Protein AF-0000000070963949 (afdb_homodimer)

Solvent-accessible surface area (backbone atoms only — not comparable to full-atom values): 52549 Å² total; per-residue (Å²): 131,70,43,39,34,38,32,39,38,77,60,90,44,68,69,52,48,47,58,51,49,39,51,42,51,55,40,39,76,70,54,28,45,39,35,38,38,32,49,61,68,77,72,76,70,85,61,63,84,75,52,55,78,94,63,46,74,44,72,44,52,38,65,47,25,28,53,49,51,58,60,67,60,68,55,54,38,53,47,27,25,45,71,68,41,75,51,71,48,72,69,56,53,44,46,49,60,33,49,49,38,46,30,39,71,69,24,67,57,48,51,53,58,69,68,38,83,73,77,46,50,31,35,39,30,26,34,74,66,37,63,60,59,47,48,54,46,64,74,50,55,88,34,37,40,28,29,43,20,71,46,63,52,65,51,64,58,48,38,46,38,37,28,70,73,52,47,46,47,45,37,38,33,65,33,67,46,56,53,80,52,56,70,68,49,29,39,51,35,36,49,53,47,52,51,52,51,51,51,49,50,47,35,40,66,74,46,29,47,57,53,44,28,73,70,76,31,82,80,59,72,58,62,66,65,57,49,28,62,54,36,32,34,38,35,38,26,38,44,77,80,60,59,48,53,39,38,34,68,36,49,45,65,26,45,55,41,63,60,70,80,53,54,87,67,59,68,71,57,42,52,56,47,63,64,34,93,68,14,21,34,40,35,41,47,63,82,80,48,45,48,56,55,45,43,66,69,54,52,51,36,49,46,53,14,55,48,69,43,86,32,30,33,44,34,48,41,36,41,96,48,76,69,72,91,78,63,38,91,47,49,43,74,36,65,71,72,66,58,56,31,50,49,49,36,90,47,51,41,34,36,37,28,26,24,47,66,69,59,49,39,46,29,29,69,42,32,37,10,30,38,21,41,40,54,58,59,52,10,32,20,41,28,35,47,38,31,72,61,40,20,30,46,69,44,60,50,49,83,59,45,32,65,58,53,35,50,50,52,49,43,35,51,67,40,59,62,16,38,52,29,10,40,54,47,18,52,58,67,66,66,53,98,61,54,32,46,58,52,52,48,52,52,54,50,45,30,49,77,50,73,26,36,67,71,37,59,44,66,54,33,76,47,49,71,49,52,53,69,37,49,61,41,51,50,50,54,51,52,51,50,51,50,51,52,53,51,48,52,50,49,48,64,63,47,46,59,57,56,55,54,55,57,55,60,75,72,109,131,70,43,40,34,40,32,41,38,77,60,89,44,68,68,53,50,48,57,52,49,39,51,42,52,55,39,40,75,70,55,26,47,36,33,38,38,34,50,61,66,78,71,76,72,84,62,63,83,75,52,54,75,94,64,46,73,45,75,45,52,37,64,47,25,28,54,48,52,56,59,68,61,69,54,54,38,57,47,28,24,45,71,67,40,75,51,69,46,70,70,56,54,44,46,48,58,32,51,50,38,46,28,38,71,68,25,68,57,48,51,53,59,69,70,40,85,71,77,45,50,32,35,39,31,25,34,72,65,35,61,60,59,47,49,54,44,62,73,50,55,88,34,36,40,30,29,43,21,71,45,63,53,64,50,63,57,47,38,47,38,38,28,70,70,52,48,47,48,45,38,39,32,65,33,65,47,56,54,81,52,56,70,68,49,30,39,53,35,36,49,53,46,52,51,51,50,51,52,48,50,48,34,40,66,74,47,29,46,56,51,44,28,72,71,76,32,80,82,60,72,58,59,67,65,57,50,29,64,53,37,34,35,40,34,38,27,39,44,78,80,60,58,46,53,39,38,34,68,34,49,45,65,27,45,56,41,64,60,69,82,53,55,87,67,59,66,71,58,43,52,56,46,63,66,34,94,67,14,21,34,42,34,40,47,62,81,79,49,44,48,57,55,46,42,66,69,55,52,51,34,49,46,53,14,54,48,68,43,86,32,31,32,44,34,49,41,37,40,96,48,76,68,72,88,77,64,39,92,46,51,44,74,35,65,70,72,67,59,58,32,50,49,48,35,91,46,51,40,36,35,36,28,26,23,48,67,69,60,50,39,46,28,29,67,44,32,38,8,29,39,22,40,39,54,56,59,52,10,33,21,43,27,34,47,39,31,73,61,40,20,30,47,70,46,59,52,47,84,59,45,34,64,58,53,33,49,49,51,50,45,36,51,68,40,59,63,16,38,52,29,9,39,53,45,18,52,57,65,66,66,52,99,62,52,32,46,57,51,51,49,51,52,54,50,46,31,49,77,51,74,26,35,66,70,39,60,42,67,54,33,76,48,50,70,49,53,55,69,36,48,60,42,51,50,51,53,51,52,51,49,50,49,51,50,52,50,48,52,51,48,47,63,64,49,48,58,58,55,56,53,54,56,55,58,74,72,106

Structure (mmCIF, N/CA/C/O backbone):
data_AF-0000000070963949-model_v1
#
loop_
_entity.id
_entity.type
_entity.pdbx_description
1 polymer UDP-glucuronosyltransferase
#
loop_
_atom_site.group_PDB
_atom_site.id
_atom_site.type_symbol
_atom_site.label_atom_id
_atom_site.label_alt_id
_atom_site.label_comp_id
_atom_site.label_asym_id
_atom_site.label_entity_id
_atom_site.label_seq_id
_atom_site.pdbx_PDB_ins_code
_atom_site.Cartn_x
_atom_site.Cartn_y
_atom_site.Cartn_z
_atom_site.occupancy
_atom_site.B_iso_or_equiv
_atom_site.auth_seq_id
_atom_site.auth_comp_id
_atom_site.auth_asym_id
_atom_site.auth_atom_id
_atom_site.pdbx_PDB_model_num
ATOM 1 N N . MET A 1 1 ? 17.266 7.098 -21.016 1 70.5 1 MET A N 1
ATOM 2 C CA . MET A 1 1 ? 18.578 6.465 -21.062 1 70.5 1 MET A CA 1
ATOM 3 C C . MET A 1 1 ? 18.453 4.953 -21.219 1 70.5 1 MET A C 1
ATOM 5 O O . MET A 1 1 ? 17.578 4.336 -20.609 1 70.5 1 MET A O 1
ATOM 9 N N . ALA A 1 2 ? 19.125 4.41 -22.016 1 90.88 2 ALA A N 1
ATOM 10 C CA . ALA A 1 2 ? 19.172 2.979 -22.297 1 90.88 2 ALA A CA 1
ATOM 11 C C . ALA A 1 2 ? 19.938 2.232 -21.219 1 90.88 2 ALA A C 1
ATOM 13 O O . ALA A 1 2 ? 21.031 2.643 -20.828 1 90.88 2 ALA A O 1
ATOM 14 N N . ALA A 1 3 ? 19.281 1.317 -20.531 1 96.25 3 ALA A N 1
ATOM 15 C CA . ALA A 1 3 ? 19.875 0.54 -19.453 1 96.25 3 ALA A CA 1
ATOM 16 C C . ALA A 1 3 ? 20.031 -0.925 -19.844 1 96.25 3 ALA A C 1
ATOM 18 O O . ALA A 1 3 ? 19.344 -1.407 -20.75 1 96.25 3 ALA A O 1
ATOM 19 N N . ASN A 1 4 ? 21.062 -1.545 -19.281 1 96.69 4 ASN A N 1
ATOM 20 C CA . ASN A 1 4 ? 21.234 -2.988 -19.391 1 96.69 4 ASN A CA 1
ATOM 21 C C . ASN A 1 4 ? 20.562 -3.727 -18.234 1 96.69 4 ASN A C 1
ATOM 23 O O . ASN A 1 4 ? 20.922 -3.547 -17.078 1 96.69 4 ASN A O 1
ATOM 27 N N . ILE A 1 5 ? 19.609 -4.578 -18.578 1 97.88 5 ILE A N 1
ATOM 28 C CA . ILE A 1 5 ? 18.797 -5.238 -17.562 1 97.88 5 ILE A CA 1
ATOM 29 C C . ILE A 1 5 ? 18.984 -6.75 -17.641 1 97.88 5 ILE A C 1
ATOM 31 O O . ILE A 1 5 ? 18.891 -7.336 -18.719 1 97.88 5 ILE A O 1
ATOM 35 N N . LEU A 1 6 ? 19.328 -7.359 -16.516 1 97.81 6 LEU A N 1
ATOM 36 C CA . LEU A 1 6 ? 19.453 -8.805 -16.406 1 97.81 6 LEU A CA 1
ATOM 37 C C . LEU A 1 6 ? 18.328 -9.391 -15.562 1 97.81 6 LEU A C 1
ATOM 39 O O . LEU A 1 6 ? 18.172 -9.031 -14.391 1 97.81 6 LEU A O 1
ATOM 43 N N . MET A 1 7 ? 17.562 -10.219 -16.172 1 98.12 7 MET A N 1
ATOM 44 C CA . MET A 1 7 ? 16.469 -10.906 -15.5 1 98.12 7 MET A CA 1
ATOM 45 C C . MET A 1 7 ? 16.828 -12.367 -15.219 1 98.12 7 MET A C 1
ATOM 47 O O . MET A 1 7 ? 17.5 -13.008 -16.031 1 98.12 7 MET A O 1
ATOM 51 N N . ILE A 1 8 ? 16.422 -12.828 -13.977 1 97.62 8 ILE A N 1
ATOM 52 C CA . ILE A 1 8 ? 16.781 -14.188 -13.586 1 97.62 8 ILE A CA 1
ATOM 53 C C . ILE A 1 8 ? 15.555 -14.891 -12.992 1 97.62 8 ILE A C 1
ATOM 55 O O . ILE A 1 8 ? 14.961 -14.398 -12.031 1 97.62 8 ILE A O 1
ATOM 59 N N . THR A 1 9 ? 15.133 -15.961 -13.562 1 95.38 9 THR A N 1
ATOM 60 C CA . THR A 1 9 ? 14.117 -16.797 -12.938 1 95.38 9 THR A CA 1
ATOM 61 C C . THR A 1 9 ? 14.523 -18.266 -12.992 1 95.38 9 THR A C 1
ATOM 63 O O . THR A 1 9 ? 14.906 -18.781 -14.047 1 95.38 9 THR A O 1
ATOM 66 N N . MET A 1 10 ? 14.555 -18.906 -11.828 1 85.25 10 MET A N 1
ATOM 67 C CA . MET A 1 10 ? 14.82 -20.344 -11.719 1 85.25 10 MET A CA 1
ATOM 68 C C . MET A 1 10 ? 13.531 -21.109 -11.43 1 85.25 10 MET A C 1
ATOM 70 O O . MET A 1 10 ? 13.578 -22.281 -11.039 1 85.25 10 MET A O 1
ATOM 74 N N . GLY A 1 11 ? 12.523 -20.328 -11.578 1 73.69 11 GLY A N 1
ATOM 75 C CA . GLY A 1 11 ? 11.242 -20.891 -11.18 1 73.69 11 GLY A CA 1
ATOM 76 C C . GLY A 1 11 ? 11.016 -22.297 -11.68 1 73.69 11 GLY A C 1
ATOM 77 O O . GLY A 1 11 ? 11.805 -22.797 -12.484 1 73.69 11 GLY A O 1
ATOM 78 N N . GLY A 1 12 ? 9.945 -23.094 -11.094 1 70.06 12 GLY A N 1
ATOM 79 C CA . GLY A 1 12 ? 9.672 -24.516 -11.242 1 70.06 12 GLY A CA 1
ATOM 80 C C . GLY A 1 12 ? 8.945 -24.844 -12.531 1 70.06 12 GLY A C 1
ATOM 81 O O . GLY A 1 12 ? 9.031 -25.969 -13.023 1 70.06 12 GLY A O 1
ATOM 82 N N . THR A 1 13 ? 8.289 -23.797 -13.062 1 81.25 13 THR A N 1
ATOM 83 C CA . THR A 1 13 ? 7.539 -24.062 -14.281 1 81.25 13 THR A CA 1
ATOM 84 C C . THR A 1 13 ? 7.773 -22.969 -15.32 1 81.25 13 THR A C 1
ATOM 86 O O . THR A 1 13 ? 8.203 -21.875 -14.977 1 81.25 13 THR A O 1
ATOM 89 N N . ARG A 1 14 ? 7.527 -23.328 -16.531 1 85.19 14 ARG A N 1
ATOM 90 C CA . ARG A 1 14 ? 7.723 -22.422 -17.656 1 85.19 14 ARG A CA 1
ATOM 91 C C . ARG A 1 14 ? 6.855 -21.172 -17.516 1 85.19 14 ARG A C 1
ATOM 93 O O . ARG A 1 14 ? 7.215 -20.094 -17.984 1 85.19 14 ARG A O 1
ATOM 100 N N . SER A 1 15 ? 5.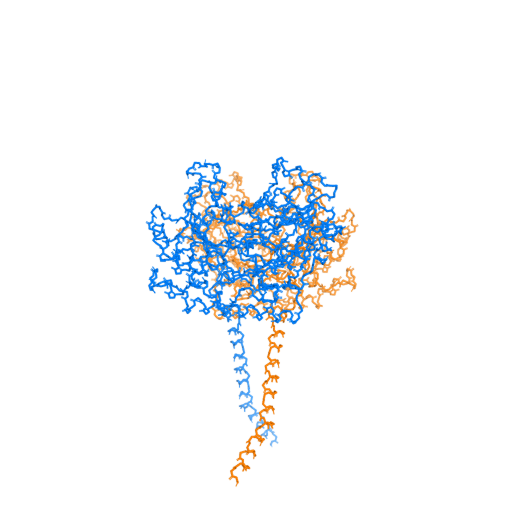773 -21.328 -16.828 1 88.75 15 SER A N 1
ATOM 101 C CA . SER A 1 15 ? 4.84 -20.219 -16.672 1 88.75 15 SER A CA 1
ATOM 102 C C . SER A 1 15 ? 5.496 -19.031 -15.953 1 88.75 15 SER A C 1
ATOM 104 O O . SER A 1 15 ? 5.074 -17.891 -16.109 1 88.75 15 SER A O 1
ATOM 106 N N . HIS A 1 16 ? 6.555 -19.266 -15.203 1 92.19 16 HIS A N 1
ATOM 107 C CA . HIS A 1 16 ? 7.238 -18.203 -14.477 1 92.19 16 HIS A CA 1
ATOM 108 C C . HIS A 1 16 ? 7.977 -17.266 -15.438 1 92.19 16 HIS A C 1
ATOM 110 O O . HIS A 1 16 ? 8.289 -16.125 -15.078 1 92.19 16 HIS A O 1
ATOM 116 N N . LYS A 1 17 ? 8.234 -17.75 -16.594 1 93.19 17 LYS A N 1
ATOM 117 C CA . LYS A 1 17 ? 8.945 -16.953 -17.578 1 93.19 17 LYS A CA 1
ATOM 118 C C . LYS A 1 17 ? 8.031 -15.891 -18.188 1 93.19 17 LYS A C 1
ATOM 120 O O . LYS A 1 17 ? 8.5 -14.844 -18.641 1 93.19 17 LYS A O 1
ATOM 125 N N . ILE A 1 18 ? 6.785 -16.125 -18.172 1 94.5 18 ILE A N 1
ATOM 126 C CA . ILE A 1 18 ? 5.828 -15.336 -18.938 1 94.5 18 ILE A CA 1
ATOM 127 C C . ILE A 1 18 ? 5.812 -13.898 -18.422 1 94.5 18 ILE A C 1
ATOM 129 O O . ILE A 1 18 ? 5.953 -12.953 -19.203 1 94.5 18 ILE A O 1
ATOM 133 N N . PRO A 1 19 ? 5.695 -13.648 -17.109 1 96.75 19 PRO A N 1
ATOM 134 C CA . PRO A 1 19 ? 5.742 -12.266 -16.641 1 96.75 19 PRO A CA 1
ATOM 135 C C . PRO A 1 19 ? 7.082 -11.594 -16.922 1 96.75 19 PRO A C 1
ATOM 137 O O . PRO A 1 19 ? 7.129 -10.383 -17.188 1 96.75 19 PRO A O 1
ATOM 140 N N . PHE A 1 20 ? 8.148 -12.352 -16.891 1 97.5 20 PHE A N 1
ATOM 141 C CA . PHE A 1 20 ? 9.461 -11.805 -17.203 1 97.5 20 PHE A CA 1
ATOM 142 C C . PHE A 1 20 ? 9.539 -11.367 -18.656 1 97.5 20 PHE A C 1
ATOM 144 O O . PHE A 1 20 ? 10.062 -10.297 -18.969 1 97.5 20 PHE A O 1
ATOM 151 N N . LEU A 1 21 ? 8.977 -12.195 -19.516 1 96.31 21 LEU A N 1
ATOM 152 C CA . LEU A 1 21 ? 8.977 -11.852 -20.922 1 96.31 21 LEU A CA 1
ATOM 153 C C . LEU A 1 21 ? 8.109 -10.625 -21.188 1 96.31 21 LEU A C 1
ATOM 155 O O . LEU A 1 21 ? 8.484 -9.75 -21.969 1 96.31 21 LEU A O 1
ATOM 159 N N . ALA A 1 22 ? 6.969 -10.57 -20.531 1 97.5 22 ALA A N 1
ATOM 160 C CA . ALA A 1 22 ? 6.102 -9.406 -20.688 1 97.5 22 ALA A CA 1
ATOM 161 C C . ALA A 1 22 ? 6.832 -8.117 -20.297 1 97.5 22 ALA A C 1
ATOM 163 O O . ALA A 1 22 ? 6.867 -7.16 -21.078 1 97.5 22 ALA A O 1
ATOM 164 N N . LEU A 1 23 ? 7.422 -8.102 -19.125 1 98.56 23 LEU A N 1
ATOM 165 C CA . LEU A 1 23 ? 8.172 -6.938 -18.672 1 98.56 23 LEU A CA 1
ATOM 166 C C . LEU A 1 23 ? 9.359 -6.668 -19.594 1 98.56 23 LEU A C 1
ATOM 168 O O . LEU A 1 23 ? 9.609 -5.52 -19.969 1 98.56 23 LEU A O 1
ATOM 172 N N . GLY A 1 24 ? 10.102 -7.758 -19.953 1 98 24 GLY A N 1
ATOM 173 C CA . GLY A 1 24 ? 11.266 -7.621 -20.812 1 98 24 GLY A CA 1
ATOM 174 C C . GLY A 1 24 ? 10.953 -6.961 -22.141 1 98 24 GLY A C 1
ATOM 175 O O . GLY A 1 24 ? 11.672 -6.055 -22.578 1 98 24 GLY A O 1
ATOM 176 N N . HIS A 1 25 ? 9.93 -7.41 -22.797 1 96.81 25 HIS A N 1
ATOM 177 C CA . HIS A 1 25 ? 9.531 -6.824 -24.062 1 96.81 25 HIS A CA 1
ATOM 178 C C . HIS A 1 25 ? 9.133 -5.359 -23.906 1 96.81 25 HIS A C 1
ATOM 180 O O . HIS A 1 25 ? 9.453 -4.527 -24.75 1 96.81 25 HIS A O 1
ATOM 186 N N . GLY A 1 26 ? 8.391 -5.07 -22.781 1 97.44 26 GLY A N 1
ATOM 187 C CA . GLY A 1 26 ? 8.07 -3.682 -22.516 1 97.44 26 GLY A CA 1
ATOM 188 C C . GLY A 1 26 ? 9.297 -2.803 -22.359 1 97.44 26 GLY A C 1
ATOM 189 O O . GLY A 1 26 ? 9.328 -1.682 -22.875 1 97.44 26 GLY A O 1
ATOM 190 N N . LEU A 1 27 ? 10.258 -3.289 -21.656 1 98.06 27 LEU A N 1
ATOM 191 C CA . LEU A 1 27 ? 11.492 -2.537 -21.438 1 98.06 27 LEU A CA 1
ATOM 192 C C . LEU A 1 27 ? 12.289 -2.404 -22.719 1 98.06 27 LEU A C 1
ATOM 194 O O . LEU A 1 27 ? 12.93 -1.374 -22.953 1 98.06 27 LEU A O 1
ATOM 198 N N . LEU A 1 28 ? 12.289 -3.447 -23.562 1 96.5 28 LEU A N 1
ATOM 199 C CA . LEU A 1 28 ? 12.922 -3.383 -24.875 1 96.5 28 LEU A CA 1
ATOM 200 C C . LEU A 1 28 ? 12.312 -2.268 -25.719 1 96.5 28 LEU A C 1
ATOM 202 O O . LEU A 1 28 ? 13.031 -1.521 -26.391 1 96.5 28 LEU A O 1
ATOM 206 N N . ASP A 1 29 ? 11.023 -2.176 -25.688 1 95.69 29 ASP A N 1
ATOM 207 C CA . ASP A 1 29 ? 10.305 -1.159 -26.453 1 95.69 29 ASP A CA 1
ATOM 208 C C . ASP A 1 29 ? 10.68 0.245 -25.984 1 95.69 29 ASP A C 1
ATOM 210 O O . ASP A 1 29 ? 10.539 1.214 -26.734 1 95.69 29 ASP A O 1
ATOM 214 N N . ARG A 1 30 ? 11.117 0.351 -24.766 1 96.19 30 ARG A N 1
ATOM 215 C CA . ARG A 1 30 ? 11.523 1.634 -24.203 1 96.19 30 ARG A CA 1
ATOM 216 C C . ARG A 1 30 ? 12.992 1.919 -24.5 1 96.19 30 ARG A C 1
ATOM 218 O O . ARG A 1 30 ? 13.547 2.916 -24.016 1 96.19 30 ARG A O 1
ATOM 225 N N . GLY A 1 31 ? 13.703 1.003 -25.156 1 95.75 31 GLY A N 1
ATOM 226 C CA . GLY A 1 31 ? 15.062 1.246 -25.594 1 95.75 31 GLY A CA 1
ATOM 227 C C . GLY A 1 31 ? 16.109 0.572 -24.719 1 95.75 31 GLY A C 1
ATOM 228 O O . GLY A 1 31 ? 17.312 0.761 -24.922 1 95.75 31 GLY A O 1
ATOM 229 N N . HIS A 1 32 ? 15.695 -0.255 -23.781 1 97.06 32 HIS A N 1
ATOM 230 C CA . HIS A 1 32 ? 16.625 -0.952 -22.906 1 97.06 32 HIS A CA 1
ATOM 231 C C . HIS A 1 32 ? 17.125 -2.242 -23.547 1 97.06 32 HIS A C 1
ATOM 233 O O . HIS A 1 32 ? 16.531 -2.723 -24.516 1 97.06 32 HIS A O 1
ATOM 239 N N . GLN A 1 33 ? 18.281 -2.721 -23.109 1 95.69 33 GLN A N 1
ATOM 240 C CA . GLN A 1 33 ? 18.75 -4.059 -23.438 1 95.69 33 GLN A CA 1
ATOM 241 C C . GLN A 1 33 ? 18.375 -5.059 -22.344 1 95.69 33 GLN A C 1
ATOM 243 O O . GLN A 1 33 ? 18.578 -4.789 -21.156 1 95.69 33 GLN A O 1
ATOM 248 N N . VAL A 1 34 ? 17.844 -6.18 -22.766 1 96.75 34 VAL A N 1
ATOM 249 C CA . VAL A 1 34 ? 17.312 -7.117 -21.781 1 96.75 34 VAL A CA 1
ATOM 250 C C . VAL A 1 34 ? 17.891 -8.508 -22.016 1 96.75 34 VAL A C 1
ATOM 252 O O . VAL A 1 34 ? 17.875 -9.008 -23.156 1 96.75 34 VAL A O 1
ATOM 255 N N . THR A 1 35 ? 18.453 -9.078 -21.016 1 96.38 35 THR A N 1
ATOM 256 C CA . THR A 1 35 ? 18.875 -10.469 -20.984 1 96.38 35 THR A CA 1
ATOM 257 C C . THR A 1 35 ? 18.078 -11.266 -19.953 1 96.38 35 THR A C 1
ATOM 259 O O . THR A 1 35 ? 17.828 -10.781 -18.844 1 96.38 35 THR A O 1
ATOM 262 N N . LEU A 1 36 ? 17.625 -12.445 -20.328 1 96.69 36 LEU A N 1
ATOM 263 C CA . LEU A 1 36 ? 16.859 -13.305 -19.422 1 96.69 36 LEU A CA 1
ATOM 264 C C . LEU A 1 36 ? 17.594 -14.633 -19.203 1 96.69 36 LEU A C 1
ATOM 266 O O . LEU A 1 36 ? 17.812 -15.383 -20.156 1 96.69 36 LEU A O 1
ATOM 270 N N . LEU A 1 37 ? 18 -14.844 -17.984 1 96.56 37 LEU A N 1
ATOM 271 C CA . LEU A 1 37 ? 18.562 -16.109 -17.547 1 96.56 37 LEU A CA 1
ATOM 272 C C . LEU A 1 37 ? 17.484 -17 -16.938 1 96.56 37 LEU A C 1
ATOM 274 O O . LEU A 1 37 ? 16.844 -16.625 -15.953 1 96.56 37 LEU A O 1
ATOM 278 N N . SER A 1 38 ? 17.203 -18.172 -17.562 1 95.56 38 SER A N 1
ATOM 279 C CA . SER A 1 38 ? 16.141 -19.031 -17.047 1 95.56 38 SER A CA 1
ATOM 280 C C . SER A 1 38 ? 16.438 -20.5 -17.344 1 95.56 38 SER A C 1
ATOM 282 O O . SER A 1 38 ? 17.453 -20.828 -18 1 95.56 38 SER A O 1
ATOM 284 N N . ALA A 1 39 ? 15.609 -21.375 -16.812 1 92.31 39 ALA A N 1
ATOM 285 C CA . ALA A 1 39 ? 15.742 -22.812 -17.031 1 92.31 39 ALA A CA 1
ATOM 286 C C . ALA A 1 39 ? 14.93 -23.281 -18.234 1 92.31 39 ALA A C 1
ATOM 288 O O . ALA A 1 39 ? 14.82 -24.484 -18.484 1 92.31 39 ALA A O 1
ATOM 289 N N . PHE A 1 40 ? 14.352 -22.391 -19 1 90.5 40 PHE A N 1
ATOM 290 C CA . PHE A 1 40 ? 13.367 -22.75 -20.016 1 90.5 40 PHE A CA 1
ATOM 291 C C . PHE A 1 40 ? 13.75 -22.172 -21.375 1 90.5 40 PHE A C 1
ATOM 293 O O . PHE A 1 40 ? 13.445 -21.016 -21.672 1 90.5 40 PHE A O 1
ATOM 300 N N . PRO A 1 41 ? 14.344 -22.984 -22.172 1 88.31 41 PRO A N 1
ATOM 301 C CA . PRO A 1 41 ? 14.719 -22.5 -23.516 1 88.31 41 PRO A CA 1
ATOM 302 C C . PRO A 1 41 ? 13.508 -22.047 -24.328 1 88.31 41 PRO A C 1
ATOM 304 O O . PRO A 1 41 ? 12.383 -22.484 -24.078 1 88.31 41 PRO A O 1
ATOM 307 N N . PRO A 1 42 ? 13.797 -21.031 -25.156 1 82.56 42 PRO A N 1
ATOM 308 C CA . PRO A 1 42 ? 12.688 -20.578 -26 1 82.56 42 PRO A CA 1
ATOM 309 C C . PRO A 1 42 ? 12.055 -21.719 -26.797 1 82.56 42 PRO A C 1
ATOM 311 O O . PRO A 1 42 ? 12.742 -22.688 -27.141 1 82.56 42 PRO A O 1
ATOM 314 N N . ALA A 1 43 ? 10.672 -21.844 -26.75 1 62.91 43 ALA A N 1
ATOM 315 C CA . ALA A 1 43 ? 9.992 -22.875 -27.516 1 62.91 43 ALA A CA 1
ATOM 316 C C . ALA A 1 43 ? 10.406 -22.828 -28.984 1 62.91 43 ALA A C 1
ATOM 318 O O . ALA A 1 43 ? 10.711 -21.75 -29.516 1 62.91 43 ALA A O 1
ATOM 319 N N . GLY A 1 44 ? 11.234 -23.703 -29.438 1 48.34 44 GLY A N 1
ATOM 320 C CA . GLY A 1 44 ? 11.617 -23.766 -30.844 1 48.34 44 GLY A CA 1
ATOM 321 C C . GLY A 1 44 ? 10.633 -23.094 -31.766 1 48.34 44 GLY A C 1
ATOM 322 O O . GLY A 1 44 ? 10.953 -22.797 -32.938 1 48.34 44 GLY A O 1
ATOM 323 N N . GLU A 1 45 ? 9.367 -23.391 -31.594 1 40.16 45 GLU A N 1
ATOM 324 C CA . GLU A 1 45 ? 8.422 -23.141 -32.688 1 40.16 45 GLU A CA 1
ATOM 325 C C . GLU A 1 45 ? 8.328 -21.656 -33 1 40.16 45 GLU A C 1
ATOM 327 O O . GLU A 1 45 ? 8.039 -21.266 -34.125 1 40.16 45 GLU A O 1
ATOM 332 N N . ALA A 1 46 ? 7.797 -20.766 -32.125 1 38.56 46 ALA A N 1
ATOM 333 C CA . ALA A 1 46 ? 7.371 -19.531 -32.781 1 38.56 46 ALA A CA 1
ATOM 334 C C . ALA A 1 46 ? 8.578 -18.703 -33.219 1 38.56 46 ALA A C 1
ATOM 336 O O . ALA A 1 46 ? 9.117 -17.906 -32.469 1 38.56 46 ALA A O 1
ATOM 337 N N . ALA A 1 47 ? 9.508 -19.266 -33.781 1 35.19 47 ALA A N 1
ATOM 338 C CA . ALA A 1 47 ? 10.641 -18.75 -34.531 1 35.19 47 ALA A CA 1
ATOM 339 C C . ALA A 1 47 ? 10.242 -17.516 -35.344 1 35.19 47 ALA A C 1
ATOM 341 O O . ALA A 1 47 ? 10.977 -17.078 -36.219 1 35.19 47 ALA A O 1
ATOM 342 N N . GLY A 1 48 ? 8.984 -17.406 -35.5 1 33.91 48 GLY A N 1
ATOM 343 C CA . GLY A 1 48 ? 8.773 -16.5 -36.625 1 33.91 48 GLY A CA 1
ATOM 344 C C . GLY A 1 48 ? 9.609 -15.234 -36.5 1 33.91 48 GLY A C 1
ATOM 345 O O . GLY A 1 48 ? 10.484 -14.992 -37.344 1 33.91 48 GLY A O 1
ATOM 346 N N . ALA A 1 49 ? 9.031 -14.062 -35.969 1 36 49 ALA A N 1
ATOM 347 C CA . ALA A 1 49 ? 9.461 -12.758 -36.469 1 36 49 ALA A CA 1
ATOM 348 C C . ALA A 1 49 ? 10.852 -12.398 -35.938 1 36 49 ALA A C 1
ATOM 350 O O . ALA A 1 49 ? 11.047 -12.312 -34.719 1 36 49 ALA A O 1
ATOM 351 N N . ALA A 1 50 ? 11.898 -12.836 -36.562 1 36.62 50 ALA A N 1
ATOM 352 C CA . ALA A 1 50 ? 13.273 -12.359 -36.438 1 36.62 50 ALA A CA 1
ATOM 353 C C . ALA A 1 50 ? 13.32 -10.914 -35.938 1 36.62 50 ALA A C 1
ATOM 355 O O . ALA A 1 50 ? 13.039 -9.984 -36.719 1 36.62 50 ALA A O 1
ATOM 356 N N . ARG A 1 51 ? 12.773 -10.625 -34.812 1 42.84 51 ARG A N 1
ATOM 357 C CA . ARG A 1 51 ? 13.062 -9.242 -34.438 1 42.84 51 ARG A CA 1
ATOM 358 C C . ARG A 1 51 ? 14.562 -8.969 -34.438 1 42.84 51 ARG A C 1
ATOM 360 O O . ARG A 1 51 ? 15.367 -9.891 -34.281 1 42.84 51 ARG A O 1
ATOM 367 N N . ASN A 1 52 ? 15.055 -8.031 -35.094 1 43.44 52 ASN A N 1
ATOM 368 C CA . ASN A 1 52 ? 16.438 -7.562 -35.094 1 43.44 52 ASN A CA 1
ATOM 369 C C . ASN A 1 52 ? 17.062 -7.652 -33.719 1 43.44 52 ASN A C 1
ATOM 371 O O . ASN A 1 52 ? 16.375 -7.484 -32.719 1 43.44 52 ASN A O 1
ATOM 375 N N . ALA A 1 53 ? 18.234 -8.461 -33.688 1 45.66 53 ALA A N 1
ATOM 376 C CA . ALA A 1 53 ? 19.031 -8.727 -32.5 1 45.66 53 ALA A CA 1
ATOM 377 C C . ALA A 1 53 ? 18.906 -7.586 -31.5 1 45.66 53 ALA A C 1
ATOM 379 O O . ALA A 1 53 ? 18.797 -7.824 -30.297 1 45.66 53 ALA A O 1
ATOM 380 N N . SER A 1 54 ? 19.109 -6.363 -32 1 47.69 54 SER A N 1
ATOM 381 C CA . SER A 1 54 ? 19.031 -5.199 -31.141 1 47.69 54 SER A CA 1
ATOM 382 C C . SER A 1 54 ? 17.641 -5.023 -30.562 1 47.69 54 SER A C 1
ATOM 384 O O . SER A 1 54 ? 17.438 -4.266 -29.609 1 47.69 54 SER A O 1
ATOM 386 N N . GLN A 1 55 ? 16.688 -5.969 -31.016 1 64.56 55 GLN A N 1
ATOM 387 C CA . GLN A 1 55 ? 15.281 -5.723 -30.703 1 64.56 55 GLN A CA 1
ATOM 388 C C . GLN A 1 55 ? 14.633 -6.949 -30.062 1 64.56 55 GLN A C 1
ATOM 390 O O . GLN A 1 55 ? 13.422 -7.156 -30.188 1 64.56 55 GLN A O 1
ATOM 395 N N . SER A 1 56 ? 15.609 -7.914 -29.484 1 85.5 56 SER A N 1
ATOM 396 C CA . SER A 1 56 ? 15.016 -9.078 -28.844 1 85.5 56 SER A CA 1
ATOM 397 C C . SER A 1 56 ? 15.617 -9.312 -27.453 1 85.5 56 SER A C 1
ATOM 399 O O . SER A 1 56 ? 16.703 -8.82 -27.156 1 85.5 56 SER A O 1
ATOM 401 N N . ILE A 1 57 ? 14.891 -10 -26.641 1 93.69 57 ILE A N 1
ATOM 402 C CA . ILE A 1 57 ? 15.398 -10.438 -25.344 1 93.69 57 ILE A CA 1
ATOM 403 C C . ILE A 1 57 ? 16.469 -11.516 -25.547 1 93.69 57 ILE A C 1
ATOM 405 O O . ILE A 1 57 ? 16.219 -12.508 -26.25 1 93.69 57 ILE A O 1
ATOM 409 N N . ARG A 1 58 ? 17.719 -11.219 -25.125 1 93.31 58 ARG A N 1
ATOM 410 C CA . ARG A 1 58 ? 18.734 -12.258 -25.125 1 93.31 58 ARG A CA 1
ATOM 411 C C . ARG A 1 58 ? 18.453 -13.312 -24.062 1 93.31 58 ARG A C 1
ATOM 413 O O . ARG A 1 58 ? 18.469 -13 -22.859 1 93.31 58 ARG A O 1
ATOM 420 N N . GLU A 1 59 ? 18.219 -14.547 -24.453 1 94.56 59 GLU A N 1
ATOM 421 C CA . GLU A 1 59 ? 17.922 -15.609 -23.5 1 94.56 59 GLU A CA 1
ATOM 422 C C . GLU A 1 59 ? 19.125 -16.5 -23.281 1 94.56 59 GLU A C 1
ATOM 424 O O . GLU A 1 59 ? 19.781 -16.938 -24.234 1 94.56 59 GLU A O 1
ATOM 429 N N . VAL A 1 60 ? 19.484 -16.656 -22.078 1 94.94 60 VAL A N 1
ATOM 430 C CA . VAL A 1 60 ? 20.547 -17.562 -21.656 1 94.94 60 VAL A CA 1
ATOM 431 C C . VAL A 1 60 ? 19.969 -18.688 -20.812 1 94.94 60 VAL A C 1
ATOM 433 O O . VAL A 1 60 ? 19.391 -18.453 -19.75 1 94.94 60 VAL A O 1
ATOM 436 N N . THR A 1 61 ? 20.078 -19.906 -21.297 1 95.69 61 THR A N 1
ATOM 437 C CA . THR A 1 61 ? 19.531 -21.078 -20.609 1 95.69 61 THR A CA 1
ATOM 438 C C . THR A 1 61 ? 20.641 -22.109 -20.344 1 95.69 61 THR A C 1
ATOM 440 O O . THR A 1 61 ? 20.781 -23.078 -21.094 1 95.69 61 THR A O 1
ATOM 443 N N . PRO A 1 62 ? 21.328 -21.969 -19.234 1 96.06 62 PRO A N 1
ATOM 444 C CA . PRO A 1 62 ? 22.406 -22.891 -18.922 1 96.06 62 PRO A CA 1
ATOM 445 C C . PRO A 1 62 ? 21.969 -24.359 -18.969 1 96.06 62 PRO A C 1
ATOM 447 O O . PRO A 1 62 ? 20.984 -24.734 -18.328 1 96.06 62 PRO A O 1
ATOM 450 N N . ALA A 1 63 ? 22.75 -25.188 -19.594 1 94.62 63 ALA A N 1
ATOM 451 C CA . ALA A 1 63 ? 22.359 -26.562 -19.891 1 94.62 63 ALA A CA 1
ATOM 452 C C . ALA A 1 63 ? 22.141 -27.359 -18.609 1 94.62 63 ALA A C 1
ATOM 454 O O . ALA A 1 63 ? 21.203 -28.156 -18.516 1 94.62 63 ALA A O 1
ATOM 455 N N . ALA A 1 64 ? 23.016 -27.172 -17.688 1 94.44 64 ALA A N 1
ATOM 456 C CA . ALA A 1 64 ? 22.922 -27.922 -16.438 1 94.44 64 ALA A CA 1
ATOM 457 C C . ALA A 1 64 ? 21.625 -27.594 -15.703 1 94.44 64 ALA A C 1
ATOM 459 O O . ALA A 1 64 ? 20.984 -28.484 -15.133 1 94.44 64 ALA A O 1
ATOM 460 N N . LEU A 1 65 ? 21.25 -26.359 -15.711 1 94.38 65 LEU A N 1
ATOM 461 C CA . LEU A 1 65 ? 20 -25.938 -15.07 1 94.38 65 LEU A CA 1
ATOM 462 C C . LEU A 1 65 ? 18.797 -26.484 -15.797 1 94.38 65 LEU A C 1
ATOM 464 O O . LEU A 1 65 ? 17.859 -27 -15.172 1 94.38 65 LEU A O 1
ATOM 468 N N . VAL A 1 66 ? 18.797 -26.375 -17.109 1 93.06 66 VAL A N 1
ATOM 469 C CA . VAL A 1 66 ? 17.703 -26.875 -17.938 1 93.06 66 VAL A CA 1
ATOM 470 C C . VAL A 1 66 ? 17.5 -28.359 -17.672 1 93.06 66 VAL A C 1
ATOM 472 O O . VAL A 1 66 ? 16.359 -28.812 -17.453 1 93.06 66 VAL A O 1
ATOM 475 N N . PHE A 1 67 ? 18.578 -29.078 -17.641 1 91.5 67 PHE A N 1
ATOM 476 C CA . PHE A 1 67 ? 18.516 -30.531 -17.438 1 91.5 67 PHE A CA 1
ATOM 477 C C . PHE A 1 67 ? 17.984 -30.859 -16.047 1 91.5 67 PHE A C 1
ATOM 479 O O . PHE A 1 67 ? 17.125 -31.75 -15.914 1 91.5 67 PHE A O 1
ATOM 486 N N . TYR A 1 68 ? 18.453 -30.219 -15.102 1 92.31 68 TYR A N 1
ATOM 487 C CA . TYR A 1 68 ? 18 -30.484 -13.742 1 92.31 68 TYR A CA 1
ATOM 488 C C . TYR A 1 68 ? 16.516 -30.219 -13.594 1 92.31 68 TYR A C 1
ATOM 490 O O . TYR A 1 68 ? 15.773 -31.062 -13.078 1 92.31 68 TYR A O 1
ATOM 498 N N . VAL A 1 69 ? 16.078 -29.031 -14.039 1 89.38 69 VAL A N 1
ATOM 499 C CA . VAL A 1 69 ? 14.688 -28.625 -13.852 1 89.38 69 VAL A CA 1
ATOM 500 C C . VAL A 1 69 ? 13.766 -29.562 -14.625 1 89.38 69 VAL A C 1
ATOM 502 O O . VAL A 1 69 ? 12.719 -29.969 -14.117 1 89.38 69 VAL A O 1
ATOM 505 N N . ARG A 1 70 ? 14.133 -29.891 -15.797 1 84.12 70 ARG A N 1
ATOM 506 C CA . ARG A 1 70 ? 13.344 -30.812 -16.609 1 84.12 70 ARG A CA 1
ATOM 507 C C . ARG A 1 70 ? 13.172 -32.156 -15.891 1 84.12 70 ARG A C 1
ATOM 509 O O . ARG A 1 70 ? 12.062 -32.719 -15.844 1 84.12 70 ARG A O 1
ATOM 516 N N . ASN A 1 71 ? 14.203 -32.625 -15.273 1 79.25 71 ASN A N 1
ATOM 517 C CA . ASN A 1 71 ? 14.172 -33.906 -14.594 1 79.25 71 ASN A CA 1
ATOM 518 C C . ASN A 1 71 ? 13.422 -33.812 -13.266 1 79.25 71 ASN A C 1
ATOM 520 O O . ASN A 1 71 ? 12.734 -34.781 -12.883 1 79.25 71 ASN A O 1
ATOM 524 N N . TYR A 1 72 ? 13.617 -32.812 -12.68 1 77.19 72 TYR A N 1
ATOM 525 C CA . TYR A 1 72 ? 13.008 -32.656 -11.359 1 77.19 72 TYR A CA 1
ATOM 526 C C . TYR A 1 72 ? 11.5 -32.5 -11.477 1 77.19 72 TYR A C 1
ATOM 528 O O . TYR A 1 72 ? 10.75 -32.906 -10.594 1 77.19 72 TYR A O 1
ATOM 536 N N . THR A 1 73 ? 11.016 -31.922 -12.523 1 68.56 73 THR A N 1
ATOM 537 C CA . THR A 1 73 ? 9.602 -31.594 -12.641 1 68.56 73 THR A CA 1
ATOM 538 C C . THR A 1 73 ? 8.852 -32.688 -13.375 1 68.56 73 THR A C 1
ATOM 540 O O . THR A 1 73 ? 7.645 -32.562 -13.625 1 68.56 73 THR A O 1
ATOM 543 N N . ASP A 1 74 ? 9.562 -33.656 -13.672 1 66.38 74 ASP A N 1
ATOM 544 C CA . ASP A 1 74 ? 8.922 -34.812 -14.32 1 66.38 74 ASP A CA 1
ATOM 545 C C . ASP A 1 74 ? 8.227 -35.688 -13.289 1 66.38 74 ASP A C 1
ATOM 547 O O . ASP A 1 74 ? 8.57 -36.875 -13.141 1 66.38 74 ASP A O 1
ATOM 551 N N . TRP A 1 75 ? 7.293 -35.031 -12.594 1 70.19 75 TRP A N 1
ATOM 552 C CA . TRP A 1 75 ? 6.582 -35.719 -11.516 1 70.19 75 TRP A CA 1
ATOM 553 C C . TRP A 1 75 ? 5.172 -36.094 -11.953 1 70.19 75 TRP A C 1
ATOM 555 O O . TRP A 1 75 ? 4.633 -35.531 -12.906 1 70.19 75 TRP A O 1
ATOM 565 N N . ASP A 1 76 ? 4.789 -37.188 -11.32 1 72.62 76 ASP A N 1
ATOM 566 C CA . ASP A 1 76 ? 3.389 -37.562 -11.484 1 72.62 76 ASP A CA 1
ATOM 567 C C . ASP A 1 76 ? 2.473 -36.688 -10.641 1 72.62 76 ASP A C 1
ATOM 569 O O . ASP A 1 76 ? 1.851 -37.156 -9.688 1 72.62 76 ASP A O 1
ATOM 573 N N . LEU A 1 77 ? 2.336 -35.469 -11.078 1 78.19 77 LEU A N 1
ATOM 574 C CA . LEU A 1 77 ? 1.571 -34.5 -10.297 1 78.19 77 LEU A CA 1
ATOM 575 C C . LEU A 1 77 ? 0.097 -34.875 -10.242 1 78.19 77 LEU A C 1
ATOM 577 O O . LEU A 1 77 ? -0.5 -34.906 -9.164 1 78.19 77 LEU A O 1
ATOM 581 N N . LEU A 1 78 ? -0.419 -35.281 -11.328 1 79.19 78 LEU A N 1
ATOM 582 C CA . LEU A 1 78 ? -1.841 -35.594 -11.438 1 79.19 78 LEU A CA 1
ATOM 583 C C . LEU A 1 78 ? -2.172 -36.906 -10.742 1 79.19 78 LEU A C 1
ATOM 585 O O . LEU A 1 78 ? -3.172 -37 -10.023 1 79.19 78 LEU A O 1
ATOM 589 N N . GLY A 1 79 ? -1.293 -37.844 -10.953 1 78.31 79 GLY A N 1
ATOM 590 C CA . GLY A 1 79 ? -1.522 -39.125 -10.312 1 78.31 79 GLY A CA 1
ATOM 591 C C . GLY A 1 79 ? -1.51 -39.031 -8.797 1 78.31 79 GLY A C 1
ATOM 592 O O . GLY A 1 79 ? -2.354 -39.625 -8.125 1 78.31 79 GLY A O 1
ATOM 593 N N . ALA A 1 80 ? -0.581 -38.312 -8.352 1 82.19 80 ALA A N 1
ATOM 594 C CA . ALA A 1 80 ? -0.493 -38.125 -6.902 1 82.19 80 ALA A CA 1
ATOM 595 C C . ALA A 1 80 ? -1.763 -37.5 -6.355 1 82.19 80 ALA A C 1
ATOM 597 O O . ALA A 1 80 ? -2.324 -37.969 -5.363 1 82.19 80 ALA 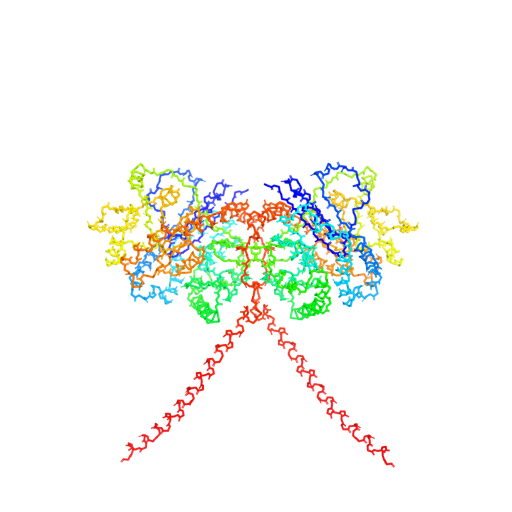A O 1
ATOM 598 N N . ARG A 1 81 ? -2.252 -36.531 -7.035 1 85.38 81 ARG A N 1
ATOM 599 C CA . ARG A 1 81 ? -3.449 -35.812 -6.59 1 85.38 81 ARG A CA 1
ATOM 600 C C . ARG A 1 81 ? -4.676 -36.719 -6.668 1 85.38 81 ARG A C 1
ATOM 602 O O . ARG A 1 81 ? -5.551 -36.688 -5.801 1 85.38 81 ARG A O 1
ATOM 609 N N . MET A 1 82 ? -4.754 -37.5 -7.676 1 85.62 82 MET A N 1
ATOM 610 C CA . MET A 1 82 ? -5.875 -38.406 -7.84 1 85.62 82 MET A CA 1
ATOM 611 C C . MET A 1 82 ? -5.926 -39.406 -6.688 1 85.62 82 MET A C 1
ATOM 613 O O . MET A 1 82 ? -7.004 -39.875 -6.297 1 85.62 82 MET A O 1
ATOM 617 N N . ARG A 1 83 ? -4.73 -39.719 -6.16 1 85 83 ARG A N 1
ATOM 618 C CA . ARG A 1 83 ? -4.641 -40.656 -5.051 1 85 83 ARG A CA 1
ATOM 619 C C . ARG A 1 83 ? -4.816 -39.938 -3.711 1 85 83 ARG A C 1
ATOM 621 O O . ARG A 1 83 ? -4.723 -40.594 -2.654 1 85 83 ARG A O 1
ATOM 628 N N . GLY A 1 84 ? -4.898 -38.625 -3.771 1 82.69 84 GLY A N 1
ATOM 629 C CA . GLY A 1 84 ? -5.074 -37.875 -2.553 1 82.69 84 GLY A CA 1
ATOM 630 C C . GLY A 1 84 ? -3.768 -37.531 -1.861 1 82.69 84 GLY A C 1
ATOM 631 O O . GLY A 1 84 ? -3.746 -37.25 -0.658 1 82.69 84 GLY A O 1
ATOM 632 N N . GLU A 1 85 ? -2.725 -37.594 -2.582 1 83.19 85 GLU A N 1
ATOM 633 C CA . GLU A 1 85 ? -1.396 -37.312 -2.045 1 83.19 85 GLU A CA 1
ATOM 634 C C . GLU A 1 85 ? -0.917 -35.938 -2.459 1 83.19 85 GLU A C 1
ATOM 636 O O . GLU A 1 85 ? -1.394 -35.375 -3.451 1 83.19 85 GLU A O 1
ATOM 641 N N . ASP A 1 86 ? -0.012 -35.438 -1.611 1 81.94 86 ASP A N 1
ATOM 642 C CA . ASP A 1 86 ? 0.662 -34.219 -2.037 1 81.94 86 ASP A CA 1
ATOM 643 C C . ASP A 1 86 ? 1.698 -34.5 -3.119 1 81.94 86 ASP A C 1
ATOM 645 O O . ASP A 1 86 ? 2.605 -35.312 -2.916 1 81.94 86 ASP A O 1
ATOM 649 N N . PRO A 1 87 ? 1.514 -33.844 -4.219 1 82 87 PRO A N 1
ATOM 650 C CA . PRO A 1 87 ? 2.391 -34.156 -5.344 1 82 87 PRO A CA 1
ATOM 651 C C . PRO A 1 87 ? 3.854 -33.812 -5.074 1 82 87 PRO A C 1
ATOM 653 O O . PRO A 1 87 ? 4.754 -34.438 -5.645 1 82 87 PRO A O 1
ATOM 656 N N . VAL A 1 88 ? 4.078 -32.844 -4.316 1 81.94 88 VAL A N 1
ATOM 657 C CA . VAL A 1 88 ? 5.445 -32.438 -4.008 1 81.94 88 VAL A CA 1
ATOM 658 C C . VAL A 1 88 ? 5.68 -32.531 -2.5 1 81.94 88 VAL A C 1
ATOM 660 O O . VAL A 1 88 ? 5.074 -31.781 -1.729 1 81.94 88 VAL A O 1
ATOM 663 N N . SER A 1 89 ? 6.578 -33.406 -2.139 1 83.75 89 SER A N 1
ATOM 664 C CA . SER A 1 89 ? 6.887 -33.562 -0.721 1 83.75 89 SER A CA 1
ATOM 665 C C . SER A 1 89 ? 7.797 -32.438 -0.227 1 83.75 89 SER A C 1
ATOM 667 O O . SER A 1 89 ? 8.508 -31.828 -1.019 1 83.75 89 SER A O 1
ATOM 669 N N . PRO A 1 90 ? 7.797 -32.188 1.073 1 86.88 90 PRO A N 1
ATOM 670 C CA . PRO A 1 90 ? 8.695 -31.188 1.632 1 86.88 90 PRO A CA 1
ATOM 671 C C . PRO A 1 90 ? 10.164 -31.469 1.315 1 86.88 90 PRO A C 1
ATOM 673 O O . PRO A 1 90 ? 10.938 -30.547 1.061 1 86.88 90 PRO A O 1
ATOM 676 N N . ALA A 1 91 ? 10.516 -32.75 1.36 1 88.31 91 ALA A N 1
ATOM 677 C CA . ALA A 1 91 ? 11.898 -33.125 1.056 1 88.31 91 ALA A CA 1
ATOM 678 C C . ALA A 1 91 ? 12.266 -32.75 -0.372 1 88.31 91 ALA A C 1
ATOM 680 O O . ALA A 1 91 ? 13.383 -32.281 -0.627 1 88.31 91 ALA A O 1
ATOM 681 N N . MET A 1 92 ? 11.344 -32.938 -1.256 1 85.94 92 MET A N 1
ATOM 682 C CA . MET A 1 92 ? 11.562 -32.594 -2.652 1 85.94 92 MET A CA 1
ATOM 683 C C . MET A 1 92 ? 11.656 -31.062 -2.814 1 85.94 92 MET A C 1
ATOM 685 O O . MET A 1 92 ? 12.445 -30.578 -3.621 1 85.94 92 MET A O 1
ATOM 689 N N . MET A 1 93 ? 10.859 -30.391 -2.1 1 86.5 93 MET A N 1
ATOM 690 C CA . MET A 1 93 ? 10.898 -28.938 -2.15 1 86.5 93 MET A CA 1
ATOM 691 C C . MET A 1 93 ? 12.25 -28.406 -1.674 1 86.5 93 MET A C 1
ATOM 693 O O . MET A 1 93 ? 12.812 -27.5 -2.277 1 86.5 93 MET A O 1
ATOM 697 N N . VAL A 1 94 ? 12.695 -28.953 -0.627 1 90.75 94 VAL A N 1
ATOM 698 C CA . VAL A 1 94 ? 13.992 -28.578 -0.078 1 90.75 94 VAL A CA 1
ATOM 699 C C . VAL A 1 94 ? 15.094 -28.875 -1.093 1 90.75 94 VAL A C 1
ATOM 701 O O . VAL A 1 94 ? 15.961 -28.031 -1.345 1 90.75 94 VAL A O 1
ATOM 704 N N . ARG A 1 95 ? 15.031 -30.047 -1.648 1 91.94 95 ARG A N 1
ATOM 705 C CA . ARG A 1 95 ? 16.047 -30.469 -2.609 1 91.94 95 ARG A CA 1
ATOM 706 C C . ARG A 1 95 ? 16.078 -29.531 -3.818 1 91.94 95 ARG A C 1
ATOM 708 O O . ARG A 1 95 ? 17.141 -29.172 -4.305 1 91.94 95 ARG A O 1
ATOM 715 N N . TYR A 1 96 ? 14.984 -29.203 -4.301 1 89.69 96 TYR A N 1
ATOM 716 C CA . TYR A 1 96 ? 14.93 -28.312 -5.445 1 89.69 96 TYR A CA 1
ATOM 717 C C . TYR A 1 96 ? 15.625 -26.984 -5.141 1 89.69 96 TYR A C 1
ATOM 719 O O . TYR A 1 96 ? 16.312 -26.422 -5.996 1 89.69 96 TYR A O 1
ATOM 727 N N . GLY A 1 97 ? 15.406 -26.5 -3.965 1 91.06 97 GLY A N 1
ATOM 728 C CA . GLY A 1 97 ? 15.93 -25.203 -3.582 1 91.06 97 GLY A CA 1
ATOM 729 C C . GLY A 1 97 ? 17.438 -25.109 -3.707 1 91.06 97 GLY A C 1
ATOM 730 O O . GLY A 1 97 ? 17.953 -24.125 -4.238 1 91.06 97 GLY A O 1
ATOM 731 N N . TYR A 1 98 ? 18.141 -26.109 -3.258 1 95.38 98 TYR A N 1
ATOM 732 C CA . TYR A 1 98 ? 19.594 -25.969 -3.244 1 95.38 98 TYR A CA 1
ATOM 733 C C . TYR A 1 98 ? 20.219 -26.688 -4.438 1 95.38 98 TYR A C 1
ATOM 735 O O . TYR A 1 98 ? 21.25 -26.25 -4.953 1 95.38 98 TYR A O 1
ATOM 743 N N . GLU A 1 99 ? 19.547 -27.766 -4.977 1 96.06 99 GLU A N 1
ATOM 744 C CA . GLU A 1 99 ? 20.125 -28.484 -6.105 1 96.06 99 GLU A CA 1
ATOM 745 C C . GLU A 1 99 ? 19.984 -27.688 -7.398 1 96.06 99 GLU A C 1
ATOM 747 O O . GLU A 1 99 ? 20.859 -27.734 -8.266 1 96.06 99 GLU A O 1
ATOM 752 N N . ALA A 1 100 ? 18.859 -27.047 -7.578 1 95.31 100 ALA A N 1
ATOM 753 C CA . ALA A 1 100 ? 18.719 -26.172 -8.742 1 95.31 100 ALA A CA 1
ATOM 754 C C . ALA A 1 100 ? 19.781 -25.062 -8.734 1 95.31 100 ALA A C 1
ATOM 756 O O . ALA A 1 100 ? 20.297 -24.688 -9.789 1 95.31 100 ALA A O 1
ATOM 757 N N . CYS A 1 101 ? 20.047 -24.547 -7.566 1 97.06 101 CYS A N 1
ATOM 758 C CA . CYS A 1 101 ? 21.062 -23.516 -7.422 1 97.06 101 CYS A CA 1
ATOM 759 C C . CYS A 1 101 ? 22.438 -24.062 -7.75 1 97.06 101 CYS A C 1
ATOM 761 O O . CYS A 1 101 ? 23.234 -23.406 -8.422 1 97.06 101 CYS A O 1
ATOM 763 N N . GLU A 1 102 ? 22.719 -25.281 -7.254 1 97.62 102 GLU A N 1
ATOM 764 C CA . GLU A 1 102 ? 23.969 -25.953 -7.594 1 97.62 102 GLU A CA 1
ATOM 765 C C . GLU A 1 102 ? 24.125 -26.109 -9.102 1 97.62 102 GLU A C 1
ATOM 767 O O . GLU A 1 102 ? 25.188 -25.844 -9.664 1 97.62 102 GLU A O 1
ATOM 772 N N . ALA A 1 103 ? 23.047 -26.531 -9.734 1 96.81 103 ALA A N 1
ATOM 773 C CA . ALA A 1 103 ? 23.047 -26.734 -11.18 1 96.81 103 ALA A CA 1
ATOM 774 C C . ALA A 1 103 ? 23.312 -25.422 -11.914 1 96.81 103 ALA A C 1
ATOM 776 O O . ALA A 1 103 ? 24.062 -25.375 -12.883 1 96.81 103 ALA A O 1
ATOM 777 N N . LEU A 1 104 ? 22.703 -24.359 -11.484 1 97.25 104 LEU A N 1
ATOM 778 C CA . LEU A 1 104 ? 22.859 -23.047 -12.102 1 97.25 104 LEU A CA 1
ATOM 779 C C . LEU A 1 104 ? 24.281 -22.547 -11.969 1 97.25 104 LEU A C 1
ATOM 781 O O . LEU A 1 104 ? 24.906 -22.141 -12.953 1 97.25 104 LEU A O 1
ATOM 785 N N . LEU A 1 105 ? 24.875 -22.578 -10.75 1 97.5 105 LEU A N 1
ATOM 786 C CA . LEU A 1 105 ? 26.141 -21.938 -10.445 1 97.5 105 LEU A CA 1
ATOM 787 C C . LEU A 1 105 ? 27.312 -22.797 -10.883 1 97.5 105 LEU A C 1
ATOM 789 O O . LEU A 1 105 ? 28.438 -22.328 -10.969 1 97.5 105 LEU A O 1
ATOM 793 N N . SER A 1 106 ? 27.062 -24.062 -11.156 1 97.25 106 SER A N 1
ATOM 794 C CA . SER A 1 106 ? 28.125 -24.938 -11.641 1 97.25 106 SER A CA 1
ATOM 795 C C . SER A 1 106 ? 28.281 -24.828 -13.156 1 97.25 106 SER A C 1
ATOM 797 O O . SER A 1 106 ? 29.266 -25.312 -13.719 1 97.25 106 SER A O 1
ATOM 799 N N . ASP A 1 107 ? 27.297 -24.234 -13.828 1 97.19 107 ASP A N 1
ATOM 800 C CA . ASP A 1 107 ? 27.297 -24.17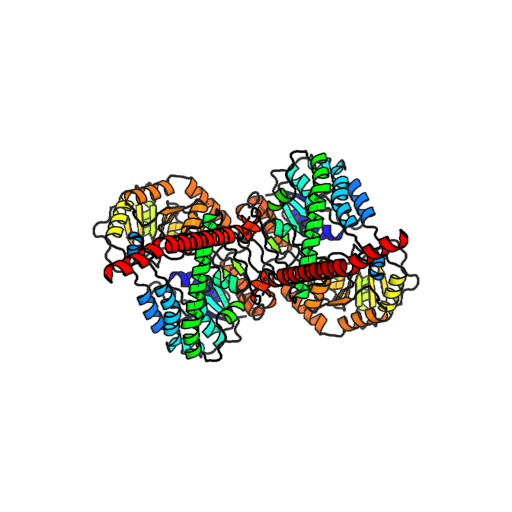2 -15.281 1 97.19 107 ASP A CA 1
ATOM 801 C C . ASP A 1 107 ? 28.172 -23.047 -15.789 1 97.19 107 ASP A C 1
ATOM 803 O O . ASP A 1 107 ? 27.984 -21.891 -15.414 1 97.19 107 ASP A O 1
ATOM 807 N N . PRO A 1 108 ? 29.125 -23.312 -16.766 1 96.31 108 PRO A N 1
ATOM 808 C CA . PRO A 1 108 ? 30.031 -22.281 -17.281 1 96.31 108 PRO A CA 1
ATOM 809 C C . PRO A 1 108 ? 29.281 -21.156 -18 1 96.31 108 PRO A C 1
ATOM 811 O O . PRO A 1 108 ? 29.75 -20.016 -18.016 1 96.31 108 PRO A O 1
ATOM 814 N N . GLU A 1 109 ? 28.125 -21.406 -18.531 1 95.56 109 GLU A N 1
ATOM 815 C CA . GLU A 1 109 ? 27.375 -20.375 -19.234 1 95.56 109 GLU A CA 1
ATOM 816 C C . GLU A 1 109 ? 26.906 -19.281 -18.281 1 95.56 109 GLU A C 1
ATOM 818 O O . GLU A 1 109 ? 26.828 -18.109 -18.672 1 95.56 109 GLU A O 1
ATOM 823 N N . THR A 1 110 ? 26.562 -19.703 -17.094 1 96.62 110 THR A N 1
ATOM 824 C CA . THR A 1 110 ? 26.172 -18.734 -16.094 1 96.62 110 THR A CA 1
ATOM 825 C C . THR A 1 110 ? 27.312 -17.75 -15.82 1 96.62 110 THR A C 1
ATOM 827 O O . THR A 1 110 ? 27.094 -16.531 -15.82 1 96.62 110 THR A O 1
ATOM 830 N N . TRP A 1 111 ? 28.469 -18.25 -15.711 1 96.19 111 TRP A N 1
ATOM 831 C CA . TRP A 1 111 ? 29.594 -17.406 -15.352 1 96.19 111 TRP A CA 1
ATOM 832 C C . TRP A 1 111 ? 30.094 -16.609 -16.547 1 96.19 111 TRP A C 1
ATOM 834 O O . TRP A 1 111 ? 30.578 -15.484 -16.406 1 96.19 111 TRP A O 1
ATOM 844 N N . ALA A 1 112 ? 29.969 -17.188 -17.734 1 95.62 112 ALA A N 1
ATOM 845 C CA . ALA A 1 112 ? 30.266 -16.406 -18.938 1 95.62 112 ALA A CA 1
ATOM 846 C C . ALA A 1 112 ? 29.375 -15.164 -19.016 1 95.62 112 ALA A C 1
ATOM 848 O O . ALA A 1 112 ? 29.844 -14.078 -19.391 1 95.62 112 ALA A O 1
ATOM 849 N N . LEU A 1 113 ? 28.094 -15.352 -18.672 1 94.69 113 LEU A N 1
ATOM 850 C CA . LEU A 1 113 ? 27.156 -14.234 -18.656 1 94.69 113 LEU A CA 1
ATOM 851 C C . LEU A 1 113 ? 27.547 -13.219 -17.578 1 94.69 113 LEU A C 1
ATOM 853 O O . LEU A 1 113 ? 27.562 -12.008 -17.844 1 94.69 113 LEU A O 1
ATOM 857 N N . VAL A 1 114 ? 27.875 -13.664 -16.406 1 94.44 114 VAL A N 1
ATOM 858 C CA . VAL A 1 114 ? 28.188 -12.82 -15.258 1 94.44 114 VAL A CA 1
ATOM 859 C C . VAL A 1 114 ? 29.469 -12.039 -15.523 1 94.44 114 VAL A C 1
ATOM 861 O O . VAL A 1 114 ? 29.594 -10.883 -15.109 1 94.44 114 VAL A O 1
ATOM 864 N N . ARG A 1 115 ? 30.391 -12.609 -16.234 1 91.75 115 ARG A N 1
ATOM 865 C CA . ARG A 1 115 ? 31.703 -12 -16.469 1 91.75 115 ARG A CA 1
ATOM 866 C C . ARG A 1 115 ? 31.672 -11.102 -17.703 1 91.75 115 ARG A C 1
ATOM 868 O O . ARG A 1 115 ? 32.562 -10.289 -17.906 1 91.75 115 ARG A O 1
ATOM 875 N N . SER A 1 116 ? 30.609 -11.297 -18.391 1 84.56 116 SER A N 1
ATOM 876 C CA . SER A 1 116 ? 30.531 -10.539 -19.625 1 84.56 116 SER A CA 1
ATOM 877 C C . SER A 1 116 ? 30.219 -9.07 -19.359 1 84.56 116 SER A C 1
ATOM 879 O O . SER A 1 116 ? 29.531 -8.742 -18.391 1 84.56 116 SER A O 1
ATOM 881 N N . ARG A 1 117 ? 30.906 -8.148 -20.078 1 70.25 117 ARG A N 1
ATOM 882 C CA . ARG A 1 117 ? 30.531 -6.738 -20.109 1 70.25 117 ARG A CA 1
ATOM 883 C C . ARG A 1 117 ? 29.406 -6.496 -21.109 1 70.25 117 ARG A C 1
ATOM 885 O O . ARG A 1 117 ? 29.328 -7.176 -22.125 1 70.25 117 ARG A O 1
ATOM 892 N N . PRO A 1 118 ? 28.484 -5.633 -20.641 1 81.25 118 PRO A N 1
ATOM 893 C CA . PRO A 1 118 ? 28.531 -4.613 -19.594 1 81.25 118 PRO A CA 1
ATOM 894 C C . PRO A 1 118 ? 27.812 -5.055 -18.312 1 81.25 118 PRO A C 1
ATOM 896 O O . PRO A 1 118 ? 26.875 -5.863 -18.375 1 81.25 118 PRO A O 1
ATOM 899 N N . ARG A 1 119 ? 28.156 -4.363 -17.234 1 87.81 119 ARG A N 1
ATOM 900 C CA . ARG A 1 119 ? 27.5 -4.59 -15.945 1 87.81 119 ARG A CA 1
ATOM 901 C C . ARG A 1 119 ? 26.031 -4.168 -16 1 87.81 119 ARG A C 1
ATOM 903 O O . ARG A 1 119 ? 25.688 -3.154 -16.609 1 87.81 119 ARG A O 1
ATOM 910 N N . PRO A 1 120 ? 25.156 -5.047 -15.461 1 96 120 PRO A N 1
ATOM 911 C CA . PRO A 1 120 ? 23.734 -4.664 -15.477 1 96 120 PRO A CA 1
ATOM 912 C C . PRO A 1 120 ? 23.453 -3.414 -14.641 1 96 120 PRO A C 1
ATOM 914 O O . PRO A 1 120 ? 24.109 -3.193 -13.617 1 96 120 PRO A O 1
ATOM 917 N N . ASP A 1 121 ? 22.516 -2.633 -15.164 1 97.5 121 ASP A N 1
ATOM 918 C CA . ASP A 1 121 ? 22.047 -1.458 -14.438 1 97.5 121 ASP A CA 1
ATOM 919 C C . ASP A 1 121 ? 20.922 -1.826 -13.477 1 97.5 121 ASP A C 1
ATOM 921 O O . ASP A 1 121 ? 20.609 -1.066 -12.555 1 97.5 121 ASP A O 1
ATOM 925 N N . LEU A 1 122 ? 20.312 -2.963 -13.703 1 98.44 122 LEU A N 1
ATOM 926 C CA . LEU A 1 122 ? 19.203 -3.465 -12.906 1 98.44 122 LEU A CA 1
ATOM 927 C C . LEU A 1 122 ? 19.094 -4.984 -13 1 98.44 122 LEU A C 1
ATOM 929 O O . LEU A 1 122 ? 19.25 -5.551 -14.086 1 98.44 122 LEU A O 1
ATOM 933 N N . LEU A 1 123 ? 18.906 -5.602 -11.883 1 98.5 123 LEU A N 1
ATOM 934 C CA . LEU A 1 123 ? 18.578 -7.023 -11.828 1 98.5 123 LEU A CA 1
ATOM 935 C C . LEU A 1 123 ? 17.109 -7.234 -11.492 1 98.5 123 LEU A C 1
ATOM 937 O O . LEU A 1 123 ? 16.578 -6.598 -10.578 1 98.5 123 LEU A O 1
ATOM 941 N N . VAL A 1 124 ? 16.438 -8.078 -12.258 1 98.75 124 VAL A N 1
ATOM 942 C CA . VAL A 1 124 ? 15.07 -8.5 -11.961 1 98.75 124 VAL A CA 1
ATOM 943 C C . VAL A 1 124 ? 15.062 -9.977 -11.586 1 98.75 124 VAL A C 1
ATOM 945 O O . VAL A 1 124 ? 15.297 -10.844 -12.438 1 98.75 124 VAL A O 1
ATOM 948 N N . LEU A 1 125 ? 14.75 -10.234 -10.32 1 98.44 125 LEU A N 1
ATOM 949 C CA . LEU A 1 125 ? 14.805 -11.594 -9.805 1 98.44 125 LEU A CA 1
ATOM 950 C C . LEU A 1 125 ? 13.398 -12.141 -9.562 1 98.44 125 LEU A C 1
ATOM 952 O O . LEU A 1 125 ? 12.477 -11.375 -9.258 1 98.44 125 LEU A O 1
ATOM 956 N N . ASP A 1 126 ? 13.25 -13.43 -9.734 1 97.5 126 ASP A N 1
ATOM 957 C CA . ASP A 1 126 ? 11.984 -14.062 -9.375 1 97.5 126 ASP A CA 1
ATOM 958 C C . ASP A 1 126 ? 11.781 -14.055 -7.863 1 97.5 126 ASP A C 1
ATOM 960 O O . ASP A 1 126 ? 12.469 -14.766 -7.133 1 97.5 126 ASP A O 1
ATOM 964 N N . GLY A 1 127 ? 10.789 -13.352 -7.43 1 96.06 127 GLY A N 1
ATOM 965 C CA . GLY A 1 127 ? 10.555 -13.164 -6.008 1 96.06 127 GLY A CA 1
ATOM 966 C C . GLY A 1 127 ? 9.961 -14.391 -5.336 1 96.06 127 GLY A C 1
ATOM 967 O O . GLY A 1 127 ? 9.938 -14.477 -4.105 1 96.06 127 GLY A O 1
ATOM 968 N N . ALA A 1 128 ? 9.523 -15.383 -6.113 1 92.56 128 ALA A N 1
ATOM 969 C CA . ALA A 1 128 ? 8.969 -16.609 -5.559 1 92.56 128 ALA A CA 1
ATOM 970 C C . ALA A 1 128 ? 10.078 -17.5 -4.996 1 92.56 128 ALA A C 1
ATOM 972 O O . ALA A 1 128 ? 9.852 -18.266 -4.047 1 92.56 128 ALA A O 1
ATOM 973 N N . TYR A 1 129 ? 11.227 -17.469 -5.531 1 90.44 129 TYR A N 1
ATOM 974 C CA . TYR A 1 129 ? 12.438 -18.141 -5.078 1 90.44 129 TYR A CA 1
ATOM 975 C C . TYR A 1 129 ? 13.68 -17.328 -5.441 1 90.44 129 TYR A C 1
ATOM 977 O O . TYR A 1 129 ? 14.422 -17.688 -6.359 1 90.44 129 TYR A O 1
ATOM 985 N N . PRO A 1 130 ? 13.883 -16.297 -4.699 1 95.69 130 PRO A N 1
ATOM 986 C CA . PRO A 1 130 ? 14.961 -15.383 -5.094 1 95.69 130 PRO A CA 1
ATOM 987 C C . PRO A 1 130 ? 16.312 -15.789 -4.52 1 95.69 130 PRO A C 1
ATOM 989 O O . PRO A 1 130 ? 17.344 -15.211 -4.887 1 95.69 130 PRO A O 1
ATOM 992 N N . GLU A 1 131 ? 16.406 -16.781 -3.666 1 95.94 131 GLU A N 1
ATOM 993 C CA . GLU A 1 131 ? 17.547 -17.016 -2.799 1 95.94 131 GLU A CA 1
ATOM 994 C C . GLU A 1 131 ? 18.812 -17.312 -3.613 1 95.94 131 GLU A C 1
ATOM 996 O O . GLU A 1 131 ? 19.875 -16.75 -3.35 1 95.94 131 GLU A O 1
ATOM 1001 N N . CYS A 1 132 ? 18.641 -18.172 -4.582 1 96.44 132 CYS A N 1
ATOM 1002 C CA . CYS A 1 132 ? 19.812 -18.5 -5.395 1 96.44 132 CYS A CA 1
ATOM 1003 C C . CYS A 1 132 ? 20.281 -17.281 -6.184 1 96.44 132 CYS A C 1
ATOM 1005 O O . CYS A 1 132 ? 21.469 -16.953 -6.188 1 96.44 132 CYS A O 1
ATOM 1007 N N . ALA A 1 133 ? 19.359 -16.594 -6.844 1 97.25 133 ALA A N 1
ATOM 1008 C CA . ALA A 1 133 ? 19.672 -15.438 -7.68 1 97.25 133 ALA A CA 1
ATOM 1009 C C . ALA A 1 133 ? 20.266 -14.305 -6.852 1 97.25 133 ALA A C 1
ATOM 1011 O O . ALA A 1 133 ? 21 -13.469 -7.375 1 97.25 133 ALA A O 1
ATOM 1012 N N . LEU A 1 134 ? 19.984 -14.242 -5.559 1 97.81 134 LEU A N 1
ATOM 1013 C CA . LEU A 1 134 ? 20.531 -13.219 -4.68 1 97.81 134 LEU A CA 1
ATOM 1014 C C . LEU A 1 134 ? 22.047 -13.359 -4.578 1 97.81 134 LEU A C 1
ATOM 1016 O O . LEU A 1 134 ? 22.766 -12.367 -4.395 1 97.81 134 LEU A O 1
ATOM 1020 N N . GLY A 1 135 ? 22.562 -14.609 -4.688 1 97.19 135 GLY A N 1
ATOM 1021 C CA . GLY A 1 135 ? 24 -14.781 -4.777 1 97.19 135 GLY A CA 1
ATOM 1022 C C . GLY A 1 135 ? 24.625 -14.055 -5.957 1 97.19 135 GLY A C 1
ATOM 1023 O O . GLY A 1 135 ? 25.641 -13.375 -5.812 1 97.19 135 GLY A O 1
ATOM 1024 N N . LEU A 1 136 ? 23.969 -14.195 -7.074 1 96.56 136 LEU A N 1
ATOM 1025 C CA . LEU A 1 136 ? 24.438 -13.5 -8.273 1 96.56 136 LEU A CA 1
ATOM 1026 C C . LEU A 1 136 ? 24.297 -11.992 -8.117 1 96.56 136 LEU A C 1
ATOM 1028 O O . LEU A 1 136 ? 25.141 -11.227 -8.594 1 96.56 136 LEU A O 1
ATOM 1032 N N . ALA A 1 137 ? 23.203 -11.594 -7.488 1 96.75 137 ALA A N 1
ATOM 1033 C CA . ALA A 1 137 ? 23.016 -10.172 -7.238 1 96.75 137 ALA A CA 1
ATOM 1034 C C . ALA A 1 137 ? 24.172 -9.609 -6.418 1 96.75 137 ALA A C 1
ATOM 1036 O O . ALA A 1 137 ? 24.641 -8.492 -6.668 1 96.75 137 ALA A O 1
ATOM 1037 N N . HIS A 1 138 ? 24.578 -10.336 -5.418 1 96.69 138 HIS A N 1
ATOM 1038 C CA . HIS A 1 138 ? 25.719 -9.914 -4.609 1 96.69 138 HIS A CA 1
ATOM 1039 C C . HIS A 1 138 ? 26.984 -9.797 -5.453 1 96.69 138 HIS A C 1
ATOM 1041 O O . HIS A 1 138 ? 27.75 -8.844 -5.293 1 96.69 138 HIS A O 1
ATOM 1047 N N . ARG A 1 139 ? 27.219 -10.727 -6.34 1 95 139 ARG A N 1
ATOM 1048 C CA . ARG A 1 139 ? 28.391 -10.734 -7.215 1 95 139 ARG A CA 1
ATOM 1049 C C . ARG A 1 139 ? 28.359 -9.555 -8.18 1 95 139 ARG A C 1
ATOM 1051 O O . ARG A 1 139 ? 29.406 -9.031 -8.555 1 95 139 ARG A O 1
ATOM 1058 N N . LEU A 1 140 ? 27.219 -9.086 -8.547 1 95.44 140 LEU A N 1
ATOM 1059 C CA . LEU A 1 140 ? 27.062 -8.094 -9.609 1 95.44 140 LEU A CA 1
ATOM 1060 C C . LEU A 1 140 ? 26.812 -6.707 -9.023 1 95.44 140 LEU A C 1
ATOM 1062 O O . LEU A 1 140 ? 26.375 -5.797 -9.734 1 95.44 140 LEU A O 1
ATOM 1066 N N . ARG A 1 141 ? 27.062 -6.535 -7.793 1 91.06 141 ARG A N 1
ATOM 1067 C CA . ARG A 1 141 ? 26.984 -5.207 -7.199 1 91.06 141 ARG A CA 1
ATOM 1068 C C . ARG A 1 141 ? 27.828 -4.207 -7.984 1 91.06 141 ARG A C 1
ATOM 1070 O O . ARG A 1 141 ? 28.844 -4.574 -8.57 1 91.06 141 ARG A O 1
ATOM 1077 N N . PRO A 1 142 ? 27.391 -2.924 -8.031 1 93.44 142 PRO A N 1
ATOM 1078 C CA . PRO A 1 142 ? 26.375 -2.305 -7.188 1 93.44 142 PRO A CA 1
ATOM 1079 C C . PRO A 1 142 ? 25 -2.246 -7.859 1 93.44 142 PRO A C 1
ATOM 1081 O O . PRO A 1 142 ? 24.172 -1.42 -7.488 1 93.44 142 PRO A O 1
ATOM 1084 N N . ALA A 1 143 ? 24.734 -3.08 -8.867 1 95.62 143 ALA A N 1
ATOM 1085 C CA . ALA A 1 143 ? 23.438 -3.045 -9.539 1 95.62 143 ALA A CA 1
ATOM 1086 C C . ALA A 1 143 ? 22.312 -3.312 -8.555 1 95.62 143 ALA A C 1
ATOM 1088 O O . ALA A 1 143 ? 22.344 -4.293 -7.812 1 95.62 143 ALA A O 1
ATOM 1089 N N . PRO A 1 144 ? 21.312 -2.389 -8.5 1 98.19 144 PRO A N 1
ATOM 1090 C CA . PRO A 1 144 ? 20.141 -2.695 -7.664 1 98.19 144 PRO A CA 1
ATOM 1091 C C . PRO A 1 144 ? 19.312 -3.855 -8.211 1 98.19 144 PRO A C 1
ATOM 1093 O O . PRO A 1 144 ? 19.406 -4.168 -9.406 1 98.19 144 PRO A O 1
ATOM 1096 N N . PHE A 1 145 ? 18.641 -4.52 -7.32 1 98.5 145 PHE A N 1
ATOM 1097 C CA . PHE A 1 145 ? 17.781 -5.602 -7.785 1 98.5 145 PHE A CA 1
ATOM 1098 C C . PHE A 1 145 ? 16.344 -5.395 -7.305 1 98.5 145 PHE A C 1
ATOM 1100 O O . PHE A 1 145 ? 16.125 -4.789 -6.254 1 98.5 145 PHE A O 1
ATOM 1107 N N . ILE A 1 146 ? 15.422 -5.879 -8.125 1 98.88 146 ILE A N 1
ATOM 1108 C CA . ILE A 1 146 ? 14 -5.898 -7.785 1 98.88 146 ILE A CA 1
ATOM 1109 C C . ILE A 1 146 ? 13.461 -7.32 -7.906 1 98.88 146 ILE A C 1
ATOM 1111 O O . ILE A 1 146 ? 14.117 -8.195 -8.477 1 98.88 146 ILE A O 1
ATOM 1115 N N . TYR A 1 147 ? 12.352 -7.543 -7.262 1 98.69 147 TYR A N 1
ATOM 1116 C CA . TYR A 1 147 ? 11.648 -8.812 -7.426 1 98.69 147 TYR A CA 1
ATOM 1117 C C . TYR A 1 147 ? 10.484 -8.664 -8.406 1 98.69 147 TYR A C 1
ATOM 1119 O O . TYR A 1 147 ? 9.773 -7.66 -8.391 1 98.69 147 TYR A O 1
ATOM 1127 N N . LEU A 1 148 ? 10.328 -9.578 -9.273 1 98.38 148 LEU A N 1
ATOM 1128 C CA . LEU A 1 148 ? 9.062 -9.914 -9.922 1 98.38 148 LEU A CA 1
ATOM 1129 C C . LEU A 1 148 ? 8.492 -11.211 -9.367 1 98.38 148 LEU A C 1
ATOM 1131 O O . LEU A 1 148 ? 8.961 -12.297 -9.711 1 98.38 148 LEU A O 1
ATOM 1135 N N . ASN A 1 149 ? 7.551 -11.062 -8.445 1 97.12 149 ASN A N 1
ATOM 1136 C CA . ASN A 1 149 ? 6.934 -12.234 -7.844 1 97.12 149 ASN A CA 1
ATOM 1137 C C . ASN A 1 149 ? 6.004 -12.945 -8.82 1 97.12 149 ASN A C 1
ATOM 1139 O O . ASN A 1 149 ? 5.023 -12.359 -9.289 1 97.12 149 ASN A O 1
ATOM 1143 N N . THR A 1 150 ? 6.258 -14.164 -9.07 1 95.44 150 THR A N 1
ATOM 1144 C CA . THR A 1 150 ? 5.5 -14.883 -10.094 1 95.44 150 THR A CA 1
ATOM 1145 C C . THR A 1 150 ? 4.359 -15.672 -9.461 1 95.44 150 THR A C 1
ATOM 1147 O O . THR A 1 150 ? 3.533 -16.25 -10.164 1 95.44 150 THR A O 1
ATOM 1150 N N . VAL A 1 151 ? 4.312 -15.742 -8.117 1 93.88 151 VAL A N 1
ATOM 1151 C CA . VAL A 1 151 ? 3.244 -16.406 -7.375 1 93.88 151 VAL A CA 1
ATOM 1152 C C . VAL A 1 151 ? 2.408 -15.359 -6.633 1 93.88 151 VAL A C 1
ATOM 1154 O O . VAL A 1 151 ? 2.955 -14.477 -5.973 1 93.88 151 VAL A O 1
ATOM 1157 N N . GLY A 1 152 ? 1.188 -15.438 -6.676 1 91.81 152 GLY A N 1
ATOM 1158 C CA . GLY A 1 152 ? 0.289 -14.398 -6.188 1 91.81 152 GLY A CA 1
ATOM 1159 C C . GLY A 1 152 ? 0.157 -14.391 -4.68 1 91.81 152 GLY A C 1
ATOM 1160 O O . GLY A 1 152 ? -0 -13.328 -4.07 1 91.81 152 GLY A O 1
ATOM 1161 N N . PHE A 1 153 ? 0.239 -15.547 -4.043 1 92.81 153 PHE A N 1
ATOM 1162 C CA . PHE A 1 153 ? -0.086 -15.648 -2.623 1 92.81 153 PHE A CA 1
ATOM 1163 C C . PHE A 1 153 ? 1.174 -15.852 -1.791 1 92.81 153 PHE A C 1
ATOM 1165 O O . PHE A 1 153 ? 1.104 -15.961 -0.565 1 92.81 153 PHE A O 1
ATOM 1172 N N . TYR A 1 154 ? 2.279 -15.906 -2.439 1 91.25 154 TYR A N 1
ATOM 1173 C CA . TYR A 1 154 ? 3.527 -16.016 -1.691 1 91.25 154 TYR A CA 1
ATOM 1174 C C . TYR A 1 154 ? 3.926 -14.672 -1.102 1 91.25 154 TYR A C 1
ATOM 1176 O O . TYR A 1 154 ? 4.094 -13.688 -1.833 1 91.25 154 TYR A O 1
ATOM 1184 N N . THR A 1 155 ? 4.129 -14.664 0.237 1 92.88 155 THR A N 1
ATOM 1185 C CA . THR A 1 155 ? 4.402 -13.383 0.879 1 92.88 155 THR A CA 1
ATOM 1186 C C . THR A 1 155 ? 5.777 -13.391 1.543 1 92.88 155 THR A C 1
ATOM 1188 O O . THR A 1 155 ? 6.148 -12.438 2.227 1 92.88 155 THR A O 1
ATOM 1191 N N . GLY A 1 156 ? 6.523 -14.453 1.35 1 94.5 156 GLY A N 1
ATOM 1192 C CA . GLY A 1 156 ? 7.797 -14.586 2.041 1 94.5 156 GLY A CA 1
ATOM 1193 C C . GLY A 1 156 ? 8.758 -13.453 1.743 1 94.5 156 GLY A C 1
ATOM 1194 O O . GLY A 1 156 ? 9.242 -12.781 2.66 1 94.5 156 GLY A O 1
ATOM 1195 N N . SER A 1 157 ? 9.039 -13.219 0.474 1 94.81 157 SER A N 1
ATOM 1196 C CA . SER A 1 157 ? 9.984 -12.188 0.08 1 94.81 157 SER A CA 1
ATOM 1197 C C . SER A 1 157 ? 9.469 -10.797 0.452 1 94.81 157 SER A C 1
ATOM 1199 O O . SER A 1 157 ? 10.258 -9.914 0.792 1 94.81 157 SER A O 1
ATOM 1201 N N . LEU A 1 158 ? 8.156 -10.609 0.448 1 96.44 158 LEU A N 1
ATOM 1202 C CA . LEU A 1 158 ? 7.547 -9.344 0.856 1 96.44 158 LEU A CA 1
ATOM 1203 C C . LEU A 1 158 ? 7.75 -9.102 2.348 1 96.44 158 LEU A C 1
ATOM 1205 O O . LEU A 1 158 ? 8.133 -8.008 2.756 1 96.44 158 LEU A O 1
ATOM 1209 N N . SER A 1 159 ? 7.465 -10.141 3.088 1 95.75 159 SER A N 1
ATOM 1210 C CA . SER A 1 159 ? 7.582 -10.023 4.539 1 95.75 159 SER A CA 1
ATOM 1211 C C . SER A 1 159 ? 9.016 -9.734 4.957 1 95.75 159 SER A C 1
ATOM 1213 O O . SER A 1 159 ? 9.258 -8.938 5.863 1 95.75 159 SER A O 1
ATOM 1215 N N . LEU A 1 160 ? 9.945 -10.406 4.32 1 96.19 160 LEU A N 1
ATOM 1216 C CA . LEU A 1 160 ? 11.359 -10.188 4.617 1 96.19 160 LEU A CA 1
ATOM 1217 C C . LEU A 1 160 ? 11.75 -8.742 4.336 1 96.19 160 LEU A C 1
ATOM 1219 O O . LEU A 1 160 ? 12.617 -8.188 5.016 1 96.19 160 LEU A O 1
ATOM 1223 N N . ALA A 1 161 ? 11.109 -8.172 3.367 1 96.62 161 ALA A N 1
ATOM 1224 C CA . ALA A 1 161 ? 11.398 -6.793 2.988 1 96.62 161 ALA A CA 1
ATOM 1225 C C . ALA A 1 161 ? 10.633 -5.809 3.865 1 96.62 161 ALA A C 1
ATOM 1227 O O . ALA A 1 161 ? 10.664 -4.598 3.627 1 96.62 161 ALA A O 1
ATOM 1228 N N . GLY A 1 162 ? 9.93 -6.262 4.809 1 96.44 162 GLY A N 1
ATOM 1229 C CA . GLY A 1 162 ? 9.328 -5.383 5.801 1 96.44 162 GLY A CA 1
ATOM 1230 C C . GLY A 1 162 ? 7.828 -5.238 5.637 1 96.44 162 GLY A C 1
ATOM 1231 O O . GLY A 1 162 ? 7.172 -4.59 6.453 1 96.44 162 GLY A O 1
ATOM 1232 N N . ASN A 1 163 ? 7.223 -5.82 4.625 1 97.06 163 ASN A N 1
ATOM 1233 C CA . ASN A 1 163 ? 5.785 -5.723 4.414 1 97.06 163 ASN A CA 1
ATOM 1234 C C . ASN A 1 163 ? 5.012 -6.59 5.406 1 97.06 163 ASN A C 1
ATOM 1236 O O . ASN A 1 163 ? 5.43 -7.707 5.715 1 97.06 163 ASN A O 1
ATOM 1240 N N . PRO A 1 164 ? 3.854 -6.074 5.863 1 95.12 164 PRO A N 1
ATOM 1241 C CA . PRO A 1 164 ? 3.035 -6.898 6.754 1 95.12 164 PRO A CA 1
ATOM 1242 C C . PRO A 1 164 ? 2.34 -8.047 6.027 1 95.12 164 PRO A C 1
ATOM 1244 O O . PRO A 1 164 ? 1.841 -7.859 4.914 1 95.12 164 PRO A O 1
ATOM 1247 N N . ALA A 1 165 ? 2.367 -9.188 6.637 1 94.75 165 ALA A N 1
ATOM 1248 C CA . ALA A 1 165 ? 1.644 -10.359 6.148 1 94.75 165 ALA A CA 1
ATOM 1249 C C . ALA A 1 165 ? 0.971 -11.109 7.297 1 94.75 165 ALA A C 1
ATOM 1251 O O . ALA A 1 165 ? 1.327 -12.25 7.598 1 94.75 165 ALA A O 1
ATOM 1252 N N . PRO A 1 166 ? -0.043 -10.508 7.867 1 95.56 166 PRO A N 1
ATOM 1253 C CA . PRO A 1 166 ? -0.696 -11.18 8.992 1 95.56 166 PRO A CA 1
ATOM 1254 C C . PRO A 1 166 ? -1.308 -12.523 8.609 1 95.56 166 PRO A C 1
ATOM 1256 O O . PRO A 1 166 ? -2.1 -12.594 7.66 1 95.56 166 PRO A O 1
ATOM 1259 N N . PHE A 1 167 ? -1.006 -13.5 9.406 1 96.81 167 PHE A N 1
ATOM 1260 C CA . PHE A 1 167 ? -1.488 -14.852 9.125 1 96.81 167 PHE A CA 1
ATOM 1261 C C . PHE A 1 167 ? -2.996 -14.938 9.32 1 96.81 167 PHE A C 1
ATOM 1263 O O . PHE A 1 167 ? -3.648 -15.836 8.781 1 96.81 167 PHE A O 1
ATOM 1270 N N . ALA A 1 168 ? -3.523 -13.953 10.023 1 96.88 168 ALA A N 1
ATOM 1271 C CA . ALA A 1 168 ? -4.949 -13.969 10.336 1 96.88 168 ALA A CA 1
ATOM 1272 C C . ALA A 1 168 ? -5.785 -13.805 9.07 1 96.88 168 ALA A C 1
ATOM 1274 O O . ALA A 1 168 ? -6.922 -14.273 9 1 96.88 168 ALA A O 1
ATOM 1275 N N . LEU A 1 169 ? -5.188 -13.156 8.117 1 95.38 169 LEU A N 1
ATOM 1276 C CA . LEU A 1 169 ? -6.023 -12.836 6.965 1 95.38 169 LEU A CA 1
ATOM 1277 C C . LEU A 1 169 ? -5.289 -13.125 5.664 1 95.38 169 LEU A C 1
ATOM 1279 O O . LEU A 1 169 ? -5.797 -12.836 4.578 1 95.38 169 LEU A O 1
ATOM 1283 N N . THR A 1 170 ? -4.074 -13.617 5.75 1 96.62 170 THR A N 1
ATOM 1284 C CA . THR A 1 170 ? -3.295 -13.977 4.566 1 96.62 170 THR A CA 1
ATOM 1285 C C . THR A 1 170 ? -3.338 -15.477 4.324 1 96.62 170 THR A C 1
ATOM 1287 O O . THR A 1 170 ? -2.658 -16.25 5.012 1 96.62 170 THR A O 1
ATOM 1290 N N . PRO A 1 171 ? -4.023 -15.891 3.328 1 97 171 PRO A N 1
ATOM 1291 C CA . PRO A 1 171 ? -4.082 -17.328 3.076 1 97 171 PRO A CA 1
ATOM 1292 C C . PRO A 1 171 ? -2.729 -17.922 2.689 1 97 171 PRO A C 1
ATOM 1294 O O . PRO A 1 171 ? -1.965 -17.281 1.954 1 97 171 PRO A O 1
ATOM 1297 N N . PHE A 1 172 ? -2.518 -19.109 3.27 1 96.56 172 PHE A N 1
ATOM 1298 C CA . PHE A 1 172 ? -1.325 -19.844 2.859 1 96.56 172 PHE A CA 1
ATOM 1299 C C . PHE A 1 172 ? -1.389 -20.203 1.379 1 96.56 172 PHE A C 1
ATOM 1301 O O . PHE A 1 172 ? -2.441 -20.594 0.873 1 96.56 172 PHE A O 1
ATOM 1308 N N . LEU A 1 173 ? -0.325 -20.094 0.615 1 95.25 173 LEU A N 1
ATOM 1309 C CA . LEU A 1 173 ? -0.289 -20.188 -0.84 1 95.25 173 LEU A CA 1
ATOM 1310 C C . LEU A 1 173 ? -0.627 -21.609 -1.302 1 95.25 173 LEU A C 1
ATOM 1312 O O . LEU A 1 173 ? -1.086 -21.797 -2.43 1 95.25 173 LEU A O 1
ATOM 1316 N N . GLY A 1 174 ? -0.391 -22.641 -0.508 1 93.62 174 GLY A N 1
ATOM 1317 C CA . GLY A 1 174 ? -0.555 -24.031 -0.923 1 93.62 174 GLY A CA 1
ATOM 1318 C C . GLY A 1 174 ? -1.854 -24.641 -0.441 1 93.62 174 GLY A C 1
ATOM 1319 O O . GLY A 1 174 ? -2.037 -25.859 -0.523 1 93.62 174 GLY A O 1
ATOM 1320 N N . ALA A 1 175 ? -2.736 -23.781 0.101 1 94.31 175 ALA A N 1
ATOM 1321 C CA . ALA A 1 175 ? -3.994 -24.312 0.634 1 94.31 175 ALA A CA 1
ATOM 1322 C C . ALA A 1 175 ? -5.168 -23.422 0.218 1 94.31 175 ALA A C 1
ATOM 1324 O O . ALA A 1 175 ? -4.98 -22.266 -0.181 1 94.31 175 ALA A O 1
ATOM 1325 N N . ALA A 1 176 ? -6.324 -24.016 0.321 1 95.94 176 ALA A N 1
ATOM 1326 C CA . ALA A 1 176 ? -7.527 -23.344 -0.163 1 95.94 176 ALA A CA 1
ATOM 1327 C C . ALA A 1 176 ? -8.148 -22.469 0.93 1 95.94 176 ALA A C 1
ATOM 1329 O O . ALA A 1 176 ? -9.359 -22.547 1.17 1 95.94 176 ALA A O 1
ATOM 1330 N N . PHE A 1 177 ? -7.391 -21.688 1.631 1 96.44 177 PHE A N 1
ATOM 1331 C CA . PHE A 1 177 ? -7.887 -20.719 2.605 1 96.44 177 PHE A CA 1
ATOM 1332 C C . PHE A 1 177 ? -8.305 -19.422 1.919 1 96.44 177 PHE A C 1
ATOM 1334 O O . PHE A 1 177 ? -7.977 -19.203 0.754 1 96.44 177 PHE A O 1
ATOM 1341 N N . THR A 1 178 ? -9.102 -18.672 2.598 1 96.06 178 THR A N 1
ATOM 1342 C CA . THR A 1 178 ? -9.469 -17.312 2.178 1 96.06 178 THR A CA 1
ATOM 1343 C C . THR A 1 178 ? -9.148 -16.312 3.275 1 96.06 178 THR A C 1
ATOM 1345 O O . THR A 1 178 ? -8.539 -16.656 4.289 1 96.06 178 THR A O 1
ATOM 1348 N N . ASP A 1 179 ? -9.461 -15.039 3.055 1 95.94 179 ASP A N 1
ATOM 1349 C CA . ASP A 1 179 ? -9.117 -14.023 4.047 1 95.94 179 ASP A CA 1
ATOM 1350 C C . ASP A 1 179 ? -10.211 -13.906 5.105 1 95.94 179 ASP A C 1
ATOM 1352 O O . ASP A 1 179 ? -10.148 -13.031 5.977 1 95.94 179 ASP A O 1
ATOM 1356 N N . ARG A 1 180 ? -11.242 -14.672 4.984 1 95.88 180 ARG A N 1
ATOM 1357 C CA . ARG A 1 180 ? -12.281 -14.781 6 1 95.88 180 ARG A CA 1
ATOM 1358 C C . ARG A 1 180 ? -12.273 -16.156 6.66 1 95.88 180 ARG A C 1
ATOM 1360 O O . ARG A 1 180 ? -12.93 -17.078 6.184 1 95.88 180 ARG A O 1
ATOM 1367 N N . MET A 1 181 ? -11.555 -16.25 7.707 1 97.06 181 MET A N 1
ATOM 1368 C CA . MET A 1 181 ? -11.375 -17.516 8.398 1 97.06 181 MET A CA 1
ATOM 1369 C C . MET A 1 181 ? -11.93 -17.453 9.812 1 97.06 181 MET A C 1
ATOM 1371 O O . MET A 1 181 ? -11.844 -16.422 10.477 1 97.06 181 MET A O 1
ATOM 1375 N N . GLY A 1 182 ? -12.547 -18.562 10.234 1 97.06 182 GLY A N 1
ATOM 1376 C CA . GLY A 1 182 ? -12.859 -18.688 11.648 1 97.06 182 GLY A CA 1
ATOM 1377 C C . GLY A 1 182 ? -11.656 -19.047 12.5 1 97.06 182 GLY A C 1
ATOM 1378 O O . GLY A 1 182 ? -10.523 -19.031 12.016 1 97.06 182 GLY A O 1
ATOM 1379 N N . LEU A 1 183 ? -11.859 -19.328 13.75 1 97.81 183 LEU A N 1
ATOM 1380 C CA . LEU A 1 183 ? -10.781 -19.609 14.688 1 97.81 183 LEU A CA 1
ATOM 1381 C C . LEU A 1 183 ? -9.945 -20.797 14.219 1 97.81 183 LEU A C 1
ATOM 1383 O O . LEU A 1 183 ? -8.719 -20.719 14.156 1 97.81 183 LEU A O 1
ATOM 1387 N N . LEU A 1 184 ? -10.586 -21.859 13.875 1 98.12 184 LEU A N 1
ATOM 1388 C CA . LEU A 1 184 ? -9.875 -23.078 13.461 1 98.12 184 LEU A CA 1
ATOM 1389 C C . LEU A 1 184 ? -9.18 -22.859 12.125 1 98.12 184 LEU A C 1
ATOM 1391 O O . LEU A 1 184 ? -8.102 -23.406 11.891 1 98.12 184 LEU A O 1
ATOM 1395 N N . GLY A 1 185 ? -9.82 -22.094 11.219 1 98.06 185 GLY A N 1
ATOM 1396 C CA . GLY A 1 185 ? -9.188 -21.75 9.961 1 98.06 185 GLY A CA 1
ATOM 1397 C C . GLY A 1 185 ? -7.914 -20.953 10.133 1 98.06 185 GLY A C 1
ATOM 1398 O O . GLY A 1 185 ? -6.891 -21.25 9.516 1 98.06 185 GLY A O 1
ATOM 1399 N N . ARG A 1 186 ? -7.992 -19.969 11.016 1 98.44 186 ARG A N 1
ATOM 1400 C CA . ARG A 1 186 ? -6.82 -19.141 11.297 1 98.44 186 ARG A CA 1
ATOM 1401 C C . ARG A 1 186 ? -5.711 -19.984 11.93 1 98.44 186 ARG A C 1
ATOM 1403 O O . ARG A 1 186 ? -4.531 -19.781 11.648 1 98.44 186 ARG A O 1
ATOM 1410 N N . ALA A 1 187 ? -6.121 -20.875 12.805 1 98.62 187 ALA A N 1
ATOM 1411 C CA . ALA A 1 187 ? -5.145 -21.734 13.453 1 98.62 187 ALA A CA 1
ATOM 1412 C C . ALA A 1 187 ? -4.426 -22.609 12.438 1 98.62 187 ALA A C 1
ATOM 1414 O O . ALA A 1 187 ? -3.195 -22.703 12.445 1 98.62 187 ALA A O 1
ATOM 1415 N N . ALA A 1 188 ? -5.172 -23.266 11.562 1 98.5 188 ALA A N 1
ATOM 1416 C CA . ALA A 1 188 ? -4.59 -24.125 10.531 1 98.5 188 ALA A CA 1
ATOM 1417 C C . ALA A 1 188 ? -3.713 -23.312 9.578 1 98.5 188 ALA A C 1
ATOM 1419 O O . ALA A 1 188 ? -2.605 -23.734 9.234 1 98.5 188 ALA A O 1
ATOM 1420 N N . ASN A 1 189 ? -4.227 -22.188 9.172 1 98.31 189 ASN A N 1
ATOM 1421 C CA . ASN A 1 189 ? -3.484 -21.297 8.281 1 98.31 189 ASN A CA 1
ATOM 1422 C C . ASN A 1 189 ? -2.15 -20.875 8.891 1 98.31 189 ASN A C 1
ATOM 1424 O O . ASN A 1 189 ? -1.116 -20.922 8.219 1 98.31 189 ASN A O 1
ATOM 1428 N N . ALA A 1 190 ? -2.195 -20.484 10.125 1 98.31 190 ALA A N 1
ATOM 1429 C CA . ALA A 1 190 ? -0.982 -20.062 10.82 1 98.31 190 ALA A CA 1
ATOM 1430 C C . ALA A 1 190 ? 0.015 -21.219 10.922 1 98.31 190 ALA A C 1
ATOM 1432 O O . ALA A 1 190 ? 1.223 -21.016 10.773 1 98.31 190 ALA A O 1
ATOM 1433 N N . ALA A 1 191 ? -0.492 -22.375 11.195 1 98.06 191 ALA A N 1
ATOM 1434 C CA . ALA A 1 191 ? 0.372 -23.547 11.289 1 98.06 191 ALA A CA 1
ATOM 1435 C C . ALA A 1 191 ? 1.09 -23.797 9.961 1 98.06 191 ALA A C 1
ATOM 1437 O O . ALA A 1 191 ? 2.281 -24.109 9.953 1 98.06 191 ALA A O 1
ATOM 1438 N N . TRP A 1 192 ? 0.316 -23.719 8.891 1 96.75 192 TRP A N 1
ATOM 1439 C CA . TRP A 1 192 ? 0.906 -23.906 7.574 1 96.75 192 TRP A CA 1
ATOM 1440 C C . TRP A 1 192 ? 2.006 -22.891 7.312 1 96.75 192 TRP A C 1
ATOM 1442 O O . TRP A 1 192 ? 3.09 -23.234 6.84 1 96.75 192 TRP A O 1
ATOM 1452 N N . HIS A 1 193 ? 1.727 -21.625 7.621 1 97.12 193 HIS A N 1
ATOM 1453 C CA . HIS A 1 193 ? 2.715 -20.578 7.422 1 97.12 193 HIS A CA 1
ATOM 1454 C C . HIS A 1 193 ? 3.973 -20.828 8.242 1 97.12 193 HIS A C 1
ATOM 1456 O O . HIS A 1 193 ? 5.09 -20.734 7.73 1 97.12 193 HIS A O 1
ATOM 1462 N N . CYS A 1 194 ? 3.775 -21.156 9.492 1 96.75 194 CYS A N 1
ATOM 1463 C CA . CYS A 1 194 ? 4.902 -21.391 10.383 1 96.75 194 CYS A CA 1
ATOM 1464 C C . CYS A 1 194 ? 5.742 -22.562 9.914 1 96.75 194 CYS A C 1
ATOM 1466 O O . CYS A 1 194 ? 6.973 -22.484 9.891 1 96.75 194 CYS A O 1
ATOM 1468 N N . ALA A 1 195 ? 5.094 -23.641 9.531 1 96 195 ALA A N 1
ATOM 1469 C CA . ALA A 1 195 ? 5.801 -24.828 9.047 1 96 195 ALA A CA 1
ATOM 1470 C C . ALA A 1 195 ? 6.605 -24.5 7.789 1 96 195 ALA A C 1
ATOM 1472 O O . ALA A 1 195 ? 7.766 -24.922 7.668 1 96 195 ALA A O 1
ATOM 1473 N N . ALA A 1 196 ? 6 -23.844 6.871 1 94.88 196 ALA A N 1
ATOM 1474 C CA . ALA A 1 196 ? 6.672 -23.484 5.625 1 94.88 196 ALA A CA 1
ATOM 1475 C C . ALA A 1 196 ? 7.875 -22.578 5.895 1 94.88 196 ALA A C 1
ATOM 1477 O O . ALA A 1 196 ? 8.93 -22.734 5.266 1 94.88 196 ALA A O 1
ATOM 1478 N N . GLN A 1 197 ? 7.723 -21.609 6.777 1 95.06 197 GLN A N 1
ATOM 1479 C CA . GLN A 1 197 ? 8.805 -20.703 7.102 1 95.06 197 GLN A CA 1
ATOM 1480 C C . GLN A 1 197 ? 9.977 -21.438 7.75 1 95.06 197 GLN A C 1
ATOM 1482 O O . GLN A 1 197 ? 11.141 -21.156 7.457 1 95.06 197 GLN A O 1
ATOM 1487 N N . LEU A 1 198 ? 9.664 -22.359 8.617 1 95.94 198 LEU A N 1
ATOM 1488 C CA . LEU A 1 198 ? 10.703 -23.141 9.273 1 95.94 198 LEU A CA 1
ATOM 1489 C C . LEU A 1 198 ? 11.445 -24.016 8.266 1 95.94 198 LEU A C 1
ATOM 1491 O O . LEU A 1 198 ? 12.672 -24.109 8.312 1 95.94 198 LEU A O 1
ATOM 1495 N N . LEU A 1 199 ? 10.688 -24.641 7.43 1 95.81 199 LEU A N 1
ATOM 1496 C CA . LEU A 1 199 ? 11.289 -25.469 6.391 1 95.81 199 LEU A CA 1
ATOM 1497 C C . LEU A 1 199 ? 12.172 -24.625 5.473 1 95.81 199 LEU A C 1
ATOM 1499 O O . LEU A 1 199 ? 13.273 -25.047 5.105 1 95.81 199 LEU A O 1
ATOM 1503 N N . HIS A 1 200 ? 11.664 -23.5 5.086 1 96.12 200 HIS A N 1
ATOM 1504 C CA . HIS A 1 200 ? 12.422 -22.594 4.223 1 96.12 200 HIS A CA 1
ATOM 1505 C C . HIS A 1 200 ? 13.711 -22.141 4.898 1 96.12 200 HIS A C 1
ATOM 1507 O O . HIS A 1 200 ? 14.773 -22.125 4.273 1 96.12 200 HIS A O 1
ATOM 1513 N N . ALA A 1 201 ? 13.648 -21.75 6.141 1 96.19 201 ALA A N 1
ATOM 1514 C CA . ALA A 1 201 ? 14.828 -21.328 6.895 1 96.19 201 ALA A CA 1
ATOM 1515 C C . ALA A 1 201 ? 15.867 -22.438 6.973 1 96.19 201 ALA A C 1
ATOM 1517 O O . ALA A 1 201 ? 17.062 -22.172 6.82 1 96.19 201 ALA A O 1
ATOM 1518 N N . ALA A 1 202 ? 15.398 -23.625 7.207 1 96.5 202 ALA A N 1
ATOM 1519 C CA . ALA A 1 202 ? 16.312 -24.766 7.27 1 96.5 202 ALA A CA 1
ATOM 1520 C C . ALA A 1 202 ? 16.984 -25 5.926 1 96.5 202 ALA A C 1
ATOM 1522 O O . ALA A 1 202 ? 18.203 -25.203 5.863 1 96.5 202 ALA A O 1
ATOM 1523 N N . MET A 1 203 ? 16.172 -25 4.922 1 96.94 203 MET A N 1
ATOM 1524 C CA . MET A 1 203 ? 16.703 -25.188 3.574 1 96.94 203 MET A CA 1
ATOM 1525 C C . MET A 1 203 ? 17.766 -24.141 3.246 1 96.94 203 MET A C 1
ATOM 1527 O O . MET A 1 203 ? 18.828 -24.469 2.727 1 96.94 203 MET A O 1
ATOM 1531 N N . VAL A 1 204 ? 17.516 -22.875 3.551 1 97.19 204 VAL A N 1
ATOM 1532 C CA . VAL A 1 204 ? 18.422 -21.781 3.223 1 97.19 204 VAL A CA 1
ATOM 1533 C C . VAL A 1 204 ? 19.688 -21.875 4.055 1 97.19 204 VAL A C 1
ATOM 1535 O O . VAL A 1 204 ? 20.797 -21.828 3.518 1 97.19 204 VAL A O 1
ATOM 1538 N N . HIS A 1 205 ? 19.578 -22.094 5.328 1 96.75 205 HIS A N 1
ATOM 1539 C CA . HIS A 1 205 ? 20.719 -22.031 6.238 1 96.75 205 HIS A CA 1
ATOM 1540 C C . HIS A 1 205 ? 21.609 -23.266 6.109 1 96.75 205 HIS A C 1
ATOM 1542 O O . HIS A 1 205 ? 22.828 -23.156 6.105 1 96.75 205 HIS A O 1
ATOM 1548 N N . PHE A 1 206 ? 20.984 -24.406 5.949 1 96.88 206 PHE A N 1
ATOM 1549 C CA . PHE A 1 206 ? 21.766 -25.625 6.062 1 96.88 206 PHE A CA 1
ATOM 1550 C C . PHE A 1 206 ? 22.188 -26.141 4.684 1 96.88 206 PHE A C 1
ATOM 1552 O O . PHE A 1 206 ? 23.156 -26.891 4.559 1 96.88 206 PHE A O 1
ATOM 1559 N N . PHE A 1 207 ? 21.453 -25.75 3.648 1 97.62 207 PHE A N 1
ATOM 1560 C CA . PHE A 1 207 ? 21.734 -26.375 2.359 1 97.62 207 PHE A CA 1
ATOM 1561 C C . PHE A 1 207 ? 22.094 -25.312 1.314 1 97.62 207 PHE A C 1
ATOM 1563 O O . PHE A 1 207 ? 23.141 -25.391 0.682 1 97.62 207 PHE A O 1
ATOM 1570 N N . LEU A 1 208 ? 21.344 -24.281 1.158 1 97.81 208 LEU A N 1
ATOM 1571 C CA . LEU A 1 208 ? 21.5 -23.328 0.071 1 97.81 208 LEU A CA 1
ATOM 1572 C C . LEU A 1 208 ? 22.688 -22.406 0.334 1 97.81 208 LEU A C 1
ATOM 1574 O O . LEU A 1 208 ? 23.484 -22.125 -0.574 1 97.81 208 LEU A O 1
ATOM 1578 N N . GLN A 1 209 ? 22.797 -21.859 1.562 1 97.94 209 GLN A N 1
ATOM 1579 C CA . GLN A 1 209 ? 23.859 -20.922 1.905 1 97.94 209 GLN A CA 1
ATOM 1580 C C . GLN A 1 209 ? 25.234 -21.516 1.626 1 97.94 209 GLN A C 1
ATOM 1582 O O . GLN A 1 209 ? 26.109 -20.844 1.083 1 97.94 209 GLN A O 1
ATOM 1587 N N . PRO A 1 210 ? 25.531 -22.797 1.969 1 97.62 210 PRO A N 1
ATOM 1588 C CA . PRO A 1 210 ? 26.812 -23.406 1.642 1 97.62 210 PRO A CA 1
ATOM 1589 C C . PRO A 1 210 ? 27.062 -23.484 0.137 1 97.62 210 PRO A C 1
ATOM 1591 O O . PRO A 1 210 ? 28.203 -23.266 -0.312 1 97.62 210 PRO A O 1
ATOM 1594 N N . VAL A 1 211 ? 26.016 -23.781 -0.632 1 98.12 211 VAL A N 1
ATOM 1595 C CA . VAL A 1 211 ? 26.141 -23.812 -2.084 1 98.12 211 VAL A CA 1
ATOM 1596 C C . VAL A 1 211 ? 26.562 -22.438 -2.592 1 98.12 211 VAL A C 1
ATOM 1598 O O . VAL A 1 211 ? 27.5 -22.312 -3.395 1 98.12 211 VAL A O 1
ATOM 1601 N N . LEU A 1 212 ? 25.938 -21.391 -2.117 1 98.06 212 LEU A N 1
ATOM 1602 C CA . LEU A 1 212 ? 26.234 -20.016 -2.529 1 98.06 212 LEU A CA 1
ATOM 1603 C C . LEU A 1 212 ? 27.656 -19.625 -2.137 1 98.06 212 LEU A C 1
ATOM 1605 O O . LEU A 1 212 ? 28.375 -19.031 -2.938 1 98.06 212 LEU A O 1
ATOM 1609 N N . ARG A 1 213 ? 28.047 -19.969 -0.952 1 97.75 213 ARG A N 1
ATOM 1610 C CA . ARG A 1 213 ? 29.375 -19.594 -0.478 1 97.75 213 ARG A CA 1
ATOM 1611 C C . ARG A 1 213 ? 30.469 -20.344 -1.24 1 97.75 213 ARG A C 1
ATOM 1613 O O . ARG A 1 213 ? 31.562 -19.812 -1.466 1 97.75 213 ARG A O 1
ATOM 1620 N N . ARG A 1 214 ? 30.234 -21.531 -1.681 1 97.44 214 ARG A N 1
ATOM 1621 C CA . ARG A 1 214 ? 31.188 -22.312 -2.473 1 97.44 214 ARG A CA 1
ATOM 1622 C C . ARG A 1 214 ? 31.406 -21.672 -3.842 1 97.44 214 ARG A C 1
ATOM 1624 O O . ARG A 1 214 ? 32.531 -21.625 -4.336 1 97.44 214 ARG A O 1
ATOM 1631 N N . HIS A 1 215 ? 30.375 -21.141 -4.43 1 97.25 215 HIS A N 1
ATOM 1632 C CA . HIS A 1 215 ? 30.469 -20.672 -5.812 1 97.25 215 HIS A CA 1
ATOM 1633 C C . HIS A 1 215 ? 30.734 -19.172 -5.883 1 97.25 215 HIS A C 1
ATOM 1635 O O . HIS A 1 215 ? 31.391 -18.703 -6.805 1 97.25 215 HIS A O 1
ATOM 1641 N N . ILE A 1 216 ? 30.156 -18.359 -4.977 1 96.38 216 ILE A N 1
ATOM 1642 C CA . ILE A 1 216 ? 30.25 -16.891 -5.004 1 96.38 216 ILE A CA 1
ATOM 1643 C C . ILE A 1 216 ? 31.438 -16.453 -4.152 1 96.38 216 ILE A C 1
ATOM 1645 O O . ILE A 1 216 ? 32.188 -15.531 -4.535 1 96.38 216 ILE A O 1
ATOM 1649 N N . GLY A 1 217 ? 31.609 -17.031 -2.994 1 95.5 217 GLY A N 1
ATOM 1650 C CA . GLY A 1 217 ? 32.688 -16.703 -2.082 1 95.5 217 GLY A CA 1
ATOM 1651 C C . GLY A 1 217 ? 32.281 -16.797 -0.622 1 95.5 217 GLY A C 1
ATOM 1652 O O . GLY A 1 217 ? 31.109 -16.625 -0.286 1 95.5 217 GLY A O 1
ATOM 1653 N N . PRO A 1 218 ? 33.188 -17.094 0.234 1 93.25 218 PRO A N 1
ATOM 1654 C CA . PRO A 1 218 ? 32.906 -17.266 1.659 1 93.25 218 PRO A CA 1
ATOM 1655 C C . PRO A 1 218 ? 32.406 -15.992 2.332 1 93.25 218 PRO A C 1
ATOM 1657 O O . PRO A 1 218 ? 31.781 -16.047 3.387 1 93.25 218 PRO A O 1
ATOM 1660 N N . SER A 1 219 ? 32.656 -14.906 1.767 1 93.12 219 SER A N 1
ATOM 1661 C CA . SER A 1 219 ? 32.312 -13.625 2.369 1 93.12 219 SER A CA 1
ATOM 1662 C C . SER A 1 219 ? 30.875 -13.227 1.999 1 93.12 219 SER A C 1
ATOM 1664 O O . SER A 1 219 ? 30.375 -12.188 2.439 1 93.12 219 SER A O 1
ATOM 1666 N N . MET A 1 220 ? 30.219 -14.047 1.226 1 94.5 220 MET A N 1
ATOM 1667 C CA . MET A 1 220 ? 28.844 -13.727 0.851 1 94.5 220 MET A CA 1
ATOM 1668 C C . MET A 1 220 ? 27.953 -13.625 2.084 1 94.5 220 MET A C 1
ATOM 1670 O O . MET A 1 220 ? 27.938 -14.531 2.924 1 94.5 220 MET A O 1
ATOM 1674 N N . PRO A 1 221 ? 27.219 -12.516 2.242 1 96.25 221 PRO A N 1
ATOM 1675 C CA . PRO A 1 221 ? 26.312 -12.383 3.383 1 96.25 221 PRO A CA 1
ATOM 1676 C C . PRO A 1 221 ? 25.172 -13.398 3.352 1 96.25 221 PRO A C 1
ATOM 1678 O O . PRO A 1 221 ? 25.016 -14.125 2.369 1 96.25 221 PRO A O 1
ATOM 1681 N N . GLY A 1 222 ? 24.453 -13.445 4.516 1 96.69 222 GLY A N 1
ATOM 1682 C CA . GLY A 1 222 ? 23.266 -14.289 4.543 1 96.69 222 GLY A CA 1
ATOM 1683 C C . GLY A 1 222 ? 22.219 -13.883 3.512 1 96.69 222 GLY A C 1
ATOM 1684 O O . GLY A 1 222 ? 22.031 -12.695 3.244 1 96.69 222 GLY A O 1
ATOM 1685 N N . VAL A 1 223 ? 21.609 -14.938 2.994 1 96.44 223 VAL A N 1
ATOM 1686 C CA . VAL A 1 223 ? 20.625 -14.734 1.923 1 96.44 223 VAL A CA 1
ATOM 1687 C C . VAL A 1 223 ? 19.5 -13.836 2.414 1 96.44 223 VAL A C 1
ATOM 1689 O O . VAL A 1 223 ? 19.016 -12.984 1.672 1 96.44 223 VAL A O 1
ATOM 1692 N N . TYR A 1 224 ? 19.047 -13.984 3.625 1 96.69 224 TYR A N 1
ATOM 1693 C CA . TYR A 1 224 ? 17.953 -13.188 4.164 1 96.69 224 TYR A CA 1
ATOM 1694 C C . TYR A 1 224 ? 18.359 -11.727 4.305 1 96.69 224 TYR A C 1
ATOM 1696 O O . TYR A 1 224 ? 17.531 -10.82 4.109 1 96.69 224 TYR A O 1
ATOM 1704 N N . GLU A 1 225 ? 19.594 -11.484 4.656 1 96.12 225 GLU A N 1
ATOM 1705 C CA . GLU A 1 225 ? 20.109 -10.125 4.738 1 96.12 225 GLU A CA 1
ATOM 1706 C C . GLU A 1 225 ? 20.062 -9.43 3.381 1 96.12 225 GLU A C 1
ATOM 1708 O O . GLU A 1 225 ? 19.656 -8.266 3.287 1 96.12 225 GLU A O 1
ATOM 1713 N N . LEU A 1 226 ? 20.438 -10.188 2.389 1 96.94 226 LEU A N 1
ATOM 1714 C CA . LEU A 1 226 ? 20.375 -9.641 1.038 1 96.94 226 LEU A CA 1
ATOM 1715 C C . LEU A 1 226 ? 18.938 -9.375 0.619 1 96.94 226 LEU A C 1
ATOM 1717 O O . LEU A 1 226 ? 18.625 -8.32 0.054 1 96.94 226 LEU A O 1
ATOM 1721 N N . SER A 1 227 ? 18.094 -10.344 0.901 1 97.38 227 SER A N 1
ATOM 1722 C CA . SER A 1 227 ? 16.688 -10.266 0.49 1 97.38 227 SER A CA 1
ATOM 1723 C C . SER A 1 227 ? 16 -9.055 1.108 1 97.38 227 SER A C 1
ATOM 1725 O O . SER A 1 227 ? 15.141 -8.43 0.48 1 97.38 227 SER A O 1
ATOM 1727 N N . ARG A 1 228 ? 16.359 -8.617 2.293 1 96.88 228 ARG A N 1
ATOM 1728 C CA . ARG A 1 228 ? 15.758 -7.504 3.02 1 96.88 228 ARG A CA 1
ATOM 1729 C C . ARG A 1 228 ? 16.016 -6.184 2.297 1 96.88 228 ARG A C 1
ATOM 1731 O O . ARG A 1 228 ? 15.305 -5.199 2.529 1 96.88 228 ARG A O 1
ATOM 1738 N N . ASN A 1 229 ? 16.953 -6.184 1.444 1 95.81 229 ASN A N 1
ATOM 1739 C CA . ASN A 1 229 ? 17.391 -4.93 0.837 1 95.81 229 ASN A CA 1
ATOM 1740 C C . ASN A 1 229 ? 16.891 -4.801 -0.599 1 95.81 229 ASN A C 1
ATOM 1742 O O . ASN A 1 229 ? 17.406 -3.998 -1.374 1 95.81 229 ASN A O 1
ATOM 1746 N N . VAL A 1 230 ? 15.875 -5.633 -0.948 1 98.56 230 VAL A N 1
ATOM 1747 C CA . VAL A 1 230 ? 15.289 -5.516 -2.281 1 98.56 230 VAL A CA 1
ATOM 1748 C C . VAL A 1 230 ? 14.781 -4.094 -2.498 1 98.56 230 VAL A C 1
ATOM 1750 O O . VAL A 1 230 ? 14.164 -3.506 -1.604 1 98.56 230 VAL A O 1
ATOM 1753 N N . SER A 1 231 ? 15.047 -3.533 -3.67 1 98.62 231 SER A N 1
ATOM 1754 C CA . SER A 1 231 ? 14.711 -2.146 -3.971 1 98.62 231 SER A CA 1
ATOM 1755 C C . SER A 1 231 ? 13.219 -1.979 -4.215 1 98.62 231 SER A C 1
ATOM 1757 O O . SER A 1 231 ? 12.641 -0.948 -3.871 1 98.62 231 SER A O 1
ATOM 1759 N N . PHE A 1 232 ? 12.633 -2.879 -4.875 1 98.81 232 PHE A N 1
ATOM 1760 C CA . PHE A 1 232 ? 11.242 -2.805 -5.285 1 98.81 232 PHE A CA 1
ATOM 1761 C C . PHE A 1 232 ? 10.688 -4.191 -5.582 1 98.81 232 PHE A C 1
ATOM 1763 O O . PHE A 1 232 ? 11.43 -5.094 -5.973 1 98.81 232 PHE A O 1
ATOM 1770 N N . VAL A 1 233 ? 9.453 -4.402 -5.332 1 98.75 233 VAL A N 1
ATOM 1771 C CA . VAL A 1 233 ? 8.805 -5.68 -5.617 1 98.75 233 VAL A CA 1
ATOM 1772 C C . VAL A 1 233 ? 7.617 -5.461 -6.551 1 98.75 233 VAL A C 1
ATOM 1774 O O . VAL A 1 233 ? 6.699 -4.707 -6.23 1 98.75 233 VAL A O 1
ATOM 1777 N N . LEU A 1 234 ? 7.684 -6.047 -7.707 1 98.75 234 LEU A N 1
ATOM 1778 C CA . LEU A 1 234 ? 6.512 -6.188 -8.57 1 98.75 234 LEU A CA 1
ATOM 1779 C C . LEU A 1 234 ? 5.734 -7.453 -8.227 1 98.75 234 LEU A C 1
ATOM 1781 O O . LEU A 1 234 ? 6.203 -8.562 -8.492 1 98.75 234 LEU A O 1
ATOM 1785 N N . GLN A 1 235 ? 4.582 -7.246 -7.59 1 98.12 235 GLN A N 1
ATOM 1786 C CA . GLN A 1 235 ? 3.779 -8.367 -7.105 1 98.12 235 GLN A CA 1
ATOM 1787 C C . GLN A 1 235 ? 2.76 -8.805 -8.148 1 98.12 235 GLN A C 1
ATOM 1789 O O . GLN A 1 235 ? 1.881 -8.031 -8.531 1 98.12 235 GLN A O 1
ATOM 1794 N N . ASN A 1 236 ? 2.918 -10.039 -8.656 1 97.19 236 ASN A N 1
ATOM 1795 C CA . ASN A 1 236 ? 1.969 -10.578 -9.625 1 97.19 236 ASN A CA 1
ATOM 1796 C C . ASN A 1 236 ? 0.622 -10.883 -8.977 1 97.19 236 ASN A C 1
ATOM 1798 O O . ASN A 1 236 ? 0.196 -12.039 -8.945 1 97.19 236 ASN A O 1
ATOM 1802 N N . GLY A 1 237 ? -0.058 -9.961 -8.594 1 96.75 237 GLY A N 1
ATOM 1803 C CA . GLY A 1 237 ? -1.354 -9.938 -7.93 1 96.75 237 GLY A CA 1
ATOM 1804 C C . GLY A 1 237 ? -2.018 -8.578 -7.977 1 96.75 237 GLY A C 1
ATOM 1805 O O . GLY A 1 237 ? -1.456 -7.621 -8.516 1 96.75 237 GLY A O 1
ATOM 1806 N N . HIS A 1 238 ? -3.197 -8.523 -7.59 1 97.75 238 HIS A N 1
ATOM 1807 C CA . HIS A 1 238 ? -4.004 -7.312 -7.434 1 97.75 238 HIS A CA 1
ATOM 1808 C C . HIS A 1 238 ? -5.141 -7.535 -6.441 1 97.75 238 HIS A C 1
ATOM 1810 O O . HIS A 1 238 ? -5.684 -8.641 -6.352 1 97.75 238 HIS A O 1
ATOM 1816 N N . ALA A 1 239 ? -5.492 -6.535 -5.785 1 96.88 239 ALA A N 1
ATOM 1817 C CA . ALA A 1 239 ? -6.508 -6.641 -4.742 1 96.88 239 ALA A CA 1
ATOM 1818 C C . ALA A 1 239 ? -7.785 -7.277 -5.285 1 96.88 239 ALA A C 1
ATOM 1820 O O . ALA A 1 239 ? -8.508 -7.961 -4.559 1 96.88 239 ALA A O 1
ATOM 1821 N N . VAL A 1 240 ? -8.078 -7.105 -6.562 1 97.12 240 VAL A N 1
ATOM 1822 C CA . VAL A 1 240 ? -9.367 -7.52 -7.117 1 97.12 240 VAL A CA 1
ATOM 1823 C C . VAL A 1 240 ? -9.305 -8.992 -7.52 1 97.12 240 VAL A C 1
ATOM 1825 O O . VAL A 1 240 ? -10.336 -9.641 -7.68 1 97.12 240 VAL A O 1
ATOM 1828 N N . VAL A 1 241 ? -8.109 -9.578 -7.707 1 97.56 241 VAL A N 1
ATOM 1829 C CA . VAL A 1 241 ? -8.008 -10.977 -8.125 1 97.56 241 VAL A CA 1
ATOM 1830 C C . VAL A 1 241 ? -7.203 -11.766 -7.09 1 97.56 241 VAL A C 1
ATOM 1832 O O . VAL A 1 241 ? -6.938 -12.953 -7.281 1 97.56 241 VAL A O 1
ATOM 1835 N N . SER A 1 242 ? -6.828 -11.164 -6.102 1 96.25 242 SER A N 1
ATOM 1836 C CA . SER A 1 242 ? -6.289 -11.773 -4.887 1 96.25 242 SER A CA 1
ATOM 1837 C C . SER A 1 242 ? -7.027 -11.273 -3.648 1 96.25 242 SER A C 1
ATOM 1839 O O . SER A 1 242 ? -8.242 -11.438 -3.535 1 96.25 242 SER A O 1
ATOM 1841 N N . TYR A 1 243 ? -6.367 -10.672 -2.693 1 96.62 243 TYR A N 1
ATOM 1842 C CA . TYR A 1 243 ? -6.977 -10.062 -1.52 1 96.62 243 TYR A CA 1
ATOM 1843 C C . TYR A 1 243 ? -6.328 -8.719 -1.202 1 96.62 243 TYR A C 1
ATOM 1845 O O . TYR A 1 243 ? -5.172 -8.477 -1.564 1 96.62 243 TYR A O 1
ATOM 1853 N N . PRO A 1 244 ? -7.145 -7.828 -0.569 1 96.88 244 PRO A N 1
ATOM 1854 C CA . PRO A 1 244 ? -6.52 -6.586 -0.115 1 96.88 244 PRO A CA 1
ATOM 1855 C C . PRO A 1 244 ? -5.391 -6.824 0.882 1 96.88 244 PRO A C 1
ATOM 1857 O O . PRO A 1 244 ? -5.586 -7.492 1.898 1 96.88 244 PRO A O 1
ATOM 1860 N N . ARG A 1 245 ? -4.25 -6.328 0.504 1 96.81 245 ARG A N 1
ATOM 1861 C CA . ARG A 1 245 ? -3.07 -6.418 1.359 1 96.81 245 ARG A CA 1
ATOM 1862 C C . ARG A 1 245 ? -2.422 -5.047 1.543 1 96.81 245 ARG A C 1
ATOM 1864 O O . ARG A 1 245 ? -2.492 -4.199 0.654 1 96.81 245 ARG A O 1
ATOM 1871 N N . ALA A 1 246 ? -1.848 -4.879 2.707 1 97.62 246 ALA A N 1
ATOM 1872 C CA . ALA A 1 246 ? -1.128 -3.633 2.951 1 97.62 246 ALA A CA 1
ATOM 1873 C C . ALA A 1 246 ? 0.312 -3.725 2.455 1 97.62 246 ALA A C 1
ATOM 1875 O O . ALA A 1 246 ? 1.068 -4.602 2.883 1 97.62 246 ALA A O 1
ATOM 1876 N N . TYR A 1 247 ? 0.698 -2.842 1.575 1 98.06 247 TYR A N 1
ATOM 1877 C CA . TYR A 1 247 ? 2.047 -2.857 1.021 1 98.06 247 TYR A CA 1
ATOM 1878 C C . TYR A 1 247 ? 2.787 -1.564 1.351 1 98.06 247 TYR A C 1
ATOM 1880 O O . TYR A 1 247 ? 2.178 -0.495 1.425 1 98.06 247 TYR A O 1
ATOM 1888 N N . LEU A 1 248 ? 4.062 -1.72 1.574 1 98.19 248 LEU A N 1
ATOM 1889 C CA . LEU A 1 248 ? 4.969 -0.576 1.612 1 98.19 248 LEU A CA 1
ATOM 1890 C C . LEU A 1 248 ? 5.078 0.076 0.238 1 98.19 248 LEU A C 1
ATOM 1892 O O . LEU A 1 248 ? 4.629 -0.491 -0.761 1 98.19 248 LEU A O 1
ATOM 1896 N N . PRO A 1 249 ? 5.633 1.281 0.181 1 97.75 249 PRO A N 1
ATOM 1897 C CA . PRO A 1 249 ? 5.629 2.02 -1.085 1 97.75 249 PRO A CA 1
ATOM 1898 C C . PRO A 1 249 ? 6.52 1.373 -2.146 1 97.75 249 PRO A C 1
ATOM 1900 O O . PRO A 1 249 ? 6.426 1.719 -3.326 1 97.75 249 PRO A O 1
ATOM 1903 N N . ASN A 1 250 ? 7.379 0.477 -1.798 1 98.25 250 ASN A N 1
ATOM 1904 C CA . ASN A 1 250 ? 8.25 -0.166 -2.773 1 98.25 250 ASN A CA 1
ATOM 1905 C C . ASN A 1 250 ? 7.637 -1.454 -3.314 1 98.25 250 ASN A C 1
ATOM 1907 O O . ASN A 1 250 ? 8.359 -2.379 -3.695 1 98.25 250 ASN A O 1
ATOM 1911 N N . VAL A 1 251 ? 6.352 -1.592 -3.299 1 98.56 251 VAL A N 1
ATOM 1912 C CA . VAL A 1 251 ? 5.629 -2.715 -3.887 1 98.56 251 VAL A CA 1
ATOM 1913 C C . VAL A 1 251 ? 4.566 -2.195 -4.855 1 98.56 251 VAL A C 1
ATOM 1915 O O . VAL A 1 251 ? 3.857 -1.234 -4.551 1 98.56 251 VAL A O 1
ATOM 1918 N N . ALA A 1 252 ? 4.469 -2.736 -6.02 1 98.31 252 ALA A N 1
ATOM 1919 C CA . ALA A 1 252 ? 3.391 -2.465 -6.965 1 98.31 252 ALA A CA 1
ATOM 1920 C C . ALA A 1 252 ? 2.752 -3.762 -7.457 1 98.31 252 ALA A C 1
ATOM 1922 O O . ALA A 1 252 ? 3.451 -4.742 -7.723 1 98.31 252 ALA A O 1
ATOM 1923 N N . GLU A 1 253 ? 1.459 -3.75 -7.527 1 98.19 253 GLU A N 1
ATOM 1924 C CA . GLU A 1 253 ? 0.722 -4.906 -8.031 1 98.19 253 GLU A CA 1
ATOM 1925 C C . GLU A 1 253 ? 0.637 -4.883 -9.555 1 98.19 253 GLU A C 1
ATOM 1927 O O . GLU A 1 253 ? 0.309 -3.854 -10.148 1 98.19 253 GLU A O 1
ATOM 1932 N N . VAL A 1 254 ? 0.923 -6.059 -10.195 1 98.56 254 VAL A N 1
ATOM 1933 C CA . VAL A 1 254 ? 0.995 -6.051 -11.648 1 98.56 254 VAL A CA 1
ATOM 1934 C C . VAL A 1 254 ? 0.272 -7.273 -12.211 1 98.56 254 VAL A C 1
ATOM 1936 O O . VAL A 1 254 ? 0.694 -7.844 -13.219 1 98.56 254 VAL A O 1
ATOM 1939 N N . ALA A 1 255 ? -0.81 -7.719 -11.547 1 98.31 255 ALA A N 1
ATOM 1940 C CA . ALA A 1 255 ? -1.609 -8.828 -12.07 1 98.31 255 ALA A CA 1
ATOM 1941 C C . ALA A 1 255 ? -1.953 -8.602 -13.539 1 98.31 255 ALA A C 1
ATOM 1943 O O . ALA A 1 255 ? -2.271 -7.484 -13.953 1 98.31 255 ALA A O 1
ATOM 1944 N N . CYS A 1 256 ? -1.862 -9.695 -14.336 1 98.06 256 CYS A N 1
ATOM 1945 C CA . CYS A 1 256 ? -2.271 -9.695 -15.734 1 98.06 256 CYS A CA 1
ATOM 1946 C C . CYS A 1 256 ? -1.335 -8.836 -16.578 1 98.06 256 CYS A C 1
ATOM 1948 O O . CYS A 1 256 ? -1.747 -8.273 -17.594 1 98.06 256 CYS A O 1
ATOM 1950 N N . ILE A 1 257 ? -0.078 -8.75 -16.156 1 98.44 257 ILE A N 1
ATOM 1951 C CA . ILE A 1 257 ? 0.926 -7.977 -16.875 1 98.44 257 ILE A CA 1
ATOM 1952 C C . ILE A 1 257 ? 1.089 -8.539 -18.297 1 98.44 257 ILE A C 1
ATOM 1954 O O . ILE A 1 257 ? 1.428 -7.809 -19.219 1 98.44 257 ILE A O 1
ATOM 1958 N N . HIS A 1 258 ? 0.727 -9.812 -18.516 1 97.44 258 HIS A N 1
ATOM 1959 C CA . HIS A 1 258 ? 0.914 -10.5 -19.797 1 97.44 258 HIS A CA 1
ATOM 1960 C C . HIS A 1 258 ? -0.364 -10.477 -20.625 1 97.44 258 HIS A C 1
ATOM 1962 O O . HIS A 1 258 ? -0.368 -10.914 -21.781 1 97.44 258 HIS A O 1
ATOM 1968 N N . CYS A 1 259 ? -1.455 -10.031 -20.047 1 98.12 259 CYS A N 1
ATOM 1969 C CA . CYS A 1 259 ? -2.754 -10.102 -20.719 1 98.12 259 CYS A CA 1
ATOM 1970 C C . CYS A 1 259 ? -2.822 -9.141 -21.891 1 98.12 259 CYS A C 1
ATOM 1972 O O . CYS A 1 259 ? -2.172 -8.094 -21.891 1 98.12 259 CYS A O 1
ATOM 1974 N N . ARG A 1 260 ? -3.553 -9.469 -22.859 1 97 260 ARG A N 1
ATOM 1975 C CA . ARG A 1 260 ? -3.727 -8.688 -24.078 1 97 260 ARG A CA 1
ATOM 1976 C C . ARG A 1 260 ? -5.105 -8.914 -24.688 1 97 260 ARG A C 1
ATOM 1978 O O . ARG A 1 260 ? -5.801 -9.867 -24.312 1 97 260 ARG A O 1
ATOM 1985 N N . ALA A 1 261 ? -5.477 -8.055 -25.578 1 97.06 261 ALA A N 1
ATOM 1986 C CA . ALA A 1 261 ? -6.711 -8.234 -26.328 1 97.06 261 ALA A CA 1
ATOM 1987 C C . ALA A 1 261 ? -6.625 -9.445 -27.25 1 97.06 261 ALA A C 1
ATOM 1989 O O . ALA A 1 261 ? -5.535 -9.82 -27.703 1 97.06 261 ALA A O 1
ATOM 1990 N N . PRO A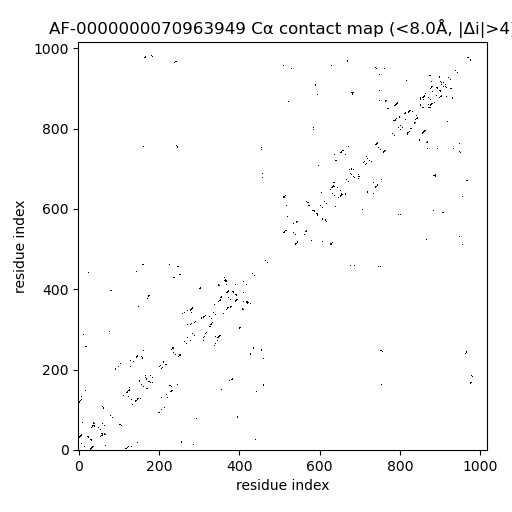 1 262 ? -7.758 -10.094 -27.469 1 97.81 262 PRO A N 1
ATOM 1991 C CA . PRO A 1 262 ? -7.746 -11.266 -28.344 1 97.81 262 PRO A CA 1
ATOM 1992 C C . PRO A 1 262 ? -7.465 -10.898 -29.797 1 97.81 262 PRO A C 1
ATOM 1994 O O . PRO A 1 262 ? -7.922 -9.859 -30.281 1 97.81 262 PRO A O 1
ATOM 1997 N N . ARG A 1 263 ? -6.793 -11.766 -30.469 1 97.38 263 ARG A N 1
ATOM 1998 C CA . ARG A 1 263 ? -6.578 -11.703 -31.922 1 97.38 263 ARG A CA 1
ATOM 1999 C C . ARG A 1 263 ? -7.484 -12.68 -32.656 1 97.38 263 ARG A C 1
ATOM 2001 O O . ARG A 1 263 ? -8.016 -13.617 -32.062 1 97.38 263 ARG A O 1
ATOM 2008 N N . PRO A 1 264 ? -7.645 -12.414 -33.938 1 96.94 264 PRO A N 1
ATOM 2009 C CA . PRO A 1 264 ? -8.445 -13.375 -34.719 1 96.94 264 PRO A CA 1
ATOM 2010 C C . PRO A 1 264 ? -7.844 -14.773 -34.719 1 96.94 264 PRO A C 1
ATOM 2012 O O . PRO A 1 264 ? -6.621 -14.922 -34.812 1 96.94 264 PRO A O 1
ATOM 2015 N N . LEU A 1 265 ? -8.758 -15.781 -34.688 1 97.25 265 LEU A N 1
ATOM 2016 C CA . LEU A 1 265 ? -8.305 -17.172 -34.719 1 97.25 265 LEU A CA 1
ATOM 2017 C C . LEU A 1 265 ? -7.934 -17.609 -36.125 1 97.25 265 LEU A C 1
ATOM 2019 O O . LEU A 1 265 ? -8.5 -17.109 -37.094 1 97.25 265 LEU A O 1
ATOM 2023 N N . PRO A 1 266 ? -6.969 -18.578 -36.188 1 95.56 266 PRO A N 1
ATOM 2024 C CA . PRO A 1 266 ? -6.809 -19.234 -37.469 1 95.56 266 PRO A CA 1
ATOM 2025 C C . PRO A 1 266 ? -8.117 -19.828 -38 1 95.56 266 PRO A C 1
ATOM 2027 O O . PRO A 1 266 ? -8.953 -20.281 -37.219 1 95.56 266 PRO A O 1
ATOM 2030 N N . GLN A 1 267 ? -8.25 -19.891 -39.312 1 95.44 267 GLN A N 1
ATOM 2031 C CA . GLN A 1 267 ? -9.5 -20.234 -39.969 1 95.44 267 GLN A CA 1
ATOM 2032 C C . GLN A 1 267 ? -10.016 -21.594 -39.469 1 95.44 267 GLN A C 1
ATOM 2034 O O . GLN A 1 267 ? -11.203 -21.734 -39.188 1 95.44 267 GLN A O 1
ATOM 2039 N N . GLU A 1 268 ? -9.195 -22.531 -39.344 1 94.81 268 GLU A N 1
ATOM 2040 C CA . GLU A 1 268 ? -9.594 -23.875 -38.938 1 94.81 268 GLU A CA 1
ATOM 2041 C C . GLU A 1 268 ? -10.18 -23.875 -37.531 1 94.81 268 GLU A C 1
ATOM 2043 O O . GLU A 1 268 ? -11.18 -24.562 -37.281 1 94.81 268 GLU A O 1
ATOM 2048 N N . LEU A 1 269 ? -9.555 -23.188 -36.625 1 95.94 269 LEU A N 1
ATOM 2049 C CA . LEU A 1 269 ? -10.031 -23.094 -35.25 1 95.94 269 LEU A CA 1
ATOM 2050 C C . LEU A 1 269 ? -11.352 -22.328 -35.188 1 95.94 269 LEU A C 1
ATOM 2052 O O . LEU A 1 269 ? -12.242 -22.672 -34.438 1 95.94 269 LEU A O 1
ATOM 2056 N N . GLU A 1 270 ? -11.438 -21.281 -36 1 96.38 270 GLU A N 1
ATOM 2057 C CA . GLU A 1 270 ? -12.656 -20.484 -36.062 1 96.38 270 GLU A CA 1
ATOM 2058 C C . GLU A 1 270 ? -13.852 -21.328 -36.5 1 96.38 270 GLU A C 1
ATOM 2060 O O . GLU A 1 270 ? -14.938 -21.203 -35.938 1 96.38 270 GLU A O 1
ATOM 2065 N N . GLU A 1 271 ? -13.57 -22.141 -37.469 1 95.75 271 GLU A N 1
ATOM 2066 C CA . GLU A 1 271 ? -14.633 -23.016 -37.969 1 95.75 271 GLU A CA 1
ATOM 2067 C C . GLU A 1 271 ? -15.102 -24 -36.906 1 95.75 271 GLU A C 1
ATOM 2069 O O . GLU A 1 271 ? -16.297 -24.266 -36.781 1 95.75 271 GLU A O 1
ATOM 2074 N N . TRP A 1 272 ? -14.188 -24.453 -36.188 1 96.06 272 TRP A N 1
ATOM 2075 C CA . TRP A 1 272 ? -14.531 -25.406 -35.156 1 96.06 272 TRP A CA 1
ATOM 2076 C C . TRP A 1 272 ? -15.359 -24.734 -34.062 1 96.06 272 TRP A C 1
ATOM 2078 O O . TRP A 1 272 ? -16.422 -25.234 -33.656 1 96.06 272 TRP A O 1
ATOM 2088 N N . VAL A 1 273 ? -14.938 -23.609 -33.562 1 95.75 273 VAL A N 1
ATOM 2089 C CA . VAL A 1 273 ? -15.555 -23 -32.375 1 95.75 273 VAL A CA 1
ATOM 2090 C C . VAL A 1 273 ? -16.891 -22.359 -32.781 1 95.75 273 VAL A C 1
ATOM 2092 O O . VAL A 1 273 ? -17.766 -22.188 -31.938 1 95.75 273 VAL A O 1
ATOM 2095 N N . SER A 1 274 ? -17.078 -22 -34.062 1 91.88 274 SER A N 1
ATOM 2096 C CA . SER A 1 274 ? -18.312 -21.375 -34.531 1 91.88 274 SER A CA 1
ATOM 2097 C C . SER A 1 274 ? -19.344 -22.422 -34.938 1 91.88 274 SER A C 1
ATOM 2099 O O . SER A 1 274 ? -20.516 -22.109 -35.125 1 91.88 274 SER A O 1
ATOM 2101 N N . GLY A 1 275 ? -18.953 -23.562 -35.219 1 85.5 275 GLY A N 1
ATOM 2102 C CA . GLY A 1 275 ? -19.828 -24.609 -35.75 1 85.5 275 GLY A CA 1
ATOM 2103 C C . GLY A 1 275 ? -20.797 -25.141 -34.719 1 85.5 275 GLY A C 1
ATOM 2104 O O . GLY A 1 275 ? -21.875 -25.656 -35.062 1 85.5 275 GLY A O 1
ATOM 2105 N N . GLY A 1 276 ? -20.469 -25.078 -33.531 1 77.12 276 GLY A N 1
ATOM 2106 C CA . GLY A 1 276 ? -21.375 -25.625 -32.531 1 77.12 276 GLY A CA 1
ATOM 2107 C C . GLY A 1 276 ? -22.453 -24.641 -32.094 1 77.12 276 GLY A C 1
ATOM 2108 O O . GLY A 1 276 ? -22.188 -23.438 -31.969 1 77.12 276 GLY A O 1
ATOM 2109 N N . ALA A 1 277 ? -23.766 -25.078 -32.031 1 78.69 277 ALA A N 1
ATOM 2110 C CA . ALA A 1 277 ? -24.891 -24.219 -31.672 1 78.69 277 ALA A CA 1
ATOM 2111 C C . ALA A 1 277 ? -24.703 -23.625 -30.266 1 78.69 277 ALA A C 1
ATOM 2113 O O . ALA A 1 277 ? -25.125 -22.484 -30.016 1 78.69 277 ALA A O 1
ATOM 2114 N N . GLY A 1 278 ? -24.094 -24.25 -29.406 1 90.31 278 GLY A N 1
ATOM 2115 C CA . GLY A 1 278 ? -24.094 -23.828 -28.016 1 90.31 278 GLY A CA 1
ATOM 2116 C C . GLY A 1 278 ? -22.797 -23.188 -27.594 1 90.31 278 GLY A C 1
ATOM 2117 O O . GLY A 1 278 ? -22.578 -22.938 -26.406 1 90.31 278 GLY A O 1
ATOM 2118 N N . GLY A 1 279 ? -21.891 -22.922 -28.547 1 95.5 279 GLY A N 1
ATOM 2119 C CA . GLY A 1 279 ? -20.594 -22.375 -28.172 1 95.5 279 GLY A CA 1
ATOM 2120 C C . GLY A 1 279 ? -19.578 -23.453 -27.859 1 95.5 279 GLY A C 1
ATOM 2121 O O . GLY A 1 279 ? -19.734 -24.609 -28.266 1 95.5 279 GLY A O 1
ATOM 2122 N N . PHE A 1 280 ? -18.469 -23.016 -27.219 1 97.94 280 PHE A N 1
ATOM 2123 C CA . PHE A 1 280 ? -17.438 -24 -27 1 97.94 280 PHE A CA 1
ATOM 2124 C C . PHE A 1 280 ? -16.812 -23.828 -25.609 1 97.94 280 PHE A C 1
ATOM 2126 O O . PHE A 1 280 ? -16.969 -22.781 -24.984 1 97.94 280 PHE A O 1
ATOM 2133 N N . VAL A 1 281 ? -16.234 -24.938 -25.141 1 98.12 281 VAL A N 1
ATOM 2134 C CA . VAL A 1 281 ? -15.469 -25 -23.891 1 98.12 281 VAL A CA 1
ATOM 2135 C C . VAL A 1 281 ? -13.984 -25.203 -24.203 1 98.12 281 VAL A C 1
ATOM 2137 O O . VAL A 1 281 ? -13.641 -25.984 -25.094 1 98.12 281 VAL A O 1
ATOM 2140 N N . TYR A 1 282 ? -13.164 -24.453 -23.547 1 98.31 282 TYR A N 1
ATOM 2141 C CA . TYR A 1 282 ? -11.727 -24.609 -23.688 1 98.31 282 TYR A CA 1
ATOM 2142 C C . TYR A 1 282 ? -11.125 -25.312 -22.484 1 98.31 282 TYR A C 1
ATOM 2144 O O . TYR A 1 282 ? -11.422 -24.953 -21.328 1 98.31 282 TYR A O 1
ATOM 2152 N N . VAL A 1 283 ? -10.312 -26.328 -22.734 1 96.38 283 VAL A N 1
ATOM 2153 C CA . VAL A 1 283 ? -9.695 -27.125 -21.672 1 96.38 283 VAL A CA 1
ATOM 2154 C C . VAL A 1 283 ? -8.172 -27.062 -21.812 1 96.38 283 VAL A C 1
ATOM 2156 O O . VAL A 1 283 ? -7.613 -27.469 -22.828 1 96.38 283 VAL A O 1
ATOM 2159 N N . SER A 1 284 ? -7.551 -26.516 -20.781 1 94 284 SER A N 1
ATOM 2160 C CA . SER A 1 284 ? -6.094 -26.453 -20.734 1 94 284 SER A CA 1
ATOM 2161 C C . SER A 1 284 ? -5.59 -26.609 -19.297 1 94 284 SER A C 1
ATOM 2163 O O . SER A 1 284 ? -6.031 -25.891 -18.406 1 94 284 SER A O 1
ATOM 2165 N N . MET A 1 285 ? -4.711 -27.484 -19.078 1 87.19 285 MET A N 1
ATOM 2166 C CA . MET A 1 285 ? -4.156 -27.703 -17.75 1 87.19 285 MET A CA 1
ATOM 2167 C C . MET A 1 285 ? -2.811 -27 -17.594 1 87.19 285 MET A C 1
ATOM 2169 O O . MET A 1 285 ? -1.966 -27.438 -16.812 1 87.19 285 MET A O 1
ATOM 2173 N N . GLY A 1 286 ? -2.572 -26.031 -18.406 1 79.06 286 GLY A N 1
ATOM 2174 C CA . GLY A 1 286 ? -1.394 -25.188 -18.281 1 79.06 286 GLY A CA 1
ATOM 2175 C C . GLY A 1 286 ? -0.12 -25.875 -18.75 1 79.06 286 GLY A C 1
ATOM 2176 O O . GLY A 1 286 ? -0.17 -26.922 -19.391 1 79.06 286 GLY A O 1
ATOM 2177 N N . SER A 1 287 ? 1.033 -25.25 -18.438 1 70.38 287 SER A N 1
ATOM 2178 C CA . SER A 1 287 ? 2.338 -25.734 -18.875 1 70.38 287 SER A CA 1
ATOM 2179 C C . SER A 1 287 ? 2.916 -26.719 -17.875 1 70.38 287 SER A C 1
ATOM 2181 O O . SER A 1 287 ? 3.799 -27.516 -18.203 1 70.38 287 SER A O 1
ATOM 2183 N N . SER A 1 288 ? 2.354 -26.688 -16.703 1 66.12 288 SER A N 1
ATOM 2184 C CA . SER A 1 288 ? 2.93 -27.484 -15.633 1 66.12 288 SER A CA 1
ATOM 2185 C C . SER A 1 288 ? 2.406 -28.922 -15.672 1 66.12 288 SER A C 1
ATOM 2187 O O . SER A 1 288 ? 3.031 -29.828 -15.125 1 66.12 288 SER A O 1
ATOM 2189 N N . VAL A 1 289 ? 1.251 -29.047 -16.297 1 67.25 289 VAL A N 1
ATOM 2190 C CA . VAL A 1 289 ? 0.615 -30.359 -16.359 1 67.25 289 VAL A CA 1
ATOM 2191 C C . VAL A 1 289 ? 0.694 -30.906 -17.797 1 67.25 289 VAL A C 1
ATOM 2193 O O . VAL A 1 289 ? -0.041 -30.453 -18.672 1 67.25 289 VAL A O 1
ATOM 2196 N N . ARG A 1 290 ? 1.638 -31.766 -17.953 1 70.44 290 ARG A N 1
ATOM 2197 C CA . ARG A 1 290 ? 1.814 -32.344 -19.266 1 70.44 290 ARG A CA 1
ATOM 2198 C C . ARG A 1 290 ? 0.87 -33.531 -19.484 1 70.44 290 ARG A C 1
ATOM 2200 O O . ARG A 1 290 ? 0.713 -34.375 -18.594 1 70.44 290 ARG A O 1
ATOM 2207 N N . ALA A 1 291 ? 0.247 -33.5 -20.562 1 65.25 291 ALA A N 1
ATOM 2208 C CA . ALA A 1 291 ? -0.697 -34.562 -20.906 1 65.25 291 ALA A CA 1
ATOM 2209 C C . ALA A 1 291 ? -0.001 -35.906 -20.953 1 65.25 291 ALA A C 1
ATOM 2211 O O . ALA A 1 291 ? -0.608 -36.938 -20.625 1 65.25 291 ALA A O 1
ATOM 2212 N N . ALA A 1 292 ? 1.249 -35.812 -21.281 1 65.75 292 ALA A N 1
ATOM 2213 C CA . ALA A 1 292 ? 2.012 -37.031 -21.391 1 65.75 292 ALA A CA 1
ATOM 2214 C C . ALA A 1 292 ? 2.102 -37.75 -20.031 1 65.75 292 ALA A C 1
ATOM 2216 O O . ALA A 1 292 ? 2.211 -38.969 -19.984 1 65.75 292 ALA A O 1
ATOM 2217 N N . ASN A 1 293 ? 2.008 -36.969 -19 1 74.44 293 ASN A N 1
ATOM 2218 C CA . ASN A 1 293 ? 2.146 -37.531 -17.656 1 74.44 293 ASN A CA 1
ATOM 2219 C C . ASN A 1 293 ? 0.786 -37.75 -17 1 74.44 293 ASN A C 1
ATOM 2221 O O . ASN A 1 293 ? 0.712 -38.156 -15.836 1 74.44 293 ASN A O 1
ATOM 2225 N N . MET A 1 294 ? -0.159 -37.594 -17.781 1 81.12 294 MET A N 1
ATOM 2226 C CA . MET A 1 294 ? -1.503 -37.812 -17.25 1 81.12 294 MET A CA 1
ATOM 2227 C C . MET A 1 294 ? -1.843 -39.281 -17.188 1 81.12 294 MET A C 1
ATOM 2229 O O . MET A 1 294 ? -1.708 -40 -18.172 1 81.12 294 MET A O 1
ATOM 2233 N N . PRO A 1 295 ? -2.27 -39.656 -16.031 1 82.88 295 PRO A N 1
ATOM 2234 C CA . PRO A 1 295 ? -2.693 -41.062 -15.938 1 82.88 295 PRO A CA 1
ATOM 2235 C C . PRO A 1 295 ? -3.805 -41.406 -16.922 1 82.88 295 PRO A C 1
ATOM 2237 O O . PRO A 1 295 ? -4.695 -40.594 -17.172 1 82.88 295 PRO A O 1
ATOM 2240 N N . ALA A 1 296 ? -3.764 -42.625 -17.375 1 83.44 296 ALA A N 1
ATOM 2241 C CA . ALA A 1 296 ? -4.738 -43.062 -18.359 1 83.44 296 ALA A CA 1
ATOM 2242 C C . ALA A 1 296 ? -6.16 -42.938 -17.828 1 83.44 296 ALA A C 1
ATOM 2244 O O . ALA A 1 296 ? -7.082 -42.594 -18.578 1 83.44 296 ALA A O 1
ATOM 2245 N N . GLU A 1 297 ? -6.234 -43.25 -16.578 1 85.56 297 GLU A N 1
ATOM 2246 C CA . GLU A 1 297 ? -7.555 -43.188 -15.961 1 85.56 297 GLU A CA 1
ATOM 2247 C C . GLU A 1 297 ? -8.125 -41.75 -16.031 1 85.56 297 GLU A C 1
ATOM 2249 O O . GLU A 1 297 ? -9.32 -41.562 -16.281 1 85.56 297 GLU A O 1
ATOM 2254 N N . LEU A 1 298 ? -7.301 -40.844 -15.828 1 88.25 298 LEU A N 1
ATOM 2255 C CA . LEU A 1 298 ? -7.75 -39.438 -15.875 1 88.25 298 LEU A CA 1
ATOM 2256 C C . LEU A 1 298 ? -8.07 -39.031 -17.297 1 88.25 298 LEU A C 1
ATOM 2258 O O . LEU A 1 298 ? -9.023 -38.281 -17.531 1 88.25 298 LEU A O 1
ATOM 2262 N N . ARG A 1 299 ? -7.27 -39.438 -18.203 1 86.56 299 ARG A N 1
ATOM 2263 C CA . ARG A 1 299 ? -7.508 -39.156 -19.609 1 86.56 299 ARG A CA 1
ATOM 2264 C C . ARG A 1 299 ? -8.891 -39.625 -20.047 1 86.56 299 ARG A C 1
ATOM 2266 O O . ARG A 1 299 ? -9.617 -38.906 -20.719 1 86.56 299 ARG A O 1
ATOM 2273 N N . VAL A 1 300 ? -9.148 -40.844 -19.672 1 89.5 300 VAL A N 1
ATOM 2274 C CA . VAL A 1 300 ? -10.43 -41.438 -20.016 1 89.5 300 VAL A CA 1
ATOM 2275 C C . VAL A 1 300 ? -11.562 -40.656 -19.344 1 89.5 300 VAL A C 1
ATOM 2277 O O . VAL A 1 300 ? -12.594 -40.375 -19.953 1 89.5 300 VAL A O 1
ATOM 2280 N N . LEU A 1 301 ? -11.32 -40.406 -18.109 1 91.56 301 LEU A N 1
ATOM 2281 C CA . LEU A 1 301 ? -12.312 -39.656 -17.344 1 91.56 301 LEU A CA 1
ATOM 2282 C C . LEU A 1 301 ? -12.609 -38.312 -17.984 1 91.56 301 LEU A C 1
ATOM 2284 O O . LEU A 1 301 ? -13.766 -37.906 -18.141 1 91.56 301 LEU A O 1
ATOM 2288 N N . LEU A 1 302 ? -11.594 -37.625 -18.391 1 92.38 302 LEU A N 1
ATOM 2289 C CA . LEU A 1 302 ? -11.758 -36.312 -19.016 1 92.38 302 LEU A CA 1
ATOM 2290 C C . LEU A 1 302 ? -12.469 -36.438 -20.359 1 92.38 302 LEU A C 1
ATOM 2292 O O . LEU A 1 302 ? -13.391 -35.656 -20.641 1 92.38 302 LEU A O 1
ATOM 2296 N N . ALA A 1 303 ? -12.055 -37.406 -21.109 1 92.62 303 ALA A N 1
ATOM 2297 C CA . ALA A 1 303 ? -12.695 -37.625 -22.406 1 92.62 303 ALA A CA 1
ATOM 2298 C C . ALA A 1 303 ? -14.18 -37.906 -22.25 1 92.62 303 ALA A C 1
ATOM 2300 O O . ALA A 1 303 ? -15.008 -37.375 -23 1 92.62 303 ALA A O 1
ATOM 2301 N N . ASP A 1 304 ? -14.422 -38.75 -21.312 1 95.06 304 ASP A N 1
ATOM 2302 C CA . ASP A 1 304 ? -15.812 -39.094 -21.031 1 95.06 304 ASP A CA 1
ATOM 2303 C C . ASP A 1 304 ? -16.625 -37.875 -20.594 1 95.06 304 ASP A C 1
ATOM 2305 O O . ASP A 1 304 ? -17.734 -37.656 -21.078 1 95.06 304 ASP A O 1
ATOM 2309 N N . ALA A 1 305 ? -16.109 -37.125 -19.672 1 96.69 305 ALA A N 1
ATOM 2310 C CA . ALA A 1 305 ? -16.766 -35.938 -19.156 1 96.69 305 ALA A CA 1
ATOM 2311 C C . ALA A 1 305 ? -17.016 -34.906 -20.266 1 96.69 305 ALA A C 1
ATOM 2313 O O . ALA A 1 305 ? -18.125 -34.375 -20.391 1 96.69 305 ALA A O 1
ATOM 2314 N N . LEU A 1 306 ? -16.047 -34.656 -21.078 1 96.38 306 LEU A N 1
ATOM 2315 C CA . LEU A 1 306 ? -16.109 -33.656 -22.141 1 96.38 306 LEU A CA 1
ATOM 2316 C C . LEU A 1 306 ? -17.062 -34.094 -23.25 1 96.38 306 LEU A C 1
ATOM 2318 O O . LEU A 1 306 ? -17.719 -33.281 -23.875 1 96.38 306 LEU A O 1
ATOM 2322 N N . GLY A 1 307 ? -17.078 -35.344 -23.438 1 96.12 307 GLY A N 1
ATOM 2323 C CA . GLY A 1 307 ? -17.969 -35.906 -24.438 1 96.12 307 GLY A CA 1
ATOM 2324 C C . GLY A 1 307 ? -19.438 -35.719 -24.094 1 96.12 307 GLY A C 1
ATOM 2325 O O . GLY A 1 307 ? -20.297 -35.688 -24.969 1 96.12 307 GLY A O 1
ATOM 2326 N N . ARG A 1 308 ? -19.688 -35.594 -22.875 1 95.81 308 ARG A N 1
ATOM 2327 C CA . ARG A 1 308 ? -21.062 -35.5 -22.391 1 95.81 308 ARG A CA 1
ATOM 2328 C C . ARG A 1 308 ? -21.594 -34.094 -22.562 1 95.81 308 ARG A C 1
ATOM 2330 O O . ARG A 1 308 ? -22.797 -33.844 -22.453 1 95.81 308 ARG A O 1
ATOM 2337 N N . LEU A 1 309 ? -20.766 -33.188 -22.891 1 96.56 309 LEU A N 1
ATOM 2338 C CA . LEU A 1 309 ? -21.141 -31.766 -22.953 1 96.56 309 LEU A CA 1
ATOM 2339 C C . LEU A 1 309 ? -21.875 -31.469 -24.266 1 96.56 309 LEU A C 1
ATOM 2341 O O . LEU A 1 309 ? -21.516 -31.984 -25.312 1 96.56 309 LEU A O 1
ATOM 2345 N N . PRO A 1 310 ? -22.922 -30.688 -24.188 1 95.12 310 PRO A N 1
ATOM 2346 C CA . PRO A 1 310 ? -23.594 -30.266 -25.422 1 95.12 310 PRO A CA 1
ATOM 2347 C C . PRO A 1 310 ? -22.859 -29.141 -26.141 1 95.12 310 PRO A C 1
ATOM 2349 O O . PRO A 1 310 ? -23.484 -28.297 -26.781 1 95.12 310 PRO A O 1
ATOM 2352 N N . PHE A 1 311 ? -21.578 -29.016 -25.906 1 96.06 311 PHE A N 1
ATOM 2353 C CA . PHE A 1 311 ? -20.703 -27.984 -26.484 1 96.06 311 PHE A CA 1
ATOM 2354 C C . PHE A 1 311 ? -19.547 -28.609 -27.25 1 96.06 311 PHE A C 1
ATOM 2356 O O . PHE A 1 311 ? -19.172 -29.75 -26.969 1 96.06 311 PHE A O 1
ATOM 2363 N N . ARG A 1 312 ? -19.031 -27.875 -28.172 1 96.81 312 ARG A N 1
ATOM 2364 C CA . ARG A 1 312 ? -17.734 -28.266 -28.719 1 96.81 312 ARG A CA 1
ATOM 2365 C C . ARG A 1 312 ? -16.625 -28 -27.719 1 96.81 312 ARG A C 1
ATOM 2367 O O . ARG A 1 312 ? -16.719 -27.062 -26.906 1 96.81 312 ARG A O 1
ATOM 2374 N N . VAL A 1 313 ? -15.633 -28.844 -27.781 1 97.19 313 VAL A N 1
ATOM 2375 C CA . VAL A 1 313 ? -14.555 -28.734 -26.797 1 97.19 313 VAL A CA 1
ATOM 2376 C C . VAL A 1 313 ? -13.211 -28.656 -27.516 1 97.19 313 VAL A C 1
ATOM 2378 O O . VAL A 1 313 ? -12.953 -29.438 -28.438 1 97.19 313 VAL A O 1
ATOM 2381 N N . LEU A 1 314 ? -12.445 -27.641 -27.203 1 96.25 314 LEU A N 1
ATOM 2382 C CA . LEU A 1 314 ? -11.016 -27.625 -27.531 1 96.25 314 LEU A CA 1
ATOM 2383 C C . LEU A 1 314 ? -10.188 -28.031 -26.312 1 96.25 314 LEU A C 1
ATOM 2385 O O . LEU A 1 314 ? -10.25 -27.359 -25.266 1 96.25 314 LEU A O 1
ATOM 2389 N N . TRP A 1 315 ? -9.461 -29.109 -26.438 1 94.81 315 TRP A N 1
ATOM 2390 C CA . TRP A 1 315 ? -8.68 -29.656 -25.344 1 94.81 315 TRP A CA 1
ATOM 2391 C C . TRP A 1 315 ? -7.191 -29.656 -25.672 1 94.81 315 TRP A C 1
ATOM 2393 O O . TRP A 1 315 ? -6.73 -30.422 -26.516 1 94.81 315 TRP A O 1
ATOM 2403 N N . LYS A 1 316 ? -6.449 -28.719 -24.984 1 91.75 316 LYS A N 1
ATOM 2404 C CA . LYS A 1 316 ? -5 -28.688 -25.172 1 91.75 316 LYS A CA 1
ATOM 2405 C C . LYS A 1 316 ? -4.344 -29.953 -24.625 1 91.75 316 LYS A C 1
ATOM 2407 O O . LYS A 1 316 ? -4.457 -30.25 -23.438 1 91.75 316 LYS A O 1
ATOM 2412 N N . TRP A 1 317 ? -3.787 -30.625 -25.453 1 82.81 317 TRP A N 1
ATOM 2413 C CA . TRP A 1 317 ? -3.135 -31.891 -25.141 1 82.81 317 TRP A CA 1
ATOM 2414 C C . TRP A 1 317 ? -1.651 -31.844 -25.484 1 82.81 317 TRP A C 1
ATOM 2416 O O . TRP A 1 317 ? -1.257 -32.188 -26.609 1 82.81 317 TRP A O 1
ATOM 2426 N N . ASP A 1 318 ? -1.038 -31.219 -24.406 1 68.12 318 ASP A N 1
ATOM 2427 C CA . ASP A 1 318 ? 0.382 -30.969 -24.625 1 68.12 318 ASP A CA 1
ATOM 2428 C C . ASP A 1 318 ? 1.219 -32.188 -24.281 1 68.12 318 ASP A C 1
ATOM 2430 O O . ASP A 1 318 ? 1.041 -32.781 -23.219 1 68.12 318 ASP A O 1
ATOM 2434 N N . GLY A 1 319 ? 1.682 -32.906 -25.234 1 61.41 319 GLY A N 1
ATOM 2435 C CA . GLY A 1 319 ? 2.656 -33.938 -24.953 1 61.41 319 GLY A CA 1
ATOM 2436 C C . GLY A 1 319 ? 2.617 -35.062 -25.969 1 61.41 319 GLY A C 1
ATOM 2437 O O . GLY A 1 319 ? 1.645 -35.219 -26.719 1 61.41 319 GLY A O 1
ATOM 2438 N N . GLY A 1 320 ? 3.752 -35.312 -26.469 1 59.22 320 GLY A N 1
ATOM 2439 C CA . GLY A 1 320 ? 4.16 -36.312 -27.422 1 59.22 320 GLY A CA 1
ATOM 2440 C C . GLY A 1 320 ? 3.285 -37.562 -27.375 1 59.22 320 GLY A C 1
ATOM 2441 O O . GLY A 1 320 ? 3.451 -38.469 -28.188 1 59.22 320 GLY A O 1
ATOM 2442 N N . ALA A 1 321 ? 2.408 -37.531 -26.328 1 59.78 321 ALA A N 1
ATOM 2443 C CA . ALA A 1 321 ? 1.605 -38.75 -26.266 1 59.78 321 ALA A CA 1
ATOM 2444 C C . ALA A 1 321 ? 0.41 -38.656 -27.219 1 59.78 321 ALA A C 1
ATOM 2446 O O . ALA A 1 321 ? -0.13 -37.562 -27.438 1 59.78 321 ALA A O 1
ATOM 2447 N N . PRO A 1 322 ? 0.259 -39.719 -27.781 1 65 322 PRO A N 1
ATOM 2448 C CA . PRO A 1 322 ? -0.902 -39.719 -28.672 1 65 322 PRO A CA 1
ATOM 2449 C C . PRO A 1 322 ? -2.211 -39.438 -27.953 1 65 322 PRO A C 1
ATOM 2451 O O . PRO A 1 322 ? -2.373 -39.812 -26.781 1 65 322 PRO A O 1
ATOM 2454 N N . ALA A 1 323 ? -2.928 -38.562 -28.562 1 66.62 323 ALA A N 1
ATOM 2455 C CA . ALA A 1 323 ? -4.277 -38.344 -28.062 1 66.62 323 ALA A CA 1
ATOM 2456 C C . ALA A 1 323 ? -5.031 -39.656 -27.875 1 66.62 323 ALA A C 1
ATOM 2458 O O . ALA A 1 323 ? -4.688 -40.656 -28.5 1 66.62 323 ALA A O 1
ATOM 2459 N N . PRO A 1 324 ? -5.949 -39.594 -26.875 1 68.5 324 PRO A N 1
ATOM 2460 C CA . PRO A 1 324 ? -6.738 -40.812 -26.734 1 68.5 324 PRO A CA 1
ATOM 2461 C C . PRO A 1 324 ? -7.309 -41.312 -28.078 1 68.5 324 PRO A C 1
ATOM 2463 O O . PRO A 1 324 ? -7.672 -40.5 -28.922 1 68.5 324 PRO A O 1
ATOM 2466 N N . ALA A 1 325 ? -7.152 -42.5 -28.312 1 65.25 325 ALA A N 1
ATOM 2467 C CA . ALA A 1 325 ? -7.547 -43.156 -29.562 1 65.25 325 ALA A CA 1
ATOM 2468 C C . ALA A 1 325 ? -9.008 -42.875 -29.891 1 65.25 325 ALA A C 1
ATOM 2470 O O . ALA A 1 325 ? -9.375 -42.75 -31.062 1 65.25 325 ALA A O 1
ATOM 2471 N N . HIS A 1 326 ? -9.805 -42.75 -28.891 1 80.88 326 HIS A N 1
ATOM 2472 C CA . HIS A 1 326 ? -11.219 -42.531 -29.156 1 80.88 326 HIS A CA 1
ATOM 2473 C C . HIS A 1 326 ? -11.711 -41.25 -28.484 1 80.88 326 HIS A C 1
ATOM 2475 O O . HIS A 1 326 ? -12 -41.25 -27.281 1 80.88 326 HIS A O 1
ATOM 2481 N N . LEU A 1 327 ? -11.609 -40.188 -29.281 1 89.25 327 LEU A N 1
ATOM 2482 C CA . LEU A 1 327 ? -12.164 -38.938 -28.781 1 89.25 327 LEU A CA 1
ATOM 2483 C C . LEU A 1 327 ? -13.617 -38.781 -29.219 1 89.25 327 LEU A C 1
ATOM 2485 O O . LEU A 1 327 ? -13.977 -39.125 -30.344 1 89.25 327 LEU A O 1
ATOM 2489 N N . PRO A 1 328 ? -14.461 -38.344 -28.266 1 94 328 PRO A N 1
ATOM 2490 C CA . PRO A 1 328 ? -15.828 -38.031 -28.672 1 94 328 PRO A CA 1
ATOM 2491 C C . PRO A 1 328 ? -15.867 -37.031 -29.828 1 94 328 PRO A C 1
ATOM 2493 O O . PRO A 1 328 ? -14.961 -36.188 -29.969 1 94 328 PRO A O 1
ATOM 2496 N N . PRO A 1 329 ? -16.938 -37.031 -30.641 1 92.94 329 PRO A N 1
ATOM 2497 C CA . PRO A 1 329 ? -17 -36.188 -31.844 1 92.94 329 PRO A CA 1
ATOM 2498 C C . PRO A 1 329 ? -16.984 -34.688 -31.531 1 92.94 329 PRO A C 1
ATOM 2500 O O . PRO A 1 329 ? -16.609 -33.875 -32.375 1 92.94 329 PRO A O 1
ATOM 2503 N N . ASN A 1 330 ? -17.375 -34.375 -30.344 1 95.56 330 ASN A N 1
ATOM 2504 C CA . ASN A 1 330 ? -17.453 -32.938 -30.016 1 95.56 330 ASN A CA 1
ATOM 2505 C C . ASN A 1 330 ? -16.125 -32.469 -29.422 1 95.56 330 ASN A C 1
ATOM 2507 O O . ASN A 1 330 ? -16.016 -31.297 -29.031 1 95.56 330 ASN A O 1
ATOM 2511 N N . VAL A 1 331 ? -15.109 -33.281 -29.312 1 95.81 331 VAL A N 1
ATOM 2512 C CA . VAL A 1 331 ? -13.852 -32.906 -28.672 1 95.81 331 VAL A CA 1
ATOM 2513 C C . VAL A 1 331 ? -12.734 -32.875 -29.719 1 95.81 331 VAL A C 1
ATOM 2515 O O . VAL A 1 331 ? -12.539 -33.844 -30.453 1 95.81 331 VAL A O 1
ATOM 2518 N N . ARG A 1 332 ? -12.062 -31.828 -29.766 1 93.25 332 ARG A N 1
ATOM 2519 C CA . ARG A 1 332 ? -10.867 -31.672 -30.594 1 93.25 332 ARG A CA 1
ATOM 2520 C C . ARG A 1 332 ? -9.641 -31.375 -29.75 1 93.25 332 ARG A C 1
ATOM 2522 O O . ARG A 1 332 ? -9.688 -30.516 -28.859 1 93.25 332 ARG A O 1
ATOM 2529 N N . THR A 1 333 ? -8.539 -32.094 -29.984 1 92.06 333 THR A N 1
ATOM 2530 C CA . THR A 1 333 ? -7.305 -31.875 -29.234 1 92.06 333 THR A CA 1
ATOM 2531 C C . THR A 1 333 ? -6.262 -31.172 -30.094 1 92.06 333 THR A C 1
ATOM 2533 O O . THR A 1 333 ? -6.383 -31.141 -31.328 1 92.06 333 THR A O 1
ATOM 2536 N N . GLY A 1 334 ? -5.352 -30.531 -29.484 1 88.62 334 GLY A N 1
ATOM 2537 C CA . GLY A 1 334 ? -4.199 -29.891 -30.109 1 88.62 334 GLY A CA 1
ATOM 2538 C C . GLY A 1 334 ? -3.039 -29.688 -29.141 1 88.62 334 GLY A C 1
ATOM 2539 O O . GLY A 1 334 ? -3.238 -29.594 -27.938 1 88.62 334 GLY A O 1
ATOM 2540 N N . HIS A 1 335 ? -1.908 -29.641 -29.734 1 84.12 335 HIS A N 1
ATOM 2541 C CA . HIS A 1 335 ? -0.703 -29.469 -28.938 1 84.12 335 HIS A CA 1
ATOM 2542 C C . HIS A 1 335 ? -0.646 -28.078 -28.312 1 84.12 335 HIS A C 1
ATOM 2544 O O . HIS A 1 335 ? -0.079 -27.891 -27.234 1 84.12 335 HIS A O 1
ATOM 2550 N N . TRP A 1 336 ? -1.128 -27.203 -29.078 1 88.19 336 TRP A N 1
ATOM 2551 C CA . TRP A 1 336 ? -1.126 -25.812 -28.641 1 88.19 336 TRP A CA 1
ATOM 2552 C C . TRP A 1 336 ? -2.328 -25.062 -29.203 1 88.19 336 TRP A C 1
ATOM 2554 O O . TRP A 1 336 ? -2.74 -25.297 -30.344 1 88.19 336 TRP A O 1
ATOM 2564 N N . PHE A 1 337 ? -2.889 -24.203 -28.391 1 93.88 337 PHE A N 1
ATOM 2565 C CA . PHE A 1 337 ? -3.947 -23.297 -28.797 1 93.88 337 PHE A CA 1
ATOM 2566 C C . PHE A 1 337 ? -3.66 -21.875 -28.312 1 93.88 337 PHE A C 1
ATOM 2568 O O . PHE A 1 337 ? -3.025 -21.688 -27.281 1 93.88 337 PHE A O 1
ATOM 2575 N N . PRO A 1 338 ? -4.023 -20.844 -29.125 1 95.88 338 PRO A N 1
ATOM 2576 C CA . PRO A 1 338 ? -3.885 -19.469 -28.641 1 95.88 338 PRO A CA 1
ATOM 2577 C C . PRO A 1 338 ? -4.875 -19.125 -27.531 1 95.88 338 PRO A C 1
ATOM 2579 O O . PRO A 1 338 ? -5.926 -18.531 -27.797 1 95.88 338 PRO A O 1
ATOM 2582 N N . GLN A 1 339 ? -4.523 -19.359 -26.359 1 96.62 339 GLN A N 1
ATOM 2583 C CA . GLN A 1 339 ? -5.406 -19.391 -25.203 1 96.62 339 GLN A CA 1
ATOM 2584 C C . GLN A 1 339 ? -6.148 -18.062 -25.047 1 96.62 339 GLN A C 1
ATOM 2586 O O . GLN A 1 339 ? -7.375 -18.031 -24.938 1 96.62 339 GLN A O 1
ATOM 2591 N N . GLN A 1 340 ? -5.48 -16.891 -25.125 1 97.81 340 GLN A N 1
ATOM 2592 C CA . GLN A 1 340 ? -6.137 -15.617 -24.875 1 97.81 340 GLN A CA 1
ATOM 2593 C C . GLN A 1 340 ? -7.07 -15.25 -26.031 1 97.81 340 GLN A C 1
ATOM 2595 O O . GLN A 1 340 ? -8.055 -14.539 -25.828 1 97.81 340 GLN A O 1
ATOM 2600 N N . ASP A 1 341 ? -6.707 -15.719 -27.234 1 98.56 341 ASP A N 1
ATOM 2601 C CA . ASP A 1 341 ? -7.609 -15.5 -28.359 1 98.56 341 ASP A CA 1
ATOM 2602 C C . ASP A 1 341 ? -8.891 -16.328 -28.203 1 98.56 341 ASP A C 1
ATOM 2604 O O . ASP A 1 341 ? -9.977 -15.852 -28.547 1 98.56 341 ASP A O 1
ATOM 2608 N N . LEU A 1 342 ? -8.711 -17.516 -27.688 1 98.31 342 LEU A N 1
ATOM 2609 C CA . LEU A 1 342 ? -9.867 -18.359 -27.438 1 98.31 342 LEU A CA 1
ATOM 2610 C C . LEU A 1 342 ? -10.711 -17.812 -26.297 1 98.31 342 LEU A C 1
ATOM 2612 O O . LEU A 1 342 ? -11.938 -17.734 -26.391 1 98.31 342 LEU A O 1
ATOM 2616 N N . LEU A 1 343 ? -10.078 -17.406 -25.203 1 98.69 343 LEU A N 1
ATOM 2617 C CA . LEU A 1 343 ? -10.789 -16.891 -24.047 1 98.69 343 LEU A CA 1
ATOM 2618 C C . LEU A 1 343 ? -11.5 -15.586 -24.375 1 98.69 343 LEU A C 1
ATOM 2620 O O . LEU A 1 343 ? -12.523 -15.266 -23.766 1 98.69 343 LEU A O 1
ATOM 2624 N N . GLY A 1 344 ? -10.953 -14.867 -25.297 1 98.38 344 GLY A N 1
ATOM 2625 C CA . GLY A 1 344 ? -11.562 -13.609 -25.703 1 98.38 344 GLY A CA 1
ATOM 2626 C C . GLY A 1 344 ? -12.586 -13.758 -26.797 1 98.38 344 GLY A C 1
ATOM 2627 O O . GLY A 1 344 ? -13.156 -12.766 -27.266 1 98.38 344 GLY A O 1
ATOM 2628 N N . HIS A 1 345 ? -12.836 -14.977 -27.266 1 97.94 345 HIS A N 1
ATOM 2629 C CA . HIS A 1 345 ? -13.781 -15.227 -28.359 1 97.94 345 HIS A CA 1
ATOM 2630 C C . HIS A 1 345 ? -15.219 -15.094 -27.875 1 97.94 345 HIS A C 1
ATOM 2632 O O . HIS A 1 345 ? -15.555 -15.531 -26.766 1 97.94 345 HIS A O 1
ATOM 2638 N N . PRO A 1 346 ? -16.094 -14.562 -28.656 1 96.06 346 PRO A N 1
ATOM 2639 C CA . PRO A 1 346 ? -17.453 -14.297 -28.203 1 96.06 346 PRO A CA 1
ATOM 2640 C C . PRO A 1 346 ? -18.234 -15.57 -27.906 1 96.06 346 PRO A C 1
ATOM 2642 O O . PRO A 1 346 ? -19.219 -15.547 -27.156 1 96.06 346 PRO A O 1
ATOM 2645 N N . ARG A 1 347 ? -17.828 -16.719 -28.406 1 97.19 347 ARG A N 1
ATOM 2646 C CA . ARG A 1 347 ? -18.609 -17.953 -28.266 1 97.19 347 ARG A CA 1
ATOM 2647 C C . ARG A 1 347 ? -18.047 -18.828 -27.141 1 97.19 347 ARG A C 1
ATOM 2649 O O . ARG A 1 347 ? -18.547 -19.938 -26.906 1 97.19 347 ARG A O 1
ATOM 2656 N N . ILE A 1 348 ? -17.031 -18.391 -26.453 1 98.25 348 ILE A N 1
ATOM 2657 C CA . ILE A 1 348 ? -16.484 -19.156 -25.328 1 98.25 348 ILE A CA 1
ATOM 2658 C C . ILE A 1 348 ? -17.531 -19.266 -24.234 1 98.25 348 ILE A C 1
ATOM 2660 O O . ILE A 1 348 ? -18.203 -18.297 -23.906 1 98.25 348 ILE A O 1
ATOM 2664 N N . ARG A 1 349 ? -17.656 -20.438 -23.656 1 97.88 349 ARG A N 1
ATOM 2665 C CA . ARG A 1 349 ? -18.672 -20.641 -22.625 1 97.88 349 ARG A CA 1
ATOM 2666 C C . ARG A 1 349 ? -18.031 -20.859 -21.266 1 97.88 349 ARG A C 1
ATOM 2668 O O . ARG A 1 349 ? -18.562 -20.406 -20.234 1 97.88 349 ARG A O 1
ATOM 2675 N N . ALA A 1 350 ? -16.938 -21.547 -21.266 1 98.62 350 ALA A N 1
ATOM 2676 C CA . ALA A 1 350 ? -16.25 -21.844 -20.016 1 98.62 350 ALA A CA 1
ATOM 2677 C C . ALA A 1 350 ? -14.797 -22.25 -20.266 1 98.62 350 ALA A C 1
ATOM 2679 O O . ALA A 1 350 ? -14.445 -22.625 -21.391 1 98.62 350 ALA A O 1
ATOM 2680 N N . PHE A 1 351 ? -14.008 -22.141 -19.312 1 98.81 351 PHE A N 1
ATOM 2681 C CA . PHE A 1 351 ? -12.602 -22.531 -19.312 1 98.81 351 PHE A CA 1
ATOM 2682 C C . PHE A 1 351 ? -12.328 -23.562 -18.219 1 98.81 351 PHE A C 1
ATOM 2684 O O . PHE A 1 351 ? -12.594 -23.312 -17.047 1 98.81 351 PHE A O 1
ATOM 2691 N N . VAL A 1 352 ? -11.891 -24.719 -18.562 1 98.06 352 VAL A N 1
ATOM 2692 C CA . VAL A 1 352 ? -11.469 -25.75 -17.625 1 98.06 352 VAL A CA 1
ATOM 2693 C C . VAL A 1 352 ? -9.945 -25.75 -17.5 1 98.06 352 VAL A C 1
ATOM 2695 O O . VAL A 1 352 ? -9.242 -25.922 -18.484 1 98.06 352 VAL A O 1
ATOM 2698 N N . THR A 1 353 ? -9.43 -25.531 -16.297 1 96.5 353 THR A N 1
ATOM 2699 C CA . THR A 1 353 ? -7.988 -25.391 -16.125 1 96.5 353 THR A CA 1
ATOM 2700 C C . THR A 1 353 ? -7.562 -25.891 -14.734 1 96.5 353 THR A C 1
ATOM 2702 O O . THR A 1 353 ? -8.406 -26.203 -13.898 1 96.5 353 THR A O 1
ATOM 2705 N N . HIS A 1 354 ? -6.32 -26.062 -14.531 1 93.62 354 HIS A N 1
ATOM 2706 C CA . HIS A 1 354 ? -5.781 -26.5 -13.242 1 93.62 354 HIS A CA 1
ATOM 2707 C C . HIS A 1 354 ? -5.781 -25.359 -12.234 1 93.62 354 HIS A C 1
ATOM 2709 O O . HIS A 1 354 ? -5.512 -25.562 -11.055 1 93.62 354 HIS A O 1
ATOM 2715 N N . GLY A 1 355 ? -6.012 -24.125 -12.727 1 95.06 355 GLY A N 1
ATOM 2716 C CA . GLY A 1 355 ? -6.121 -23.016 -11.789 1 95.06 355 GLY A CA 1
ATOM 2717 C C . GLY A 1 355 ? -4.805 -22.297 -11.562 1 95.06 355 GLY A C 1
ATOM 2718 O O . GLY A 1 355 ? -4.57 -21.75 -10.484 1 95.06 355 GLY A O 1
ATOM 2719 N N . GLY A 1 356 ? -3.91 -22.344 -12.594 1 95.31 356 GLY A N 1
ATOM 2720 C CA . GLY A 1 356 ? -2.709 -21.531 -12.523 1 95.31 356 GLY A CA 1
ATOM 2721 C C . GLY A 1 356 ? -3.002 -20.047 -12.477 1 95.31 356 GLY A C 1
ATOM 2722 O O . GLY A 1 356 ? -4.008 -19.578 -13.023 1 95.31 356 GLY A O 1
ATOM 2723 N N . LEU A 1 357 ? -2.127 -19.328 -11.914 1 96.31 357 LEU A N 1
ATOM 2724 C CA . LEU A 1 357 ? -2.336 -17.906 -11.672 1 96.31 357 LEU A CA 1
ATOM 2725 C C . LEU A 1 357 ? -2.562 -17.156 -12.984 1 96.31 357 LEU A C 1
ATOM 2727 O O . LEU A 1 357 ? -3.539 -16.422 -13.117 1 96.31 357 LEU A O 1
ATOM 2731 N N . LEU A 1 358 ? -1.693 -17.359 -13.977 1 96.88 358 LEU A N 1
ATOM 2732 C CA . LEU A 1 358 ? -1.763 -16.625 -15.234 1 96.88 358 LEU A CA 1
ATOM 2733 C C . LEU A 1 358 ? -3.031 -16.984 -16 1 96.88 358 LEU A C 1
ATOM 2735 O O . LEU A 1 358 ? -3.658 -16.109 -16.609 1 96.88 358 LEU A O 1
ATOM 2739 N N . SER A 1 359 ? -3.391 -18.266 -15.945 1 96.94 359 SER A N 1
ATOM 2740 C CA . SER A 1 359 ? -4.621 -18.703 -16.609 1 96.94 359 SER A CA 1
ATOM 2741 C C . SER A 1 359 ? -5.844 -18.031 -15.984 1 96.94 359 SER A C 1
ATOM 2743 O O . SER A 1 359 ? -6.758 -17.625 -16.703 1 96.94 359 SER A O 1
ATOM 2745 N N . LEU A 1 360 ? -5.859 -17.984 -14.727 1 98.19 360 LEU A N 1
ATOM 2746 C CA . LEU A 1 360 ? -6.996 -17.375 -14.055 1 98.19 360 LEU A CA 1
ATOM 2747 C C . LEU A 1 360 ? -7.039 -15.875 -14.32 1 98.19 360 LEU A C 1
ATOM 2749 O O . LEU A 1 360 ? -8.117 -15.297 -14.469 1 98.19 360 LEU A O 1
ATOM 2753 N N . HIS A 1 361 ? -5.867 -15.195 -14.344 1 98.44 361 HIS A N 1
ATOM 2754 C CA . HIS A 1 361 ? -5.828 -13.797 -14.742 1 98.44 361 HIS A CA 1
ATOM 2755 C C . HIS A 1 361 ? -6.426 -13.594 -16.125 1 98.44 361 HIS A C 1
ATOM 2757 O O . HIS A 1 361 ? -7.219 -12.672 -16.344 1 98.44 361 HIS A O 1
ATOM 2763 N N . GLU A 1 362 ? -6.059 -14.453 -17.031 1 98.5 362 GLU A N 1
ATOM 2764 C CA . GLU A 1 362 ? -6.57 -14.367 -18.406 1 98.5 362 GLU A CA 1
ATOM 2765 C C . GLU A 1 362 ? -8.078 -14.602 -18.438 1 98.5 362 GLU A C 1
ATOM 2767 O O . GLU A 1 362 ? -8.797 -13.922 -19.172 1 98.5 362 GLU A O 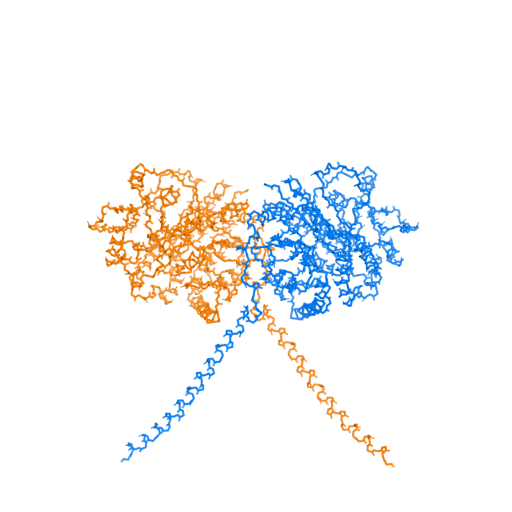1
ATOM 2772 N N . ALA A 1 363 ? -8.492 -15.578 -17.641 1 98.81 363 ALA A N 1
ATOM 2773 C CA . ALA A 1 363 ? -9.922 -15.852 -17.578 1 98.81 363 ALA A CA 1
ATOM 2774 C C . ALA A 1 363 ? -10.695 -14.625 -17.109 1 98.81 363 ALA A C 1
ATOM 2776 O O . ALA A 1 363 ? -11.727 -14.273 -17.688 1 98.81 363 ALA A O 1
ATOM 2777 N N . VAL A 1 364 ? -10.211 -13.953 -16.109 1 98.81 364 VAL A N 1
ATOM 2778 C CA . VAL A 1 364 ? -10.859 -12.758 -15.594 1 98.81 364 VAL A CA 1
ATOM 2779 C C . VAL A 1 364 ? -10.773 -11.633 -16.625 1 98.81 364 VAL A C 1
ATOM 2781 O O . VAL A 1 364 ? -11.766 -10.945 -16.891 1 98.81 364 VAL A O 1
ATOM 2784 N N . HIS A 1 365 ? -9.586 -11.461 -17.172 1 98.75 365 HIS A N 1
ATOM 2785 C CA . HIS A 1 365 ? -9.383 -10.406 -18.156 1 98.75 365 HIS A CA 1
ATOM 2786 C C . HIS A 1 365 ? -10.398 -10.508 -19.297 1 98.75 365 HIS A C 1
ATOM 2788 O O . HIS A 1 365 ? -10.914 -9.492 -19.75 1 98.75 365 HIS A O 1
ATOM 2794 N N . HIS A 1 366 ? -10.75 -11.711 -19.656 1 98.81 366 HIS A N 1
ATOM 2795 C CA . HIS A 1 366 ? -11.656 -11.938 -20.781 1 98.81 366 HIS A CA 1
ATOM 2796 C C . HIS A 1 366 ? -13.055 -12.297 -20.281 1 98.81 366 HIS A C 1
ATOM 2798 O O . HIS A 1 366 ? -13.922 -12.672 -21.078 1 98.81 366 HIS A O 1
ATOM 2804 N N . ALA A 1 367 ? -13.312 -12.32 -19 1 98.75 367 ALA A N 1
ATOM 2805 C CA . ALA A 1 367 ? -14.617 -12.5 -18.375 1 98.75 367 ALA A CA 1
ATOM 2806 C C . ALA A 1 367 ? -15.188 -13.883 -18.688 1 98.75 367 ALA A C 1
ATOM 2808 O O . ALA A 1 367 ? -16.344 -14.008 -19.109 1 98.75 367 ALA A O 1
ATOM 2809 N N . VAL A 1 368 ? -14.406 -14.898 -18.391 1 98.88 368 VAL A N 1
ATOM 2810 C CA . VAL A 1 368 ? -14.82 -16.25 -18.703 1 98.88 368 VAL A CA 1
ATOM 2811 C C . VAL A 1 368 ? -15.008 -17.062 -17.422 1 98.88 368 VAL A C 1
ATOM 2813 O O . VAL A 1 368 ? -14.125 -17.062 -16.562 1 98.88 368 VAL A O 1
ATOM 2816 N N . PRO A 1 369 ? -16.125 -17.766 -17.266 1 98.81 369 PRO A N 1
ATOM 2817 C CA . PRO A 1 369 ? -16.281 -18.672 -16.125 1 98.81 369 PRO A CA 1
ATOM 2818 C C . PRO A 1 369 ? -15.273 -19.828 -16.156 1 98.81 369 PRO A C 1
ATOM 2820 O O . PRO A 1 369 ? -14.859 -20.25 -17.234 1 98.81 369 PRO A O 1
ATOM 2823 N N . VAL A 1 370 ? -14.984 -20.359 -14.945 1 98.88 370 VAL A N 1
ATOM 2824 C CA . VAL A 1 370 ? -13.891 -21.328 -14.859 1 98.88 370 VAL A CA 1
ATOM 2825 C C . VAL A 1 370 ? -14.344 -22.531 -14.047 1 98.88 370 VAL A C 1
ATOM 2827 O O . VAL A 1 370 ? -15.125 -22.406 -13.102 1 98.88 370 VAL A O 1
ATOM 2830 N N . VAL A 1 371 ? -13.984 -23.672 -14.484 1 98.75 371 VAL A N 1
ATOM 2831 C CA . VAL A 1 371 ? -13.914 -24.859 -13.641 1 98.75 371 VAL A CA 1
ATOM 2832 C C . VAL A 1 371 ? -12.453 -25.203 -13.359 1 98.75 371 VAL A C 1
ATOM 2834 O O . VAL A 1 371 ? -11.703 -25.547 -14.281 1 98.75 371 VAL A O 1
ATOM 2837 N N . ALA A 1 372 ? -12.086 -25.094 -12.133 1 97.75 372 ALA A N 1
ATOM 2838 C CA . ALA A 1 372 ? -10.688 -25.281 -11.766 1 97.75 372 ALA A CA 1
ATOM 2839 C C . ALA A 1 372 ? -10.461 -26.641 -11.133 1 97.75 372 ALA A C 1
ATOM 2841 O O . ALA A 1 372 ? -11.211 -27.062 -10.258 1 97.75 372 ALA A O 1
ATOM 2842 N N . LEU A 1 373 ? -9.445 -27.312 -11.602 1 95.44 373 LEU A N 1
ATOM 2843 C CA . LEU A 1 373 ? -8.977 -28.594 -11.078 1 95.44 373 LEU A CA 1
ATOM 2844 C C . LEU A 1 373 ? -7.551 -28.469 -10.547 1 95.44 373 LEU A C 1
ATOM 2846 O O . LEU A 1 373 ? -6.598 -28.906 -11.195 1 95.44 373 LEU A O 1
ATOM 2850 N N . PRO A 1 374 ? -7.414 -27.938 -9.289 1 94.31 374 PRO A N 1
ATOM 2851 C CA . PRO A 1 374 ? -6.066 -27.672 -8.773 1 94.31 374 PRO A CA 1
ATOM 2852 C C . PRO A 1 374 ? -5.223 -28.938 -8.664 1 94.31 374 PRO A C 1
ATOM 2854 O O . PRO A 1 374 ? -5.746 -30 -8.32 1 94.31 374 PRO A O 1
ATOM 2857 N N . VAL A 1 375 ? -3.934 -28.781 -8.922 1 90 375 VAL A N 1
ATOM 2858 C CA . VAL A 1 375 ? -3.053 -29.938 -8.977 1 90 375 VAL A CA 1
ATOM 2859 C C . VAL A 1 375 ? -1.97 -29.812 -7.906 1 90 375 VAL A C 1
ATOM 2861 O O . VAL A 1 375 ? -1.727 -30.766 -7.148 1 90 375 VAL A O 1
ATOM 2864 N N . PHE A 1 376 ? -1.267 -28.688 -7.895 1 85.06 376 PHE A N 1
ATOM 2865 C CA . PHE A 1 376 ? -0.188 -28.609 -6.918 1 85.06 376 PHE A CA 1
ATOM 2866 C C . PHE A 1 376 ? 0.116 -27.156 -6.559 1 85.06 376 PHE A C 1
ATOM 2868 O O . PHE A 1 376 ? -0.224 -26.234 -7.312 1 85.06 376 PHE A O 1
ATOM 2875 N N . CYS A 1 377 ? 0.754 -26.938 -5.391 1 87.75 377 CYS A N 1
ATOM 2876 C CA . CYS A 1 377 ? 1.318 -25.703 -4.871 1 87.75 377 CYS A CA 1
ATOM 2877 C C . CYS A 1 377 ? 0.252 -24.625 -4.766 1 87.75 377 CYS A C 1
ATOM 2879 O O . CYS A 1 377 ? -0.709 -24.766 -4.008 1 87.75 377 CYS A O 1
ATOM 2881 N N . ASP A 1 378 ? 0.352 -23.594 -5.711 1 91.94 378 ASP A N 1
ATOM 2882 C CA . ASP A 1 378 ? -0.485 -22.422 -5.492 1 91.94 378 ASP A CA 1
ATOM 2883 C C . ASP A 1 378 ? -1.835 -22.578 -6.188 1 91.94 378 ASP A C 1
ATOM 2885 O O . ASP A 1 378 ? -2.711 -21.719 -6.047 1 91.94 378 ASP A O 1
ATOM 2889 N N . HIS A 1 379 ? -2.105 -23.781 -6.82 1 94.75 379 HIS A N 1
ATOM 2890 C CA . HIS A 1 379 ? -3.359 -23.953 -7.539 1 94.75 379 HIS A CA 1
ATOM 2891 C C . HIS A 1 379 ? -4.551 -23.938 -6.586 1 94.75 379 HIS A C 1
ATOM 2893 O O . HIS A 1 379 ? -5.621 -23.438 -6.934 1 94.75 379 HIS A O 1
ATOM 2899 N N . ASP A 1 380 ? -4.324 -24.469 -5.422 1 94.62 380 ASP A N 1
ATOM 2900 C CA . ASP A 1 380 ? -5.422 -24.547 -4.461 1 94.62 380 ASP A CA 1
ATOM 2901 C C . ASP A 1 380 ? -5.836 -23.141 -3.996 1 94.62 380 ASP A C 1
ATOM 2903 O O . ASP A 1 380 ? -7.027 -22.828 -3.947 1 94.62 380 ASP A O 1
ATOM 2907 N N . ALA A 1 381 ? -4.867 -22.359 -3.648 1 96.75 381 ALA A N 1
ATOM 2908 C CA . ALA A 1 381 ? -5.164 -21 -3.207 1 96.75 381 ALA A CA 1
ATOM 2909 C C . ALA A 1 381 ? -5.77 -20.172 -4.336 1 96.75 381 ALA A C 1
ATOM 2911 O O . ALA A 1 381 ? -6.727 -19.422 -4.125 1 96.75 381 ALA A O 1
ATOM 2912 N N . ASN A 1 382 ? -5.254 -20.312 -5.512 1 97.44 382 ASN A N 1
ATOM 2913 C CA . ASN A 1 382 ? -5.785 -19.609 -6.672 1 97.44 382 ASN A CA 1
ATOM 2914 C C . ASN A 1 382 ? -7.242 -19.969 -6.934 1 97.44 382 ASN A C 1
ATOM 2916 O O . ASN A 1 382 ? -8.086 -19.094 -7.129 1 97.44 382 ASN A O 1
ATOM 2920 N N . ALA A 1 383 ? -7.449 -21.25 -6.922 1 97.62 383 ALA A N 1
ATOM 2921 C CA . ALA A 1 383 ? -8.797 -21.75 -7.215 1 97.62 383 ALA A CA 1
ATOM 2922 C C . ALA A 1 383 ? -9.781 -21.344 -6.125 1 97.62 383 ALA A C 1
ATOM 2924 O O . ALA A 1 383 ? -10.938 -21.031 -6.41 1 97.62 383 ALA A O 1
ATOM 2925 N N . ALA A 1 384 ? -9.312 -21.359 -4.918 1 97.75 384 ALA A N 1
ATOM 2926 C CA . ALA A 1 384 ? -10.164 -20.938 -3.811 1 97.75 384 ALA A CA 1
ATOM 2927 C C . ALA A 1 384 ? -10.57 -19.469 -3.959 1 97.75 384 ALA A C 1
ATOM 2929 O O . ALA A 1 384 ? -11.727 -19.109 -3.73 1 97.75 384 ALA A O 1
ATOM 2930 N N . LYS A 1 385 ? -9.672 -18.656 -4.289 1 98.19 385 LYS A N 1
ATOM 2931 C CA . LYS A 1 385 ? -9.945 -17.234 -4.484 1 98.19 385 LYS A CA 1
ATOM 2932 C C . LYS A 1 385 ? -10.898 -17.031 -5.656 1 98.19 385 LYS A C 1
ATOM 2934 O O . LYS A 1 385 ? -11.812 -16.203 -5.574 1 98.19 385 LYS A O 1
ATOM 2939 N N . ALA A 1 386 ? -10.688 -17.75 -6.734 1 98.56 386 ALA A N 1
ATOM 2940 C CA . ALA A 1 386 ? -11.562 -17.656 -7.898 1 98.56 386 ALA A CA 1
ATOM 2941 C C . ALA A 1 386 ? -12.992 -18.031 -7.539 1 98.56 386 ALA A C 1
ATOM 2943 O O . ALA A 1 386 ? -13.945 -17.391 -7.977 1 98.56 386 ALA A O 1
ATOM 2944 N N . ALA A 1 387 ? -13.086 -19.078 -6.793 1 98.44 387 ALA A N 1
ATOM 2945 C CA . ALA A 1 387 ? -14.398 -19.516 -6.332 1 98.44 387 ALA A CA 1
ATOM 2946 C C . ALA A 1 387 ? -15.039 -18.469 -5.422 1 98.44 387 ALA A C 1
ATOM 2948 O O . ALA A 1 387 ? -16.234 -18.172 -5.547 1 98.44 387 ALA A O 1
ATOM 2949 N N . ALA A 1 388 ? -14.25 -17.922 -4.543 1 97.62 388 ALA A N 1
ATOM 2950 C CA . ALA A 1 388 ? -14.734 -16.875 -3.631 1 97.62 388 ALA A CA 1
ATOM 2951 C C . ALA A 1 388 ? -15.203 -15.648 -4.398 1 97.62 388 ALA A C 1
ATOM 2953 O O . ALA A 1 388 ? -16.156 -14.984 -3.988 1 97.62 388 ALA A O 1
ATOM 2954 N N . ASP A 1 389 ? -14.57 -15.383 -5.504 1 97.94 389 ASP A N 1
ATOM 2955 C CA . ASP A 1 389 ? -14.938 -14.234 -6.332 1 97.94 389 ASP A CA 1
ATOM 2956 C C . ASP A 1 389 ? -16.188 -14.531 -7.148 1 97.94 389 ASP A C 1
ATOM 2958 O O . ASP A 1 389 ? -16.797 -13.625 -7.73 1 97.94 389 ASP A O 1
ATOM 2962 N N . GLY A 1 390 ? -16.531 -15.758 -7.301 1 98.38 390 GLY A N 1
ATOM 2963 C CA . GLY A 1 390 ? -17.844 -16.125 -7.809 1 98.38 390 GLY A CA 1
ATOM 2964 C C . GLY A 1 390 ? -17.812 -16.609 -9.242 1 98.38 390 GLY A C 1
ATOM 2965 O O . GLY A 1 390 ? -18.828 -17.078 -9.766 1 98.38 390 GLY A O 1
ATOM 2966 N N . TYR A 1 391 ? -16.609 -16.578 -9.891 1 98.69 391 TYR A N 1
ATOM 2967 C CA . TYR A 1 391 ? -16.594 -16.875 -11.32 1 98.69 391 TYR A CA 1
ATOM 2968 C C . TYR A 1 391 ? -16.062 -18.281 -11.57 1 98.69 391 TYR A C 1
ATOM 2970 O O . TYR A 1 391 ? -15.93 -18.703 -12.727 1 98.69 391 TYR A O 1
ATOM 2978 N N . ALA A 1 392 ? -15.797 -19.109 -10.477 1 98.81 392 ALA A N 1
ATOM 2979 C CA . ALA A 1 392 ? -15.195 -20.422 -10.695 1 98.81 392 ALA A CA 1
ATOM 2980 C C . ALA A 1 392 ? -15.82 -21.469 -9.781 1 98.81 392 ALA A C 1
ATOM 2982 O O . ALA A 1 392 ? -16.266 -21.156 -8.68 1 98.81 392 ALA A O 1
ATOM 2983 N N . LEU A 1 393 ? -15.906 -22.656 -10.336 1 98.56 393 LEU A N 1
ATOM 2984 C CA . LEU A 1 393 ? -16.125 -23.859 -9.531 1 98.56 393 LEU A CA 1
ATOM 2985 C C . LEU A 1 393 ? -14.812 -24.594 -9.297 1 98.56 393 LEU A C 1
ATOM 2987 O O . LEU A 1 393 ? -14.016 -24.766 -10.227 1 98.56 393 LEU A O 1
ATOM 2991 N N . ARG A 1 394 ? -14.547 -24.906 -8.078 1 97.5 394 ARG A N 1
ATOM 2992 C CA . ARG A 1 394 ? -13.352 -25.672 -7.734 1 97.5 394 ARG A CA 1
ATOM 2993 C C . ARG A 1 394 ? -13.688 -27.141 -7.488 1 97.5 394 ARG A C 1
ATOM 2995 O O . ARG A 1 394 ? -14.562 -27.453 -6.676 1 97.5 394 ARG A O 1
ATOM 3002 N N . LEU A 1 395 ? -13.039 -28.031 -8.227 1 96.5 395 LEU A N 1
ATOM 3003 C CA . LEU A 1 395 ? -13.227 -29.469 -8.07 1 96.5 395 LEU A CA 1
ATOM 3004 C C . LEU A 1 395 ? -11.922 -30.141 -7.656 1 96.5 395 LEU A C 1
ATOM 3006 O O . LEU A 1 395 ? -10.844 -29.766 -8.133 1 96.5 395 LEU A O 1
ATOM 3010 N N . GLU A 1 396 ? -12.055 -31.125 -6.836 1 93.69 396 GLU A N 1
ATOM 3011 C CA . GLU A 1 396 ? -10.898 -31.906 -6.422 1 93.69 396 GLU A CA 1
ATOM 3012 C C . GLU A 1 396 ? -10.68 -33.094 -7.348 1 93.69 396 GLU A C 1
ATOM 3014 O O . GLU A 1 396 ? -11.641 -33.719 -7.797 1 93.69 396 GLU A O 1
ATOM 3019 N N . LEU A 1 397 ? -9.461 -33.312 -7.652 1 91.56 397 LEU A N 1
ATOM 3020 C CA . LEU A 1 397 ? -9.141 -34.469 -8.5 1 91.56 397 LEU A CA 1
ATOM 3021 C C . LEU A 1 397 ? -9.391 -35.781 -7.77 1 91.56 397 LEU A C 1
ATOM 3023 O O . LEU A 1 397 ? -9.727 -36.781 -8.398 1 91.56 397 LEU A O 1
ATOM 3027 N N . ARG A 1 398 ? -9.281 -35.531 -6.445 1 88.88 398 ARG A N 1
ATOM 3028 C CA . ARG A 1 398 ? -9.547 -36.75 -5.656 1 88.88 398 ARG A CA 1
ATOM 3029 C C . ARG A 1 398 ? -11.008 -37.156 -5.758 1 88.88 398 ARG A C 1
ATOM 3031 O O . ARG A 1 398 ? -11.906 -36.344 -5.492 1 88.88 398 ARG A O 1
ATOM 3038 N N . ALA A 1 399 ? -11.312 -38.312 -6.258 1 82.25 399 ALA A N 1
ATOM 3039 C CA . ALA A 1 399 ? -12.648 -38.875 -6.383 1 82.25 399 ALA A CA 1
ATOM 3040 C C . ALA A 1 399 ? -13.453 -38.188 -7.469 1 82.25 399 ALA A C 1
ATOM 3042 O O . ALA A 1 399 ? -14.68 -38.125 -7.406 1 82.25 399 ALA A O 1
ATOM 3043 N N . LEU A 1 400 ? -12.773 -37.531 -8.375 1 92.5 400 LEU A N 1
ATOM 3044 C CA . LEU A 1 400 ? -13.453 -36.906 -9.492 1 92.5 400 LEU A CA 1
ATOM 3045 C C . LEU A 1 400 ? -14.109 -37.938 -10.398 1 92.5 400 LEU A C 1
ATOM 3047 O O . LEU A 1 400 ? -13.531 -39 -10.664 1 92.5 400 LEU A O 1
ATOM 3051 N N . SER A 1 401 ? -15.328 -37.688 -10.805 1 95.69 401 SER A N 1
ATOM 3052 C CA . SER A 1 401 ? -15.992 -38.531 -11.805 1 95.69 401 SER A CA 1
ATOM 3053 C C . SER A 1 401 ? -16.312 -37.719 -13.062 1 95.69 401 SER A C 1
ATOM 3055 O O . SER A 1 401 ? -16.328 -36.5 -13.031 1 95.69 401 SER A O 1
ATOM 3057 N N . ALA A 1 402 ? -16.484 -38.469 -14.117 1 96.69 402 ALA A N 1
ATOM 3058 C CA . ALA A 1 402 ? -16.828 -37.812 -15.383 1 96.69 402 ALA A CA 1
ATOM 3059 C C . ALA A 1 402 ? -18.125 -37.031 -15.258 1 96.69 402 ALA A C 1
ATOM 3061 O O . ALA A 1 402 ? -18.25 -35.906 -15.773 1 96.69 402 ALA A O 1
ATOM 3062 N N . GLN A 1 403 ? -19.062 -37.562 -14.562 1 97.69 403 GLN A N 1
ATOM 3063 C CA . GLN A 1 403 ? -20.344 -36.906 -14.375 1 97.69 403 GLN A CA 1
ATOM 3064 C C . GLN A 1 403 ? -20.203 -35.625 -13.586 1 97.69 403 GLN A C 1
ATOM 3066 O O . GLN A 1 403 ? -20.797 -34.594 -13.938 1 97.69 403 GLN A O 1
ATOM 3071 N N . ARG A 1 404 ? -19.438 -35.688 -12.57 1 97.44 404 ARG A N 1
ATOM 3072 C CA . ARG A 1 404 ? -19.25 -34.5 -11.727 1 97.44 404 ARG A CA 1
ATOM 3073 C C . ARG A 1 404 ? -18.609 -33.375 -12.516 1 97.44 404 ARG A C 1
ATOM 3075 O O . ARG A 1 404 ? -19 -32.219 -12.383 1 97.44 404 ARG A O 1
ATOM 3082 N N . LEU A 1 405 ? -17.594 -33.688 -13.25 1 98 405 LEU A N 1
ATOM 3083 C CA . LEU A 1 405 ? -16.922 -32.656 -14.055 1 98 405 LEU A CA 1
ATOM 3084 C C . LEU A 1 405 ? -17.875 -32.094 -15.109 1 98 405 LEU A C 1
ATOM 3086 O O . LEU A 1 405 ? -17.938 -30.875 -15.297 1 98 405 LEU A O 1
ATOM 3090 N N . ALA A 1 406 ? -18.594 -32.969 -15.812 1 98.31 406 ALA A N 1
ATOM 3091 C CA . ALA A 1 406 ? -19.547 -32.531 -16.828 1 98.31 406 ALA A CA 1
ATOM 3092 C C . ALA A 1 406 ? -20.609 -31.625 -16.219 1 98.31 406 ALA A C 1
ATOM 3094 O O . ALA A 1 406 ? -20.953 -30.594 -16.797 1 98.31 406 ALA A O 1
ATOM 3095 N N . ASP A 1 407 ? -21.078 -32 -15.062 1 98.31 407 ASP A N 1
ATOM 3096 C CA . ASP A 1 407 ? -22.078 -31.203 -14.375 1 98.31 407 ASP A CA 1
ATOM 3097 C C . ASP A 1 407 ? -21.531 -29.828 -13.992 1 98.31 407 ASP A C 1
ATOM 3099 O O . ASP A 1 407 ? -22.25 -28.828 -14.102 1 98.31 407 ASP A O 1
ATOM 3103 N N . ALA A 1 408 ? -20.328 -29.828 -13.531 1 98.44 408 ALA A N 1
ATOM 3104 C CA . ALA A 1 408 ? -19.703 -28.562 -13.117 1 98.44 408 ALA A CA 1
ATOM 3105 C C . ALA A 1 408 ? -19.547 -27.625 -14.305 1 98.44 408 ALA A C 1
ATOM 3107 O O . ALA A 1 408 ? -19.797 -26.422 -14.195 1 98.44 408 ALA A O 1
ATOM 3108 N N . VAL A 1 409 ? -19.109 -28.172 -15.422 1 98.62 409 VAL A N 1
ATOM 3109 C CA . VAL A 1 409 ? -18.922 -27.344 -16.609 1 98.62 409 VAL A CA 1
ATOM 3110 C C . VAL A 1 409 ? -20.281 -26.797 -17.062 1 98.62 409 VAL A C 1
ATOM 3112 O O . VAL A 1 409 ? -20.391 -25.609 -17.375 1 98.62 409 VAL A O 1
ATOM 3115 N N . GLN A 1 410 ? -21.266 -27.641 -17.094 1 98.25 410 GLN A N 1
ATOM 3116 C CA . GLN A 1 410 ? -22.594 -27.203 -17.5 1 98.25 410 GLN A CA 1
ATOM 3117 C C . GLN A 1 410 ? -23.125 -26.141 -16.547 1 98.25 410 GLN A C 1
ATOM 3119 O O . GLN A 1 410 ? -23.766 -25.172 -16.984 1 98.25 410 GLN A O 1
ATOM 3124 N N . ARG A 1 411 ? -22.906 -26.344 -15.281 1 98.56 411 ARG A N 1
ATOM 3125 C CA . ARG A 1 411 ? -23.328 -25.344 -14.297 1 98.56 411 ARG A CA 1
ATOM 3126 C C . ARG A 1 411 ? -22.625 -24.016 -14.531 1 98.56 411 ARG A C 1
ATOM 3128 O O . ARG A 1 411 ? -23.266 -22.953 -14.492 1 98.56 411 ARG A O 1
ATOM 3135 N N . ALA A 1 412 ? -21.312 -24.031 -14.758 1 98.56 412 ALA A N 1
ATOM 3136 C CA . ALA A 1 412 ? -20.547 -22.812 -15.016 1 98.56 412 ALA A CA 1
ATOM 3137 C C . ALA A 1 412 ? -21.094 -22.062 -16.234 1 98.56 412 ALA A C 1
ATOM 3139 O O . ALA A 1 412 ? -21.078 -20.828 -16.266 1 98.56 412 ALA A O 1
ATOM 3140 N N . VAL A 1 413 ? -21.625 -22.828 -17.188 1 97.94 413 VAL A N 1
ATOM 3141 C CA . VAL A 1 413 ? -22.094 -22.25 -18.438 1 97.94 413 VAL A CA 1
ATOM 3142 C C . VAL A 1 413 ? -23.531 -21.75 -18.266 1 97.94 413 VAL A C 1
ATOM 3144 O O . VAL A 1 413 ? -23.875 -20.641 -18.719 1 97.94 413 VAL A O 1
ATOM 3147 N N . ARG A 1 414 ? -24.312 -22.469 -17.594 1 97.31 414 ARG A N 1
ATOM 3148 C CA . ARG A 1 414 ? -25.75 -22.219 -17.609 1 97.31 414 ARG A CA 1
ATOM 3149 C C . ARG A 1 414 ? -26.156 -21.281 -16.484 1 97.31 414 ARG A C 1
ATOM 3151 O O . ARG A 1 414 ? -27.141 -20.547 -16.609 1 97.31 414 ARG A O 1
ATOM 3158 N N . ASP A 1 415 ? -25.516 -21.375 -15.383 1 98.31 415 ASP A N 1
ATOM 3159 C CA . ASP A 1 415 ? -25.797 -20.469 -14.281 1 98.31 415 ASP A CA 1
ATOM 3160 C C . ASP A 1 415 ? -25.203 -19.078 -14.531 1 98.31 415 ASP A C 1
ATOM 3162 O O . ASP A 1 415 ? -23.984 -18.922 -14.508 1 98.31 415 ASP A O 1
ATOM 3166 N N . PRO A 1 416 ? -26.016 -18.109 -14.773 1 98.06 416 PRO A N 1
ATOM 3167 C CA . PRO A 1 416 ? -25.5 -16.797 -15.156 1 98.06 416 PRO A CA 1
ATOM 3168 C C . PRO A 1 416 ? -24.656 -16.141 -14.07 1 98.06 416 PRO A C 1
ATOM 3170 O O . PRO A 1 416 ? -23.906 -15.195 -14.344 1 98.06 416 PRO A O 1
ATOM 3173 N N . ARG A 1 417 ? -24.797 -16.625 -12.891 1 97.5 417 ARG A N 1
ATOM 3174 C CA . ARG A 1 417 ? -24.031 -16.047 -11.781 1 97.5 417 ARG A CA 1
ATOM 3175 C C . ARG A 1 417 ? -22.531 -16.094 -12.07 1 97.5 417 ARG A C 1
ATOM 3177 O O . ARG A 1 417 ? -21.797 -15.188 -11.688 1 97.5 417 ARG A O 1
ATOM 3184 N N . TYR A 1 418 ? -22.062 -17.109 -12.656 1 98.81 418 TYR A N 1
ATOM 3185 C CA . TYR A 1 418 ? -20.641 -17.266 -12.914 1 98.81 418 TYR A CA 1
ATOM 3186 C C . TYR A 1 418 ? -20.156 -16.281 -13.984 1 98.81 418 TYR A C 1
ATOM 3188 O O . TYR A 1 418 ? -19.141 -15.625 -13.82 1 98.81 418 TYR A O 1
ATOM 3196 N N . ARG A 1 419 ? -20.891 -16.203 -15.047 1 98.38 419 ARG A N 1
ATOM 3197 C CA . ARG A 1 419 ? -20.547 -15.25 -16.109 1 98.38 419 ARG A CA 1
ATOM 3198 C C . ARG A 1 419 ? -20.625 -13.812 -15.602 1 98.38 419 ARG A C 1
ATOM 3200 O O . ARG A 1 419 ? -19.781 -12.984 -15.93 1 98.38 419 ARG A O 1
ATOM 3207 N N . ASN A 1 420 ? -21.656 -13.5 -14.859 1 98.62 420 ASN A N 1
ATOM 3208 C CA . ASN A 1 420 ? -21.797 -12.172 -14.281 1 98.62 420 ASN A CA 1
ATOM 3209 C C . ASN A 1 420 ? -20.641 -11.82 -13.359 1 98.62 420 ASN A C 1
ATOM 3211 O O . ASN A 1 420 ? -20.125 -10.711 -13.398 1 98.62 420 ASN A O 1
ATOM 3215 N N . ALA A 1 421 ? -20.234 -12.766 -12.555 1 98.69 421 ALA A N 1
ATOM 3216 C CA . ALA A 1 421 ? -19.109 -12.555 -11.648 1 98.69 421 ALA A CA 1
ATOM 3217 C C . ALA A 1 421 ? -17.812 -12.336 -12.43 1 98.69 421 ALA A C 1
ATOM 3219 O O . ALA A 1 421 ? -17 -11.484 -12.07 1 98.69 421 ALA A O 1
ATOM 3220 N N . ALA A 1 422 ? -17.641 -13.117 -13.438 1 98.75 422 ALA A N 1
ATOM 3221 C CA . ALA A 1 422 ? -16.453 -12.961 -14.273 1 98.75 422 ALA A CA 1
ATOM 3222 C C . ALA A 1 422 ? -16.406 -11.578 -14.914 1 98.75 422 ALA A C 1
ATOM 3224 O O . ALA A 1 422 ? -15.359 -10.93 -14.938 1 98.75 422 ALA A O 1
ATOM 3225 N N . ARG A 1 423 ? -17.516 -11.148 -15.391 1 98.62 423 ARG A N 1
ATOM 3226 C CA . ARG A 1 423 ? -17.609 -9.828 -16.016 1 98.62 423 ARG A CA 1
ATOM 3227 C C . ARG A 1 423 ? -17.328 -8.727 -15 1 98.62 423 ARG A C 1
ATOM 3229 O O . ARG A 1 423 ? -16.594 -7.777 -15.305 1 98.62 423 ARG A O 1
ATOM 3236 N N . GLU A 1 424 ? -17.953 -8.883 -13.891 1 98.06 424 GLU A N 1
ATOM 3237 C CA . GLU A 1 424 ? -17.719 -7.895 -12.836 1 98.06 424 GLU A CA 1
ATOM 3238 C C . GLU A 1 424 ? -16.234 -7.824 -12.469 1 98.06 424 GLU A C 1
ATOM 3240 O O . GLU A 1 424 ? -15.68 -6.73 -12.336 1 98.06 424 GLU A O 1
ATOM 3245 N N . ARG A 1 425 ? -15.625 -8.961 -12.328 1 98.25 425 ARG A N 1
ATOM 3246 C CA . ARG A 1 425 ? -14.203 -9.008 -11.984 1 98.25 425 ARG A CA 1
ATOM 3247 C C . ARG A 1 425 ? -13.352 -8.438 -13.117 1 98.25 425 ARG A C 1
ATOM 3249 O O . ARG A 1 425 ? -12.328 -7.789 -12.867 1 98.25 425 ARG A O 1
ATOM 3256 N N . SER A 1 426 ? -13.734 -8.711 -14.281 1 98.69 426 SER A N 1
ATOM 3257 C CA . SER A 1 426 ? -13.031 -8.18 -15.445 1 98.69 426 SER A CA 1
ATOM 3258 C C . SER A 1 426 ? -13.047 -6.656 -15.461 1 98.69 426 SER A C 1
ATOM 3260 O O . SER A 1 426 ? -12.016 -6.023 -15.695 1 98.69 426 SER A O 1
ATOM 3262 N N . VAL A 1 427 ? -14.203 -6.086 -15.203 1 98.44 427 VAL A N 1
ATOM 3263 C CA . VAL A 1 427 ? -14.344 -4.637 -15.156 1 98.44 427 VAL A CA 1
ATOM 3264 C C . VAL A 1 427 ? -13.422 -4.062 -14.078 1 98.44 427 VAL A C 1
ATOM 3266 O O . VAL A 1 427 ? -12.711 -3.088 -14.32 1 98.44 427 VAL A O 1
ATOM 3269 N N . LEU A 1 428 ? -13.422 -4.66 -12.93 1 98.31 428 LEU A N 1
ATOM 3270 C CA . LEU A 1 428 ? -12.594 -4.191 -11.82 1 98.31 428 LEU A CA 1
ATOM 3271 C C . LEU A 1 428 ? -11.117 -4.316 -12.148 1 98.31 428 LEU A C 1
ATOM 3273 O O . LEU A 1 428 ? -10.336 -3.4 -11.883 1 98.31 428 LEU A O 1
ATOM 3277 N N . LEU A 1 429 ? -10.727 -5.461 -12.711 1 98.38 429 LEU A N 1
ATOM 3278 C CA . LEU A 1 429 ? -9.32 -5.699 -13.023 1 98.38 429 LEU A CA 1
ATOM 3279 C C . LEU A 1 429 ? -8.82 -4.711 -14.07 1 98.38 429 LEU A C 1
ATOM 3281 O O . LEU A 1 429 ? -7.668 -4.277 -14.023 1 98.38 429 LEU A O 1
ATOM 3285 N N . ARG A 1 430 ? -9.688 -4.332 -14.977 1 97.88 430 ARG A N 1
ATOM 3286 C CA . ARG A 1 430 ? -9.273 -3.5 -16.109 1 97.88 430 ARG A CA 1
ATOM 3287 C C . ARG A 1 430 ? -9.383 -2.018 -15.758 1 97.88 430 ARG A C 1
ATOM 3289 O O . ARG A 1 430 ? -8.812 -1.17 -16.438 1 97.88 430 ARG A O 1
ATOM 3296 N N . ASP A 1 431 ? -10.141 -1.698 -14.742 1 98 431 ASP A N 1
ATOM 3297 C CA . ASP A 1 431 ? -10.289 -0.302 -14.336 1 98 431 ASP A CA 1
ATOM 3298 C C . ASP A 1 431 ? -9.133 0.138 -13.438 1 98 431 ASP A C 1
ATOM 3300 O O . ASP A 1 431 ? -9.281 0.2 -12.219 1 98 431 ASP A O 1
ATOM 3304 N N . GLN A 1 432 ? -8.039 0.43 -14.023 1 97.06 432 GLN A N 1
ATOM 3305 C CA . GLN A 1 432 ? -6.832 0.943 -13.383 1 97.06 432 GLN A CA 1
ATOM 3306 C C . GLN A 1 432 ? -6.312 2.184 -14.102 1 97.06 432 GLN A C 1
ATOM 3308 O O . GLN A 1 432 ? -6.609 2.395 -15.281 1 97.06 432 GLN A O 1
ATOM 3313 N N . PRO A 1 433 ? -5.602 3.059 -13.375 1 95.38 433 PRO A N 1
ATOM 3314 C CA . PRO A 1 433 ? -5.137 4.297 -14.008 1 95.38 433 PRO A CA 1
ATOM 3315 C C . PRO A 1 433 ? -4.16 4.039 -15.156 1 95.38 433 PRO A C 1
ATOM 3317 O O . PRO A 1 433 ? -4.051 4.855 -16.078 1 95.38 433 PRO A O 1
ATOM 3320 N N . GLU A 1 434 ? -3.383 3.051 -15.094 1 97.19 434 GLU A N 1
ATOM 3321 C CA . GLU A 1 434 ? -2.455 2.572 -16.109 1 97.19 434 GLU A CA 1
ATOM 3322 C C . GLU A 1 434 ? -2.457 1.048 -16.188 1 97.19 434 GLU A C 1
ATOM 3324 O O . GLU A 1 434 ? -2.961 0.376 -15.289 1 97.19 434 GLU A O 1
ATOM 3329 N N . THR A 1 435 ? -1.927 0.487 -17.297 1 97.81 435 THR A N 1
ATOM 3330 C CA . THR A 1 435 ? -1.858 -0.966 -17.406 1 97.81 435 THR A CA 1
ATOM 3331 C C . THR A 1 435 ? -0.797 -1.53 -16.469 1 97.81 435 THR A C 1
ATOM 3333 O O . THR A 1 435 ? 0.148 -0.83 -16.094 1 97.81 435 THR A O 1
ATOM 3336 N N . PRO A 1 436 ? -0.983 -2.771 -16.109 1 98.44 436 PRO A N 1
ATOM 3337 C CA . PRO A 1 436 ? 0.034 -3.396 -15.266 1 98.44 436 PRO A CA 1
ATOM 3338 C C . PRO A 1 436 ? 1.433 -3.33 -15.867 1 98.44 436 PRO A C 1
ATOM 3340 O O . PRO A 1 436 ? 2.414 -3.123 -15.148 1 98.44 436 PRO A O 1
ATOM 3343 N N . LEU A 1 437 ? 1.568 -3.486 -17.156 1 98.62 437 LEU A N 1
ATOM 3344 C CA . LEU A 1 437 ? 2.867 -3.424 -17.812 1 98.62 437 LEU A CA 1
ATOM 3345 C C . LEU A 1 437 ? 3.465 -2.025 -17.703 1 98.62 437 LEU A C 1
ATOM 3347 O O . LEU A 1 437 ? 4.648 -1.872 -17.391 1 98.62 437 LEU A O 1
ATOM 3351 N N . GLN A 1 438 ? 2.674 -0.997 -17.969 1 98.44 438 GLN A N 1
ATOM 3352 C CA . GLN A 1 438 ? 3.139 0.38 -17.844 1 98.44 438 GLN A CA 1
ATOM 3353 C C . GLN A 1 438 ? 3.639 0.661 -16.422 1 98.44 438 GLN A C 1
ATOM 3355 O O . GLN A 1 438 ? 4.672 1.307 -16.25 1 98.44 438 GLN A O 1
ATOM 3360 N N . ARG A 1 439 ? 2.881 0.208 -15.477 1 98.56 439 ARG A N 1
ATOM 3361 C CA . ARG A 1 439 ? 3.25 0.365 -14.07 1 98.56 439 ARG A CA 1
ATOM 3362 C C . ARG A 1 439 ? 4.582 -0.313 -13.781 1 98.56 439 ARG A C 1
ATOM 3364 O O . ARG A 1 439 ? 5.445 0.265 -13.117 1 98.56 439 ARG A O 1
ATOM 3371 N N . ALA A 1 440 ? 4.715 -1.536 -14.242 1 98.88 440 ALA A N 1
ATOM 3372 C CA . ALA A 1 440 ? 5.945 -2.297 -14.031 1 98.88 440 ALA A CA 1
ATOM 3373 C C . ALA A 1 440 ? 7.145 -1.589 -14.656 1 98.88 440 ALA A C 1
ATOM 3375 O O . ALA A 1 440 ? 8.211 -1.514 -14.047 1 98.88 440 ALA A O 1
ATOM 3376 N N . ILE A 1 441 ? 6.992 -1.103 -15.844 1 98.62 441 ILE A N 1
ATOM 3377 C CA . ILE A 1 441 ? 8.055 -0.395 -16.547 1 98.62 441 ILE A CA 1
ATOM 3378 C C . ILE A 1 441 ? 8.438 0.863 -15.773 1 98.62 441 ILE A C 1
ATOM 3380 O O . ILE A 1 441 ? 9.625 1.127 -15.547 1 98.62 441 ILE A O 1
ATOM 3384 N N . TYR A 1 442 ? 7.469 1.641 -15.367 1 98.62 442 TYR A N 1
ATOM 3385 C CA . TYR A 1 442 ? 7.723 2.885 -14.656 1 98.62 442 TYR A CA 1
ATOM 3386 C C . TYR A 1 442 ? 8.586 2.641 -13.422 1 98.62 442 TYR A C 1
ATOM 3388 O O . TYR A 1 442 ? 9.586 3.334 -13.211 1 98.62 442 TYR A O 1
ATOM 3396 N N . TRP A 1 443 ? 8.242 1.698 -12.609 1 98.69 443 TRP A N 1
ATOM 3397 C CA . TRP A 1 443 ? 8.93 1.496 -11.336 1 98.69 443 TRP A CA 1
ATOM 3398 C C . TRP A 1 443 ? 10.297 0.858 -11.555 1 98.69 443 TRP A C 1
ATOM 3400 O O . TRP A 1 443 ? 11.242 1.127 -10.812 1 98.69 443 TRP A O 1
ATOM 3410 N N . SER A 1 444 ? 10.375 -0.038 -12.586 1 98.81 444 SER A N 1
ATOM 3411 C CA . SER A 1 444 ? 11.695 -0.534 -12.938 1 98.81 444 SER A CA 1
ATOM 3412 C C . SER A 1 444 ? 12.641 0.612 -13.297 1 98.81 444 SER A C 1
ATOM 3414 O O . SER A 1 444 ? 13.766 0.673 -12.805 1 98.81 444 SER A O 1
ATOM 3416 N N . GLU A 1 445 ? 12.211 1.502 -14.117 1 98.69 445 GLU A N 1
ATOM 3417 C CA . GLU A 1 445 ? 13 2.666 -14.508 1 98.69 445 GLU A CA 1
ATOM 3418 C C . GLU A 1 445 ? 13.25 3.588 -13.32 1 98.69 445 GLU A C 1
ATOM 3420 O O . GLU A 1 445 ? 14.305 4.223 -13.234 1 98.69 445 GLU A O 1
ATOM 3425 N N . TYR A 1 446 ? 12.258 3.699 -12.453 1 98.62 446 TYR A N 1
ATOM 3426 C CA . TYR A 1 446 ? 12.398 4.504 -11.25 1 98.62 446 TYR A CA 1
ATOM 3427 C C . TYR A 1 446 ? 13.578 4.035 -10.414 1 98.62 446 TYR A C 1
ATOM 3429 O O . TYR A 1 446 ? 14.375 4.848 -9.938 1 98.62 446 TYR A O 1
ATOM 3437 N N . VAL A 1 447 ? 13.68 2.723 -10.219 1 98.62 447 VAL A N 1
ATOM 3438 C CA . VAL A 1 447 ? 14.773 2.141 -9.445 1 98.62 447 VAL A CA 1
ATOM 3439 C C . VAL A 1 447 ? 16.109 2.434 -10.133 1 98.62 447 VAL A C 1
ATOM 3441 O O . VAL A 1 447 ? 17.109 2.717 -9.469 1 98.62 447 VAL A O 1
ATOM 3444 N N . ILE A 1 448 ? 16.109 2.367 -11.461 1 98.12 448 ILE A N 1
ATOM 3445 C CA . ILE A 1 448 ? 17.344 2.641 -12.219 1 98.12 448 ILE A CA 1
ATOM 3446 C C . ILE A 1 448 ? 17.75 4.098 -12.023 1 98.12 448 ILE A C 1
ATOM 3448 O O . ILE A 1 448 ? 18.875 4.387 -11.633 1 98.12 448 ILE A O 1
ATOM 3452 N N . ARG A 1 449 ? 16.844 5.008 -12.203 1 96.94 449 ARG A N 1
ATOM 3453 C CA . ARG A 1 449 ? 17.234 6.414 -12.242 1 96.94 449 ARG A CA 1
ATOM 3454 C C . ARG A 1 449 ? 17.469 6.961 -10.844 1 96.94 449 ARG A C 1
ATOM 3456 O O . ARG A 1 449 ? 18.156 7.965 -10.664 1 96.94 449 ARG A O 1
ATOM 3463 N N . HIS A 1 450 ? 16.891 6.332 -9.828 1 97.5 450 HIS A N 1
ATOM 3464 C CA . HIS A 1 450 ? 17.141 6.758 -8.461 1 97.5 450 HIS A CA 1
ATOM 3465 C C . HIS A 1 450 ? 18.094 5.809 -7.758 1 97.5 450 HIS A C 1
ATOM 3467 O O . HIS A 1 450 ? 18.141 5.75 -6.523 1 97.5 450 HIS A O 1
ATOM 3473 N N . ARG A 1 451 ? 18.828 5.004 -8.477 1 95.75 451 ARG A N 1
ATOM 3474 C CA . ARG A 1 451 ? 19.953 4.207 -8.016 1 95.75 451 ARG A CA 1
ATOM 3475 C C . ARG A 1 451 ? 19.562 3.318 -6.844 1 95.75 451 ARG A C 1
ATOM 3477 O O . ARG A 1 451 ? 20.219 3.342 -5.793 1 95.75 451 ARG A O 1
ATOM 3484 N N . GLY A 1 452 ? 18.469 2.639 -7.031 1 97.62 452 GLY A N 1
ATOM 3485 C CA . GLY A 1 452 ? 18.047 1.671 -6.031 1 97.62 452 GLY A CA 1
ATOM 3486 C C . GLY A 1 452 ? 16.844 2.125 -5.23 1 97.62 452 GLY A C 1
ATOM 3487 O O . GLY A 1 452 ? 16.219 1.328 -4.52 1 97.62 452 GLY A O 1
ATOM 3488 N N . ALA A 1 453 ? 16.547 3.496 -5.211 1 97.88 453 ALA A N 1
ATOM 3489 C CA . ALA A 1 453 ? 15.383 4.082 -4.566 1 97.88 453 ALA A CA 1
ATOM 3490 C C . ALA A 1 453 ? 15.328 3.715 -3.088 1 97.88 453 ALA A C 1
ATOM 3492 O O . ALA A 1 453 ? 14.297 3.25 -2.594 1 97.88 453 ALA A O 1
ATOM 3493 N N . GLU A 1 454 ? 16.375 3.912 -2.332 1 96.69 454 GLU A N 1
ATOM 3494 C CA . GLU A 1 454 ? 16.469 3.523 -0.93 1 96.69 454 GLU A CA 1
ATOM 3495 C C . GLU A 1 454 ? 15.453 4.266 -0.072 1 96.69 454 GLU A C 1
ATOM 3497 O O . GLU A 1 454 ? 15.055 3.777 0.985 1 96.69 454 GLU A O 1
ATOM 3502 N N . HIS A 1 455 ? 15.008 5.434 -0.549 1 96.44 455 HIS A N 1
ATOM 3503 C CA . HIS A 1 455 ? 14.07 6.273 0.195 1 96.44 455 HIS A CA 1
ATOM 3504 C C . HIS A 1 455 ? 12.703 5.605 0.309 1 96.44 455 HIS A C 1
ATOM 3506 O O . HIS A 1 455 ? 11.867 6.031 1.108 1 96.44 455 HIS A O 1
ATOM 3512 N N . LEU A 1 456 ? 12.461 4.539 -0.417 1 97.69 456 LEU A N 1
ATOM 3513 C CA . LEU A 1 456 ? 11.172 3.85 -0.365 1 97.69 456 LEU A CA 1
ATOM 3514 C C . LEU A 1 456 ? 11.203 2.725 0.663 1 97.69 456 LEU A C 1
ATOM 3516 O O . LEU A 1 456 ? 10.156 2.17 1.011 1 97.69 456 LEU A O 1
ATOM 3520 N N . LEU A 1 457 ? 12.344 2.367 1.172 1 97.44 457 LEU A N 1
ATOM 3521 C CA . LEU A 1 457 ? 12.484 1.227 2.072 1 97.44 457 LEU A CA 1
ATOM 3522 C C . LEU A 1 457 ? 12.125 1.616 3.502 1 97.44 457 LEU A C 1
ATOM 3524 O O . LEU A 1 457 ? 12.43 2.727 3.941 1 97.44 457 LEU A O 1
ATOM 3528 N N . SER A 1 458 ? 11.484 0.759 4.219 1 97 458 SER A N 1
ATOM 3529 C CA . SER A 1 458 ? 11.117 0.951 5.617 1 97 458 SER A CA 1
ATOM 3530 C C . SER A 1 458 ? 12.148 0.335 6.555 1 97 458 SER A C 1
ATOM 3532 O O . SER A 1 458 ? 12.703 -0.726 6.262 1 97 458 SER A O 1
ATOM 3534 N N . PRO A 1 459 ? 12.375 0.964 7.699 1 96.38 459 PRO A N 1
ATOM 3535 C CA . PRO A 1 459 ? 13.25 0.341 8.695 1 96.38 459 PRO A CA 1
ATOM 3536 C C . PRO A 1 459 ? 12.672 -0.958 9.25 1 96.38 459 PRO A C 1
ATOM 3538 O O . PRO A 1 459 ? 13.383 -1.717 9.922 1 96.38 459 PRO A O 1
ATOM 3541 N N . ALA A 1 460 ? 11.438 -1.207 8.945 1 96.75 460 ALA A N 1
ATOM 3542 C CA . ALA A 1 460 ? 10.82 -2.457 9.375 1 96.75 460 ALA A CA 1
ATOM 3543 C C . ALA A 1 460 ? 11.633 -3.662 8.906 1 96.75 460 ALA A C 1
ATOM 3545 O O . ALA A 1 460 ? 11.68 -4.688 9.586 1 96.75 460 ALA A O 1
ATOM 3546 N N . ARG A 1 461 ? 12.305 -3.549 7.797 1 96.69 461 ARG A N 1
ATOM 3547 C CA . ARG A 1 461 ? 13.047 -4.656 7.199 1 96.69 461 ARG A CA 1
ATOM 3548 C C . ARG A 1 461 ? 14.219 -5.066 8.078 1 96.69 461 ARG A C 1
ATOM 3550 O O . ARG A 1 461 ? 14.75 -6.172 7.938 1 96.69 461 ARG A O 1
ATOM 3557 N N . GLU A 1 462 ? 14.602 -4.156 9.008 1 95.56 462 GLU A N 1
ATOM 3558 C CA . GLU A 1 462 ? 15.758 -4.41 9.867 1 95.56 462 GLU A CA 1
ATOM 3559 C C . GLU A 1 462 ? 15.312 -4.828 11.266 1 95.56 462 GLU A C 1
ATOM 3561 O O . GLU A 1 462 ? 16.141 -5.176 12.109 1 95.56 462 GLU A O 1
ATOM 3566 N N . MET A 1 463 ? 14.07 -4.816 11.484 1 95.25 463 MET A N 1
ATOM 3567 C CA . MET A 1 463 ? 13.57 -5.055 12.828 1 95.25 463 MET A CA 1
ATOM 3568 C C . MET A 1 463 ? 13.297 -6.539 13.055 1 95.25 463 MET A C 1
ATOM 3570 O O . MET A 1 463 ? 12.844 -7.234 12.148 1 95.25 463 MET A O 1
ATOM 3574 N N . SER A 1 464 ? 13.57 -6.953 14.281 1 93.88 464 SER A N 1
ATOM 3575 C CA . SER A 1 464 ? 13.094 -8.266 14.703 1 93.88 464 SER A CA 1
ATOM 3576 C C . SER A 1 464 ? 11.602 -8.234 15.031 1 93.88 464 SER A C 1
ATOM 3578 O O . SER A 1 464 ? 11.016 -7.16 15.164 1 93.88 464 SER A O 1
ATOM 3580 N N . LEU A 1 465 ? 11.047 -9.406 15.141 1 91.62 465 LEU A N 1
ATOM 3581 C CA . LEU A 1 465 ? 9.641 -9.5 15.547 1 91.62 465 LEU A CA 1
ATOM 3582 C C . LEU A 1 465 ? 9.438 -8.898 16.938 1 91.62 465 LEU A C 1
ATOM 3584 O O . LEU A 1 465 ? 8.398 -8.305 17.203 1 91.62 465 LEU A O 1
ATOM 3588 N N . VAL A 1 466 ? 10.422 -9.023 17.781 1 95.75 466 VAL A N 1
ATOM 3589 C CA . VAL A 1 466 ? 10.367 -8.516 19.141 1 95.75 466 VAL A CA 1
ATOM 3590 C C . VAL A 1 466 ? 10.266 -6.992 19.125 1 95.75 466 VAL A C 1
ATOM 3592 O O . VAL A 1 466 ? 9.469 -6.41 19.859 1 95.75 466 VAL A O 1
ATOM 3595 N N . GLN A 1 467 ? 11.039 -6.402 18.25 1 96.75 467 GLN A N 1
ATOM 3596 C CA . GLN A 1 467 ? 11.039 -4.949 18.141 1 96.75 467 GLN A CA 1
ATOM 3597 C C . GLN A 1 467 ? 9.773 -4.453 17.438 1 96.75 467 GLN A C 1
ATOM 3599 O O . GLN A 1 467 ? 9.133 -3.504 17.891 1 96.75 467 GLN A O 1
ATOM 3604 N N . TYR A 1 468 ? 9.43 -5.145 16.375 1 95.38 468 TYR A N 1
ATOM 3605 C CA . TYR A 1 468 ? 8.305 -4.707 15.562 1 95.38 468 TYR A CA 1
ATOM 3606 C C . TYR A 1 468 ? 7 -4.742 16.359 1 95.38 468 TYR A C 1
ATOM 3608 O O . TYR A 1 468 ? 6.18 -3.832 16.25 1 95.38 468 TYR A O 1
ATOM 3616 N N . PHE A 1 469 ? 6.844 -5.758 17.188 1 94.12 469 PHE A N 1
ATOM 3617 C CA . PHE A 1 469 ? 5.602 -5.93 17.938 1 94.12 469 PHE A CA 1
ATOM 3618 C C . PHE A 1 469 ? 5.734 -5.355 19.344 1 94.12 469 PHE A C 1
ATOM 3620 O O . PHE A 1 469 ? 4.848 -5.543 20.188 1 94.12 469 PHE A O 1
ATOM 3627 N N . LEU A 1 470 ? 6.805 -4.688 19.656 1 97.56 470 LEU A N 1
ATOM 3628 C CA . LEU A 1 470 ? 7.039 -3.932 20.891 1 97.56 470 LEU A CA 1
ATOM 3629 C C . LEU A 1 470 ? 7.055 -4.855 22.094 1 97.56 470 LEU A C 1
ATOM 3631 O O . LEU A 1 470 ? 6.598 -4.473 23.188 1 97.56 470 LEU A O 1
ATOM 3635 N N . LEU A 1 471 ? 7.457 -6.074 21.859 1 96.94 471 LEU A N 1
ATOM 3636 C CA . LEU A 1 471 ? 7.543 -6.996 23 1 96.94 471 LEU A CA 1
ATOM 3637 C C . LEU A 1 471 ? 8.609 -6.539 23.984 1 96.94 471 LEU A C 1
ATOM 3639 O O . LEU A 1 471 ? 8.453 -6.723 25.188 1 96.94 471 LEU A O 1
ATOM 3643 N N . ASP A 1 472 ? 9.703 -6.016 23.469 1 97.88 472 ASP A N 1
ATOM 3644 C CA . ASP A 1 472 ? 10.742 -5.469 24.344 1 97.88 472 ASP A CA 1
ATOM 3645 C C . ASP A 1 472 ? 10.227 -4.266 25.125 1 97.88 472 ASP A C 1
ATOM 3647 O O . ASP A 1 472 ? 10.547 -4.102 26.297 1 97.88 472 ASP A O 1
ATOM 3651 N N . VAL A 1 473 ? 9.406 -3.43 24.516 1 98.44 473 VAL A N 1
ATOM 3652 C CA . VAL A 1 473 ? 8.812 -2.27 25.172 1 98.44 473 VAL A CA 1
ATOM 3653 C C . VAL A 1 473 ? 7.832 -2.729 26.25 1 98.44 473 VAL A C 1
ATOM 3655 O O . VAL A 1 473 ? 7.809 -2.172 27.344 1 98.44 473 VAL A O 1
ATOM 3658 N N . ILE A 1 474 ? 7.004 -3.705 25.969 1 97.75 474 ILE A N 1
ATOM 3659 C CA . ILE A 1 474 ? 6.07 -4.266 26.938 1 97.75 474 ILE A CA 1
ATOM 3660 C C . ILE A 1 474 ? 6.844 -4.805 28.141 1 97.75 474 ILE A C 1
ATOM 3662 O O . ILE A 1 474 ? 6.457 -4.578 29.297 1 97.75 474 ILE A O 1
ATOM 3666 N N . ALA A 1 475 ? 7.891 -5.531 27.875 1 98 475 ALA A N 1
ATOM 3667 C CA . ALA A 1 475 ? 8.734 -6.055 28.953 1 98 475 ALA A CA 1
ATOM 3668 C C . ALA A 1 475 ? 9.305 -4.926 29.812 1 98 475 ALA A C 1
ATOM 3670 O O . ALA A 1 475 ? 9.383 -5.047 31.031 1 98 475 ALA A O 1
ATOM 3671 N N . LEU A 1 476 ? 9.742 -3.918 29.109 1 98.06 476 LEU A N 1
ATOM 3672 C CA . LEU A 1 476 ? 10.273 -2.756 29.828 1 98.06 476 LEU A CA 1
ATOM 3673 C C . LEU A 1 476 ? 9.227 -2.172 30.766 1 98.06 476 LEU A C 1
ATOM 3675 O O . LEU A 1 476 ? 9.523 -1.883 31.922 1 98.06 476 LEU A O 1
ATOM 3679 N N . TYR A 1 477 ? 8.039 -1.958 30.328 1 97.81 477 TYR A N 1
ATOM 3680 C CA . TYR A 1 477 ? 6.969 -1.41 31.156 1 97.81 477 TYR A CA 1
ATOM 3681 C C . TYR A 1 477 ? 6.605 -2.365 32.281 1 97.81 477 TYR A C 1
ATOM 3683 O O . TYR A 1 477 ? 6.301 -1.934 33.406 1 97.81 477 TYR A O 1
ATOM 3691 N N . ALA A 1 478 ? 6.555 -3.658 32 1 97.69 478 ALA A N 1
ATOM 3692 C CA . ALA A 1 478 ? 6.277 -4.652 33.031 1 97.69 478 ALA A CA 1
ATOM 3693 C C . ALA A 1 478 ? 7.336 -4.609 34.156 1 97.69 478 ALA A C 1
ATOM 3695 O O . ALA A 1 478 ? 7.004 -4.652 35.344 1 97.69 478 ALA A O 1
ATOM 3696 N N . ALA A 1 479 ? 8.547 -4.59 33.75 1 97.75 479 ALA A N 1
ATOM 3697 C CA . ALA A 1 479 ? 9.641 -4.508 34.688 1 97.75 479 ALA A CA 1
ATOM 3698 C C . ALA A 1 479 ? 9.531 -3.248 35.562 1 97.75 479 ALA A C 1
ATOM 3700 O O . ALA A 1 479 ? 9.758 -3.289 36.781 1 97.75 479 ALA A O 1
ATOM 3701 N N . ALA A 1 480 ? 9.234 -2.148 34.938 1 97.56 480 ALA A N 1
ATOM 3702 C CA . ALA A 1 480 ? 9.07 -0.889 35.656 1 97.56 480 ALA A CA 1
ATOM 3703 C C . ALA A 1 480 ? 7.926 -0.982 36.656 1 97.56 480 ALA A C 1
ATOM 3705 O O . ALA A 1 480 ? 8.031 -0.469 37.781 1 97.56 480 ALA A O 1
ATOM 3706 N N . LEU A 1 481 ? 6.867 -1.611 36.281 1 97.25 481 LEU A N 1
ATOM 3707 C CA . LEU A 1 481 ? 5.719 -1.776 37.156 1 97.25 481 LEU A CA 1
ATOM 3708 C C . LEU A 1 481 ? 6.074 -2.648 38.344 1 97.25 481 LEU A C 1
ATOM 3710 O O . LEU A 1 481 ? 5.684 -2.346 39.469 1 97.25 481 LEU A O 1
ATOM 3714 N N . VAL A 1 482 ? 6.785 -3.689 38.094 1 97.06 482 VAL A N 1
ATOM 3715 C CA . VAL A 1 482 ? 7.207 -4.574 39.156 1 97.06 482 VAL A CA 1
ATOM 3716 C C . VAL A 1 482 ? 8.102 -3.811 40.125 1 97.06 482 VAL A C 1
ATOM 3718 O O . VAL A 1 482 ? 7.941 -3.922 41.344 1 97.06 482 VAL A O 1
ATOM 3721 N N . LEU A 1 483 ? 8.953 -3.094 39.625 1 97.12 483 LEU A N 1
ATOM 3722 C CA . LEU A 1 483 ? 9.859 -2.305 40.438 1 97.12 483 LEU A CA 1
ATOM 3723 C C . LEU A 1 483 ? 9.078 -1.296 41.281 1 97.12 483 LEU A C 1
ATOM 3725 O O . LEU A 1 483 ? 9.391 -1.082 42.469 1 97.12 483 LEU A O 1
ATOM 3729 N N . LEU A 1 484 ? 8.172 -0.674 40.688 1 96.69 484 LEU A N 1
ATOM 3730 C CA . LEU A 1 484 ? 7.34 0.295 41.406 1 96.69 484 LEU A CA 1
ATOM 3731 C C . LEU A 1 484 ? 6.57 -0.371 42.531 1 96.69 484 LEU A C 1
ATOM 3733 O O . LEU A 1 484 ? 6.488 0.176 43.625 1 96.69 484 LEU A O 1
ATOM 3737 N N . VAL A 1 485 ? 6.035 -1.523 42.281 1 96.5 485 VAL A N 1
ATOM 3738 C CA . VAL A 1 485 ? 5.258 -2.248 43.281 1 96.5 485 VAL A CA 1
ATOM 3739 C C . VAL A 1 485 ? 6.168 -2.699 44.406 1 96.5 485 VAL A C 1
ATOM 3741 O O . VAL A 1 485 ? 5.812 -2.564 45.594 1 96.5 485 VAL A O 1
ATOM 3744 N N . VAL A 1 486 ? 7.27 -3.193 44.062 1 96.19 486 VAL A N 1
ATOM 3745 C CA . VAL A 1 486 ? 8.219 -3.67 45.062 1 96.19 486 VAL A CA 1
ATOM 3746 C C . VAL A 1 486 ? 8.68 -2.504 45.938 1 96.19 486 VAL A C 1
ATOM 3748 O O . VAL A 1 486 ? 8.773 -2.633 47.156 1 96.19 486 VAL A O 1
ATOM 3751 N N . THR A 1 487 ? 8.992 -1.412 45.344 1 96 487 THR A N 1
ATOM 3752 C CA . THR A 1 487 ? 9.438 -0.232 46.094 1 96 487 THR A CA 1
ATOM 3753 C C . THR A 1 487 ? 8.328 0.298 47 1 96 487 THR A C 1
ATOM 3755 O O . THR A 1 487 ? 8.586 0.705 48.125 1 96 487 THR A O 1
ATOM 3758 N N . ALA A 1 488 ? 7.172 0.332 46.438 1 95.44 488 ALA A N 1
ATOM 3759 C CA . ALA A 1 488 ? 6.031 0.78 47.25 1 95.44 488 ALA A CA 1
ATOM 3760 C C . ALA A 1 488 ? 5.809 -0.132 48.438 1 95.44 488 ALA A C 1
ATOM 3762 O O . ALA A 1 488 ? 5.539 0.343 49.562 1 95.44 488 ALA A O 1
ATOM 3763 N N . LYS A 1 489 ? 5.863 -1.413 48.188 1 94.56 489 LYS A N 1
ATOM 3764 C CA . LYS A 1 489 ? 5.691 -2.377 49.281 1 94.56 489 LYS A CA 1
ATOM 3765 C C . LYS A 1 489 ? 6.773 -2.203 50.344 1 94.56 489 LYS A C 1
ATOM 3767 O O . LYS A 1 489 ? 6.488 -2.268 51.531 1 94.56 489 LYS A O 1
ATOM 3772 N N . ARG A 1 490 ? 7.871 -1.998 49.938 1 94.31 490 ARG A N 1
ATOM 3773 C CA . ARG A 1 490 ? 8.984 -1.791 50.875 1 94.31 490 ARG A CA 1
ATOM 3774 C C . ARG A 1 490 ? 8.82 -0.49 51.656 1 94.31 490 ARG A C 1
ATOM 3776 O O . ARG A 1 490 ? 9.133 -0.427 52.844 1 94.31 490 ARG A O 1
ATOM 3783 N N . ALA A 1 491 ? 8.398 0.496 50.938 1 94 491 ALA A N 1
ATOM 3784 C CA . ALA A 1 491 ? 8.164 1.785 51.594 1 94 491 ALA A CA 1
ATOM 3785 C C . ALA A 1 491 ? 7.07 1.681 52.656 1 94 491 ALA A C 1
ATOM 3787 O O . ALA A 1 491 ? 7.195 2.242 53.719 1 94 491 ALA A O 1
ATOM 3788 N N . VAL A 1 492 ? 6.062 0.97 52.312 1 91.88 492 VAL A N 1
ATOM 3789 C CA . VAL A 1 492 ? 4.957 0.775 53.25 1 91.88 492 VAL A CA 1
ATOM 3790 C C . VAL A 1 492 ? 5.434 -0.029 54.469 1 91.88 492 VAL A C 1
ATOM 3792 O O . VAL A 1 492 ? 5.07 0.273 55.594 1 91.88 492 VAL A O 1
ATOM 3795 N N . ARG A 1 493 ? 6.223 -0.973 54.219 1 91.31 493 ARG A N 1
ATOM 3796 C CA . ARG A 1 493 ? 6.738 -1.816 55.281 1 91.31 493 ARG A CA 1
ATOM 3797 C C . ARG A 1 493 ? 7.672 -1.03 56.219 1 91.31 493 ARG A C 1
ATOM 3799 O O . ARG A 1 493 ? 7.754 -1.307 57.406 1 91.31 493 ARG A O 1
ATOM 3806 N N . LEU A 1 494 ? 8.352 -0.112 55.688 1 90.44 494 LEU A N 1
ATOM 3807 C CA . LEU A 1 494 ? 9.289 0.694 56.438 1 90.44 494 LEU A CA 1
ATOM 3808 C C . LEU A 1 494 ? 8.562 1.789 57.219 1 90.44 494 LEU A C 1
ATOM 3810 O O . LEU A 1 494 ? 8.977 2.16 58.312 1 90.44 494 LEU A O 1
ATOM 3814 N N . LEU A 1 495 ? 7.535 2.24 56.656 1 86.56 495 LEU A N 1
ATOM 3815 C CA . LEU A 1 495 ? 6.859 3.387 57.25 1 86.56 495 LEU A CA 1
ATOM 3816 C C . LEU A 1 495 ? 5.754 2.932 58.188 1 86.56 495 LEU A C 1
ATOM 3818 O O . LEU A 1 495 ? 5.387 3.658 59.125 1 86.56 495 LEU A O 1
ATOM 3822 N N . LEU A 1 496 ? 5.188 1.76 58.062 1 78.94 496 LEU A N 1
ATOM 3823 C CA . LEU A 1 496 ? 4.078 1.26 58.844 1 78.94 496 LEU A CA 1
ATOM 3824 C C . LEU A 1 496 ? 4.484 1.122 60.312 1 78.94 496 LEU A C 1
ATOM 3826 O O . LEU A 1 496 ? 3.734 1.51 61.219 1 78.94 496 LEU A O 1
ATOM 3830 N N . PRO A 1 497 ? 5.602 0.534 60.594 1 76.5 497 PRO A N 1
ATOM 3831 C CA . PRO A 1 497 ? 5.883 0.464 62.031 1 76.5 497 PRO A CA 1
ATOM 3832 C C . PRO A 1 497 ? 6.008 1.842 62.688 1 76.5 497 PRO A C 1
ATOM 3834 O O . PRO A 1 497 ? 5.656 2.014 63.875 1 76.5 497 PRO A O 1
ATOM 3837 N N . SER A 1 498 ? 6.477 2.705 62.031 1 63.72 498 SER A N 1
ATOM 3838 C CA . SER A 1 498 ? 6.652 4.039 62.594 1 63.72 498 SER A CA 1
ATOM 3839 C C . SER A 1 498 ? 5.312 4.719 62.844 1 63.72 498 SER A C 1
ATOM 3841 O O . SER A 1 498 ? 5.172 5.504 63.781 1 63.72 498 SER A O 1
ATOM 3843 N N . PHE A 1 499 ? 4.379 4.336 62.125 1 65 499 PHE A N 1
ATOM 3844 C CA . PHE A 1 499 ? 3.059 4.934 62.281 1 65 499 PHE A CA 1
ATOM 3845 C C . PHE A 1 499 ? 2.305 4.254 63.438 1 65 499 PHE A C 1
ATOM 3847 O O . PHE A 1 499 ? 1.55 4.898 64.125 1 65 499 PHE A O 1
ATOM 3854 N N . VAL A 1 500 ? 2.537 3.004 63.719 1 67.38 500 VAL A N 1
ATOM 3855 C CA . VAL A 1 500 ? 1.896 2.285 64.812 1 67.38 500 VAL A CA 1
ATOM 3856 C C . VAL A 1 500 ? 2.541 2.682 66.125 1 67.38 500 VAL A C 1
ATOM 3858 O O . VAL A 1 500 ? 1.851 2.863 67.125 1 67.38 500 VAL A O 1
ATOM 3861 N N . THR A 1 501 ? 3.756 2.859 66.188 1 62.38 501 THR A N 1
ATOM 3862 C CA . THR A 1 501 ? 4.41 3.246 67.438 1 62.38 501 THR A CA 1
ATOM 3863 C C . THR A 1 501 ? 4.137 4.711 67.75 1 62.38 501 THR A C 1
ATOM 3865 O O . THR A 1 501 ? 4 5.082 68.938 1 62.38 501 THR A O 1
ATOM 3868 N N . ALA A 1 502 ? 4.039 5.441 66.875 1 59.69 502 ALA A N 1
ATOM 3869 C CA . ALA A 1 502 ? 3.764 6.852 67.125 1 59.69 502 ALA A CA 1
ATOM 3870 C C . ALA A 1 502 ? 2.342 7.047 67.625 1 59.69 502 ALA A C 1
ATOM 3872 O O . ALA A 1 502 ? 2.102 7.891 68.5 1 59.69 502 ALA A O 1
ATOM 3873 N N . LYS A 1 503 ? 1.433 6.285 67.375 1 62.09 503 LYS A N 1
ATOM 3874 C CA . LYS A 1 503 ? 0.081 6.324 67.938 1 62.09 503 LYS A CA 1
ATOM 3875 C C . LYS A 1 503 ? 0.05 5.777 69.375 1 62.09 503 LYS A C 1
ATOM 3877 O O . LYS A 1 503 ? -0.754 6.219 70.188 1 62.09 503 LYS A O 1
ATOM 3882 N N . LYS A 1 504 ? 0.945 4.914 69.562 1 60.94 504 LYS A N 1
ATOM 3883 C CA . LYS A 1 504 ? 0.965 4.375 70.938 1 60.94 504 LYS A CA 1
ATOM 3884 C C . LYS A 1 504 ? 1.583 5.371 71.938 1 60.94 504 LYS A C 1
ATOM 3886 O O . LYS A 1 504 ? 1.165 5.457 73.062 1 60.94 504 LYS A O 1
ATOM 3891 N N . LEU A 1 505 ? 2.32 6.164 71.75 1 53.03 505 LEU A N 1
ATOM 3892 C CA . LEU A 1 505 ? 2.959 7.137 72.625 1 53.03 505 LEU A CA 1
ATOM 3893 C C . LEU A 1 505 ? 2.049 8.336 72.875 1 53.03 505 LEU A C 1
ATOM 3895 O O . LEU A 1 505 ? 2.035 8.906 73.938 1 53.03 505 LEU A O 1
ATOM 3899 N N . LYS A 1 506 ? 1.308 8.766 72.062 1 62 506 LYS A N 1
ATOM 3900 C CA . LYS A 1 506 ? 0.392 9.875 72.312 1 62 506 LYS A CA 1
ATOM 3901 C C . LYS A 1 506 ? -0.777 9.445 73.188 1 62 506 LYS A C 1
ATOM 3903 O O . LYS A 1 506 ? -1.508 10.281 73.688 1 62 506 LYS A O 1
ATOM 3908 N N . ALA A 1 507 ? -1.062 8.203 73.188 1 65.88 507 ALA A N 1
ATOM 3909 C CA . ALA A 1 507 ? -2.139 7.707 74.062 1 65.88 507 ALA A CA 1
ATOM 3910 C C . ALA A 1 507 ? -1.652 7.504 75.5 1 65.88 507 ALA A C 1
ATOM 3912 O O . ALA A 1 507 ? -2.457 7.305 76.375 1 65.88 507 ALA A O 1
ATOM 3913 N N . GLN A 1 508 ? -0.472 7.656 75.812 1 49.97 508 GLN A N 1
ATOM 3914 C CA . GLN A 1 508 ? -0.044 7.691 77.25 1 49.97 508 GLN A CA 1
ATOM 3915 C C . GLN A 1 508 ? 0.007 9.125 77.75 1 49.97 508 GLN A C 1
ATOM 3917 O O . GLN A 1 508 ? -0.337 9.375 78.938 1 49.97 508 GLN A O 1
ATOM 3922 N N . MET B 1 1 ? -19.875 11.07 -16.203 1 69.69 1 MET B N 1
ATOM 3923 C CA . MET B 1 1 ? -21.141 11.414 -15.547 1 69.69 1 MET B CA 1
ATOM 3924 C C . MET B 1 1 ? -20.922 12.461 -14.461 1 69.69 1 MET B C 1
ATOM 3926 O O . MET B 1 1 ? -19.953 12.406 -13.719 1 69.69 1 MET B O 1
ATOM 3930 N N . ALA B 1 2 ? -21.656 13.383 -14.414 1 90.81 2 ALA B N 1
ATOM 3931 C CA . ALA B 1 2 ? -21.641 14.477 -13.453 1 90.81 2 ALA B CA 1
ATOM 3932 C C . ALA B 1 2 ? -22.219 14.039 -12.109 1 90.81 2 ALA B C 1
ATOM 3934 O O . ALA B 1 2 ? -23.281 13.414 -12.062 1 90.81 2 ALA B O 1
ATOM 3935 N N . ALA B 1 3 ? -21.406 14.102 -11.062 1 96.19 3 ALA B N 1
ATOM 3936 C CA . ALA B 1 3 ? -21.812 13.695 -9.727 1 96.19 3 ALA B CA 1
ATOM 3937 C C . ALA B 1 3 ? -21.938 14.906 -8.797 1 96.19 3 ALA B C 1
ATOM 3939 O O . ALA B 1 3 ? -21.328 15.953 -9.055 1 96.19 3 ALA B O 1
ATOM 3940 N N . ASN B 1 4 ? -22.844 14.773 -7.832 1 96.62 4 ASN B N 1
ATOM 3941 C CA . ASN B 1 4 ? -22.938 15.734 -6.738 1 96.62 4 ASN B CA 1
ATOM 3942 C C . ASN B 1 4 ? -22.078 15.328 -5.551 1 96.62 4 ASN B C 1
ATOM 3944 O O . ASN B 1 4 ? -22.297 14.281 -4.941 1 96.62 4 ASN B O 1
ATOM 3948 N N . ILE B 1 5 ? -21.109 16.188 -5.211 1 97.81 5 ILE B N 1
ATOM 3949 C CA . ILE B 1 5 ? -20.141 15.836 -4.18 1 97.81 5 ILE B CA 1
ATOM 3950 C C . ILE B 1 5 ? -20.25 16.828 -3.02 1 97.81 5 ILE B C 1
ATOM 3952 O O . ILE B 1 5 ? -20.25 18.047 -3.227 1 97.81 5 ILE B O 1
ATOM 3956 N N . LEU B 1 6 ? -20.422 16.297 -1.813 1 97.75 6 LEU B N 1
ATOM 3957 C CA . LEU B 1 6 ? -20.422 17.094 -0.599 1 97.75 6 LEU B CA 1
ATOM 3958 C C . LEU B 1 6 ? -19.172 16.859 0.228 1 97.75 6 LEU B C 1
ATOM 3960 O O . LEU B 1 6 ? -18.906 15.734 0.64 1 97.75 6 LEU B O 1
ATOM 3964 N N . MET B 1 7 ? -18.438 17.906 0.41 1 98.12 7 MET B N 1
ATOM 3965 C CA . MET B 1 7 ? -17.234 17.859 1.227 1 98.12 7 MET B CA 1
ATOM 3966 C C . MET B 1 7 ? -17.469 18.516 2.584 1 98.12 7 MET B C 1
ATOM 3968 O O . MET B 1 7 ? -18.188 19.516 2.682 1 98.12 7 MET B O 1
ATOM 3972 N N . ILE B 1 8 ? -16.875 17.859 3.646 1 97.62 8 ILE B N 1
ATOM 3973 C CA . ILE B 1 8 ? -17.094 18.375 4.996 1 97.62 8 ILE B CA 1
ATOM 3974 C C . ILE B 1 8 ? -15.766 18.422 5.75 1 97.62 8 ILE B C 1
ATOM 3976 O O . ILE B 1 8 ? -15.086 17.391 5.883 1 97.62 8 ILE B O 1
ATOM 3980 N N . THR B 1 9 ? -15.344 19.547 6.191 1 95.38 9 THR B N 1
ATOM 3981 C CA . THR B 1 9 ? -14.203 19.641 7.098 1 95.38 9 THR B CA 1
ATOM 3982 C C . THR B 1 9 ? -14.523 20.547 8.281 1 95.38 9 THR B C 1
ATOM 3984 O O . THR B 1 9 ? -15.023 21.656 8.094 1 95.38 9 THR B O 1
ATOM 3987 N N . MET B 1 10 ? -14.344 20.031 9.484 1 85.25 10 MET B N 1
ATOM 3988 C CA . MET B 1 10 ? -14.5 20.797 10.711 1 85.25 10 MET B CA 1
ATOM 3989 C C . MET B 1 10 ? -13.148 21.109 11.336 1 85.25 10 MET B C 1
ATOM 3991 O O . MET B 1 10 ? -13.07 21.484 12.508 1 85.25 10 MET B O 1
ATOM 3995 N N . GLY B 1 11 ? -12.203 20.844 10.508 1 73.56 11 GLY B N 1
ATOM 3996 C CA . GLY B 1 11 ? -10.852 20.953 11.031 1 73.56 11 GLY B CA 1
ATOM 3997 C C . GLY B 1 11 ? -10.609 22.234 11.812 1 73.56 11 GLY B C 1
ATOM 3998 O O . GLY B 1 11 ? -11.453 23.141 11.805 1 73.56 11 GLY B O 1
ATOM 3999 N N . GLY B 1 12 ? -9.453 22.312 12.648 1 70.44 12 GLY B N 1
ATOM 4000 C CA . GLY B 1 12 ? -9.125 23.344 13.625 1 70.44 12 GLY B CA 1
ATOM 4001 C C . GLY B 1 12 ? -8.555 24.594 13.016 1 70.44 12 GLY B C 1
ATOM 4002 O O . GLY B 1 12 ? -8.617 25.672 13.609 1 70.44 12 GLY B O 1
ATOM 4003 N N . THR B 1 13 ? -8.023 24.406 11.789 1 81.38 13 THR B N 1
ATOM 4004 C CA . THR B 1 13 ? -7.426 25.594 11.164 1 81.38 13 THR B CA 1
ATOM 4005 C C . THR B 1 13 ? -7.855 25.703 9.711 1 81.38 13 THR B C 1
ATOM 4007 O O . THR B 1 13 ? -8.312 24.734 9.109 1 81.38 13 THR B O 1
ATOM 4010 N N . ARG B 1 14 ? -7.738 26.891 9.211 1 85.19 14 ARG B N 1
ATOM 4011 C CA . ARG B 1 14 ? -8.125 27.203 7.844 1 85.19 14 ARG B CA 1
ATOM 4012 C C . ARG B 1 14 ? -7.328 26.375 6.844 1 85.19 14 ARG B C 1
ATOM 4014 O O . ARG B 1 14 ? -7.812 26.078 5.754 1 85.19 14 ARG B O 1
ATOM 4021 N N . SER B 1 15 ? -6.16 26 7.238 1 88.81 15 SER B N 1
ATOM 4022 C CA . SER B 1 15 ? -5.289 25.25 6.34 1 88.81 15 SER B CA 1
ATOM 4023 C C . SER B 1 15 ? -5.922 23.922 5.938 1 88.81 15 SER B C 1
ATOM 4025 O O . SER B 1 15 ? -5.594 23.359 4.891 1 88.81 15 SER B O 1
ATOM 4027 N N . HIS B 1 16 ? -6.859 23.406 6.691 1 92.19 16 HIS B N 1
ATOM 4028 C CA . HIS B 1 16 ? -7.516 22.141 6.383 1 92.19 16 HIS B CA 1
ATOM 4029 C C . HIS B 1 16 ? -8.422 22.281 5.16 1 92.19 16 HIS B C 1
ATOM 4031 O O . HIS B 1 16 ? -8.75 21.281 4.52 1 92.19 16 HIS B O 1
ATOM 4037 N N . LYS B 1 17 ? -8.797 23.469 4.883 1 93.19 17 LYS B N 1
ATOM 4038 C CA . LYS B 1 17 ? -9.68 23.703 3.742 1 93.19 17 LYS B CA 1
ATOM 4039 C C . LYS B 1 17 ? -8.914 23.594 2.424 1 93.19 17 LYS B C 1
ATOM 4041 O O . LYS B 1 17 ? -9.508 23.266 1.389 1 93.19 17 LYS B O 1
ATOM 4046 N N . ILE B 1 18 ? -7.66 23.797 2.459 1 94.5 18 ILE B N 1
ATOM 4047 C CA . ILE B 1 18 ? -6.855 23.969 1.253 1 94.5 18 ILE B CA 1
ATOM 4048 C C . ILE B 1 18 ? -6.863 22.672 0.438 1 94.5 18 ILE B C 1
ATOM 4050 O O . ILE B 1 18 ? -7.156 22.688 -0.76 1 94.5 18 ILE B O 1
ATOM 4054 N N . PRO B 1 19 ? -6.598 21.5 1.03 1 96.75 19 PRO B N 1
ATOM 4055 C CA . PRO B 1 19 ? -6.676 20.266 0.237 1 96.75 19 PRO B CA 1
ATOM 4056 C C . PRO B 1 19 ? -8.078 20 -0.296 1 96.75 19 PRO B C 1
ATOM 4058 O O . PRO B 1 19 ? -8.234 19.453 -1.394 1 96.75 19 PRO B O 1
ATOM 4061 N N . PHE B 1 20 ? -9.078 20.375 0.453 1 97.5 20 PHE B N 1
ATOM 4062 C CA . PHE B 1 20 ? -10.453 20.203 0.004 1 97.5 20 PHE B CA 1
ATOM 4063 C C . PHE B 1 20 ? -10.742 21.062 -1.213 1 97.5 20 PHE B C 1
ATOM 4065 O O . PHE B 1 20 ? -11.375 20.625 -2.172 1 97.5 20 PHE B O 1
ATOM 4072 N N . LEU B 1 21 ? -10.25 22.281 -1.155 1 96.31 21 LEU B N 1
ATOM 4073 C CA . LEU B 1 21 ? -10.445 23.172 -2.289 1 96.31 21 LEU B CA 1
ATOM 4074 C C . LEU B 1 21 ? -9.695 22.672 -3.518 1 96.31 21 LEU B C 1
ATOM 4076 O O . LEU B 1 21 ? -10.219 22.734 -4.633 1 96.31 21 LEU B O 1
ATOM 4080 N N . ALA B 1 22 ? -8.492 22.203 -3.314 1 97.56 22 ALA B N 1
ATOM 4081 C CA . ALA B 1 22 ? -7.723 21.656 -4.434 1 97.56 22 ALA B CA 1
ATOM 4082 C C . ALA B 1 22 ? -8.477 20.516 -5.109 1 97.56 22 ALA B C 1
ATOM 4084 O O . ALA B 1 22 ? -8.672 20.516 -6.324 1 97.56 22 ALA B O 1
ATOM 4085 N N . LEU B 1 23 ? -8.906 19.547 -4.332 1 98.56 23 LEU B N 1
ATOM 4086 C CA . LEU B 1 23 ? -9.664 18.422 -4.879 1 98.56 23 LEU B CA 1
ATOM 4087 C C . LEU B 1 23 ? -10.977 18.906 -5.496 1 98.56 23 LEU B C 1
ATOM 4089 O O . LEU B 1 23 ? -11.344 18.469 -6.59 1 98.56 23 LEU B O 1
ATOM 4093 N N . GLY B 1 24 ? -11.695 19.812 -4.766 1 98 24 GLY B N 1
ATOM 4094 C CA . GLY B 1 24 ? -12.969 20.328 -5.246 1 98 24 GLY B CA 1
ATOM 4095 C C . GLY B 1 24 ? -12.867 20.984 -6.609 1 98 24 GLY B C 1
ATOM 4096 O O . GLY B 1 24 ? -13.68 20.719 -7.492 1 98 24 GLY B O 1
ATOM 4097 N N . HIS B 1 25 ? -11.906 21.844 -6.781 1 96.81 25 HIS B N 1
ATOM 4098 C CA . HIS B 1 25 ? -11.711 22.5 -8.07 1 96.81 25 HIS B CA 1
ATOM 4099 C C . HIS B 1 25 ? -11.391 21.484 -9.164 1 96.81 25 HIS B C 1
ATOM 4101 O O . HIS B 1 25 ? -11.859 21.625 -10.297 1 96.81 25 HIS B O 1
ATOM 4107 N N . GLY B 1 26 ? -10.531 20.484 -8.805 1 97.44 26 GLY B N 1
ATOM 4108 C CA . GLY B 1 26 ? -10.258 19.422 -9.766 1 97.44 26 GLY B CA 1
ATOM 4109 C C . GLY B 1 26 ? -11.508 18.688 -10.219 1 97.44 26 GLY B C 1
ATOM 4110 O O . GLY B 1 26 ? -11.672 18.406 -11.398 1 97.44 26 GLY B O 1
ATOM 4111 N N . LEU B 1 27 ? -12.344 18.391 -9.289 1 98.06 27 LEU B N 1
ATOM 4112 C CA . LEU B 1 27 ? -13.578 17.672 -9.586 1 98.06 27 LEU B CA 1
ATOM 4113 C C . LEU B 1 27 ? -14.547 18.547 -10.367 1 98.06 27 LEU B C 1
ATOM 4115 O O . LEU B 1 27 ? -15.266 18.062 -11.242 1 98.06 27 LEU B O 1
ATOM 4119 N N . LEU B 1 28 ? -14.57 19.859 -10.062 1 96.44 28 LEU B N 1
ATOM 4120 C CA . LEU B 1 28 ? -15.367 20.812 -10.828 1 96.44 28 LEU B CA 1
ATOM 4121 C C . LEU B 1 28 ? -14.938 20.812 -12.289 1 96.44 28 LEU B C 1
ATOM 4123 O O . LEU B 1 28 ? -15.781 20.844 -13.188 1 96.44 28 LEU B O 1
ATOM 4127 N N . ASP B 1 29 ? -13.68 20.812 -12.516 1 95.69 29 ASP B N 1
ATOM 4128 C CA . ASP B 1 29 ? -13.125 20.828 -13.867 1 95.69 29 ASP B CA 1
ATOM 4129 C C . ASP B 1 29 ? -13.523 19.562 -14.633 1 95.69 29 ASP B C 1
ATOM 4131 O O . ASP B 1 29 ? -13.539 19.562 -15.867 1 95.69 29 ASP B O 1
ATOM 4135 N N . ARG B 1 30 ? -13.812 18.516 -13.914 1 96.25 30 ARG B N 1
ATOM 4136 C CA . ARG B 1 30 ? -14.227 17.266 -14.523 1 96.25 30 ARG B CA 1
ATOM 4137 C C . ARG B 1 30 ? -15.734 17.234 -14.742 1 96.25 30 ARG B C 1
ATOM 4139 O O . ARG B 1 30 ? -16.281 16.219 -15.172 1 96.25 30 ARG B O 1
ATOM 4146 N N . GLY B 1 31 ? -16.453 18.266 -14.336 1 95.69 31 GLY B N 1
ATOM 4147 C CA . GLY B 1 31 ? -17.875 18.375 -14.617 1 95.69 31 GLY B CA 1
ATOM 4148 C C . GLY B 1 31 ? -18.75 18.047 -13.43 1 95.69 31 GLY B C 1
ATOM 4149 O O . GLY B 1 31 ? -19.984 18.016 -13.539 1 95.69 31 GLY B O 1
ATOM 4150 N N . HIS B 1 32 ? -18.172 17.844 -12.258 1 97.06 32 HIS B N 1
ATOM 4151 C CA . HIS B 1 32 ? -18.953 17.531 -11.062 1 97.06 32 HIS B CA 1
ATOM 4152 C C . HIS B 1 32 ? -19.438 18.797 -10.375 1 97.06 32 HIS B C 1
ATOM 4154 O O . HIS B 1 32 ? -18.953 19.891 -10.664 1 97.06 32 HIS B O 1
ATOM 4160 N N . GLN B 1 33 ? -20.5 18.672 -9.578 1 95.56 33 GLN B N 1
ATOM 4161 C CA . GLN B 1 33 ? -20.922 19.734 -8.672 1 95.56 33 GLN B CA 1
ATOM 4162 C C . GLN B 1 33 ? -20.359 19.516 -7.27 1 95.56 33 GLN B C 1
ATOM 4164 O O . GLN B 1 33 ? -20.422 18.406 -6.734 1 95.56 33 GLN B O 1
ATOM 4169 N N . VAL B 1 34 ? -19.797 20.562 -6.719 1 96.69 34 VAL B N 1
ATOM 4170 C CA . VAL B 1 34 ? -19.094 20.406 -5.453 1 96.69 34 VAL B CA 1
ATOM 4171 C C . VAL B 1 34 ? -19.625 21.406 -4.434 1 96.69 34 VAL B C 1
ATOM 4173 O O . VAL B 1 34 ? -19.719 22.609 -4.727 1 96.69 34 VAL B O 1
ATOM 4176 N N . THR B 1 35 ? -20 20.938 -3.303 1 96.19 35 THR B N 1
ATOM 4177 C CA . THR B 1 35 ? -20.344 21.75 -2.137 1 96.19 35 THR B CA 1
ATOM 4178 C C . THR B 1 35 ? -19.375 21.469 -0.992 1 96.19 35 THR B C 1
ATOM 4180 O O . THR B 1 35 ? -19.016 20.328 -0.729 1 96.19 35 THR B O 1
ATOM 4183 N N . LEU B 1 36 ? -18.906 22.531 -0.351 1 96.56 36 LEU B N 1
ATOM 4184 C CA . LEU B 1 36 ? -17.984 22.406 0.773 1 96.56 36 LEU B CA 1
ATOM 4185 C C . LEU B 1 36 ? -18.578 23 2.039 1 96.56 36 LEU B C 1
ATOM 4187 O O . LEU B 1 36 ? -18.875 24.203 2.082 1 96.56 36 LEU B O 1
ATOM 4191 N N . LEU B 1 37 ? -18.812 22.156 3.002 1 96.5 37 LEU B N 1
ATOM 4192 C CA . LEU B 1 37 ? -19.234 22.562 4.34 1 96.5 37 LEU B CA 1
ATOM 4193 C C . LEU B 1 37 ? -18.031 22.703 5.262 1 96.5 37 LEU B C 1
ATOM 4195 O O . LEU B 1 37 ? -17.281 21.75 5.48 1 96.5 37 LEU B O 1
ATOM 4199 N N . SER B 1 38 ? -17.766 23.922 5.77 1 95.56 38 SER B N 1
ATOM 4200 C CA . SER B 1 38 ? -16.594 24.125 6.621 1 95.56 38 SER B CA 1
ATOM 4201 C C . SER B 1 38 ? -16.844 25.25 7.625 1 95.56 38 SER B C 1
ATOM 4203 O O . SER B 1 38 ? -17.891 25.891 7.609 1 95.56 38 SER B O 1
ATOM 4205 N N . ALA B 1 39 ? -15.883 25.438 8.523 1 92.31 39 ALA B N 1
ATOM 4206 C CA . ALA B 1 39 ? -15.953 26.484 9.547 1 92.31 39 ALA B CA 1
ATOM 4207 C C . ALA B 1 39 ? -15.273 27.766 9.07 1 92.31 39 ALA B C 1
ATOM 4209 O O . ALA B 1 39 ? -15.133 28.719 9.836 1 92.31 39 ALA B O 1
ATOM 4210 N N . PHE B 1 40 ? -14.852 27.844 7.816 1 90.5 40 PHE B N 1
ATOM 4211 C CA . PHE B 1 40 ? -13.984 28.922 7.355 1 90.5 40 PHE B CA 1
ATOM 4212 C C . PHE B 1 40 ? -14.578 29.609 6.129 1 90.5 40 PHE B C 1
ATOM 4214 O O . PHE B 1 40 ? -14.383 29.141 5 1 90.5 40 PHE B O 1
ATOM 4221 N N . PRO B 1 41 ? -15.211 30.703 6.352 1 88.31 41 PRO B N 1
ATOM 4222 C CA . PRO B 1 41 ? -15.781 31.422 5.207 1 88.31 41 PRO B CA 1
ATOM 4223 C C . PRO B 1 41 ? -14.727 31.859 4.195 1 88.31 41 PRO B C 1
ATOM 4225 O O . PRO B 1 41 ? -13.555 32 4.543 1 88.31 41 PRO B O 1
ATOM 4228 N N . PRO B 1 42 ? -15.172 31.859 2.928 1 82.5 42 PRO B N 1
ATOM 4229 C CA . PRO B 1 42 ? -14.203 32.312 1.924 1 82.5 42 PRO B CA 1
ATOM 4230 C C . PRO B 1 42 ? -13.617 33.688 2.25 1 82.5 42 PRO B C 1
ATOM 4232 O O . PRO B 1 42 ? -14.281 34.5 2.883 1 82.5 42 PRO B O 1
ATOM 4235 N N . ALA B 1 43 ? -12.25 33.812 2.215 1 62.84 43 ALA B N 1
ATOM 4236 C CA . ALA B 1 43 ? -11.609 35.094 2.461 1 62.84 43 ALA B CA 1
ATOM 4237 C C . ALA B 1 43 ? -12.219 36.188 1.584 1 62.84 43 ALA B C 1
ATOM 4239 O O . ALA B 1 43 ? -12.656 35.906 0.461 1 62.84 43 ALA B O 1
ATOM 4240 N N . GLY B 1 44 ? -13.031 37.031 2.088 1 48.41 44 GLY B N 1
ATOM 4241 C CA . GLY B 1 44 ? -13.586 38.156 1.349 1 48.41 44 GLY B CA 1
ATOM 4242 C C . GLY B 1 44 ? -12.789 38.531 0.109 1 48.41 44 GLY B C 1
ATOM 4243 O O . GLY B 1 44 ? -13.281 39.219 -0.772 1 48.41 44 GLY B O 1
ATOM 4244 N N . GLU B 1 45 ? -11.508 38.594 0.267 1 40.09 45 GLU B N 1
ATOM 4245 C CA . GLU B 1 45 ? -10.75 39.312 -0.752 1 40.09 45 GLU B CA 1
ATOM 4246 C C . GLU B 1 45 ? -10.883 38.625 -2.115 1 40.09 45 GLU B C 1
ATOM 4248 O O . GLU B 1 45 ? -10.852 39.312 -3.148 1 40.09 45 GLU B O 1
ATOM 4253 N N . ALA B 1 46 ? -10.438 37.375 -2.355 1 37.72 46 ALA B N 1
ATOM 4254 C CA . ALA B 1 46 ? -10.258 37.094 -3.779 1 37.72 46 ALA B CA 1
ATOM 4255 C C . ALA B 1 46 ? -11.602 36.875 -4.465 1 37.72 46 ALA B C 1
ATOM 4257 O O . ALA B 1 46 ? -12.078 35.75 -4.547 1 37.72 46 ALA B O 1
ATOM 4258 N N . ALA B 1 47 ? -12.523 37.531 -4.133 1 35.56 47 ALA B N 1
ATOM 4259 C CA . ALA B 1 4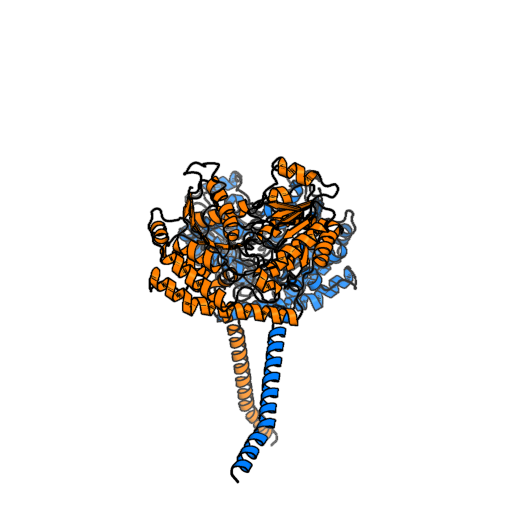7 ? -13.812 37.688 -4.789 1 35.56 47 ALA B CA 1
ATOM 4260 C C . ALA B 1 47 ? -13.656 37.781 -6.301 1 35.56 47 ALA B C 1
ATOM 4262 O O . ALA B 1 47 ? -14.594 38.156 -7.012 1 35.56 47 ALA B O 1
ATOM 4263 N N . GLY B 1 48 ? -12.469 38.062 -6.695 1 33.59 48 GLY B N 1
ATOM 4264 C CA . GLY B 1 48 ? -12.477 38.438 -8.102 1 33.59 48 GLY B CA 1
ATOM 4265 C C . GLY B 1 48 ? -13.281 37.5 -8.969 1 33.59 48 GLY B C 1
ATOM 4266 O O . GLY B 1 48 ? -14.18 37.906 -9.695 1 33.59 48 GLY B O 1
ATOM 4267 N N . ALA B 1 49 ? -12.609 36.406 -9.57 1 36.38 49 ALA B N 1
ATOM 4268 C CA . ALA B 1 49 ? -13.125 35.938 -10.859 1 36.38 49 ALA B CA 1
ATOM 4269 C C . ALA B 1 49 ? -14.445 35.188 -10.688 1 36.38 49 ALA B C 1
ATOM 4271 O O . ALA B 1 49 ? -14.5 34.156 -9.992 1 36.38 49 ALA B O 1
ATOM 4272 N N . ALA B 1 50 ? -15.531 35.875 -10.609 1 36.78 50 ALA B N 1
ATOM 4273 C CA . ALA B 1 50 ? -16.906 35.375 -10.773 1 36.78 50 ALA B CA 1
ATOM 4274 C C . ALA B 1 50 ? -16.938 34.094 -11.586 1 36.78 50 ALA B C 1
ATOM 4276 O O . ALA B 1 50 ? -16.812 34.125 -12.812 1 36.78 50 ALA B O 1
ATOM 4277 N N . ARG B 1 51 ? -16.25 33.062 -11.172 1 42.19 51 ARG B N 1
ATOM 4278 C CA . ARG B 1 51 ? -16.547 31.891 -12 1 42.19 51 ARG B CA 1
ATOM 4279 C C . ARG B 1 51 ? -18.031 31.609 -12.031 1 42.19 51 ARG B C 1
ATOM 4281 O O . ARG B 1 51 ? -18.766 31.953 -11.094 1 42.19 51 ARG B O 1
ATOM 4288 N N . ASN B 1 52 ? -18.672 31.5 -13.109 1 43.56 52 ASN B N 1
ATOM 4289 C CA . ASN B 1 52 ? -20.047 31.094 -13.32 1 43.56 52 ASN B CA 1
ATOM 4290 C C . ASN B 1 52 ? -20.469 30.016 -12.328 1 43.56 52 ASN B C 1
ATOM 4292 O O . ASN B 1 52 ? -19.656 29.172 -11.938 1 43.56 52 ASN B O 1
ATOM 4296 N N . ALA B 1 53 ? -21.594 30.406 -11.508 1 45.66 53 ALA B N 1
ATOM 4297 C CA . ALA B 1 53 ? -22.219 29.562 -10.484 1 45.66 53 ALA B CA 1
ATOM 4298 C C . ALA B 1 53 ? -22 28.078 -10.789 1 45.66 53 ALA B C 1
ATOM 4300 O O . ALA B 1 53 ? -21.719 27.297 -9.883 1 45.66 53 ALA B O 1
ATOM 4301 N N . SER B 1 54 ? -22.297 27.719 -12.039 1 47.94 54 SER B N 1
ATOM 4302 C CA . SER B 1 54 ? -22.156 26.312 -12.43 1 47.94 54 SER B CA 1
ATOM 4303 C C . SER B 1 54 ? -20.688 25.891 -12.398 1 47.94 54 SER B C 1
ATOM 4305 O O . SER B 1 54 ? -20.391 24.688 -12.414 1 47.94 54 SER B O 1
ATOM 4307 N N . GLN B 1 55 ? -19.781 26.922 -12.047 1 64.62 55 GLN B N 1
ATOM 4308 C CA . GLN B 1 55 ? -18.359 26.641 -12.234 1 64.62 55 GLN B CA 1
ATOM 4309 C C . GLN B 1 55 ? -17.562 26.953 -10.977 1 64.62 55 GLN B C 1
ATOM 4311 O O . GLN B 1 55 ? -16.375 27.266 -11.047 1 64.62 55 GLN B O 1
ATOM 4316 N N . SER B 1 56 ? -18.391 27.016 -9.734 1 85.5 56 SER B N 1
ATOM 4317 C CA . SER B 1 56 ? -17.641 27.266 -8.508 1 85.5 56 SER B CA 1
ATOM 4318 C C . SER B 1 56 ? -18.047 26.297 -7.402 1 85.5 56 SER B C 1
ATOM 4320 O O . SER B 1 56 ? -19.109 25.688 -7.469 1 85.5 56 SER B O 1
ATOM 4322 N N . ILE B 1 57 ? -17.172 26.141 -6.469 1 93.62 57 ILE B N 1
ATOM 4323 C CA . ILE B 1 57 ? -17.484 25.375 -5.27 1 93.62 57 ILE B CA 1
ATOM 4324 C C . ILE B 1 57 ? -18.484 26.125 -4.414 1 93.62 57 ILE B C 1
ATOM 4326 O O . ILE B 1 57 ? -18.281 27.297 -4.094 1 93.62 57 ILE B O 1
ATOM 4330 N N . ARG B 1 58 ? -19.703 25.516 -4.215 1 93.12 58 ARG B N 1
ATOM 4331 C CA . ARG B 1 58 ? -20.656 26.094 -3.271 1 93.12 58 ARG B CA 1
ATOM 4332 C C . ARG B 1 58 ? -20.172 25.922 -1.835 1 93.12 58 ARG B C 1
ATOM 4334 O O . ARG B 1 58 ? -20.047 24.797 -1.346 1 93.12 58 ARG B O 1
ATOM 4341 N N . GLU B 1 59 ? -19.875 27.016 -1.138 1 94.5 59 GLU B N 1
ATOM 4342 C CA . GLU B 1 59 ? -19.391 26.938 0.236 1 94.5 59 GLU B CA 1
ATOM 4343 C C . GLU B 1 59 ? -20.5 27.25 1.233 1 94.5 59 GLU B C 1
ATOM 4345 O O . GLU B 1 59 ? -21.234 28.234 1.072 1 94.5 59 GLU B O 1
ATOM 4350 N N . VAL B 1 60 ? -20.703 26.391 2.133 1 94.81 60 VAL B N 1
ATOM 4351 C CA . VAL B 1 60 ? -21.641 26.547 3.23 1 94.81 60 VAL B CA 1
ATOM 4352 C C . VAL B 1 60 ? -20.891 26.625 4.555 1 94.81 60 VAL B C 1
ATOM 4354 O O . VAL B 1 60 ? -20.203 25.672 4.941 1 94.81 60 VAL B O 1
ATOM 4357 N N . THR B 1 61 ? -21 27.75 5.234 1 95.62 61 THR B N 1
ATOM 4358 C CA . THR B 1 61 ? -20.297 27.969 6.492 1 95.62 61 THR B CA 1
ATOM 4359 C C . THR B 1 61 ? -21.281 28.328 7.605 1 95.62 61 THR B C 1
ATOM 4361 O O . THR B 1 61 ? -21.469 29.5 7.922 1 95.62 61 THR B O 1
ATOM 4364 N N . PRO B 1 62 ? -21.828 27.328 8.25 1 96 62 PRO B N 1
ATOM 4365 C CA . PRO B 1 62 ? -22.797 27.594 9.312 1 96 62 PRO B CA 1
ATOM 4366 C C . PRO B 1 62 ? -22.281 28.562 10.367 1 96 62 PRO B C 1
ATOM 4368 O O . PRO B 1 62 ? -21.203 28.344 10.93 1 96 62 PRO B O 1
ATOM 4371 N N . ALA B 1 63 ? -23.062 29.516 10.742 1 94.69 63 ALA B N 1
ATOM 4372 C CA . ALA B 1 63 ? -22.625 30.625 11.586 1 94.69 63 ALA B CA 1
ATOM 4373 C C . ALA B 1 63 ? -22.219 30.125 12.969 1 94.69 63 ALA B C 1
ATOM 4375 O O . ALA B 1 63 ? -21.219 30.594 13.531 1 94.69 63 ALA B O 1
ATOM 4376 N N . ALA B 1 64 ? -22.969 29.219 13.492 1 94.44 64 ALA B N 1
ATOM 4377 C CA . ALA B 1 64 ? -22.656 28.703 14.82 1 94.44 64 ALA B CA 1
ATOM 4378 C C . ALA B 1 64 ? -21.312 28.016 14.844 1 94.44 64 ALA B C 1
ATOM 4380 O O . ALA B 1 64 ? -20.547 28.141 15.805 1 94.44 64 ALA B O 1
ATOM 4381 N N . LEU B 1 65 ? -21.016 27.281 13.812 1 94.38 65 LEU B N 1
ATOM 4382 C CA . LEU B 1 65 ? -19.734 26.594 13.719 1 94.38 65 LEU B CA 1
ATOM 4383 C C . LEU B 1 65 ? -18.594 27.578 13.555 1 94.38 65 LEU B C 1
ATOM 4385 O O . LEU B 1 65 ? -17.562 27.453 14.219 1 94.38 65 LEU B O 1
ATOM 4389 N N . VAL B 1 66 ? -18.766 28.547 12.672 1 93.12 66 VAL B N 1
ATOM 4390 C CA . VAL B 1 66 ? -17.75 29.578 12.43 1 93.12 66 VAL B CA 1
ATOM 4391 C C . VAL B 1 66 ? -17.422 30.297 13.734 1 93.12 66 VAL B C 1
ATOM 4393 O O . VAL B 1 66 ? -16.25 30.469 14.07 1 93.12 66 VAL B O 1
ATOM 4396 N N . PHE B 1 67 ? -18.438 30.625 14.453 1 91.62 67 PHE B N 1
ATOM 4397 C CA . PHE B 1 67 ? -18.281 31.375 15.703 1 91.62 67 PHE B CA 1
ATOM 4398 C C . PHE B 1 67 ? -17.547 30.531 16.734 1 91.62 67 PHE B C 1
ATOM 4400 O O . PHE B 1 67 ? -16.625 31.016 17.406 1 91.62 67 PHE B O 1
ATOM 4407 N N . TYR B 1 68 ? -17.922 29.359 16.875 1 92.31 68 TYR B N 1
ATOM 4408 C CA . TYR B 1 68 ? -17.297 28.484 17.859 1 92.31 68 TYR B CA 1
ATOM 4409 C C . TYR B 1 68 ? -15.82 28.297 17.547 1 92.31 68 TYR B C 1
ATOM 4411 O O . TYR B 1 68 ? -14.969 28.453 18.422 1 92.31 68 TYR B O 1
ATOM 4419 N N . VAL B 1 69 ? -15.523 27.938 16.281 1 89.44 69 VAL B N 1
ATOM 4420 C CA . VAL B 1 69 ? -14.156 27.625 15.891 1 89.44 69 VAL B CA 1
ATOM 4421 C C . VAL B 1 69 ? -13.281 28.875 16.031 1 89.44 69 VAL B C 1
ATOM 4423 O O . VAL B 1 69 ? -12.148 28.797 16.531 1 89.44 69 VAL B O 1
ATOM 4426 N N . ARG B 1 70 ? -13.766 29.969 15.641 1 84.25 70 ARG B N 1
ATOM 4427 C CA . ARG B 1 70 ? -13.031 31.234 15.773 1 84.25 70 ARG B CA 1
ATOM 4428 C C . ARG B 1 70 ? -12.688 31.5 17.234 1 84.25 70 ARG B C 1
ATOM 4430 O O . ARG B 1 70 ? -11.555 31.875 17.547 1 84.25 70 ARG B O 1
ATOM 4437 N N . ASN B 1 71 ? -13.594 31.234 18.094 1 79.19 71 ASN B N 1
ATOM 4438 C CA . ASN B 1 71 ? -13.398 31.516 19.516 1 79.19 71 ASN B CA 1
ATOM 4439 C C . ASN B 1 71 ? -12.5 30.453 20.172 1 79.19 71 ASN B C 1
ATOM 4441 O O . ASN B 1 71 ? -11.711 30.781 21.062 1 79.19 71 ASN B O 1
ATOM 4445 N N . TYR B 1 72 ? -12.688 29.375 19.766 1 77.06 72 TYR B N 1
ATOM 4446 C CA . TYR B 1 72 ? -11.93 28.281 20.359 1 77.06 72 TYR B CA 1
ATOM 4447 C C . TYR B 1 72 ? -10.453 28.359 19.969 1 77.06 72 TYR B C 1
ATOM 4449 O O . TYR B 1 72 ? -9.578 27.953 20.734 1 77.06 72 TYR B O 1
ATOM 4457 N N . THR B 1 73 ? -10.148 28.859 18.828 1 68.88 73 THR B N 1
ATOM 4458 C CA . THR B 1 73 ? -8.781 28.844 18.312 1 68.88 73 THR B CA 1
ATOM 4459 C C . THR B 1 73 ? -8.055 30.141 18.641 1 68.88 73 THR B C 1
ATOM 4461 O O . THR B 1 73 ? -6.902 30.328 18.25 1 68.88 73 THR B O 1
ATOM 4464 N N . ASP B 1 74 ? -8.742 30.938 19.297 1 66.06 74 ASP B N 1
ATOM 4465 C CA . ASP B 1 74 ? -8.133 32.188 19.719 1 66.06 74 ASP B CA 1
ATOM 4466 C C . ASP B 1 74 ? -7.27 32 20.953 1 66.06 74 ASP B C 1
ATOM 4468 O O . ASP B 1 74 ? -7.535 32.594 22 1 66.06 74 ASP B O 1
ATOM 4472 N N . TRP B 1 75 ? -6.289 31.094 20.781 1 70.31 75 TRP B N 1
ATOM 4473 C CA . TRP B 1 75 ? -5.402 30.734 21.891 1 70.31 75 TRP B CA 1
ATOM 4474 C C . TRP B 1 75 ? -4.039 31.391 21.719 1 70.31 75 TRP B C 1
ATOM 4476 O O . TRP B 1 75 ? -3.666 31.797 20.625 1 70.31 75 TRP B O 1
ATOM 4486 N N . ASP B 1 76 ? -3.492 31.578 22.891 1 72.94 76 ASP B N 1
ATOM 4487 C CA . ASP B 1 76 ? -2.107 32.031 22.906 1 72.94 76 ASP B CA 1
ATOM 4488 C C . ASP B 1 76 ? -1.146 30.891 22.609 1 72.94 76 ASP B C 1
ATOM 4490 O O . ASP B 1 76 ? -0.359 30.484 23.469 1 72.94 76 ASP B O 1
ATOM 4494 N N . LEU B 1 77 ? -1.173 30.453 21.375 1 78.12 77 LEU B N 1
ATOM 4495 C CA . LEU B 1 77 ? -0.382 29.281 21 1 78.12 77 LEU B CA 1
ATOM 4496 C C . LEU B 1 77 ? 1.109 29.562 21.141 1 78.12 77 LEU B C 1
ATOM 4498 O O . LEU B 1 77 ? 1.843 28.781 21.734 1 78.12 77 LEU B O 1
ATOM 4502 N N . LEU B 1 78 ? 1.513 30.703 20.703 1 79.19 78 LEU B N 1
ATOM 4503 C CA . LEU B 1 78 ? 2.926 31.062 20.688 1 79.19 78 LEU B CA 1
ATOM 4504 C C . LEU B 1 78 ? 3.424 31.344 22.109 1 79.19 78 LEU B C 1
ATOM 4506 O O . LEU B 1 78 ? 4.508 30.906 22.484 1 79.19 78 LEU B O 1
ATOM 4510 N N . GLY B 1 79 ? 2.582 32.031 22.812 1 78.19 79 GLY B N 1
ATOM 4511 C CA . GLY B 1 79 ? 2.971 32.344 24.188 1 78.19 79 GLY B CA 1
ATOM 4512 C C . GLY B 1 79 ? 3.135 31.109 25.047 1 78.19 79 GLY B C 1
ATOM 4513 O O . GLY B 1 79 ? 4.09 31 25.812 1 78.19 79 GLY B O 1
ATOM 4514 N N . ALA B 1 80 ? 2.225 30.266 24.875 1 81.88 80 ALA B N 1
ATOM 4515 C CA . ALA B 1 80 ? 2.303 29.016 25.625 1 81.88 80 ALA B CA 1
ATOM 4516 C C . ALA B 1 80 ? 3.584 28.25 25.281 1 81.88 80 ALA B C 1
ATOM 4518 O O . ALA B 1 80 ? 4.293 27.797 26.188 1 81.88 80 ALA B O 1
ATOM 4519 N N . ARG B 1 81 ? 3.91 28.219 24.062 1 84.94 81 ARG B N 1
ATOM 4520 C CA . ARG B 1 81 ? 5.098 27.5 23.625 1 84.94 81 ARG B CA 1
ATOM 4521 C C . ARG B 1 81 ? 6.367 28.188 24.125 1 84.94 81 ARG B C 1
ATOM 4523 O O . ARG B 1 81 ? 7.336 27.516 24.5 1 84.94 81 ARG B O 1
ATOM 4530 N N . MET B 1 82 ? 6.391 29.453 24.109 1 85.31 82 MET B N 1
ATOM 4531 C CA . MET B 1 82 ? 7.539 30.219 24.578 1 85.31 82 MET B CA 1
ATOM 4532 C C . MET B 1 82 ? 7.801 29.938 26.062 1 85.31 82 MET B C 1
ATOM 4534 O O . MET B 1 82 ? 8.953 29.953 26.5 1 85.31 82 MET B O 1
ATOM 4538 N N . ARG B 1 83 ? 6.703 29.656 26.766 1 84.69 83 ARG B N 1
ATOM 4539 C CA . ARG B 1 83 ? 6.816 29.359 28.203 1 84.69 83 ARG B CA 1
ATOM 4540 C C . ARG B 1 83 ? 7.109 27.891 28.438 1 84.69 83 ARG B C 1
ATOM 4542 O O . ARG B 1 83 ? 7.207 27.453 29.578 1 84.69 83 ARG B O 1
ATOM 4549 N N . GLY B 1 84 ? 7.09 27.125 27.359 1 82.38 84 GLY B N 1
ATOM 4550 C CA . GLY B 1 84 ? 7.371 25.703 27.484 1 82.38 84 GLY B CA 1
ATOM 4551 C C . GLY B 1 84 ? 6.141 24.875 27.812 1 82.38 84 GLY B C 1
ATOM 4552 O O . GLY B 1 84 ? 6.254 23.766 28.344 1 82.38 84 GLY B O 1
ATOM 4553 N N . GLU B 1 85 ? 5.023 25.438 27.578 1 82.94 85 GLU B N 1
ATOM 4554 C CA . GLU B 1 85 ? 3.758 24.766 27.844 1 82.94 85 GLU B CA 1
ATOM 4555 C C . GLU B 1 85 ? 3.148 24.188 26.578 1 82.94 85 GLU B C 1
ATOM 4557 O O . GLU B 1 85 ? 3.453 24.656 25.469 1 82.94 85 GLU B O 1
ATOM 4562 N N . ASP B 1 86 ? 2.332 23.156 26.812 1 81.94 86 ASP B N 1
ATOM 4563 C CA . ASP B 1 86 ? 1.541 22.672 25.672 1 81.94 86 ASP B CA 1
ATOM 4564 C C . ASP B 1 86 ? 0.394 23.641 25.375 1 81.94 86 ASP B C 1
ATOM 4566 O O . ASP B 1 86 ? -0.439 23.922 26.234 1 81.94 86 ASP B O 1
ATOM 4570 N N . PRO B 1 87 ? 0.409 24.109 24.156 1 81.94 87 PRO B N 1
ATOM 4571 C CA . PRO B 1 87 ? -0.585 25.141 23.844 1 81.94 87 PRO B CA 1
ATOM 4572 C C . PRO B 1 87 ? -2.018 24.609 23.906 1 81.94 87 PRO B C 1
ATOM 4574 O O . PRO B 1 87 ? -2.951 25.391 24.141 1 81.94 87 PRO B O 1
ATOM 4577 N N . VAL B 1 88 ? -2.189 23.391 23.625 1 82.25 88 VAL B N 1
ATOM 4578 C CA . VAL B 1 88 ? -3.521 22.812 23.656 1 82.25 88 VAL B CA 1
ATOM 4579 C C . VAL B 1 88 ? -3.555 21.656 24.672 1 82.25 88 VAL B C 1
ATOM 4581 O O . VAL B 1 88 ? -2.908 20.625 24.453 1 82.25 88 VAL B O 1
ATOM 4584 N N . SER B 1 89 ? -4.352 21.875 25.703 1 83.69 89 SER B N 1
ATOM 4585 C CA . SER B 1 89 ? -4.457 20.828 26.719 1 83.69 89 SER B CA 1
ATOM 4586 C C . SER B 1 89 ? -5.363 19.688 26.25 1 83.69 89 SER B C 1
ATOM 4588 O O . SER B 1 89 ? -6.211 19.891 25.375 1 83.69 89 SER B O 1
ATOM 4590 N N . PRO B 1 90 ? -5.207 18.516 26.844 1 86.81 90 PRO B N 1
ATOM 4591 C CA . PRO B 1 90 ? -6.094 17.406 26.516 1 86.81 90 PRO B CA 1
ATOM 4592 C C . PRO B 1 90 ? -7.566 17.734 26.734 1 86.81 90 PRO B C 1
ATOM 4594 O O . PRO B 1 90 ? -8.422 17.312 25.953 1 86.81 90 PRO B O 1
ATOM 4597 N N . ALA B 1 91 ? -7.824 18.469 27.828 1 88.19 91 ALA B N 1
ATOM 4598 C CA . ALA B 1 91 ? -9.203 18.844 28.109 1 88.19 91 ALA B CA 1
ATOM 4599 C C . ALA B 1 91 ? -9.781 19.719 26.984 1 88.19 91 ALA B C 1
ATOM 4601 O O . ALA B 1 91 ? -10.945 19.562 26.609 1 88.19 91 ALA B O 1
ATOM 4602 N N . MET B 1 92 ? -8.961 20.594 26.484 1 85.94 92 MET B N 1
ATOM 4603 C CA . MET B 1 92 ? -9.391 21.453 25.391 1 85.94 92 MET B CA 1
ATOM 4604 C C . MET B 1 92 ? -9.602 20.641 24.109 1 85.94 92 MET B C 1
ATOM 4606 O O . MET B 1 92 ? -10.516 20.922 23.344 1 85.94 92 MET B O 1
ATOM 4610 N N . MET B 1 93 ? -8.758 19.703 23.906 1 86.56 93 MET B N 1
ATOM 4611 C CA . MET B 1 93 ? -8.898 18.844 22.734 1 86.56 93 MET B CA 1
ATOM 4612 C C . MET B 1 93 ? -10.211 18.062 22.797 1 86.56 93 MET B C 1
ATOM 4614 O O . MET B 1 93 ? -10.898 17.938 21.781 1 86.56 93 MET B O 1
ATOM 4618 N N . VAL B 1 94 ? -10.484 17.547 23.906 1 90.62 94 VAL B N 1
ATOM 4619 C CA . VAL B 1 94 ? -11.727 16.797 24.109 1 90.62 94 VAL B CA 1
ATOM 4620 C C . VAL B 1 94 ? -12.922 17.719 23.875 1 90.62 94 VAL B C 1
ATOM 4622 O O . VAL B 1 94 ? -13.867 17.359 23.172 1 90.62 94 VAL B O 1
ATOM 4625 N N . ARG B 1 95 ? -12.852 18.891 24.453 1 91.88 95 ARG B N 1
ATOM 4626 C CA . ARG B 1 95 ? -13.953 19.844 24.328 1 91.88 95 ARG B CA 1
ATOM 4627 C C . ARG B 1 95 ? -14.195 20.219 22.875 1 91.88 95 ARG B C 1
ATOM 4629 O O . ARG B 1 95 ? -15.344 20.312 22.438 1 91.88 95 ARG B O 1
ATOM 4636 N N . TYR B 1 96 ? -13.195 20.469 22.188 1 89.62 96 TYR B N 1
ATOM 4637 C CA . TYR B 1 96 ? -13.344 20.812 20.781 1 89.62 96 TYR B CA 1
ATOM 4638 C C . TYR B 1 96 ? -14.078 19.719 20.016 1 89.62 96 TYR B C 1
ATOM 4640 O O . TYR B 1 96 ? -14.898 20.016 19.141 1 89.62 96 TYR B O 1
ATOM 4648 N N . GLY B 1 97 ? -13.75 18.516 20.312 1 90.88 97 GLY B N 1
ATOM 4649 C CA . GLY B 1 97 ? -14.305 17.391 19.594 1 90.88 97 GLY B CA 1
ATOM 4650 C C . GLY B 1 97 ? -15.82 17.328 19.625 1 90.88 97 GLY B C 1
ATOM 4651 O O . GLY B 1 97 ? -16.469 17.125 18.594 1 90.88 97 GLY B O 1
ATOM 4652 N N . TYR B 1 98 ? -16.391 17.547 20.781 1 95.25 98 TYR B N 1
ATOM 4653 C CA . TYR B 1 98 ? -17.844 17.359 20.859 1 95.25 98 TYR B CA 1
ATOM 4654 C C . TYR B 1 98 ? -18.562 18.703 20.781 1 95.25 98 TYR B C 1
ATOM 4656 O O . TYR B 1 98 ? -19.672 18.781 20.25 1 95.25 98 TYR B O 1
ATOM 4664 N N . GLU B 1 99 ? -17.906 19.828 21.203 1 96 99 GLU B N 1
ATOM 4665 C CA . GLU B 1 99 ? -18.562 21.141 21.156 1 96 99 GLU B CA 1
ATOM 4666 C C . GLU B 1 99 ? -18.656 21.656 19.734 1 96 99 GLU B C 1
ATOM 4668 O O . GLU B 1 99 ? -19.625 22.328 19.359 1 96 99 GLU B O 1
ATOM 4673 N N . ALA B 1 100 ? -17.609 21.469 18.984 1 95.31 100 ALA B N 1
ATOM 4674 C CA . ALA B 1 100 ? -17.672 21.844 17.578 1 95.31 100 ALA B CA 1
ATOM 4675 C C . ALA B 1 100 ? -18.781 21.094 16.844 1 95.31 100 ALA B C 1
ATOM 4677 O O . ALA B 1 100 ? -19.453 21.656 15.984 1 95.31 100 ALA B O 1
ATOM 4678 N N . CYS B 1 101 ? -18.922 19.844 17.188 1 97 101 CYS B N 1
ATOM 4679 C CA . CYS B 1 101 ? -19.984 19.031 16.594 1 97 101 CYS B CA 1
ATOM 4680 C C . CYS B 1 101 ? -21.359 19.547 17 1 97 101 CYS B C 1
ATOM 4682 O O . CYS B 1 101 ? -22.266 19.625 16.172 1 97 101 CYS B O 1
ATOM 4684 N N . GLU B 1 102 ? -21.5 19.906 18.281 1 97.62 102 GLU B N 1
ATOM 4685 C CA . GLU B 1 102 ? -22.734 20.5 18.766 1 97.62 102 GLU B CA 1
ATOM 4686 C C . GLU B 1 102 ? -23.062 21.781 18 1 97.62 102 GLU B C 1
ATOM 4688 O O . GLU B 1 102 ? -24.203 22 17.578 1 97.62 102 GLU B O 1
ATOM 4693 N N . ALA B 1 103 ? -22.047 22.594 17.797 1 96.81 103 ALA B N 1
ATOM 4694 C CA . ALA B 1 103 ? -22.219 23.859 17.078 1 96.81 103 ALA B CA 1
ATOM 4695 C C . ALA B 1 103 ? -22.641 23.609 15.641 1 96.81 103 ALA B C 1
ATOM 4697 O O . ALA B 1 103 ? -23.531 24.297 15.117 1 96.81 103 ALA B O 1
ATOM 4698 N N . LEU B 1 104 ? -22.062 22.656 15 1 97.19 104 LEU B N 1
ATOM 4699 C CA . LEU B 1 104 ? -22.375 22.328 13.617 1 97.19 104 LEU B CA 1
ATOM 4700 C C . LEU B 1 104 ? -23.812 21.812 13.484 1 97.19 104 LEU B C 1
ATOM 4702 O O . LEU B 1 104 ? -24.562 22.297 12.648 1 97.19 104 LEU B O 1
ATOM 4706 N N . LEU B 1 105 ? -24.219 20.859 14.32 1 97.5 105 LEU B N 1
ATOM 4707 C CA . LEU B 1 105 ? -25.469 20.125 14.156 1 97.5 105 LEU B CA 1
ATOM 4708 C C . LEU B 1 105 ? -26.641 20.938 14.711 1 97.5 105 LEU B C 1
ATOM 4710 O O . LEU B 1 105 ? -27.797 20.641 14.43 1 97.5 105 LEU B O 1
ATOM 4714 N N . SER B 1 106 ? -26.359 21.938 15.516 1 97.25 106 SER B N 1
ATOM 4715 C CA . SER B 1 106 ? -27.422 22.797 16.031 1 97.25 106 SER B CA 1
ATOM 4716 C C . SER B 1 106 ? -27.781 23.906 15.055 1 97.25 106 SER B C 1
ATOM 4718 O O . SER B 1 106 ? -28.781 24.594 15.227 1 97.25 106 SER B O 1
ATOM 4720 N N . ASP B 1 107 ? -26.906 24.125 14.07 1 97.12 107 ASP B N 1
ATOM 4721 C CA . ASP B 1 107 ? -27.094 25.234 13.133 1 97.12 107 ASP B CA 1
ATOM 4722 C C . ASP B 1 107 ? -28.109 24.875 12.055 1 97.12 107 ASP B C 1
ATOM 4724 O O . ASP B 1 107 ? -27.938 23.891 11.344 1 97.12 107 ASP B O 1
ATOM 4728 N N . PRO B 1 108 ? -29.156 25.766 11.797 1 96.25 108 PRO B N 1
ATOM 4729 C CA . PRO B 1 108 ? -30.172 25.469 10.789 1 96.25 108 PRO B CA 1
ATOM 4730 C C . PRO B 1 108 ? -29.609 25.391 9.375 1 96.25 108 PRO B C 1
ATOM 4732 O O . PRO B 1 108 ? -30.141 24.672 8.531 1 96.25 108 PRO B O 1
ATOM 4735 N N . GLU B 1 109 ? -28.516 26.031 9.109 1 95.44 109 GLU B N 1
ATOM 4736 C CA . GLU B 1 109 ? -27.922 26 7.777 1 95.44 109 GLU B CA 1
ATOM 4737 C C . GLU B 1 109 ? -27.406 24.609 7.434 1 95.44 109 GLU B C 1
ATOM 4739 O O . GLU B 1 109 ? -27.453 24.188 6.277 1 95.44 109 GLU B O 1
ATOM 4744 N N . THR B 1 110 ? -26.906 23.953 8.445 1 96.56 110 THR B N 1
ATOM 4745 C CA . THR B 1 110 ? -26.438 22.578 8.242 1 96.56 110 THR B CA 1
ATOM 4746 C C . THR B 1 110 ? -27.594 21.688 7.777 1 96.56 110 THR B C 1
ATOM 4748 O O . THR B 1 110 ? -27.453 20.953 6.801 1 96.56 110 THR B O 1
ATOM 4751 N N . TRP B 1 111 ? -28.688 21.844 8.367 1 96.12 111 TRP B N 1
ATOM 4752 C CA . TRP B 1 111 ? -29.812 20.969 8.07 1 96.12 111 TRP B CA 1
ATOM 4753 C C . TRP B 1 111 ? -30.516 21.391 6.777 1 96.12 111 TRP B C 1
ATOM 4755 O O . TRP B 1 111 ? -31.047 20.547 6.051 1 96.12 111 TRP B O 1
ATOM 4765 N N . ALA B 1 112 ? -30.5 22.672 6.5 1 95.5 112 ALA B N 1
A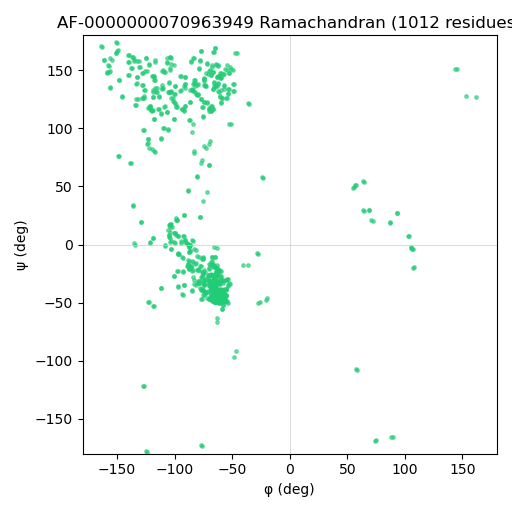TOM 4766 C CA . ALA B 1 112 ? -30.984 23.125 5.195 1 95.5 112 ALA B CA 1
ATOM 4767 C C . ALA B 1 112 ? -30.203 22.469 4.062 1 95.5 112 ALA B C 1
ATOM 4769 O O . ALA B 1 112 ? -30.781 22.062 3.053 1 95.5 112 ALA B O 1
ATOM 4770 N N . LEU B 1 113 ? -28.875 22.391 4.266 1 94.5 113 LEU B N 1
ATOM 4771 C CA . LEU B 1 113 ? -28.016 21.734 3.279 1 94.5 113 LEU B CA 1
ATOM 4772 C C . LEU B 1 113 ? -28.328 20.25 3.184 1 94.5 113 LEU B C 1
ATOM 4774 O O . LEU B 1 113 ? -28.453 19.703 2.082 1 94.5 113 LEU B O 1
ATOM 4778 N N . VAL B 1 114 ? -28.484 19.594 4.285 1 94.25 114 VAL B N 1
ATOM 4779 C CA . VAL B 1 114 ? -28.703 18.156 4.363 1 94.25 114 VAL B CA 1
ATOM 4780 C C . VAL B 1 114 ? -30.062 17.797 3.76 1 94.25 114 VAL B C 1
ATOM 4782 O O . VAL B 1 114 ? -30.203 16.75 3.117 1 94.25 114 VAL B O 1
ATOM 4785 N N . ARG B 1 115 ? -31.016 18.641 3.9 1 91.62 115 ARG B N 1
ATOM 4786 C CA . ARG B 1 115 ? -32.375 18.375 3.453 1 91.62 115 ARG B CA 1
ATOM 4787 C C . ARG B 1 115 ? -32.562 18.781 1.997 1 91.62 115 ARG B C 1
ATOM 4789 O O . ARG B 1 115 ? -33.531 18.375 1.354 1 91.62 115 ARG B O 1
ATOM 4796 N N . SER B 1 116 ? -31.609 19.516 1.605 1 83.75 116 SER B N 1
ATOM 4797 C CA . SER B 1 116 ? -31.75 20.016 0.237 1 83.75 116 SER B CA 1
ATOM 4798 C C . SER B 1 116 ? -31.5 18.891 -0.775 1 83.75 116 SER B C 1
ATOM 4800 O O . SER B 1 116 ? -30.703 17.984 -0.525 1 83.75 116 SER B O 1
ATOM 4802 N N . ARG B 1 117 ? -32.375 18.828 -1.826 1 69.69 117 ARG B N 1
ATOM 4803 C CA . ARG B 1 117 ? -32.125 17.969 -2.979 1 69.69 117 ARG B CA 1
ATOM 4804 C C . ARG B 1 117 ? -31.188 18.641 -3.965 1 69.69 117 ARG B C 1
ATOM 4806 O O . ARG B 1 117 ? -31.219 19.859 -4.121 1 69.69 117 ARG B O 1
ATOM 4813 N N . PRO B 1 118 ? -30.219 17.828 -4.453 1 80.12 118 PRO B N 1
ATOM 4814 C CA . PRO B 1 118 ? -30.156 16.375 -4.629 1 80.12 118 PRO B CA 1
ATOM 4815 C C . PRO B 1 118 ? -29.234 15.703 -3.615 1 80.12 118 PRO B C 1
ATOM 4817 O O . PRO B 1 118 ? -28.281 16.312 -3.146 1 80.12 118 PRO B O 1
ATOM 4820 N N . ARG B 1 119 ? -29.438 14.414 -3.451 1 87.25 119 ARG B N 1
ATOM 4821 C CA . ARG B 1 119 ? -28.594 13.586 -2.588 1 87.25 119 ARG B CA 1
ATOM 4822 C C . ARG B 1 119 ? -27.188 13.477 -3.145 1 87.25 119 ARG B C 1
ATOM 4824 O O . ARG B 1 119 ? -27 13.359 -4.359 1 87.25 119 ARG B O 1
ATOM 4831 N N . PRO B 1 120 ? -26.188 13.664 -2.246 1 95.88 120 PRO B N 1
ATOM 4832 C CA . PRO B 1 120 ? -24.812 13.539 -2.742 1 95.88 120 PRO B CA 1
ATOM 4833 C C . PRO B 1 120 ? -24.5 12.133 -3.258 1 95.88 120 PRO B C 1
ATOM 4835 O O . PRO B 1 120 ? -25.016 11.148 -2.725 1 95.88 120 PRO B O 1
ATOM 4838 N N . ASP B 1 121 ? -23.703 12.125 -4.305 1 97.44 121 ASP B N 1
ATOM 4839 C CA . ASP B 1 121 ? -23.203 10.859 -4.852 1 97.44 121 ASP B CA 1
ATOM 4840 C C . ASP B 1 121 ? -21.938 10.406 -4.121 1 97.44 121 ASP B C 1
ATOM 4842 O O . ASP B 1 121 ? -21.562 9.234 -4.199 1 97.44 121 ASP B O 1
ATOM 4846 N N . LEU B 1 122 ? -21.312 11.328 -3.445 1 98.38 122 LEU B N 1
ATOM 4847 C CA . LEU B 1 122 ? -20.078 11.078 -2.707 1 98.38 122 LEU B CA 1
ATOM 4848 C C . LEU B 1 122 ? -19.891 12.094 -1.586 1 98.38 122 LEU B C 1
ATOM 4850 O O . LEU B 1 122 ? -20.141 13.281 -1.776 1 98.38 122 LEU B O 1
ATOM 4854 N N . LEU B 1 123 ? -19.516 11.602 -0.442 1 98.44 123 LEU B N 1
ATOM 4855 C CA . LEU B 1 123 ? -19.094 12.461 0.666 1 98.44 123 LEU B CA 1
ATOM 4856 C C . LEU B 1 123 ? -17.594 12.422 0.851 1 98.44 123 LEU B C 1
ATOM 4858 O O . LEU B 1 123 ? -16.984 11.344 0.837 1 98.44 123 LEU B O 1
ATOM 4862 N N . VAL B 1 124 ? -16.969 13.578 0.957 1 98.75 124 VAL B N 1
ATOM 4863 C CA . VAL B 1 124 ? -15.547 13.688 1.299 1 98.75 124 VAL B CA 1
ATOM 4864 C C . VAL B 1 124 ? -15.398 14.305 2.686 1 98.75 124 VAL B C 1
ATOM 4866 O O . VAL B 1 124 ? -15.688 15.492 2.877 1 98.75 124 VAL B O 1
ATOM 4869 N N . LEU B 1 125 ? -14.914 13.492 3.605 1 98.44 125 LEU B N 1
ATOM 4870 C CA . LEU B 1 125 ? -14.82 13.93 4.996 1 98.44 125 LEU B CA 1
ATOM 4871 C C . LEU B 1 125 ? -13.367 14.156 5.395 1 98.44 125 LEU B C 1
ATOM 4873 O O . LEU B 1 125 ? -12.461 13.5 4.871 1 98.44 125 LEU B O 1
ATOM 4877 N N . ASP B 1 126 ? -13.156 15.094 6.285 1 97.5 126 ASP B N 1
ATOM 4878 C CA . ASP B 1 126 ? -11.82 15.281 6.844 1 97.5 126 ASP B CA 1
ATOM 4879 C C . ASP B 1 126 ? -11.43 14.109 7.73 1 97.5 126 ASP B C 1
ATOM 4881 O O . ASP B 1 126 ? -11.984 13.93 8.82 1 97.5 126 ASP B O 1
ATOM 4885 N N . GLY B 1 127 ? -10.438 13.391 7.32 1 96.06 127 GLY B N 1
ATOM 4886 C CA . GLY B 1 127 ? -10.031 12.172 8.008 1 96.06 127 GLY B CA 1
ATOM 4887 C C . GLY B 1 127 ? -9.289 12.438 9.305 1 96.06 127 GLY B C 1
ATOM 4888 O O . GLY B 1 127 ? -9.102 11.531 10.117 1 96.06 127 GLY B O 1
ATOM 4889 N N . ALA B 1 128 ? -8.891 13.688 9.555 1 92.44 128 ALA B N 1
ATOM 4890 C CA . ALA B 1 128 ? -8.203 14.047 10.789 1 92.44 128 ALA B CA 1
ATOM 4891 C C . ALA B 1 128 ? -9.172 14.086 11.969 1 92.44 128 ALA B C 1
ATOM 4893 O O . ALA B 1 128 ? -8.781 13.828 13.109 1 92.44 128 ALA B O 1
ATOM 4894 N N . TYR B 1 129 ? -10.375 14.406 11.766 1 90.12 129 TYR B N 1
ATOM 4895 C CA . TYR B 1 129 ? -11.477 14.383 12.719 1 90.12 129 TYR B CA 1
ATOM 4896 C C . TYR B 1 129 ? -12.805 14.102 12.016 1 90.12 129 TYR B C 1
ATOM 4898 O O . TYR B 1 129 ? -13.625 15 11.852 1 90.12 129 TYR B O 1
ATOM 4906 N N . PRO B 1 130 ? -12.977 12.875 11.68 1 95.69 130 PRO B N 1
ATOM 4907 C CA . PRO B 1 130 ? -14.148 12.562 10.859 1 95.69 130 PRO B CA 1
ATOM 4908 C C . PRO B 1 130 ? -15.398 12.281 11.695 1 95.69 130 PRO B C 1
ATOM 4910 O O . PRO B 1 130 ? -16.5 12.141 11.148 1 95.69 130 PRO B O 1
ATOM 4913 N N . GLU B 1 131 ? -15.312 12.219 12.992 1 95.94 131 GLU B N 1
ATOM 4914 C CA . GLU B 1 131 ? -16.328 11.609 13.852 1 95.94 131 GLU B CA 1
ATOM 4915 C C . GLU B 1 131 ? -17.656 12.359 13.742 1 95.94 131 GLU B C 1
ATOM 4917 O O . GLU B 1 131 ? -18.719 11.734 13.594 1 95.94 131 GLU B O 1
ATOM 4922 N N . CYS B 1 132 ? -17.578 13.656 13.812 1 96.44 132 CYS B N 1
ATOM 4923 C CA . CYS B 1 132 ? -18.812 14.422 13.719 1 96.44 132 CYS B CA 1
ATOM 4924 C C . CYS B 1 132 ? -19.438 14.258 12.344 1 96.44 132 CYS B C 1
ATOM 4926 O O . CYS B 1 132 ? -20.641 14 12.234 1 96.44 132 CYS B O 1
ATOM 4928 N N . ALA B 1 133 ? -18.656 14.406 11.289 1 97.25 133 ALA B N 1
ATOM 4929 C CA . ALA B 1 133 ? -19.141 14.328 9.914 1 97.25 133 ALA B CA 1
ATOM 4930 C C . ALA B 1 133 ? -19.703 12.938 9.609 1 97.25 133 ALA B C 1
ATOM 4932 O O . ALA B 1 133 ? -20.547 12.789 8.727 1 97.25 133 ALA B O 1
ATOM 4933 N N . LEU B 1 134 ? -19.25 11.906 10.297 1 97.81 134 LEU B N 1
ATOM 4934 C CA . LEU B 1 134 ? -19.75 10.555 10.109 1 97.81 134 LEU B CA 1
ATOM 4935 C C . LEU B 1 134 ? -21.234 10.469 10.469 1 97.81 134 LEU B C 1
ATOM 4937 O O . LEU B 1 134 ? -21.984 9.672 9.891 1 97.81 134 LEU B O 1
ATOM 4941 N N . GLY B 1 135 ? -21.672 11.289 11.445 1 97.19 135 GLY B N 1
ATOM 4942 C CA . GLY B 1 135 ? -23.094 11.375 11.711 1 97.19 135 GLY B CA 1
ATOM 4943 C C . GLY B 1 135 ? -23.906 11.82 10.508 1 97.19 135 GLY B C 1
ATOM 4944 O O . GLY B 1 135 ? -24.938 11.227 10.188 1 97.19 135 GLY B O 1
ATOM 4945 N N . LEU B 1 136 ? -23.391 12.82 9.852 1 96.44 136 LEU B N 1
ATOM 4946 C CA . LEU B 1 136 ? -24.047 13.305 8.648 1 96.44 136 LEU B CA 1
ATOM 4947 C C . LEU B 1 136 ? -23.984 12.258 7.531 1 96.44 136 LEU B C 1
ATOM 4949 O O . LEU B 1 136 ? -24.922 12.117 6.754 1 96.44 136 LEU B O 1
ATOM 4953 N N . ALA B 1 137 ? -22.844 11.594 7.465 1 96.69 137 ALA B N 1
ATOM 4954 C CA . ALA B 1 137 ? -22.734 10.531 6.473 1 96.69 137 ALA B CA 1
ATOM 4955 C C . ALA B 1 137 ? -23.797 9.469 6.676 1 96.69 137 ALA B C 1
ATOM 4957 O O . ALA B 1 137 ? -24.359 8.945 5.707 1 96.69 137 ALA B O 1
ATOM 4958 N N . HIS B 1 138 ? -24.031 9.109 7.898 1 96.62 138 HIS B N 1
ATOM 4959 C CA . HIS B 1 138 ? -25.078 8.148 8.211 1 96.62 138 HIS B CA 1
ATOM 4960 C C . HIS B 1 138 ? -26.453 8.656 7.754 1 96.62 138 HIS B C 1
ATOM 4962 O O . HIS B 1 138 ? -27.25 7.898 7.203 1 96.62 138 HIS B O 1
ATOM 4968 N N . ARG B 1 139 ? -26.734 9.914 7.988 1 94.94 139 ARG B N 1
ATOM 4969 C CA . ARG B 1 139 ? -28 10.531 7.617 1 94.94 139 ARG B CA 1
ATOM 4970 C C . ARG B 1 139 ? -28.172 10.57 6.102 1 94.94 139 ARG B C 1
ATOM 4972 O O . ARG B 1 139 ? -29.297 10.469 5.598 1 94.94 139 ARG B O 1
ATOM 4979 N N . LEU B 1 140 ? -27.125 10.625 5.359 1 95.31 140 LEU B N 1
ATOM 4980 C CA . LEU B 1 140 ? -27.172 10.852 3.918 1 95.31 140 LEU B CA 1
ATOM 4981 C C . LEU B 1 140 ? -26.922 9.555 3.154 1 95.31 140 LEU B C 1
ATOM 4983 O O . LEU B 1 140 ? -26.641 9.578 1.955 1 95.31 140 LEU B O 1
ATOM 4987 N N . ARG B 1 141 ? -27.016 8.484 3.799 1 91.06 141 ARG B N 1
ATOM 4988 C CA . ARG B 1 141 ? -26.953 7.203 3.104 1 91.06 141 ARG B CA 1
ATOM 4989 C C . ARG B 1 141 ? -27.953 7.152 1.952 1 91.06 141 ARG B C 1
ATOM 4991 O O . ARG B 1 141 ? -29.016 7.777 2.014 1 91.06 141 ARG B O 1
ATOM 4998 N N . PRO B 1 142 ? -27.609 6.422 0.858 1 93.38 142 PRO B N 1
ATOM 4999 C CA . PRO B 1 142 ? -26.531 5.438 0.759 1 93.38 142 PRO B CA 1
ATOM 5000 C C . PRO B 1 142 ? -25.266 6.012 0.131 1 93.38 142 PRO B C 1
ATOM 5002 O O . PRO B 1 142 ? -24.438 5.262 -0.4 1 93.38 142 PRO B O 1
ATOM 5005 N N . ALA B 1 143 ? -25.078 7.324 0.138 1 95.56 143 ALA B N 1
ATOM 5006 C CA . ALA B 1 143 ? -23.875 7.91 -0.463 1 95.56 143 ALA B CA 1
ATOM 5007 C C . ALA B 1 143 ? -22.609 7.375 0.2 1 95.56 143 ALA B C 1
ATOM 5009 O O . ALA B 1 143 ? -22.484 7.391 1.428 1 95.56 143 ALA B O 1
ATOM 5010 N N . PRO B 1 144 ? -21.672 6.824 -0.62 1 98.19 144 PRO B N 1
ATOM 5011 C CA . PRO B 1 144 ? -20.391 6.43 -0.02 1 98.19 144 PRO B CA 1
ATOM 5012 C C . PRO B 1 144 ? -19.578 7.629 0.454 1 98.19 144 PRO B C 1
ATOM 5014 O O . PRO B 1 144 ? -19.781 8.75 -0.009 1 98.19 144 PRO B O 1
ATOM 5017 N N . PHE B 1 145 ? -18.734 7.379 1.429 1 98.5 145 PHE B N 1
ATOM 5018 C CA . PHE B 1 145 ? -17.875 8.461 1.887 1 98.5 145 PHE B CA 1
ATOM 5019 C C . PHE B 1 145 ? -16.406 8.047 1.84 1 98.5 145 PHE B C 1
ATOM 5021 O O . PHE B 1 145 ? -16.094 6.863 1.977 1 98.5 145 PHE B O 1
ATOM 5028 N N . ILE B 1 146 ? -15.57 9.047 1.603 1 98.88 146 ILE B N 1
ATOM 5029 C CA . ILE B 1 146 ? -14.125 8.875 1.645 1 98.88 146 ILE B CA 1
ATOM 5030 C C . ILE B 1 146 ? -13.516 9.883 2.621 1 98.88 146 ILE B C 1
ATOM 5032 O O . ILE B 1 146 ? -14.18 10.828 3.037 1 98.88 146 ILE B O 1
ATOM 5036 N N . TYR B 1 147 ? -12.32 9.586 3.047 1 98.69 147 TYR B N 1
ATOM 5037 C CA . TYR B 1 147 ? -11.57 10.539 3.852 1 98.69 147 TYR B CA 1
ATOM 5038 C C . TYR B 1 147 ? -10.555 11.289 3 1 98.69 147 TYR B C 1
ATOM 5040 O O . TYR B 1 147 ? -9.914 10.703 2.125 1 98.69 147 TYR B O 1
ATOM 5048 N N . LEU B 1 148 ? -10.453 12.539 3.174 1 98.38 148 LEU B N 1
ATOM 5049 C CA . LEU B 1 148 ? -9.266 13.328 2.877 1 98.38 148 LEU B CA 1
ATOM 5050 C C . LEU B 1 148 ? -8.547 13.734 4.16 1 98.38 148 LEU B C 1
ATOM 5052 O O . LEU B 1 148 ? -8.984 14.648 4.859 1 98.38 148 LEU B O 1
ATOM 5056 N N . ASN B 1 149 ? -7.504 12.984 4.484 1 97.12 149 ASN B N 1
ATOM 5057 C CA . ASN B 1 149 ? -6.742 13.273 5.695 1 97.12 149 ASN B CA 1
ATOM 5058 C C . ASN B 1 149 ? -5.902 14.539 5.539 1 97.12 149 ASN B C 1
ATOM 5060 O O . ASN B 1 149 ? -5.031 14.602 4.672 1 97.12 149 ASN B O 1
ATOM 5064 N N . THR B 1 150 ? -6.102 15.469 6.383 1 95.44 150 THR B N 1
ATOM 5065 C CA . THR B 1 150 ? -5.438 16.75 6.227 1 95.44 150 THR B CA 1
ATOM 5066 C C . THR B 1 150 ? -4.184 16.828 7.09 1 95.44 150 THR B C 1
ATOM 5068 O O . THR B 1 150 ? -3.422 17.797 7.012 1 95.44 150 THR B O 1
ATOM 5071 N N . VAL B 1 151 ? -3.963 15.812 7.953 1 93.88 151 VAL B N 1
ATOM 5072 C CA . VAL B 1 151 ? -2.768 15.711 8.789 1 93.88 151 VAL B CA 1
ATOM 5073 C C . VAL B 1 151 ? -1.908 14.539 8.305 1 93.88 151 VAL B C 1
ATOM 5075 O O . VAL B 1 151 ? -2.42 13.453 8.047 1 93.88 151 VAL B O 1
ATOM 5078 N N . GLY B 1 152 ? -0.681 14.703 8.234 1 91.81 152 GLY B N 1
ATOM 5079 C CA . GLY B 1 152 ? 0.212 13.75 7.602 1 91.81 152 GLY B CA 1
ATOM 5080 C C . GLY B 1 152 ? 0.53 12.555 8.484 1 91.81 152 GLY B C 1
ATOM 5081 O O . GLY B 1 152 ? 0.704 11.438 7.992 1 91.81 152 GLY B O 1
ATOM 5082 N N . PHE B 1 153 ? 0.586 12.75 9.781 1 92.94 153 PHE B N 1
ATOM 5083 C CA . PHE B 1 153 ? 1.099 11.711 10.672 1 92.94 153 PHE B CA 1
ATOM 5084 C C . PHE B 1 153 ? -0.028 11.094 11.492 1 92.94 153 PHE B C 1
ATOM 5086 O O . PHE B 1 153 ? 0.205 10.188 12.289 1 92.94 153 PHE B O 1
ATOM 5093 N N . TYR B 1 154 ? -1.209 11.578 11.297 1 91.38 154 TYR B N 1
ATOM 5094 C CA . TYR B 1 154 ? -2.34 10.977 11.984 1 91.38 154 TYR B CA 1
ATOM 5095 C C . TYR B 1 154 ? -2.752 9.664 11.32 1 91.38 154 TYR B C 1
ATOM 5097 O O . TYR B 1 154 ? -3.068 9.641 10.133 1 91.38 154 TYR B O 1
ATOM 5105 N N . THR B 1 155 ? -2.797 8.578 12.148 1 93.19 155 THR B N 1
ATOM 5106 C CA . THR B 1 155 ? -3.078 7.281 11.555 1 93.19 155 THR B CA 1
ATOM 5107 C C . THR B 1 155 ? -4.359 6.684 12.133 1 93.19 155 THR B C 1
ATOM 5109 O O . THR B 1 155 ? -4.707 5.539 11.836 1 93.19 155 THR B O 1
ATOM 5112 N N . GLY B 1 156 ? -5.055 7.438 12.945 1 94.5 156 GLY B N 1
ATOM 5113 C CA . GLY B 1 156 ? -6.223 6.898 13.633 1 94.5 156 GLY B CA 1
ATOM 5114 C C . GLY B 1 156 ? -7.281 6.379 12.68 1 94.5 156 GLY B C 1
ATOM 5115 O O . GLY B 1 156 ? -7.691 5.219 12.766 1 94.5 156 GLY B O 1
ATOM 5116 N N . SER B 1 157 ? -7.727 7.223 11.766 1 94.81 157 SER B N 1
ATOM 5117 C CA . SER B 1 157 ? -8.773 6.84 10.828 1 94.81 157 SER B CA 1
ATOM 5118 C C . SER B 1 157 ? -8.312 5.723 9.898 1 94.81 157 SER B C 1
ATOM 5120 O O . SER B 1 157 ? -9.102 4.863 9.508 1 94.81 157 SER B O 1
ATOM 5122 N N . LEU B 1 158 ? -7.02 5.684 9.586 1 96.44 158 LEU B N 1
ATOM 5123 C CA . LEU B 1 158 ? -6.445 4.621 8.766 1 96.44 158 LEU B CA 1
ATOM 5124 C C . LEU B 1 158 ? -6.477 3.287 9.508 1 96.44 158 LEU B C 1
ATOM 5126 O O . LEU B 1 158 ? -6.871 2.266 8.945 1 96.44 158 LEU B O 1
ATOM 5130 N N . SER B 1 159 ? -6.035 3.363 10.742 1 95.69 159 SER B N 1
ATOM 5131 C CA . SER B 1 159 ? -5.973 2.146 11.547 1 95.69 159 SER B CA 1
ATOM 5132 C C . SER B 1 159 ? -7.363 1.553 11.75 1 95.69 159 SER B C 1
ATOM 5134 O O . SER B 1 159 ? -7.535 0.333 11.711 1 95.69 159 SER B O 1
ATOM 5136 N N . LEU B 1 160 ? -8.32 2.414 12.008 1 96.06 160 LEU B N 1
ATOM 5137 C CA . LEU B 1 160 ? -9.688 1.958 12.195 1 96.06 160 LEU B CA 1
ATOM 5138 C C . LEU B 1 160 ? -10.211 1.264 10.938 1 96.06 160 LEU B C 1
ATOM 5140 O O . LEU B 1 160 ? -11.016 0.335 11.023 1 96.06 160 LEU B O 1
ATOM 5144 N N . ALA B 1 161 ? -9.727 1.71 9.82 1 96.62 161 ALA B N 1
ATOM 5145 C CA . ALA B 1 161 ? -10.156 1.138 8.547 1 96.62 161 ALA B CA 1
ATOM 5146 C C . ALA B 1 161 ? -9.344 -0.112 8.211 1 96.62 161 ALA B C 1
ATOM 5148 O O . ALA B 1 161 ? -9.484 -0.673 7.121 1 96.62 161 ALA B O 1
ATOM 5149 N N . GLY B 1 162 ? -8.5 -0.532 9.062 1 96.38 162 GLY B N 1
ATOM 5150 C CA . GLY B 1 162 ? -7.832 -1.813 8.898 1 96.38 162 GLY B CA 1
ATOM 5151 C C . GLY B 1 162 ? -6.379 -1.68 8.492 1 96.38 162 GLY B C 1
ATOM 5152 O O . GLY B 1 162 ? -5.66 -2.678 8.398 1 96.38 162 GLY B O 1
ATOM 5153 N N . ASN B 1 163 ? -5.883 -0.492 8.25 1 97.06 163 ASN B N 1
ATOM 5154 C CA . ASN B 1 163 ? -4.488 -0.297 7.859 1 97.06 163 ASN B CA 1
ATOM 5155 C C . ASN B 1 163 ? -3.543 -0.485 9.047 1 97.06 163 ASN B C 1
ATOM 5157 O O . ASN B 1 163 ? -3.848 -0.062 10.156 1 97.06 163 ASN B O 1
ATOM 5161 N N . PRO B 1 164 ? -2.367 -1.072 8.766 1 95.12 164 PRO B N 1
ATOM 5162 C CA . PRO B 1 164 ? -1.391 -1.212 9.844 1 95.12 164 PRO B CA 1
ATOM 5163 C C . PRO B 1 164 ? -0.729 0.113 10.219 1 95.12 164 PRO B C 1
ATOM 5165 O O . PRO B 1 164 ? -0.392 0.909 9.336 1 95.12 164 PRO B O 1
ATOM 5168 N N . ALA B 1 165 ? -0.604 0.324 11.5 1 94.75 165 ALA B N 1
ATOM 5169 C CA . ALA B 1 165 ? 0.12 1.475 12.031 1 94.75 165 ALA B CA 1
ATOM 5170 C C . ALA B 1 165 ? 0.977 1.074 13.227 1 94.75 165 ALA B C 1
ATOM 5172 O O . ALA B 1 165 ? 0.735 1.523 14.352 1 94.75 165 ALA B O 1
ATOM 5173 N N . PRO B 1 166 ? 2.012 0.323 12.969 1 95.56 166 PRO B N 1
ATOM 5174 C CA . PRO B 1 166 ? 2.84 -0.11 14.102 1 95.56 166 PRO B CA 1
ATOM 5175 C C . PRO B 1 166 ? 3.482 1.059 14.844 1 95.56 166 PRO B C 1
ATOM 5177 O O . PRO B 1 166 ? 4.141 1.899 14.227 1 95.56 166 PRO B O 1
ATOM 5180 N N . PHE B 1 167 ? 3.354 1.009 16.141 1 96.81 167 PHE B N 1
ATOM 5181 C CA . PHE B 1 167 ? 3.883 2.09 16.953 1 96.81 167 PHE B CA 1
ATOM 5182 C C . PHE B 1 167 ? 5.406 2.08 16.953 1 96.81 167 PHE B C 1
ATOM 5184 O O . PHE B 1 167 ? 6.043 3.098 17.234 1 96.81 167 PHE B O 1
ATOM 5191 N N . ALA B 1 168 ? 5.957 0.955 16.547 1 96.81 168 ALA B N 1
ATOM 5192 C CA . ALA B 1 168 ? 7.41 0.808 16.547 1 96.81 168 ALA B CA 1
ATOM 5193 C C . ALA B 1 168 ? 8.062 1.743 15.539 1 96.81 168 ALA B C 1
ATOM 5195 O O . ALA B 1 168 ? 9.211 2.154 15.719 1 96.81 168 ALA B O 1
ATOM 5196 N N . LEU B 1 169 ? 7.301 2.055 14.531 1 95.38 169 LEU B N 1
ATOM 5197 C CA . LEU B 1 169 ? 7.953 2.805 13.461 1 95.38 169 LEU B CA 1
ATOM 5198 C C . LEU B 1 169 ? 7.086 3.975 13.008 1 95.38 169 LEU B C 1
ATOM 5200 O O . LEU B 1 169 ? 7.441 4.691 12.07 1 95.38 169 LEU B O 1
ATOM 5204 N N . THR B 1 170 ? 5.934 4.129 13.609 1 96.56 170 THR B N 1
ATOM 5205 C CA . THR B 1 170 ? 5.035 5.23 13.281 1 96.56 170 THR B CA 1
ATOM 5206 C C . THR B 1 170 ? 5.145 6.352 14.312 1 96.56 170 THR B C 1
ATOM 5208 O O . THR B 1 170 ? 4.605 6.238 15.414 1 96.56 170 THR B O 1
ATOM 5211 N N . PRO B 1 171 ? 5.73 7.43 13.953 1 97.06 171 PRO B N 1
ATOM 5212 C CA . PRO B 1 171 ? 5.852 8.516 14.93 1 97.06 171 PRO B CA 1
ATOM 5213 C C . PRO B 1 171 ? 4.496 9.102 15.328 1 97.06 171 PRO B C 1
ATOM 5215 O O . PRO B 1 171 ? 3.611 9.25 14.484 1 97.06 171 PRO B O 1
ATOM 5218 N N . PHE B 1 172 ? 4.438 9.367 16.641 1 96.56 172 PHE B N 1
ATOM 5219 C CA . PHE B 1 172 ? 3.254 10.07 17.125 1 96.56 172 PHE B CA 1
ATOM 5220 C C . PHE B 1 172 ? 3.152 11.453 16.484 1 96.56 172 PHE B C 1
ATOM 5222 O O . PHE B 1 172 ? 4.156 12.156 16.344 1 96.56 172 PHE B O 1
ATOM 5229 N N . LEU B 1 173 ? 2 11.922 16.078 1 95.25 173 LEU B N 1
ATOM 5230 C CA . LEU B 1 173 ? 1.787 13.117 15.273 1 95.25 173 LEU B CA 1
ATOM 5231 C C . LEU B 1 173 ? 2.152 14.375 16.062 1 95.25 173 LEU B C 1
ATOM 5233 O O . LEU B 1 173 ? 2.473 15.406 15.469 1 95.25 173 LEU B O 1
ATOM 5237 N N . GLY B 1 174 ? 2.08 14.383 17.391 1 93.62 174 GLY B N 1
ATOM 5238 C CA . GLY B 1 174 ? 2.271 15.57 18.203 1 93.62 174 GLY B CA 1
ATOM 5239 C C . GLY B 1 174 ? 3.656 15.656 18.812 1 93.62 174 GLY B C 1
ATOM 5240 O O . GLY B 1 174 ? 3.898 16.484 19.688 1 93.62 174 GLY B O 1
ATOM 5241 N N . ALA B 1 175 ? 4.547 14.758 18.359 1 94.38 175 ALA B N 1
ATOM 5242 C CA . ALA B 1 175 ? 5.891 14.742 18.938 1 94.38 175 ALA B CA 1
ATOM 5243 C C . ALA B 1 175 ? 6.945 14.586 17.844 1 94.38 175 ALA B C 1
ATOM 5245 O O . ALA B 1 175 ? 6.637 14.172 16.719 1 94.38 175 ALA B O 1
ATOM 5246 N N . ALA B 1 176 ? 8.148 14.945 18.219 1 95.88 176 ALA B N 1
ATOM 5247 C CA . ALA B 1 176 ? 9.234 14.977 17.25 1 95.88 176 ALA B CA 1
ATOM 5248 C C . ALA B 1 176 ? 9.93 13.625 17.156 1 95.88 176 ALA B C 1
ATOM 5250 O O . ALA B 1 176 ? 11.164 13.547 17.203 1 95.88 176 ALA B O 1
ATOM 5251 N N . PHE B 1 177 ? 9.219 12.539 17.047 1 96.5 177 PHE B N 1
ATOM 5252 C CA . PHE B 1 177 ? 9.766 11.203 16.828 1 96.5 177 PHE B CA 1
ATOM 5253 C C . PHE B 1 177 ? 10.016 10.969 15.336 1 96.5 177 PHE B C 1
ATOM 5255 O O . PHE B 1 177 ? 9.531 11.727 14.492 1 96.5 177 PHE B O 1
ATOM 5262 N N . THR B 1 178 ? 10.836 10.016 15.055 1 96.12 178 THR B N 1
ATOM 5263 C CA . THR B 1 178 ? 11.062 9.539 13.695 1 96.12 178 THR B CA 1
ATOM 5264 C C . THR B 1 178 ? 10.82 8.031 13.602 1 96.12 178 THR B C 1
ATOM 5266 O O . THR B 1 178 ? 10.367 7.41 14.562 1 96.12 178 THR B O 1
ATOM 5269 N N . ASP B 1 179 ? 11.031 7.438 12.43 1 96 179 ASP B N 1
ATOM 5270 C CA . ASP B 1 179 ? 10.758 6.012 12.273 1 96 179 ASP B CA 1
ATOM 5271 C C . ASP B 1 179 ? 11.969 5.176 12.688 1 96 179 ASP B C 1
ATOM 5273 O O . ASP B 1 179 ? 11.953 3.951 12.547 1 96 179 ASP B O 1
ATOM 5277 N N . ARG B 1 180 ? 13.016 5.809 13.086 1 95.88 180 ARG B N 1
ATOM 5278 C CA . ARG B 1 180 ? 14.188 5.141 13.656 1 95.88 180 ARG B CA 1
ATOM 5279 C C . ARG B 1 180 ? 14.344 5.469 15.133 1 95.88 180 ARG B C 1
ATOM 5281 O O . ARG B 1 180 ? 15.008 6.445 15.492 1 95.88 180 ARG B O 1
ATOM 5288 N N . MET B 1 181 ? 13.766 4.672 15.93 1 97.06 181 MET B N 1
ATOM 5289 C CA . MET B 1 181 ? 13.75 4.902 17.375 1 97.06 181 MET B CA 1
ATOM 5290 C C . MET B 1 181 ? 14.477 3.781 18.109 1 97.06 181 MET B C 1
ATOM 5292 O O . MET B 1 181 ? 14.414 2.619 17.703 1 97.06 181 MET B O 1
ATOM 5296 N N . GLY B 1 182 ? 15.211 4.172 19.156 1 97.06 182 GLY B N 1
ATOM 5297 C CA . GLY B 1 182 ? 15.711 3.162 20.078 1 97.06 182 GLY B CA 1
ATOM 5298 C C . GLY B 1 182 ? 14.648 2.643 21.016 1 97.06 182 GLY B C 1
ATOM 5299 O O . GLY B 1 182 ? 13.461 2.943 20.859 1 97.06 182 GLY B O 1
ATOM 5300 N N . LEU B 1 183 ? 15.016 1.839 21.969 1 97.81 183 LEU B N 1
ATOM 5301 C CA . LEU B 1 183 ? 14.078 1.204 22.891 1 97.81 183 LEU B CA 1
ATOM 5302 C C . LEU B 1 183 ? 13.273 2.252 23.656 1 97.81 183 LEU B C 1
ATOM 5304 O O . LEU B 1 183 ? 12.039 2.178 23.703 1 97.81 183 LEU B O 1
ATOM 5308 N N . LEU B 1 184 ? 13.93 3.221 24.203 1 98.12 184 LEU B N 1
ATOM 5309 C CA . LEU B 1 184 ? 13.25 4.242 25 1 98.12 184 LEU B CA 1
ATOM 5310 C C . LEU B 1 184 ? 12.383 5.129 24.109 1 98.12 184 LEU B C 1
ATOM 5312 O O . LEU B 1 184 ? 11.32 5.59 24.531 1 98.12 184 LEU B O 1
ATOM 5316 N N . GLY B 1 185 ? 12.852 5.406 22.875 1 98.06 185 GLY B N 1
ATOM 5317 C CA . GLY B 1 185 ? 12.047 6.148 21.922 1 98.06 185 GLY B CA 1
ATOM 5318 C C . GLY B 1 185 ? 10.758 5.445 21.562 1 98.06 185 GLY B C 1
ATOM 5319 O O . GLY B 1 185 ? 9.688 6.059 21.547 1 98.06 185 GLY B O 1
ATOM 5320 N N . ARG B 1 186 ? 10.883 4.148 21.312 1 98.44 186 ARG B N 1
ATOM 5321 C CA . ARG B 1 186 ? 9.703 3.354 20.984 1 98.44 186 ARG B CA 1
ATOM 5322 C C . ARG B 1 186 ? 8.742 3.297 22.156 1 98.44 186 ARG B C 1
ATOM 5324 O O . ARG B 1 186 ? 7.523 3.324 21.984 1 98.44 186 ARG B O 1
ATOM 5331 N N . ALA B 1 187 ? 9.32 3.176 23.344 1 98.62 187 ALA B N 1
ATOM 5332 C CA . ALA B 1 187 ? 8.492 3.141 24.531 1 98.62 187 ALA B CA 1
ATOM 5333 C C . ALA B 1 187 ? 7.707 4.441 24.703 1 98.62 187 ALA B C 1
ATOM 5335 O O . ALA B 1 187 ? 6.496 4.418 24.938 1 98.62 187 ALA B O 1
ATOM 5336 N N . ALA B 1 188 ? 8.375 5.578 24.594 1 98.5 188 ALA B N 1
ATOM 5337 C CA . ALA B 1 188 ? 7.727 6.879 24.719 1 98.5 188 ALA B CA 1
ATOM 5338 C C . ALA B 1 188 ? 6.688 7.074 23.609 1 98.5 188 ALA B C 1
ATOM 5340 O O . ALA B 1 188 ? 5.578 7.543 23.875 1 98.5 188 ALA B O 1
ATOM 5341 N N . ASN B 1 189 ? 7.066 6.734 22.406 1 98.31 189 ASN B N 1
ATOM 5342 C CA . ASN B 1 189 ? 6.164 6.844 21.266 1 98.31 189 ASN B CA 1
ATOM 5343 C C . ASN B 1 189 ? 4.895 6.023 21.469 1 98.31 189 ASN B C 1
ATOM 5345 O O . ASN B 1 189 ? 3.787 6.512 21.234 1 98.31 189 ASN B O 1
ATOM 5349 N N . ALA B 1 190 ? 5.07 4.812 21.906 1 98.31 190 ALA B N 1
ATOM 5350 C CA . ALA B 1 190 ? 3.932 3.934 22.172 1 98.31 190 ALA B CA 1
ATOM 5351 C C . ALA B 1 190 ? 3.029 4.512 23.25 1 98.31 190 ALA B C 1
ATOM 5353 O O . ALA B 1 190 ? 1.804 4.422 23.156 1 98.31 190 ALA B O 1
ATOM 5354 N N . ALA B 1 191 ? 3.643 5.027 24.266 1 98.06 191 ALA B N 1
ATOM 5355 C CA . ALA B 1 191 ? 2.871 5.625 25.344 1 98.06 191 ALA B CA 1
ATOM 5356 C C . ALA B 1 191 ? 2.012 6.781 24.828 1 98.06 191 ALA B C 1
ATOM 5358 O O . ALA B 1 191 ? 0.849 6.914 25.219 1 98.06 191 ALA B O 1
ATOM 5359 N N . TRP B 1 192 ? 2.631 7.621 24.016 1 96.81 192 TRP B N 1
ATOM 5360 C CA . TRP B 1 192 ? 1.893 8.742 23.453 1 96.81 192 TRP B CA 1
ATOM 5361 C C . TRP B 1 192 ? 0.707 8.25 22.625 1 96.81 192 TRP B C 1
ATOM 5363 O O . TRP B 1 192 ? -0.403 8.773 22.75 1 96.81 192 TRP B O 1
ATOM 5373 N N . HIS B 1 193 ? 0.949 7.25 21.781 1 97.19 193 HIS B N 1
ATOM 5374 C CA . HIS B 1 193 ? -0.121 6.695 20.969 1 97.19 193 HIS B CA 1
ATOM 5375 C C . HIS B 1 193 ? -1.246 6.133 21.828 1 97.19 193 HIS B C 1
ATOM 5377 O O . HIS B 1 193 ? -2.422 6.406 21.578 1 97.19 193 HIS B O 1
ATOM 5383 N N . CYS B 1 194 ? -0.873 5.367 22.812 1 96.75 194 CYS B N 1
ATOM 5384 C CA . CYS B 1 194 ? -1.862 4.738 23.672 1 96.75 194 CYS B CA 1
ATOM 5385 C C . CYS B 1 194 ? -2.68 5.785 24.422 1 96.75 194 CYS B C 1
A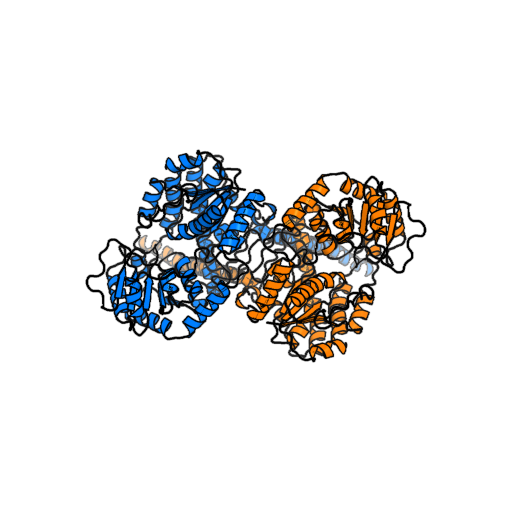TOM 5387 O O . CYS B 1 194 ? -3.904 5.68 24.5 1 96.75 194 CYS B O 1
ATOM 5389 N N . ALA B 1 195 ? -2.02 6.785 24.953 1 96.06 195 ALA B N 1
ATOM 5390 C CA . ALA B 1 195 ? -2.703 7.855 25.688 1 96.06 195 ALA B CA 1
ATOM 5391 C C . ALA B 1 195 ? -3.682 8.594 24.766 1 96.06 195 ALA B C 1
ATOM 5393 O O . ALA B 1 195 ? -4.816 8.875 25.172 1 96.06 195 ALA B O 1
ATOM 5394 N N . ALA B 1 196 ? -3.242 8.938 23.609 1 94.94 196 ALA B N 1
ATOM 5395 C CA . ALA B 1 196 ? -4.09 9.656 22.656 1 94.94 196 ALA B CA 1
ATOM 5396 C C . ALA B 1 196 ? -5.305 8.812 22.281 1 94.94 196 ALA B C 1
ATOM 5398 O O . ALA B 1 196 ? -6.414 9.344 22.141 1 94.94 196 ALA B O 1
ATOM 5399 N N . GLN B 1 197 ? -5.102 7.535 22.031 1 95.12 197 GLN B N 1
ATOM 5400 C CA . GLN B 1 197 ? -6.191 6.648 21.656 1 95.12 197 GLN B CA 1
ATOM 5401 C C . GLN B 1 197 ? -7.223 6.527 22.766 1 95.12 197 GLN B C 1
ATOM 5403 O O . GLN B 1 197 ? -8.43 6.508 22.516 1 95.12 197 GLN B O 1
ATOM 5408 N N . LEU B 1 198 ? -6.742 6.426 23.984 1 96 198 LEU B N 1
ATOM 5409 C CA . LEU B 1 198 ? -7.637 6.332 25.125 1 96 198 LEU B CA 1
ATOM 5410 C C . LEU B 1 198 ? -8.453 7.613 25.297 1 96 198 LEU B C 1
ATOM 5412 O O . LEU B 1 198 ? -9.656 7.559 25.547 1 96 198 LEU B O 1
ATOM 5416 N N . LEU B 1 199 ? -7.762 8.695 25.172 1 95.81 199 LEU B N 1
ATOM 5417 C CA . LEU B 1 199 ? -8.438 9.992 25.266 1 95.81 199 LEU B CA 1
ATOM 5418 C C . LEU B 1 199 ? -9.477 10.141 24.156 1 95.81 199 LEU B C 1
ATOM 5420 O O . LEU B 1 199 ? -10.586 10.625 24.406 1 95.81 199 LEU B O 1
ATOM 5424 N N . HIS B 1 200 ? -9.102 9.781 22.984 1 96.06 200 HIS B N 1
ATOM 5425 C CA . HIS B 1 200 ? -10.016 9.852 21.844 1 96.06 200 HIS B CA 1
ATOM 5426 C C . HIS B 1 200 ? -11.234 8.961 22.062 1 96.06 200 HIS B C 1
ATOM 5428 O O . HIS B 1 200 ? -12.367 9.383 21.797 1 96.06 200 HIS B O 1
ATOM 5434 N N . ALA B 1 201 ? -11.039 7.754 22.5 1 96.19 201 ALA B N 1
ATOM 5435 C CA . ALA B 1 201 ? -12.133 6.824 22.766 1 96.19 201 ALA B CA 1
ATOM 5436 C C . ALA B 1 201 ? -13.094 7.387 23.812 1 96.19 201 ALA B C 1
ATOM 5438 O O . ALA B 1 201 ? -14.312 7.273 23.672 1 96.19 201 ALA B O 1
ATOM 5439 N N . ALA B 1 202 ? -12.523 7.961 24.828 1 96.5 202 ALA B N 1
ATOM 5440 C CA . ALA B 1 202 ? -13.352 8.562 25.891 1 96.5 202 ALA B CA 1
ATOM 5441 C C . ALA B 1 202 ? -14.172 9.719 25.344 1 96.5 202 ALA B C 1
ATOM 5443 O O . ALA B 1 202 ? -15.375 9.82 25.609 1 96.5 202 ALA B O 1
ATOM 5444 N N . MET B 1 203 ? -13.5 10.562 24.625 1 96.94 203 MET B N 1
ATOM 5445 C CA . MET B 1 203 ? -14.18 11.703 24.031 1 96.94 203 MET B CA 1
ATOM 5446 C C . MET B 1 203 ? -15.328 11.25 23.125 1 96.94 203 MET B C 1
ATOM 5448 O O . MET B 1 203 ? -16.438 11.797 23.203 1 96.94 203 MET B O 1
ATOM 5452 N N . VAL B 1 204 ? -15.133 10.25 22.312 1 97.19 204 VAL B N 1
ATOM 5453 C CA . VAL B 1 204 ? -16.125 9.773 21.359 1 97.19 204 VAL B CA 1
ATOM 5454 C C . VAL B 1 204 ? -17.281 9.102 22.094 1 97.19 204 VAL B C 1
ATOM 5456 O O . VAL B 1 204 ? -18.453 9.422 21.859 1 97.19 204 VAL B O 1
ATOM 5459 N N . HIS B 1 205 ? -17 8.242 23.031 1 96.75 205 HIS B N 1
ATOM 5460 C CA . HIS B 1 205 ? -18.016 7.418 23.672 1 96.75 205 HIS B CA 1
ATOM 5461 C C . HIS B 1 205 ? -18.844 8.227 24.672 1 96.75 205 HIS B C 1
ATOM 5463 O O . HIS B 1 205 ? -20.062 8.086 24.734 1 96.75 205 HIS B O 1
ATOM 5469 N N . PHE B 1 206 ? -18.172 9.102 25.391 1 96.88 206 PHE B N 1
ATOM 5470 C CA . PHE B 1 206 ? -18.859 9.719 26.516 1 96.88 206 PHE B CA 1
ATOM 5471 C C . PHE B 1 206 ? -19.406 11.086 26.125 1 96.88 206 PHE B C 1
ATOM 5473 O O . PHE B 1 206 ? -20.344 11.594 26.766 1 96.88 206 PHE B O 1
ATOM 5480 N N . PHE B 1 207 ? -18.844 11.711 25.094 1 97.56 207 PHE B N 1
ATOM 5481 C CA . PHE B 1 207 ? -19.234 13.094 24.844 1 97.56 207 PHE B CA 1
ATOM 5482 C C . PHE B 1 207 ? -19.781 13.242 23.422 1 97.56 207 PHE B C 1
ATOM 5484 O O . PHE B 1 207 ? -20.906 13.711 23.234 1 97.56 207 PHE B O 1
ATOM 5491 N N . LEU B 1 208 ? -19.125 12.766 22.422 1 97.75 208 LEU B N 1
ATOM 5492 C CA . LEU B 1 208 ? -19.484 13.023 21.031 1 97.75 208 LEU B CA 1
ATOM 5493 C C . LEU B 1 208 ? -20.672 12.172 20.625 1 97.75 208 LEU B C 1
ATOM 5495 O O . LEU B 1 208 ? -21.594 12.664 19.953 1 97.75 208 LEU B O 1
ATOM 5499 N N . GLN B 1 209 ? -20.656 10.867 20.953 1 97.88 209 GLN B N 1
ATOM 5500 C CA . GLN B 1 209 ? -21.734 9.953 20.562 1 97.88 209 GLN B CA 1
ATOM 5501 C C . GLN B 1 209 ? -23.094 10.453 21.031 1 97.88 209 GLN B C 1
ATOM 5503 O O . GLN B 1 209 ? -24.062 10.414 20.281 1 97.88 209 GLN B O 1
ATOM 5508 N N . PRO B 1 210 ? -23.25 10.953 22.281 1 97.56 210 PRO B N 1
ATOM 5509 C CA . PRO B 1 210 ? -24.531 11.508 22.719 1 97.56 210 PRO B CA 1
ATOM 5510 C C . PRO B 1 210 ? -24.969 12.711 21.891 1 97.56 210 PRO B C 1
ATOM 5512 O O . PRO B 1 210 ? -26.156 12.867 21.609 1 97.56 210 PRO B O 1
ATOM 5515 N N . VAL B 1 211 ? -24 13.57 21.531 1 98.06 211 VAL B N 1
ATOM 5516 C CA . VAL B 1 211 ? -24.312 14.727 20.688 1 98.06 211 VAL B CA 1
ATOM 5517 C C . VAL B 1 211 ? -24.875 14.25 19.359 1 98.06 211 VAL B C 1
ATOM 5519 O O . VAL B 1 211 ? -25.906 14.75 18.891 1 98.06 211 VAL B O 1
ATOM 5522 N N . LEU B 1 212 ? -24.266 13.266 18.75 1 98.06 212 LEU B N 1
ATOM 5523 C CA . LEU B 1 212 ? -24.688 12.727 17.469 1 98.06 212 LEU B CA 1
ATOM 5524 C C . LEU B 1 212 ? -26.078 12.094 17.562 1 98.06 212 LEU B C 1
ATOM 5526 O O . LEU B 1 212 ? -26.938 12.312 16.719 1 98.06 212 LEU B O 1
ATOM 5530 N N . ARG B 1 213 ? -26.297 11.344 18.609 1 97.75 213 ARG B N 1
ATOM 5531 C CA . ARG B 1 213 ? -27.578 10.664 18.766 1 97.75 213 ARG B CA 1
ATOM 5532 C C . ARG B 1 213 ? -28.703 11.656 19.031 1 97.75 213 ARG B C 1
ATOM 5534 O O . ARG B 1 213 ? -29.844 11.438 18.609 1 97.75 213 ARG B O 1
ATOM 5541 N N . ARG B 1 214 ? -28.453 12.75 19.672 1 97.44 214 ARG B N 1
ATOM 5542 C CA . ARG B 1 214 ? -29.453 13.789 19.922 1 97.44 214 ARG B CA 1
ATOM 5543 C C . ARG B 1 214 ? -29.875 14.453 18.609 1 97.44 214 ARG B C 1
ATOM 5545 O O . ARG B 1 214 ? -31.062 14.75 18.422 1 97.44 214 ARG B O 1
ATOM 5552 N N . HIS B 1 215 ? -28.969 14.656 17.703 1 97.25 215 HIS B N 1
ATOM 5553 C CA . HIS B 1 215 ? -29.266 15.445 16.516 1 97.25 215 HIS B CA 1
ATOM 5554 C C . HIS B 1 215 ? -29.625 14.562 15.328 1 97.25 215 HIS B C 1
ATOM 5556 O O . HIS B 1 215 ? -30.422 14.945 14.477 1 97.25 215 HIS B O 1
ATOM 5562 N N . ILE B 1 216 ? -29 13.367 15.164 1 96.38 216 ILE B N 1
ATOM 5563 C CA . ILE B 1 216 ? -29.188 12.492 14.016 1 96.38 216 ILE B CA 1
ATOM 5564 C C . ILE B 1 216 ? -30.281 11.469 14.328 1 96.38 216 ILE B C 1
ATOM 5566 O O . ILE B 1 216 ? -31.109 11.148 13.469 1 96.38 216 ILE B O 1
ATOM 5570 N N . GLY B 1 217 ? -30.266 10.922 15.531 1 95.44 217 GLY B N 1
ATOM 5571 C CA . GLY B 1 217 ? -31.234 9.93 15.961 1 95.44 217 GLY B CA 1
ATOM 5572 C C . GLY B 1 217 ? -30.641 8.867 16.859 1 95.44 217 GLY B C 1
ATOM 5573 O O . GLY B 1 217 ? -29.453 8.57 16.781 1 95.44 217 GLY B O 1
ATOM 5574 N N . PRO B 1 218 ? -31.406 8.32 17.719 1 93.19 218 PRO B N 1
ATOM 5575 C CA . PRO B 1 218 ? -30.938 7.336 18.688 1 93.19 218 PRO B CA 1
ATOM 5576 C C . PRO B 1 218 ? -30.453 6.043 18.031 1 93.19 218 PRO B C 1
ATOM 5578 O O . PRO B 1 218 ? -29.688 5.285 18.641 1 93.19 218 PRO B O 1
ATOM 5581 N N . SER B 1 219 ? -30.844 5.809 16.859 1 93.12 219 SER B N 1
ATOM 5582 C CA . SER B 1 219 ? -30.5 4.566 16.188 1 93.12 219 SER B CA 1
ATOM 5583 C C . SER B 1 219 ? -29.156 4.691 15.461 1 93.12 219 SER B C 1
ATOM 5585 O O . SER B 1 219 ? -28.688 3.73 14.852 1 93.12 219 SER B O 1
ATOM 5587 N N . MET B 1 220 ? -28.562 5.836 15.547 1 94.62 220 MET B N 1
ATOM 5588 C CA . MET B 1 220 ? -27.266 6.012 14.891 1 94.62 220 MET B CA 1
ATOM 5589 C C . MET B 1 220 ? -26.234 5.035 15.453 1 94.62 220 MET B C 1
ATOM 5591 O O . MET B 1 220 ? -26.062 4.938 16.672 1 94.62 220 MET B O 1
ATOM 5595 N N . PRO B 1 221 ? -25.547 4.27 14.578 1 96.31 221 PRO B N 1
ATOM 5596 C CA . PRO B 1 221 ? -24.516 3.354 15.055 1 96.31 221 PRO B CA 1
ATOM 5597 C C . PRO B 1 221 ? -23.328 4.078 15.695 1 96.31 221 PRO B C 1
ATOM 5599 O O . PRO B 1 221 ? -23.25 5.309 15.641 1 96.31 221 PRO B O 1
ATOM 5602 N N . GLY B 1 222 ? -22.469 3.238 16.359 1 96.69 222 GLY B N 1
ATOM 5603 C CA . GLY B 1 222 ? -21.25 3.816 16.875 1 96.69 222 GLY B CA 1
ATOM 5604 C C . GLY B 1 222 ? -20.375 4.441 15.812 1 96.69 222 GLY B C 1
ATOM 5605 O O . GLY B 1 222 ? -20.281 3.928 14.688 1 96.69 222 GLY B O 1
ATOM 5606 N N . VAL B 1 223 ? -19.75 5.535 16.234 1 96.44 223 VAL B N 1
ATOM 5607 C CA . VAL B 1 223 ? -18.938 6.309 15.305 1 96.44 223 VAL B CA 1
ATOM 5608 C C . VAL B 1 223 ? -17.797 5.438 14.758 1 96.44 223 VAL B C 1
ATOM 5610 O O . VAL B 1 223 ? -17.453 5.527 13.578 1 96.44 223 VAL B O 1
ATOM 5613 N N . TYR B 1 224 ? -17.188 4.613 15.555 1 96.69 224 TYR B N 1
ATOM 5614 C CA . TYR B 1 224 ? -16.094 3.766 15.125 1 96.69 224 TYR B CA 1
ATOM 5615 C C . TYR B 1 224 ? -16.562 2.729 14.117 1 96.69 224 TYR B C 1
ATOM 5617 O O . TYR B 1 224 ? -15.828 2.373 13.188 1 96.69 224 TYR B O 1
ATOM 5625 N N . GLU B 1 225 ? -17.75 2.223 14.297 1 96.12 225 GLU B N 1
ATOM 5626 C CA . GLU B 1 225 ? -18.344 1.284 13.344 1 96.12 225 GLU B CA 1
ATOM 5627 C C . GLU B 1 225 ? -18.5 1.924 11.969 1 96.12 225 GLU B C 1
ATOM 5629 O O . GLU B 1 225 ? -18.188 1.306 10.945 1 96.12 225 GLU B O 1
ATOM 5634 N N . LEU B 1 226 ? -18.953 3.146 12.008 1 96.94 226 LEU B N 1
ATOM 5635 C CA . LEU B 1 226 ? -19.094 3.873 10.75 1 96.94 226 LEU B CA 1
ATOM 5636 C C . LEU B 1 226 ? -17.75 4.125 10.102 1 96.94 226 LEU B C 1
ATOM 5638 O O . LEU B 1 226 ? -17.578 3.943 8.898 1 96.94 226 LEU B O 1
ATOM 5642 N N . SER B 1 227 ? -16.812 4.555 10.93 1 97.38 227 SER B N 1
ATOM 5643 C CA . SER B 1 227 ? -15.484 4.914 10.438 1 97.38 227 SER B CA 1
ATOM 5644 C C . SER B 1 227 ? -14.805 3.723 9.773 1 97.38 227 SER B C 1
ATOM 5646 O O . SER B 1 227 ? -14.07 3.887 8.797 1 97.38 227 SER B O 1
ATOM 5648 N N . ARG B 1 228 ? -15.031 2.502 10.195 1 96.88 228 ARG B N 1
ATOM 5649 C CA . ARG B 1 228 ? -14.414 1.283 9.68 1 96.88 228 ARG B CA 1
ATOM 5650 C C . ARG B 1 228 ? -14.836 1.021 8.242 1 96.88 228 ARG B C 1
ATOM 5652 O O . ARG B 1 228 ? -14.172 0.277 7.52 1 96.88 228 ARG B O 1
ATOM 5659 N N . ASN B 1 229 ? -15.883 1.63 7.844 1 95.81 229 ASN B N 1
ATOM 5660 C CA . ASN B 1 229 ? -16.469 1.309 6.543 1 95.81 229 ASN B CA 1
ATOM 5661 C C . ASN B 1 229 ? -16.156 2.385 5.508 1 95.81 229 ASN B C 1
ATOM 5663 O O . ASN B 1 229 ? -16.828 2.467 4.473 1 95.81 229 ASN B O 1
ATOM 5667 N N . VAL B 1 230 ? -15.141 3.238 5.828 1 98.56 230 VAL B N 1
ATOM 5668 C CA . VAL B 1 230 ? -14.742 4.246 4.852 1 98.56 230 VAL B CA 1
ATOM 5669 C C . VAL B 1 230 ? -14.344 3.568 3.543 1 98.56 230 VAL B C 1
ATOM 5671 O O . VAL B 1 230 ? -13.664 2.543 3.549 1 98.56 230 VAL B O 1
ATOM 5674 N N . SER B 1 231 ? -14.781 4.129 2.432 1 98.62 231 SER B N 1
ATOM 5675 C CA . SER B 1 231 ? -14.578 3.527 1.117 1 98.62 231 SER B CA 1
ATOM 5676 C C . SER B 1 231 ? -13.133 3.707 0.648 1 98.62 231 SER B C 1
ATOM 5678 O O . SER B 1 231 ? -12.586 2.834 -0.024 1 98.62 231 SER B O 1
ATOM 5680 N N . PHE B 1 232 ? -12.586 4.809 0.884 1 98.81 232 PHE B N 1
ATOM 5681 C CA . PHE B 1 232 ? -11.258 5.168 0.401 1 98.81 232 PHE B CA 1
ATOM 5682 C C . PHE B 1 232 ? -10.664 6.289 1.241 1 98.81 232 PHE B C 1
ATOM 5684 O O . PHE B 1 232 ? -11.391 7.102 1.812 1 98.81 232 PHE B O 1
ATOM 5691 N N . VAL B 1 233 ? -9.398 6.305 1.395 1 98.75 233 VAL B N 1
ATOM 5692 C CA . VAL B 1 233 ? -8.719 7.355 2.143 1 98.75 233 VAL B CA 1
ATOM 5693 C C . VAL B 1 233 ? -7.672 8.031 1.256 1 98.75 233 VAL B C 1
ATOM 5695 O O . VAL B 1 233 ? -6.766 7.371 0.743 1 98.75 233 VAL B O 1
ATOM 5698 N N . LEU B 1 234 ? -7.848 9.289 1.021 1 98.75 234 LEU B N 1
ATOM 5699 C CA . LEU B 1 234 ? -6.793 10.125 0.462 1 98.75 234 LEU B CA 1
ATOM 5700 C C . LEU B 1 234 ? -5.902 10.688 1.565 1 98.75 234 LEU B C 1
ATOM 5702 O O . LEU B 1 234 ? -6.328 11.547 2.334 1 98.75 234 LEU B O 1
ATOM 5706 N N . GLN B 1 235 ? -4.691 10.141 1.641 1 98.12 235 GLN B N 1
ATOM 5707 C CA . GLN B 1 235 ? -3.77 10.5 2.713 1 98.12 235 GLN B CA 1
ATOM 5708 C C . GLN B 1 235 ? -2.863 11.656 2.297 1 98.12 235 GLN B C 1
ATOM 5710 O O . GLN B 1 235 ? -2.09 11.531 1.345 1 98.12 235 GLN B O 1
ATOM 5715 N N . ASN B 1 236 ? -3.002 12.797 2.979 1 97.25 236 ASN B N 1
ATOM 5716 C CA . ASN B 1 236 ? -2.143 13.945 2.701 1 97.25 236 ASN B CA 1
ATOM 5717 C C . ASN B 1 236 ? -0.711 13.695 3.166 1 97.25 236 ASN B C 1
ATOM 5719 O O . ASN B 1 236 ? -0.214 14.398 4.055 1 97.25 236 ASN B O 1
ATOM 5723 N N . GLY B 1 237 ? -0.059 12.867 2.582 1 96.88 237 GLY B N 1
ATOM 5724 C CA . GLY B 1 237 ? 1.303 12.406 2.797 1 96.88 237 GLY B CA 1
ATOM 5725 C C . GLY B 1 237 ? 1.87 11.648 1.611 1 96.88 237 GLY B C 1
ATOM 5726 O O . GLY B 1 237 ? 1.184 11.461 0.605 1 96.88 237 GLY B O 1
ATOM 5727 N N . HIS B 1 238 ? 3.086 11.391 1.648 1 97.81 238 HIS B N 1
ATOM 5728 C CA . HIS B 1 238 ? 3.83 10.578 0.693 1 97.81 238 HIS B CA 1
ATOM 5729 C C . HIS B 1 238 ? 5.098 10.008 1.322 1 97.81 238 HIS B C 1
ATOM 5731 O O . HIS B 1 238 ? 5.715 10.648 2.176 1 97.81 238 HIS B O 1
ATOM 5737 N N . ALA B 1 239 ? 5.473 8.906 0.888 1 96.88 239 ALA B N 1
ATOM 5738 C CA . ALA B 1 239 ? 6.617 8.211 1.472 1 96.88 239 ALA B CA 1
ATOM 5739 C C . ALA B 1 239 ? 7.852 9.109 1.48 1 96.88 239 ALA B C 1
ATOM 5741 O O . ALA B 1 239 ? 8.703 9.008 2.369 1 96.88 239 ALA B O 1
ATOM 5742 N N . VAL B 1 240 ? 7.973 10.023 0.54 1 97.12 240 VAL B N 1
ATOM 5743 C CA . VAL B 1 240 ? 9.195 10.805 0.366 1 97.12 240 VAL B CA 1
ATOM 5744 C C . VAL B 1 240 ? 9.172 12.016 1.29 1 97.12 240 VAL B C 1
ATOM 5746 O O . VAL B 1 240 ? 10.219 12.609 1.577 1 97.12 240 VAL B O 1
ATOM 5749 N N . VAL B 1 241 ? 8.008 12.453 1.793 1 97.56 241 VAL B N 1
ATOM 5750 C CA . VAL B 1 241 ? 7.938 13.625 2.652 1 97.56 241 VAL B CA 1
ATOM 5751 C C . VAL B 1 241 ? 7.328 13.25 4 1 97.56 241 VAL B C 1
ATOM 5753 O O . VAL B 1 241 ? 7.117 14.109 4.859 1 97.56 241 VAL B O 1
ATOM 5756 N N . SER B 1 242 ? 7.035 12.078 4.164 1 96.31 242 SER B N 1
ATOM 5757 C CA . SER B 1 242 ? 6.695 11.461 5.441 1 96.31 242 SER B CA 1
ATOM 5758 C C . SER B 1 242 ? 7.555 10.227 5.707 1 96.31 242 SER B C 1
ATOM 5760 O O . SER B 1 242 ? 8.789 10.32 5.734 1 96.31 242 SER B O 1
ATOM 5762 N N . TYR B 1 243 ? 6.98 9.078 5.902 1 96.69 243 TYR B N 1
ATOM 5763 C CA . TYR B 1 243 ? 7.699 7.82 6.055 1 96.69 243 TYR B CA 1
ATOM 5764 C C . TYR B 1 243 ? 7.016 6.703 5.273 1 96.69 243 TYR B C 1
ATOM 5766 O O . TYR B 1 243 ? 5.812 6.766 5.012 1 96.69 243 TYR B O 1
ATOM 5774 N N . PRO B 1 244 ? 7.855 5.707 4.848 1 96.88 244 PRO B N 1
ATOM 5775 C CA . PRO B 1 244 ? 7.223 4.543 4.223 1 96.88 244 PRO B CA 1
ATOM 5776 C C . PRO B 1 244 ? 6.246 3.834 5.156 1 96.88 244 PRO B C 1
ATOM 5778 O O . PRO B 1 244 ? 6.617 3.455 6.273 1 96.88 244 PRO B O 1
ATOM 5781 N N . ARG B 1 245 ? 5.035 3.758 4.691 1 96.81 245 ARG B N 1
ATOM 5782 C CA . ARG B 1 245 ? 3.982 3.068 5.43 1 96.81 245 ARG B CA 1
ATOM 5783 C C . ARG B 1 245 ? 3.279 2.041 4.547 1 96.81 245 ARG B C 1
ATOM 5785 O O . ARG B 1 245 ? 3.182 2.221 3.332 1 96.81 245 ARG B O 1
ATOM 5792 N N . ALA B 1 246 ? 2.85 0.987 5.203 1 97.62 246 ALA B N 1
ATOM 5793 C CA . ALA B 1 246 ? 2.086 -0.017 4.465 1 97.62 246 ALA B CA 1
ATOM 5794 C C . ALA B 1 246 ? 0.604 0.341 4.426 1 97.62 246 ALA B C 1
ATOM 5796 O O . ALA B 1 246 ? -0.03 0.506 5.469 1 97.62 246 ALA B O 1
ATOM 5797 N N . TYR B 1 247 ? 0.049 0.455 3.242 1 98.06 247 TYR B N 1
ATOM 5798 C CA . TYR B 1 247 ? -1.358 0.81 3.096 1 98.06 247 TYR B CA 1
ATOM 5799 C C . TYR B 1 247 ? -2.127 -0.291 2.373 1 98.06 247 TYR B C 1
ATOM 5801 O O . TYR B 1 247 ? -1.578 -0.968 1.5 1 98.06 247 TYR B O 1
ATOM 5809 N N . LEU B 1 248 ? -3.355 -0.454 2.797 1 98.19 248 LEU B N 1
ATOM 5810 C CA . LEU B 1 248 ? -4.316 -1.24 2.031 1 98.19 248 LEU B CA 1
ATOM 5811 C C . LEU B 1 248 ? -4.637 -0.565 0.703 1 98.19 248 LEU B C 1
ATOM 5813 O O . LEU B 1 248 ? -4.281 0.596 0.49 1 98.19 248 LEU B O 1
ATOM 5817 N N . PRO B 1 249 ? -5.27 -1.297 -0.214 1 97.75 249 PRO B N 1
ATOM 5818 C CA . PRO B 1 249 ? -5.473 -0.754 -1.56 1 97.75 249 PRO B CA 1
ATOM 5819 C C . PRO B 1 249 ? -6.445 0.422 -1.58 1 97.75 249 PRO B C 1
ATOM 5821 O O . PRO B 1 249 ? -6.531 1.141 -2.578 1 97.75 249 PRO B O 1
ATOM 5824 N N . ASN B 1 250 ? -7.195 0.652 -0.55 1 98.25 250 ASN B N 1
ATOM 5825 C CA . ASN B 1 250 ? -8.148 1.759 -0.522 1 98.25 250 ASN B CA 1
ATOM 5826 C C . ASN B 1 250 ? -7.527 3.016 0.08 1 98.25 250 ASN B C 1
ATOM 5828 O O . ASN B 1 250 ? -8.227 3.84 0.667 1 98.25 250 ASN B O 1
ATOM 5832 N N . VAL B 1 251 ? -6.246 3.172 0.028 1 98.56 251 VAL B N 1
ATOM 5833 C CA . VAL B 1 251 ? -5.535 4.371 0.46 1 98.56 251 VAL B CA 1
ATOM 5834 C C . VAL B 1 251 ? -4.641 4.875 -0.669 1 98.56 251 VAL B C 1
ATOM 5836 O O . VAL B 1 251 ? -3.955 4.09 -1.329 1 98.56 251 VAL B O 1
ATOM 5839 N N . ALA B 1 252 ? -4.656 6.125 -0.974 1 98.31 252 ALA B N 1
ATOM 5840 C CA . ALA B 1 252 ? -3.727 6.77 -1.897 1 98.31 252 ALA B CA 1
ATOM 5841 C C . ALA B 1 252 ? -3.076 7.992 -1.258 1 98.31 252 ALA B C 1
ATOM 5843 O O . ALA B 1 252 ? -3.742 8.766 -0.562 1 98.31 252 ALA B O 1
ATOM 5844 N N . GLU B 1 253 ? -1.802 8.125 -1.463 1 98.25 253 GLU B N 1
ATOM 5845 C CA . GLU B 1 253 ? -1.064 9.273 -0.951 1 98.25 253 GLU B CA 1
ATOM 5846 C C . GLU B 1 253 ? -1.17 10.461 -1.901 1 98.25 253 GLU B C 1
ATOM 5848 O O . GLU B 1 253 ? -0.974 10.32 -3.109 1 98.25 253 GLU B O 1
ATOM 5853 N N . VAL B 1 254 ? -1.468 11.664 -1.327 1 98.62 254 VAL B N 1
ATOM 5854 C CA . VAL B 1 254 ? -1.726 12.805 -2.207 1 98.62 254 VAL B CA 1
ATOM 5855 C C . VAL B 1 254 ? -1.004 14.039 -1.681 1 98.62 254 VAL B C 1
ATOM 5857 O O . VAL B 1 254 ? -1.513 15.156 -1.793 1 98.62 254 VAL B O 1
ATOM 5860 N N . ALA B 1 255 ? 0.179 13.867 -1.062 1 98.31 255 ALA B N 1
ATOM 5861 C CA . ALA B 1 255 ? 0.974 15.008 -0.616 1 98.31 255 ALA B CA 1
ATOM 5862 C C . ALA B 1 255 ? 1.117 16.047 -1.728 1 98.31 255 ALA B C 1
ATOM 5864 O O . ALA B 1 255 ? 1.312 15.688 -2.893 1 98.31 255 ALA B O 1
ATOM 5865 N N . CYS B 1 256 ? 0.997 17.344 -1.346 1 98.12 256 CYS B N 1
ATOM 5866 C CA . CYS B 1 256 ? 1.225 18.469 -2.25 1 98.12 256 CYS B CA 1
ATOM 5867 C C . CYS B 1 256 ? 0.137 18.531 -3.316 1 98.12 256 CYS B C 1
ATOM 5869 O O . CYS B 1 256 ? 0.378 19.016 -4.426 1 98.12 256 CYS B O 1
ATOM 5871 N N . ILE B 1 257 ? -1.062 18.062 -2.963 1 98.5 257 ILE B N 1
ATOM 5872 C CA . ILE B 1 257 ? -2.197 18.094 -3.879 1 98.5 257 ILE B CA 1
ATOM 5873 C C . ILE B 1 257 ? -2.5 19.547 -4.273 1 98.5 257 ILE B C 1
ATOM 5875 O O . ILE B 1 257 ? -2.998 19.797 -5.371 1 98.5 257 ILE B O 1
ATOM 5879 N N . HIS B 1 258 ? -2.096 20.531 -3.457 1 97.44 258 HIS B N 1
ATOM 5880 C CA . HIS B 1 258 ? -2.398 21.938 -3.668 1 97.44 258 HIS B CA 1
ATOM 5881 C C . HIS B 1 258 ? -1.24 22.656 -4.355 1 97.44 258 HIS B C 1
ATOM 5883 O O . HIS B 1 258 ? -1.35 23.844 -4.699 1 97.44 258 HIS B O 1
ATOM 5889 N N . CYS B 1 259 ? -0.117 22 -4.504 1 98.12 259 CYS B N 1
ATOM 5890 C CA . CYS B 1 259 ? 1.091 22.641 -5.008 1 98.12 259 CYS B CA 1
ATOM 5891 C C . CYS B 1 259 ? 0.95 22.984 -6.488 1 98.12 259 CYS B C 1
ATOM 5893 O O . CYS B 1 259 ? 0.238 22.281 -7.219 1 98.12 259 CYS B O 1
ATOM 5895 N N . ARG B 1 260 ? 1.572 23.984 -6.906 1 97 260 ARG B N 1
ATOM 5896 C CA . ARG B 1 260 ? 1.543 24.453 -8.289 1 97 260 ARG B CA 1
ATOM 5897 C C . ARG B 1 260 ? 2.846 25.172 -8.648 1 97 260 ARG B C 1
ATOM 5899 O O . ARG B 1 260 ? 3.637 25.516 -7.77 1 97 260 ARG B O 1
ATOM 5906 N N . ALA B 1 261 ? 3.049 25.359 -9.906 1 97.12 261 ALA B N 1
ATOM 5907 C CA . ALA B 1 261 ? 4.188 26.125 -10.391 1 97.12 261 ALA B CA 1
ATOM 5908 C C . ALA B 1 261 ? 4.062 27.594 -9.984 1 97.12 261 ALA B C 1
ATOM 5910 O O . ALA B 1 261 ? 2.953 28.109 -9.828 1 97.12 261 ALA B O 1
ATOM 5911 N N . PRO B 1 262 ? 5.203 28.234 -9.758 1 97.81 262 PRO B N 1
ATOM 5912 C CA . PRO B 1 262 ? 5.152 29.641 -9.383 1 97.81 262 PRO B CA 1
ATOM 5913 C C . PRO B 1 262 ? 4.668 30.547 -10.516 1 97.81 262 PRO B C 1
ATOM 5915 O O . PRO B 1 262 ? 4.992 30.297 -11.68 1 97.81 262 PRO B O 1
ATOM 5918 N N . ARG B 1 263 ? 3.98 31.562 -10.156 1 97.38 263 ARG B N 1
ATOM 5919 C CA . ARG B 1 263 ? 3.582 32.625 -11.062 1 97.38 263 ARG B CA 1
ATOM 5920 C C . ARG B 1 263 ? 4.445 33.875 -10.852 1 97.38 263 ARG B C 1
ATOM 5922 O O . ARG B 1 263 ? 5.098 34 -9.812 1 97.38 263 ARG B O 1
ATOM 5929 N N . PRO B 1 264 ? 4.43 34.75 -11.875 1 96.94 264 PRO B N 1
ATOM 5930 C CA . PRO B 1 264 ? 5.184 35.969 -11.68 1 96.94 264 PRO B CA 1
ATOM 5931 C C . PRO B 1 264 ? 4.668 36.812 -10.516 1 96.94 264 PRO B C 1
ATOM 5933 O O . PRO B 1 264 ? 3.453 36.906 -10.305 1 96.94 264 PRO B O 1
ATOM 5936 N N . LEU B 1 265 ? 5.637 37.469 -9.82 1 97.25 265 LEU B N 1
ATOM 5937 C CA . LEU B 1 265 ? 5.27 38.312 -8.688 1 97.25 265 LEU B CA 1
ATOM 5938 C C . LEU B 1 265 ? 4.746 39.656 -9.156 1 97.25 265 LEU B C 1
ATOM 5940 O O . LEU B 1 265 ? 5.152 40.156 -10.211 1 97.25 265 LEU B O 1
ATOM 5944 N N . PRO B 1 266 ? 3.857 40.25 -8.305 1 95.5 266 PRO B N 1
ATOM 5945 C CA . PRO B 1 266 ? 3.572 41.656 -8.562 1 95.5 266 PRO B CA 1
ATOM 5946 C C . PRO B 1 266 ? 4.832 42.531 -8.578 1 95.5 266 PRO B C 1
ATOM 5948 O O . PRO B 1 266 ? 5.789 42.25 -7.852 1 95.5 266 PRO B O 1
ATOM 5951 N N . GLN B 1 267 ? 4.789 43.594 -9.328 1 95.44 267 GLN B N 1
ATOM 5952 C CA . GLN B 1 267 ? 5.969 44.406 -9.609 1 95.44 267 GLN B CA 1
ATOM 5953 C C . GLN B 1 267 ? 6.625 44.875 -8.32 1 95.44 267 GLN B C 1
ATOM 5955 O O . GLN B 1 267 ? 7.848 44.812 -8.172 1 95.44 267 GLN B O 1
ATOM 5960 N N . GLU B 1 268 ? 5.883 45.312 -7.402 1 94.81 268 GLU B N 1
ATOM 5961 C CA . GLU B 1 268 ? 6.414 45.844 -6.156 1 94.81 268 GLU B CA 1
ATOM 5962 C C . GLU B 1 268 ? 7.176 44.781 -5.371 1 94.81 268 GLU B C 1
ATOM 5964 O O . GLU B 1 268 ? 8.234 45.062 -4.805 1 94.81 268 GLU B O 1
ATOM 5969 N N . LEU B 1 269 ? 6.625 43.625 -5.293 1 95.88 269 LEU B N 1
ATOM 5970 C CA . LEU B 1 269 ? 7.266 42.531 -4.586 1 95.88 269 LEU B CA 1
ATOM 5971 C C . LEU B 1 269 ? 8.531 42.062 -5.316 1 95.88 269 LEU B C 1
ATOM 5973 O O . LEU B 1 269 ? 9.531 41.75 -4.684 1 95.88 269 LEU B O 1
ATOM 5977 N N . GLU B 1 270 ? 8.453 42.062 -6.629 1 96.38 270 GLU B N 1
ATOM 5978 C CA . GLU B 1 270 ? 9.602 41.688 -7.441 1 96.38 270 GLU B CA 1
ATOM 5979 C C . GLU B 1 270 ? 10.781 42.625 -7.207 1 96.38 270 GLU B C 1
ATOM 5981 O O . GLU B 1 270 ? 11.922 42.156 -7.082 1 96.38 270 GLU B O 1
ATOM 5986 N N . GLU B 1 271 ? 10.438 43.875 -7.117 1 95.69 271 GLU B N 1
ATOM 5987 C CA . GLU B 1 271 ? 11.484 44.875 -6.883 1 95.69 271 GLU B CA 1
ATOM 5988 C C . GLU B 1 271 ? 12.141 44.656 -5.52 1 95.69 271 GLU B C 1
ATOM 5990 O O . GLU B 1 271 ? 13.359 44.812 -5.387 1 95.69 271 GLU B O 1
ATOM 5995 N N . TRP B 1 272 ? 11.344 44.344 -4.609 1 96.06 272 TRP B N 1
ATOM 5996 C CA . TRP B 1 272 ? 11.875 44.125 -3.27 1 96.06 272 TRP B CA 1
ATOM 5997 C C . TRP B 1 272 ? 12.789 42.906 -3.236 1 96.06 272 TRP B C 1
ATOM 5999 O O . TRP B 1 272 ? 13.922 42.969 -2.748 1 96.06 272 TRP B O 1
ATOM 6009 N N . VAL B 1 273 ? 12.367 41.812 -3.76 1 95.75 273 VAL B N 1
ATOM 6010 C CA . VAL B 1 273 ? 13.086 40.531 -3.609 1 95.75 273 VAL B CA 1
ATOM 6011 C C . VAL B 1 273 ? 14.312 40.531 -4.512 1 95.75 273 VAL B C 1
ATOM 6013 O O . VAL B 1 273 ? 15.289 39.812 -4.238 1 95.75 273 VAL B O 1
ATOM 6016 N N . SER B 1 274 ? 14.32 41.312 -5.59 1 91.88 274 SER B N 1
ATOM 6017 C CA . SER B 1 274 ? 15.445 41.375 -6.523 1 91.88 274 SER B CA 1
ATOM 6018 C C . SER B 1 274 ? 16.484 42.406 -6.09 1 91.88 274 SER B C 1
ATOM 6020 O O . SER B 1 274 ? 17.609 42.406 -6.586 1 91.88 274 SER B O 1
ATOM 6022 N N . GLY B 1 275 ? 16.125 43.312 -5.305 1 85.38 275 GLY B N 1
ATOM 6023 C CA . GLY B 1 275 ? 16.984 44.406 -4.914 1 85.38 275 GLY B CA 1
ATOM 6024 C C . GLY B 1 275 ? 18.109 44 -3.988 1 85.38 275 GLY B C 1
ATOM 6025 O O . GLY B 1 275 ? 19.156 44.656 -3.934 1 85.38 275 GLY B O 1
ATOM 6026 N N . GLY B 1 276 ? 17.922 43 -3.287 1 77.06 276 GLY B N 1
ATOM 6027 C CA . GLY B 1 276 ? 18.969 42.625 -2.359 1 77.06 276 GLY B CA 1
ATOM 6028 C C . GLY B 1 276 ? 20.031 41.719 -2.994 1 77.06 276 GLY B C 1
ATOM 6029 O O . GLY B 1 276 ? 19.719 40.875 -3.832 1 77.06 276 GLY B O 1
ATOM 6030 N N . ALA B 1 277 ? 21.359 42.031 -2.785 1 78.56 277 ALA B N 1
ATOM 6031 C CA . ALA B 1 277 ? 22.469 41.312 -3.389 1 78.56 277 ALA B CA 1
ATOM 6032 C C . ALA B 1 277 ? 22.438 39.844 -2.99 1 78.56 277 ALA B C 1
ATOM 6034 O O . ALA B 1 277 ? 22.828 38.969 -3.771 1 78.56 277 ALA B O 1
ATOM 6035 N N . GLY B 1 278 ? 21.984 39.5 -1.883 1 90.25 278 GLY B N 1
ATOM 6036 C CA . GLY B 1 278 ? 22.141 38.156 -1.379 1 90.25 278 GLY B CA 1
ATOM 6037 C C . GLY B 1 278 ? 20.875 37.344 -1.466 1 90.25 278 GLY B C 1
ATOM 6038 O O . GLY B 1 278 ? 20.797 36.25 -0.912 1 90.25 278 GLY B O 1
ATOM 6039 N N . GLY B 1 279 ? 19.844 37.875 -2.131 1 95.44 279 GLY B N 1
ATOM 6040 C CA . GLY B 1 279 ? 18.578 37.156 -2.156 1 95.44 279 GLY B CA 1
ATOM 6041 C C . GLY B 1 279 ? 17.656 37.531 -1.003 1 95.44 279 GLY B C 1
ATOM 6042 O O . GLY B 1 279 ? 17.844 38.562 -0.367 1 95.44 279 GLY B O 1
ATOM 6043 N N . PHE B 1 280 ? 16.641 36.688 -0.823 1 97.88 280 PHE B N 1
ATOM 6044 C CA . PHE B 1 280 ? 15.688 37.062 0.225 1 97.88 280 PHE B CA 1
ATOM 6045 C C . PHE B 1 280 ? 15.242 35.812 1.008 1 97.88 280 PHE B C 1
ATOM 6047 O O . PHE B 1 280 ? 15.406 34.688 0.546 1 97.88 280 PHE B O 1
ATOM 6054 N N . VAL B 1 281 ? 14.781 36.094 2.234 1 98.12 281 VAL B N 1
ATOM 6055 C CA . VAL B 1 281 ? 14.188 35.125 3.133 1 98.12 281 VAL B CA 1
ATOM 6056 C C . VAL B 1 281 ? 12.695 35.406 3.299 1 98.12 281 VAL B C 1
ATOM 6058 O O . VAL B 1 281 ? 12.289 36.562 3.398 1 98.12 281 VAL B O 1
ATOM 6061 N N . TYR B 1 282 ? 11.922 34.375 3.209 1 98.25 282 TYR B N 1
ATOM 6062 C CA . TYR B 1 282 ? 10.484 34.5 3.43 1 98.25 282 TYR B CA 1
ATOM 6063 C C . TYR B 1 282 ? 10.086 33.938 4.793 1 98.25 282 TYR B C 1
ATOM 6065 O O . TYR B 1 282 ? 10.5 32.844 5.164 1 98.25 282 TYR B O 1
ATOM 6073 N N . VAL B 1 283 ? 9.312 34.719 5.535 1 96.38 283 VAL B N 1
ATOM 6074 C CA . VAL B 1 283 ? 8.875 34.344 6.875 1 96.38 283 VAL B CA 1
ATOM 6075 C C . VAL B 1 283 ? 7.352 34.312 6.938 1 96.38 283 VAL B C 1
ATOM 6077 O O . VAL B 1 283 ? 6.695 35.312 6.711 1 96.38 283 VAL B O 1
ATOM 6080 N N . SER B 1 284 ? 6.84 33.125 7.211 1 93.94 284 SER B N 1
ATOM 6081 C CA . SER B 1 284 ? 5.398 32.938 7.379 1 93.94 284 SER B CA 1
ATOM 6082 C C . SER B 1 284 ? 5.09 31.891 8.422 1 93.94 284 SER B C 1
ATOM 6084 O O . SER B 1 284 ? 5.602 30.766 8.352 1 93.94 284 SER B O 1
ATOM 6086 N N . MET B 1 285 ? 4.297 32.219 9.359 1 87 285 MET B N 1
ATOM 6087 C CA . MET B 1 285 ? 3.93 31.266 10.414 1 87 285 MET B CA 1
ATOM 6088 C C . MET B 1 285 ? 2.574 30.641 10.125 1 87 285 MET B C 1
ATOM 6090 O O . MET B 1 285 ? 1.866 30.219 11.047 1 87 285 MET B O 1
ATOM 6094 N N . GLY B 1 286 ? 2.178 30.641 8.906 1 78.62 286 GLY B N 1
ATOM 6095 C CA . GLY B 1 286 ? 0.976 29.953 8.477 1 78.62 286 GLY B CA 1
ATOM 6096 C C . GLY B 1 286 ? -0.303 30.656 8.891 1 78.62 286 GLY B C 1
ATOM 6097 O O . GLY B 1 286 ? -0.271 31.797 9.336 1 78.62 286 GLY B O 1
ATOM 6098 N N . SER B 1 287 ? -1.44 29.969 8.727 1 70 287 SER B N 1
ATOM 6099 C CA . SER B 1 287 ? -2.758 30.531 9.008 1 70 287 SER B CA 1
ATOM 6100 C C . SER B 1 287 ? -3.145 30.312 10.469 1 70 287 SER B C 1
ATOM 6102 O O . SER B 1 287 ? -4.016 31.016 10.992 1 70 287 SER B O 1
ATOM 6104 N N . SER B 1 288 ? -2.432 29.406 11.07 1 66.06 288 SER B N 1
ATOM 6105 C CA . SER B 1 288 ? -2.814 29.031 12.43 1 66.06 288 SER B CA 1
ATOM 6106 C C . SER B 1 288 ? -2.225 29.984 13.461 1 66.06 288 SER B C 1
ATOM 6108 O O . SER B 1 288 ? -2.715 30.078 14.586 1 66.06 288 SER B O 1
ATOM 6110 N N . VAL B 1 289 ? -1.162 30.641 13.031 1 67.31 289 VAL B N 1
ATOM 6111 C CA . VAL B 1 289 ? -0.469 31.547 13.938 1 67.31 289 VAL B CA 1
ATOM 6112 C C . VAL B 1 289 ? -0.696 33 13.5 1 67.31 289 VAL B C 1
ATOM 6114 O O . VAL B 1 289 ? -0.115 33.438 12.508 1 67.31 289 VAL B O 1
ATOM 6117 N N . ARG B 1 290 ? -1.599 33.594 14.195 1 70.38 290 ARG B N 1
ATOM 6118 C CA . ARG B 1 290 ? -1.897 35 13.867 1 70.38 290 ARG B CA 1
ATOM 6119 C C . ARG B 1 290 ? -0.902 35.938 14.531 1 70.38 290 ARG B C 1
ATOM 6121 O O . ARG B 1 290 ? -0.574 35.781 15.711 1 70.38 290 ARG B O 1
ATOM 6128 N N . ALA B 1 291 ? -0.423 36.781 13.75 1 65.19 291 ALA B N 1
ATOM 6129 C CA . ALA B 1 291 ? 0.545 37.781 14.25 1 65.19 291 ALA B CA 1
ATOM 6130 C C . ALA B 1 291 ? -0.053 38.594 15.375 1 65.19 291 ALA B C 1
ATOM 6132 O O . ALA B 1 291 ? 0.658 39.031 16.297 1 65.19 291 ALA B O 1
ATOM 6133 N N . ALA B 1 292 ? -1.336 38.719 15.258 1 65.69 292 ALA B N 1
ATOM 6134 C CA . ALA B 1 292 ? -2.018 39.531 16.266 1 65.69 292 ALA B CA 1
ATOM 6135 C C . ALA B 1 292 ? -1.897 38.906 17.656 1 65.69 292 ALA B C 1
ATOM 6137 O O . ALA B 1 292 ? -1.914 39.625 18.656 1 65.69 292 ALA B O 1
ATOM 6138 N N . ASN B 1 293 ? -1.735 37.625 17.656 1 74.5 293 ASN B N 1
ATOM 6139 C CA . ASN B 1 293 ? -1.672 36.906 18.922 1 74.5 293 ASN B CA 1
ATOM 6140 C C . ASN B 1 293 ? -0.232 36.625 19.328 1 74.5 293 ASN B C 1
ATOM 6142 O O . ASN B 1 293 ? 0.009 35.969 20.344 1 74.5 293 ASN B O 1
ATOM 6146 N N . MET B 1 294 ? 0.598 37.188 18.609 1 81.12 294 MET B N 1
ATOM 6147 C CA . MET B 1 294 ? 2.008 36.969 18.938 1 81.12 294 MET B CA 1
ATOM 6148 C C . MET B 1 294 ? 2.445 37.875 20.094 1 81.12 294 MET B C 1
ATOM 6150 O O . MET B 1 294 ? 2.24 39.062 20.062 1 81.12 294 MET B O 1
ATOM 6154 N N . PRO B 1 295 ? 3.023 37.219 21.047 1 82.88 295 PRO B N 1
ATOM 6155 C CA . PRO B 1 295 ? 3.541 38.031 22.141 1 82.88 295 PRO B CA 1
ATOM 6156 C C . PRO B 1 295 ? 4.543 39.094 21.688 1 82.88 295 PRO B C 1
ATOM 6158 O O . PRO B 1 295 ? 5.348 38.812 20.781 1 82.88 295 PRO B O 1
ATOM 6161 N N . ALA B 1 296 ? 4.52 40.156 22.359 1 83.44 296 ALA B N 1
ATOM 6162 C CA . ALA B 1 296 ? 5.395 41.281 22 1 83.44 296 ALA B CA 1
ATOM 6163 C C . ALA B 1 296 ? 6.863 40.875 22.047 1 83.44 296 ALA B C 1
ATOM 6165 O O . ALA B 1 296 ? 7.66 41.312 21.203 1 83.44 296 ALA B O 1
ATOM 6166 N N . GLU B 1 297 ? 7.105 40.094 23.031 1 85.56 297 GLU B N 1
ATOM 6167 C CA . GLU B 1 297 ? 8.484 39.625 23.188 1 85.56 297 GLU B CA 1
ATOM 6168 C C . GLU B 1 297 ? 8.953 38.844 21.969 1 85.56 297 GLU B C 1
ATOM 6170 O O . GLU B 1 297 ? 10.094 39 21.531 1 85.56 297 GLU B O 1
ATOM 6175 N N . LEU B 1 298 ? 8.109 38.062 21.469 1 88.19 298 LEU B N 1
ATOM 6176 C CA . LEU B 1 298 ? 8.461 37.281 20.297 1 88.19 298 LEU B CA 1
ATOM 6177 C C . LEU B 1 298 ? 8.578 38.156 19.047 1 88.19 298 LEU B C 1
ATOM 6179 O O . LEU B 1 298 ? 9.453 37.938 18.219 1 88.19 298 LEU B O 1
ATOM 6183 N N . ARG B 1 299 ? 7.703 39.062 18.938 1 86.56 299 ARG B N 1
ATOM 6184 C CA . ARG B 1 299 ? 7.75 40 17.812 1 86.56 299 ARG B CA 1
ATOM 6185 C C . ARG B 1 299 ? 9.086 40.719 17.766 1 86.56 299 ARG B C 1
ATOM 6187 O O . ARG B 1 299 ? 9.688 40.844 16.688 1 86.56 299 ARG B O 1
ATOM 6194 N N . VAL B 1 300 ? 9.453 41.188 18.906 1 89.56 300 VAL B N 1
ATOM 6195 C CA . VAL B 1 300 ? 10.719 41.906 19 1 89.56 300 VAL B CA 1
ATOM 6196 C C . VAL B 1 300 ? 11.875 40.969 18.672 1 89.56 300 VAL B C 1
ATOM 6198 O O . VAL B 1 300 ? 12.805 41.344 17.953 1 89.56 300 VAL B O 1
ATOM 6201 N N . LEU B 1 301 ? 11.773 39.812 19.234 1 91.5 301 LEU B N 1
ATOM 6202 C CA . LEU B 1 301 ? 12.805 38.812 18.984 1 91.5 301 LEU B CA 1
ATOM 6203 C C . LEU B 1 301 ? 12.938 38.531 17.5 1 91.5 301 LEU B C 1
ATOM 6205 O O . LEU B 1 301 ? 14.047 38.469 16.969 1 91.5 301 LEU B O 1
ATOM 6209 N N . LEU B 1 302 ? 11.844 38.344 16.859 1 92.31 302 LEU B N 1
ATOM 6210 C CA . LEU B 1 302 ? 11.844 38.031 15.43 1 92.31 302 LEU B CA 1
ATOM 6211 C C . LEU B 1 302 ? 12.391 39.219 14.617 1 92.31 302 LEU B C 1
ATOM 6213 O O . LEU B 1 302 ? 13.219 39.031 13.727 1 92.31 302 LEU B O 1
ATOM 6217 N N . ALA B 1 303 ? 11.953 40.375 14.961 1 92.56 303 ALA B N 1
ATOM 6218 C CA . ALA B 1 303 ? 12.43 41.562 14.266 1 92.56 303 ALA B CA 1
ATOM 6219 C C . ALA B 1 303 ? 13.945 41.719 14.406 1 92.56 303 ALA B C 1
ATOM 6221 O O . ALA B 1 303 ? 14.633 42.031 13.438 1 92.56 303 ALA B O 1
ATOM 6222 N N . ASP B 1 304 ? 14.352 41.5 15.609 1 95 304 ASP B N 1
ATOM 6223 C CA . ASP B 1 304 ? 15.781 41.594 15.875 1 95 304 ASP B CA 1
ATOM 6224 C C . ASP B 1 304 ? 16.562 40.531 15.086 1 95 304 ASP B C 1
ATOM 6226 O O . ASP B 1 304 ? 17.578 40.844 14.477 1 95 304 ASP B O 1
ATOM 6230 N N . ALA B 1 305 ? 16.109 39.312 15.109 1 96.62 305 ALA B N 1
ATOM 6231 C CA . ALA B 1 305 ? 16.781 38.219 14.406 1 96.62 305 ALA B CA 1
ATOM 6232 C C . ALA B 1 305 ? 16.812 38.469 12.906 1 96.62 305 ALA B C 1
ATOM 6234 O O . ALA B 1 305 ? 17.859 38.312 12.266 1 96.62 305 ALA B O 1
ATOM 6235 N N . LEU B 1 306 ? 15.727 38.906 12.336 1 96.25 306 LEU B N 1
ATOM 6236 C CA . LEU B 1 306 ? 15.609 39.125 10.898 1 96.25 306 LEU B CA 1
ATOM 6237 C C . LEU B 1 306 ? 16.422 40.312 10.453 1 96.25 306 LEU B C 1
ATOM 6239 O O . LEU B 1 306 ? 16.969 40.344 9.344 1 96.25 306 LEU B O 1
ATOM 6243 N N . GLY B 1 307 ? 16.484 41.25 11.32 1 96.06 307 GLY B N 1
ATOM 6244 C CA . GLY B 1 307 ? 17.281 42.438 11.039 1 96.06 307 GLY B CA 1
ATOM 6245 C C . GLY B 1 307 ? 18.766 42.125 10.938 1 96.06 307 GLY B C 1
ATOM 6246 O O . GLY B 1 307 ? 19.5 42.875 10.266 1 96.06 307 GLY B O 1
ATOM 6247 N N . ARG B 1 308 ? 19.172 41.125 11.539 1 95.75 308 ARG B N 1
ATOM 6248 C CA . ARG B 1 308 ? 20.578 40.75 11.57 1 95.75 308 ARG B CA 1
ATOM 6249 C C . ARG B 1 308 ? 21 40.062 10.281 1 95.75 308 ARG B C 1
ATOM 6251 O O . ARG B 1 308 ? 22.188 39.906 10.016 1 95.75 308 ARG B O 1
ATOM 6258 N N . LEU B 1 309 ? 20.078 39.719 9.477 1 96.44 309 LEU B N 1
ATOM 6259 C CA . LEU B 1 309 ? 20.359 38.906 8.281 1 96.44 309 LEU B CA 1
ATOM 6260 C C . LEU B 1 309 ? 20.906 39.781 7.164 1 96.44 309 LEU B C 1
ATOM 6262 O O . LEU B 1 309 ? 20.438 40.938 6.98 1 96.44 309 LEU B O 1
ATOM 6266 N N . PRO B 1 310 ? 21.891 39.344 6.473 1 95.06 310 PRO B N 1
ATOM 6267 C CA . PRO B 1 310 ? 22.375 40.094 5.312 1 95.06 310 PRO B CA 1
ATOM 6268 C C . PRO B 1 310 ? 21.484 39.906 4.082 1 95.06 310 PRO B C 1
ATOM 6270 O O . PRO B 1 310 ? 21.969 39.938 2.951 1 95.06 310 PRO B O 1
ATOM 6273 N N . PHE B 1 311 ? 20.234 39.562 4.277 1 96 311 PHE B N 1
ATOM 6274 C CA . PHE B 1 311 ? 19.234 39.312 3.234 1 96 311 PHE B CA 1
ATOM 6275 C C . PHE B 1 311 ? 18.031 40.219 3.41 1 96 311 PHE B C 1
ATOM 6277 O O . PHE B 1 311 ? 17.75 40.688 4.52 1 96 311 PHE B O 1
ATOM 6284 N N . ARG B 1 312 ? 17.359 40.469 2.336 1 96.81 312 ARG B N 1
ATOM 6285 C CA . ARG B 1 312 ? 16.031 41.031 2.471 1 96.81 312 ARG B CA 1
ATOM 6286 C C . ARG B 1 312 ? 15.039 40.031 3.006 1 96.81 312 ARG B C 1
ATOM 6288 O O . ARG B 1 312 ? 15.18 38.812 2.764 1 96.81 312 ARG B O 1
ATOM 6295 N N . VAL B 1 313 ? 14.102 40.531 3.762 1 97.12 313 VAL B N 1
ATOM 6296 C CA . VAL B 1 313 ? 13.156 39.625 4.406 1 97.12 313 VAL B CA 1
ATOM 6297 C C . VAL B 1 313 ? 11.727 40.062 4.082 1 97.12 313 VAL B C 1
ATOM 6299 O O . VAL B 1 313 ? 11.398 41.25 4.168 1 97.12 313 VAL B O 1
ATOM 6302 N N . LEU B 1 314 ? 10.945 39.156 3.574 1 96.19 314 LEU B N 1
ATOM 6303 C CA . LEU B 1 314 ? 9.492 39.312 3.553 1 96.19 314 LEU B CA 1
ATOM 6304 C C . LEU B 1 314 ? 8.852 38.562 4.711 1 96.19 314 LEU B C 1
ATOM 6306 O O . LEU B 1 314 ? 8.992 37.344 4.82 1 96.19 314 LEU B O 1
ATOM 6310 N N . TRP B 1 315 ? 8.18 39.281 5.57 1 94.75 315 TRP B N 1
ATOM 6311 C CA . TRP B 1 315 ? 7.578 38.719 6.77 1 94.75 315 TRP B CA 1
ATOM 6312 C C . TRP B 1 315 ? 6.062 38.875 6.746 1 94.75 315 TRP B C 1
ATOM 6314 O O . TRP B 1 315 ? 5.551 40 6.898 1 94.75 315 TRP B O 1
ATOM 6324 N N . LYS B 1 316 ? 5.355 37.719 6.535 1 91.69 316 LYS B N 1
ATOM 6325 C CA . LYS B 1 316 ? 3.896 37.75 6.57 1 91.69 316 LYS B CA 1
ATOM 6326 C C . LYS B 1 316 ? 3.389 38.062 7.977 1 91.69 316 LYS B C 1
ATOM 6328 O O . LYS B 1 316 ? 3.67 37.344 8.922 1 91.69 316 LYS B O 1
ATOM 6333 N N . TRP B 1 317 ? 2.771 39.094 8.07 1 82.94 317 TRP B N 1
ATOM 6334 C CA . TRP B 1 317 ? 2.238 39.594 9.336 1 82.94 317 TRP B CA 1
ATOM 6335 C C . TRP B 1 317 ? 0.724 39.781 9.258 1 82.94 317 TRP B C 1
ATOM 6337 O O . TRP B 1 317 ? 0.227 40.844 8.93 1 82.94 317 TRP B O 1
ATOM 6347 N N . ASP B 1 318 ? 0.187 38.5 9.5 1 68.5 318 ASP B N 1
ATOM 6348 C CA . ASP B 1 318 ? -1.262 38.438 9.336 1 68.5 318 ASP B CA 1
ATOM 6349 C C . ASP B 1 318 ? -1.981 38.875 10.609 1 68.5 318 ASP B C 1
ATOM 6351 O O . ASP B 1 318 ? -1.665 38.375 11.695 1 68.5 318 ASP B O 1
ATOM 6355 N N . GLY B 1 319 ? -2.393 40.031 10.727 1 61.47 319 GLY B N 1
ATOM 6356 C CA . GLY B 1 319 ? -3.258 40.406 11.828 1 61.47 319 GLY B CA 1
ATOM 6357 C C . GLY B 1 319 ? -3.303 41.906 12.078 1 61.47 319 GLY B C 1
ATOM 6358 O O . GLY B 1 319 ? -2.441 42.656 11.602 1 61.47 319 GLY B O 1
ATOM 6359 N N . GLY B 1 320 ? -4.484 42.312 12.094 1 58.88 320 GLY B N 1
ATOM 6360 C CA . GLY B 1 320 ? -4.961 43.688 12.367 1 58.88 320 GLY B CA 1
ATOM 6361 C C . GLY B 1 320 ? -4.023 44.469 13.25 1 58.88 320 GLY B C 1
ATOM 6362 O O . GLY B 1 320 ? -4.258 45.656 13.508 1 58.88 320 GLY B O 1
ATOM 6363 N N . ALA B 1 321 ? -3.029 43.688 13.758 1 59.59 321 ALA B N 1
ATOM 6364 C CA . ALA B 1 321 ? -2.16 44.469 14.641 1 59.59 321 ALA B CA 1
ATOM 6365 C C . ALA B 1 321 ? -1.097 45.219 13.836 1 59.59 321 ALA B C 1
ATOM 6367 O O . ALA B 1 321 ? -0.652 44.75 12.789 1 59.59 321 ALA B O 1
ATOM 6368 N N . PRO B 1 322 ? -0.96 46.344 14.266 1 64.94 322 PRO B N 1
ATOM 6369 C CA . PRO B 1 322 ? 0.082 47.094 13.586 1 64.94 322 PRO B CA 1
ATOM 6370 C C . PRO B 1 322 ? 1.448 46.406 13.633 1 64.94 322 PRO B C 1
ATOM 6372 O O . PRO B 1 322 ? 1.771 45.75 14.617 1 64.94 322 PRO B O 1
ATOM 6375 N N . ALA B 1 323 ? 2.023 46.406 12.484 1 66.25 323 ALA B N 1
ATOM 6376 C CA . ALA B 1 323 ? 3.408 45.938 12.445 1 66.25 323 ALA B CA 1
ATOM 6377 C C . ALA B 1 323 ? 4.258 46.656 13.5 1 66.25 323 ALA B C 1
ATOM 6379 O O . ALA B 1 323 ? 3.9 47.719 13.961 1 66.25 323 ALA B O 1
ATOM 6380 N N . PRO B 1 324 ? 5.297 45.906 13.961 1 68.19 324 PRO B N 1
ATOM 6381 C CA . PRO B 1 324 ? 6.172 46.594 14.906 1 68.19 324 PRO B CA 1
ATOM 6382 C C . PRO B 1 324 ? 6.602 47.969 14.406 1 68.19 324 PRO B C 1
ATOM 6384 O O . PRO B 1 324 ? 6.805 48.156 13.203 1 68.19 324 PRO B O 1
ATOM 6387 N N . ALA B 1 325 ? 6.484 48.875 15.227 1 65.12 325 ALA B N 1
ATOM 6388 C CA . ALA B 1 325 ? 6.766 50.281 14.93 1 65.12 325 ALA B CA 1
ATOM 6389 C C . ALA B 1 325 ? 8.156 50.438 14.32 1 65.12 325 ALA B C 1
ATOM 6391 O O . ALA B 1 325 ? 8.367 51.312 13.477 1 65.12 325 ALA B O 1
ATOM 6392 N N . HIS B 1 326 ? 9.055 49.625 14.734 1 80.69 326 HIS B N 1
ATOM 6393 C CA . HIS B 1 326 ? 10.414 49.781 14.227 1 80.69 326 HIS B CA 1
ATOM 6394 C C . HIS B 1 326 ? 10.906 48.5 13.57 1 80.69 326 HIS B C 1
ATOM 6396 O O . HIS B 1 326 ? 11.312 47.562 14.258 1 80.69 326 HIS B O 1
ATOM 6402 N N . LEU B 1 327 ? 10.633 48.469 12.258 1 89.12 327 LEU B N 1
ATOM 6403 C CA . LEU B 1 327 ? 11.164 47.344 11.508 1 89.12 327 LEU B CA 1
ATOM 6404 C C . LEU B 1 327 ? 12.547 47.656 10.938 1 89.12 327 LEU B C 1
ATOM 6406 O O . LEU B 1 327 ? 12.781 48.781 10.484 1 89.12 327 LEU B O 1
ATOM 6410 N N . PRO B 1 328 ? 13.469 46.719 11.07 1 93.81 328 PRO B N 1
ATOM 6411 C CA . PRO B 1 328 ? 14.75 46.906 10.391 1 93.81 328 PRO B CA 1
ATOM 6412 C C . PRO B 1 328 ? 14.586 47.219 8.898 1 93.81 328 PRO B C 1
ATOM 6414 O O . PRO B 1 328 ? 13.617 46.75 8.281 1 93.81 328 PRO B O 1
ATOM 6417 N N . PRO B 1 329 ? 15.531 47.938 8.281 1 92.88 329 PRO B N 1
ATOM 6418 C CA . PRO B 1 329 ? 15.398 48.344 6.887 1 92.88 329 PRO B CA 1
ATOM 6419 C C . PRO B 1 329 ? 15.336 47.188 5.91 1 92.88 329 PRO B C 1
ATOM 6421 O O . PRO B 1 329 ? 14.812 47.312 4.805 1 92.88 329 PRO B O 1
ATOM 6424 N N . ASN B 1 330 ? 15.859 46.094 6.32 1 95.5 330 ASN B N 1
ATOM 6425 C CA . ASN B 1 330 ? 15.875 44.938 5.402 1 95.5 330 ASN B CA 1
ATOM 6426 C C . ASN B 1 330 ? 14.609 44.094 5.531 1 95.5 330 ASN B C 1
ATOM 6428 O O . ASN B 1 330 ? 14.484 43.062 4.867 1 95.5 330 ASN B O 1
ATOM 6432 N N . VAL B 1 331 ? 13.664 44.469 6.379 1 95.75 331 VAL B N 1
ATOM 6433 C CA . VAL B 1 331 ? 12.477 43.656 6.629 1 95.75 331 VAL B CA 1
ATOM 6434 C C . VAL B 1 331 ? 11.234 44.375 6.113 1 95.75 331 VAL B C 1
ATOM 6436 O O . VAL B 1 331 ? 11.008 45.531 6.449 1 95.75 331 VAL B O 1
ATOM 6439 N N . ARG B 1 332 ? 10.5 43.719 5.328 1 93.25 332 ARG B N 1
ATOM 6440 C CA . ARG B 1 332 ? 9.203 44.219 4.855 1 93.25 332 ARG B CA 1
ATOM 6441 C C . ARG B 1 332 ? 8.078 43.281 5.301 1 93.25 332 ARG B C 1
ATOM 6443 O O . ARG B 1 332 ? 8.18 42.062 5.156 1 93.25 332 ARG B O 1
ATOM 6450 N N . THR B 1 333 ? 7.004 43.844 5.852 1 92 333 THR B N 1
ATOM 6451 C CA . THR B 1 333 ? 5.863 43.062 6.297 1 92 333 THR B CA 1
ATOM 6452 C C . THR B 1 333 ? 4.68 43.219 5.355 1 92 333 THR B C 1
ATOM 6454 O O . THR B 1 333 ? 4.645 44.188 4.57 1 92 333 THR B O 1
ATOM 6457 N N . GLY B 1 334 ? 3.816 42.281 5.34 1 88.56 334 GLY B N 1
ATOM 6458 C CA . GLY B 1 334 ? 2.557 42.312 4.617 1 88.56 334 GLY B CA 1
ATOM 6459 C C . GLY B 1 334 ? 1.518 41.375 5.176 1 88.56 334 GLY B C 1
ATOM 6460 O O . GLY B 1 334 ? 1.862 40.375 5.816 1 88.56 334 GLY B O 1
ATOM 6461 N N . HIS B 1 335 ? 0.322 41.75 4.93 1 84.12 335 HIS B N 1
ATOM 6462 C CA . HIS B 1 335 ? -0.782 40.938 5.43 1 84.12 335 HIS B CA 1
ATOM 6463 C C . HIS B 1 335 ? -0.848 39.594 4.715 1 84.12 335 HIS B C 1
ATOM 6465 O O . HIS B 1 335 ? -1.283 38.594 5.297 1 84.12 335 HIS B O 1
ATOM 6471 N N . TRP B 1 336 ? -0.52 39.688 3.512 1 88.19 336 TRP B N 1
ATOM 6472 C CA . TRP B 1 336 ? -0.556 38.469 2.682 1 88.19 336 TRP B CA 1
ATOM 6473 C C . TRP B 1 336 ? 0.52 38.531 1.603 1 88.19 336 TRP B C 1
ATOM 6475 O O . TRP B 1 336 ? 0.801 39.594 1.048 1 88.19 336 TRP B O 1
ATOM 6485 N N . PHE B 1 337 ? 1.118 37.375 1.355 1 93.81 337 PHE B N 1
ATOM 6486 C CA . PHE B 1 337 ? 2.061 37.188 0.258 1 93.81 337 PHE B CA 1
ATOM 6487 C C . PHE B 1 337 ? 1.749 35.938 -0.524 1 93.81 337 PHE B C 1
ATOM 6489 O O . PHE B 1 337 ? 1.236 34.969 0.037 1 93.81 337 PHE B O 1
ATOM 6496 N N . PRO B 1 338 ? 1.949 35.938 -1.864 1 95.88 338 PRO B N 1
ATOM 6497 C CA . PRO B 1 338 ? 1.786 34.719 -2.643 1 95.88 338 PRO B CA 1
ATOM 6498 C C . PRO B 1 338 ? 2.881 33.688 -2.363 1 95.88 338 PRO B C 1
ATOM 6500 O O . PRO B 1 338 ? 3.852 33.594 -3.119 1 95.88 338 PRO B O 1
ATOM 6503 N N . GLN B 1 339 ? 2.703 32.906 -1.406 1 96.56 339 GLN B N 1
ATOM 6504 C CA . GLN B 1 339 ? 3.727 32.062 -0.797 1 96.56 339 GLN B CA 1
ATOM 6505 C C . GLN B 1 339 ? 4.395 31.172 -1.838 1 96.56 339 GLN B C 1
ATOM 6507 O O . GLN B 1 339 ? 5.625 31.141 -1.938 1 96.56 339 GLN B O 1
ATOM 6512 N N . GLN B 1 340 ? 3.652 30.469 -2.703 1 97.81 340 GLN B N 1
ATOM 6513 C CA . GLN B 1 340 ? 4.254 29.516 -3.641 1 97.81 340 GLN B CA 1
ATOM 6514 C C . GLN B 1 340 ? 5.008 30.25 -4.746 1 97.81 340 GLN B C 1
ATOM 6516 O O . GLN B 1 340 ? 5.969 29.719 -5.309 1 97.81 340 GLN B O 1
ATOM 6521 N N . ASP B 1 341 ? 4.535 31.469 -5.074 1 98.5 341 ASP B N 1
ATOM 6522 C CA . ASP B 1 341 ? 5.273 32.281 -6.043 1 98.5 341 ASP B CA 1
ATOM 6523 C C . ASP B 1 341 ? 6.609 32.719 -5.469 1 98.5 341 ASP B C 1
ATOM 6525 O O . ASP B 1 341 ? 7.613 32.781 -6.18 1 98.5 341 ASP B O 1
ATOM 6529 N N . LEU B 1 342 ? 6.566 33.062 -4.199 1 98.25 342 LEU B N 1
ATOM 6530 C CA . LEU B 1 342 ? 7.797 33.469 -3.521 1 98.25 342 LEU B CA 1
ATOM 6531 C C . LEU B 1 342 ? 8.742 32.281 -3.361 1 98.25 342 LEU B C 1
ATOM 6533 O O . LEU B 1 342 ? 9.938 32.375 -3.633 1 98.25 342 LEU B O 1
ATOM 6537 N N . LEU B 1 343 ? 8.219 31.125 -2.945 1 98.62 343 LEU B N 1
ATOM 6538 C CA . LEU B 1 343 ? 9.039 29.938 -2.725 1 98.62 343 LEU B CA 1
ATOM 6539 C C . LEU B 1 343 ? 9.625 29.438 -4.039 1 98.62 343 LEU B C 1
ATOM 6541 O O . LEU B 1 343 ? 10.703 28.828 -4.047 1 98.62 343 LEU B O 1
ATOM 6545 N N . GLY B 1 344 ? 8.93 29.688 -5.105 1 98.38 344 GLY B N 1
ATOM 6546 C CA . GLY B 1 344 ? 9.398 29.25 -6.41 1 98.38 344 GLY B CA 1
ATOM 6547 C C . GLY B 1 344 ? 10.281 30.266 -7.094 1 98.38 344 GLY B C 1
ATOM 6548 O O . GLY B 1 344 ? 10.734 30.062 -8.219 1 98.38 344 GLY B O 1
ATOM 6549 N N . HIS B 1 345 ? 10.547 31.406 -6.453 1 97.94 345 HIS B N 1
ATOM 6550 C CA . HIS B 1 345 ? 11.359 32.469 -7.031 1 97.94 345 HIS B CA 1
ATOM 6551 C C . HIS B 1 345 ? 12.844 32.094 -7.023 1 97.94 345 HIS B C 1
ATOM 6553 O O . HIS B 1 345 ? 13.336 31.516 -6.051 1 97.94 345 HIS B O 1
ATOM 6559 N N . PRO B 1 346 ? 13.57 32.406 -8.023 1 96.06 346 PRO B N 1
ATOM 6560 C CA . PRO B 1 346 ? 14.961 31.984 -8.125 1 96.06 346 PRO B CA 1
ATOM 6561 C C . PRO B 1 346 ? 15.852 32.594 -7.047 1 96.06 346 PRO B C 1
ATOM 6563 O O . PRO B 1 346 ? 16.922 32.062 -6.734 1 96.06 346 PRO B O 1
ATOM 6566 N N . ARG B 1 347 ? 15.453 33.688 -6.395 1 97.12 347 ARG B N 1
ATOM 6567 C CA . ARG B 1 347 ? 16.312 34.375 -5.445 1 97.12 347 ARG B CA 1
ATOM 6568 C C . ARG B 1 347 ? 15.969 34 -4.012 1 97.12 347 ARG B C 1
ATOM 6570 O O . ARG B 1 347 ? 16.547 34.531 -3.064 1 97.12 347 ARG B O 1
ATOM 6577 N N . ILE B 1 348 ? 15.016 33.125 -3.797 1 98.25 348 ILE B N 1
ATOM 6578 C CA . ILE B 1 348 ? 14.656 32.688 -2.455 1 98.25 348 ILE B CA 1
ATOM 6579 C C . ILE B 1 348 ? 15.836 31.969 -1.818 1 98.25 348 ILE B C 1
ATOM 6581 O O . ILE B 1 348 ? 16.484 31.141 -2.469 1 98.25 348 ILE B O 1
ATOM 6585 N N . ARG B 1 349 ? 16.109 32.25 -0.584 1 97.88 349 ARG B N 1
ATOM 6586 C CA . ARG B 1 349 ? 17.25 31.625 0.073 1 97.88 349 ARG B CA 1
ATOM 6587 C C . ARG B 1 349 ? 16.797 30.656 1.155 1 97.88 349 ARG B C 1
ATOM 6589 O O . ARG B 1 349 ? 17.438 29.609 1.366 1 97.88 349 ARG B O 1
ATOM 6596 N N . ALA B 1 350 ? 15.766 31.016 1.846 1 98.62 350 ALA B N 1
ATOM 6597 C CA . ALA B 1 350 ? 15.258 30.172 2.922 1 98.62 350 ALA B CA 1
ATOM 6598 C C . ALA B 1 350 ? 13.82 30.547 3.281 1 98.62 350 ALA B C 1
ATOM 6600 O O . ALA B 1 350 ? 13.352 31.625 2.939 1 98.62 350 ALA B O 1
ATOM 6601 N N . PHE B 1 351 ? 13.156 29.672 3.863 1 98.81 351 PHE B N 1
ATOM 6602 C CA . PHE B 1 351 ? 11.789 29.828 4.344 1 98.81 351 PHE B CA 1
ATOM 6603 C C . PHE B 1 351 ? 11.711 29.578 5.848 1 98.81 351 PHE B C 1
ATOM 6605 O O . PHE B 1 351 ? 12.109 28.531 6.336 1 98.81 351 PHE B O 1
ATOM 6612 N N . VAL B 1 352 ? 11.305 30.562 6.605 1 98 352 VAL B N 1
ATOM 6613 C CA . VAL B 1 352 ? 11.07 30.406 8.039 1 98 352 VAL B CA 1
ATOM 6614 C C . VAL B 1 352 ? 9.578 30.219 8.305 1 98 352 VAL B C 1
ATOM 6616 O O . VAL B 1 352 ? 8.766 31.062 7.926 1 98 352 VAL B O 1
ATOM 6619 N N . THR B 1 353 ? 9.211 29.109 8.938 1 96.44 353 THR B N 1
ATOM 6620 C CA . THR B 1 353 ? 7.797 28.797 9.117 1 96.44 353 THR B CA 1
ATOM 6621 C C . THR B 1 353 ? 7.582 28 10.398 1 96.44 353 THR B C 1
ATOM 6623 O O . THR B 1 353 ? 8.547 27.578 11.039 1 96.44 353 THR B O 1
ATOM 6626 N N . HIS B 1 354 ? 6.387 27.875 10.82 1 93.56 354 HIS B N 1
ATOM 6627 C CA . HIS B 1 354 ? 6.043 27.094 12.008 1 93.56 354 HIS B CA 1
ATOM 6628 C C . HIS B 1 354 ? 6.102 25.594 11.719 1 93.56 354 HIS B C 1
ATOM 6630 O O . HIS B 1 354 ? 6 24.781 12.633 1 93.56 354 HIS B O 1
ATOM 6636 N N . GLY B 1 355 ? 6.188 25.25 10.438 1 95 355 GLY B N 1
ATOM 6637 C CA . GLY B 1 355 ? 6.348 23.828 10.117 1 95 355 GLY B CA 1
ATOM 6638 C C . GLY B 1 355 ? 5.027 23.125 9.867 1 95 355 GLY B C 1
ATOM 6639 O O . GLY B 1 355 ? 4.902 21.922 10.117 1 95 355 GLY B O 1
ATOM 6640 N N . GLY B 1 356 ? 4.016 23.922 9.398 1 95.31 356 GLY B N 1
ATOM 6641 C CA . GLY B 1 356 ? 2.785 23.281 8.953 1 95.31 356 GLY B CA 1
ATOM 6642 C C . GLY B 1 356 ? 2.99 22.344 7.777 1 95.31 356 GLY B C 1
ATOM 6643 O O . GLY B 1 356 ? 3.887 22.547 6.957 1 95.31 356 GLY B O 1
ATOM 6644 N N . LEU B 1 357 ? 2.146 21.406 7.66 1 96.31 357 LEU B N 1
ATOM 6645 C CA . LEU B 1 357 ? 2.297 20.344 6.668 1 96.31 357 LEU B CA 1
ATOM 6646 C C . LEU B 1 357 ? 2.312 20.922 5.254 1 96.31 357 LEU B C 1
ATOM 6648 O O . LEU B 1 357 ? 3.217 20.641 4.469 1 96.31 357 LEU B O 1
ATOM 6652 N N . LEU B 1 358 ? 1.344 21.781 4.918 1 96.94 358 LEU B N 1
ATOM 6653 C CA . LEU B 1 358 ? 1.208 22.312 3.566 1 96.94 358 LEU B CA 1
ATOM 6654 C C . LEU B 1 358 ? 2.389 23.219 3.217 1 96.94 358 LEU B C 1
ATOM 6656 O O . LEU B 1 358 ? 2.877 23.188 2.086 1 96.94 358 LEU B O 1
ATOM 6660 N N . SER B 1 359 ? 2.824 24 4.219 1 96.94 359 SER B N 1
ATOM 6661 C CA . SER B 1 359 ? 3.984 24.844 4 1 96.94 359 SER B CA 1
ATOM 6662 C C . SER B 1 359 ? 5.234 24.031 3.703 1 96.94 359 SER B C 1
ATOM 6664 O O . SER B 1 359 ? 6.02 24.391 2.824 1 96.94 359 SER B O 1
ATOM 6666 N N . LEU B 1 360 ? 5.402 23 4.426 1 98.19 360 LEU B N 1
ATOM 6667 C CA . LEU B 1 360 ? 6.578 22.172 4.207 1 98.19 360 LEU B CA 1
ATOM 6668 C C . LEU B 1 360 ? 6.492 21.453 2.865 1 98.19 360 LEU B C 1
ATOM 6670 O O . LEU B 1 360 ? 7.504 21.281 2.186 1 98.19 360 LEU B O 1
ATOM 6674 N N . HIS B 1 361 ? 5.289 20.984 2.473 1 98.44 361 HIS B N 1
ATOM 6675 C CA . HIS B 1 361 ? 5.113 20.422 1.139 1 98.44 361 HIS B CA 1
ATOM 6676 C C . HIS B 1 361 ? 5.52 21.422 0.062 1 98.44 361 HIS B C 1
ATOM 6678 O O . HIS B 1 361 ? 6.219 21.078 -0.89 1 98.44 361 HIS B O 1
ATOM 6684 N N . GLU B 1 362 ? 5.09 22.656 0.232 1 98.5 362 GLU B N 1
ATOM 6685 C CA . GLU B 1 362 ? 5.418 23.703 -0.729 1 98.5 362 GLU B CA 1
ATOM 6686 C C . GLU B 1 362 ? 6.922 23.969 -0.766 1 98.5 362 GLU B C 1
ATOM 6688 O O . GLU B 1 362 ? 7.496 24.156 -1.838 1 98.5 362 GLU B O 1
ATOM 6693 N N . ALA B 1 363 ? 7.488 23.969 0.424 1 98.75 363 ALA B N 1
ATOM 6694 C CA . ALA B 1 363 ? 8.93 24.172 0.494 1 98.75 363 ALA B CA 1
ATOM 6695 C C . ALA B 1 363 ? 9.68 23.094 -0.278 1 98.75 363 ALA B C 1
ATOM 6697 O O . ALA B 1 363 ? 10.609 23.391 -1.031 1 98.75 363 ALA B O 1
ATOM 6698 N N . VAL B 1 364 ? 9.281 21.875 -0.137 1 98.81 364 VAL B N 1
ATOM 6699 C CA . VAL B 1 364 ? 9.922 20.766 -0.842 1 98.81 364 VAL B CA 1
ATOM 6700 C C . VAL B 1 364 ? 9.633 20.875 -2.338 1 98.81 364 VAL B C 1
ATOM 6702 O O . VAL B 1 364 ? 10.531 20.719 -3.162 1 98.81 364 VAL B O 1
ATOM 6705 N N . HIS B 1 365 ? 8.383 21.125 -2.656 1 98.75 365 HIS B N 1
ATOM 6706 C CA . HIS B 1 365 ? 7.988 21.234 -4.055 1 98.75 365 HIS B CA 1
ATOM 6707 C C . HIS B 1 365 ? 8.859 22.25 -4.793 1 98.75 365 HIS B C 1
ATOM 6709 O O . HIS B 1 365 ? 9.25 22.016 -5.938 1 98.75 365 HIS B O 1
ATOM 6715 N N . HIS B 1 366 ? 9.227 23.297 -4.113 1 98.81 366 HIS B N 1
ATOM 6716 C CA . HIS B 1 366 ? 10 24.375 -4.73 1 98.81 366 HIS B CA 1
ATOM 6717 C C . HIS B 1 366 ? 11.469 24.297 -4.324 1 98.81 366 HIS B C 1
ATOM 6719 O O . HIS B 1 366 ? 12.242 25.203 -4.629 1 98.81 366 HIS B O 1
ATOM 6725 N N . ALA B 1 367 ? 11.883 23.312 -3.566 1 98.69 367 ALA B N 1
ATOM 6726 C CA . ALA B 1 367 ? 13.266 23.016 -3.207 1 98.69 367 ALA B CA 1
ATOM 6727 C C . ALA B 1 367 ? 13.875 24.141 -2.385 1 98.69 367 ALA B C 1
ATOM 6729 O O . ALA B 1 367 ? 14.969 24.625 -2.691 1 98.69 367 ALA B O 1
ATOM 6730 N N . VAL B 1 368 ? 13.211 24.484 -1.304 1 98.88 368 VAL B N 1
ATOM 6731 C CA . VAL B 1 368 ? 13.664 25.609 -0.485 1 98.88 368 VAL B CA 1
ATOM 6732 C C . VAL B 1 368 ? 14.062 25.109 0.901 1 98.88 368 VAL B C 1
ATOM 6734 O O . VAL B 1 368 ? 13.297 24.391 1.548 1 98.88 368 VAL B O 1
ATOM 6737 N N . PRO B 1 369 ? 15.227 25.484 1.399 1 98.81 369 PRO B N 1
ATOM 6738 C CA . PRO B 1 369 ? 15.578 25.156 2.785 1 98.81 369 PRO B CA 1
ATOM 6739 C C . PRO B 1 369 ? 14.648 25.828 3.799 1 98.81 369 PRO B C 1
ATOM 6741 O O . PRO B 1 369 ? 14.133 26.922 3.537 1 98.81 369 PRO B O 1
ATOM 6744 N N . VAL B 1 370 ? 14.555 25.203 4.992 1 98.88 370 VAL B N 1
ATOM 6745 C CA . VAL B 1 370 ? 13.547 25.656 5.938 1 98.88 370 VAL B CA 1
ATOM 6746 C C . VAL B 1 370 ? 14.164 25.797 7.324 1 98.88 370 VAL B C 1
ATOM 6748 O O . VAL B 1 370 ? 15.055 25.031 7.699 1 98.88 370 VAL B O 1
ATOM 6751 N N . VAL B 1 371 ? 13.82 26.828 7.992 1 98.75 371 VAL B N 1
ATOM 6752 C CA . VAL B 1 371 ? 13.938 26.891 9.445 1 98.75 371 VAL B CA 1
ATOM 6753 C C . VAL B 1 371 ? 12.547 26.797 10.078 1 98.75 371 VAL B C 1
ATOM 6755 O O . VAL B 1 371 ? 11.711 27.688 9.875 1 98.75 371 VAL B O 1
ATOM 6758 N N . ALA B 1 372 ? 12.336 25.75 10.773 1 97.69 372 ALA B N 1
ATOM 6759 C CA . ALA B 1 372 ? 11.008 25.484 11.32 1 97.69 372 ALA B CA 1
ATOM 6760 C C . ALA B 1 372 ? 10.945 25.812 12.805 1 97.69 372 ALA B C 1
ATOM 6762 O O . ALA B 1 372 ? 11.836 25.438 13.57 1 97.69 372 ALA B O 1
ATOM 6763 N N . LEU B 1 373 ? 9.938 26.531 13.18 1 95.38 373 LEU B N 1
ATOM 6764 C CA . LEU B 1 373 ? 9.609 26.891 14.555 1 95.38 373 LEU B CA 1
ATOM 6765 C C . LEU B 1 373 ? 8.266 26.312 14.961 1 95.38 373 LEU B C 1
ATOM 6767 O O . LEU B 1 373 ? 7.266 27.031 15.031 1 95.38 373 LEU B O 1
ATOM 6771 N N . PRO B 1 374 ? 8.25 24.984 15.32 1 94.31 374 PRO B N 1
ATOM 6772 C CA . PRO B 1 374 ? 6.965 24.344 15.602 1 94.31 374 PRO B CA 1
ATOM 6773 C C . PRO B 1 374 ? 6.227 24.984 16.781 1 94.31 374 PRO B C 1
ATOM 6775 O O . PRO B 1 374 ? 6.855 25.391 17.75 1 94.31 374 PRO B O 1
ATOM 6778 N N . VAL B 1 375 ? 4.902 25 16.656 1 90.06 375 VAL B N 1
ATOM 6779 C CA . VAL B 1 375 ? 4.094 25.703 17.641 1 90.06 375 VAL B CA 1
ATOM 6780 C C . VAL B 1 375 ? 3.164 24.719 18.344 1 90.06 375 VAL B C 1
ATOM 6782 O O . VAL B 1 375 ? 3.086 24.703 19.578 1 90.06 375 VAL B O 1
ATOM 6785 N N . PHE B 1 376 ? 2.402 23.953 17.562 1 85.12 376 PHE B N 1
ATOM 6786 C CA . PHE B 1 376 ? 1.469 23.062 18.25 1 85.12 376 PHE B CA 1
ATOM 6787 C C . PHE B 1 376 ? 1.118 21.875 17.359 1 85.12 376 PHE B C 1
ATOM 6789 O O . PHE B 1 376 ? 1.302 21.922 16.141 1 85.12 376 PHE B O 1
ATOM 6796 N N . CYS B 1 377 ? 0.614 20.781 17.969 1 87.75 377 CYS B N 1
ATOM 6797 C CA . CYS B 1 377 ? 0.043 19.578 17.391 1 87.75 377 CYS B CA 1
ATOM 6798 C C . CYS B 1 377 ? 1.042 18.891 16.453 1 87.75 377 CYS B C 1
ATOM 6800 O O . CYS B 1 377 ? 2.102 18.453 16.891 1 87.75 377 CYS B O 1
ATOM 6802 N N . ASP B 1 378 ? 0.751 19.016 15.094 1 92 378 ASP B N 1
ATOM 6803 C CA . ASP B 1 378 ? 1.527 18.172 14.195 1 92 378 ASP B CA 1
ATOM 6804 C C . ASP B 1 378 ? 2.787 18.891 13.719 1 92 378 ASP B C 1
ATOM 6806 O O . ASP B 1 378 ? 3.617 18.297 13.016 1 92 378 ASP B O 1
ATOM 6810 N N . HIS B 1 379 ? 3.051 20.141 14.242 1 94.69 379 HIS B N 1
ATOM 6811 C CA . HIS B 1 379 ? 4.215 20.891 13.789 1 94.69 379 HIS B CA 1
ATOM 6812 C C . HIS B 1 379 ? 5.512 20.203 14.203 1 94.69 379 HIS B C 1
ATOM 6814 O O . HIS B 1 379 ? 6.496 20.234 13.461 1 94.69 379 HIS B O 1
ATOM 6820 N N . ASP B 1 380 ? 5.465 19.609 15.352 1 94.62 380 ASP B N 1
ATOM 6821 C CA . ASP B 1 380 ? 6.68 18.953 15.844 1 94.62 380 ASP B CA 1
ATOM 6822 C C . ASP B 1 380 ? 7.059 17.766 14.984 1 94.62 380 ASP B C 1
ATOM 6824 O O . ASP B 1 380 ? 8.227 17.594 14.617 1 94.62 380 ASP B O 1
ATOM 6828 N N . ALA B 1 381 ? 6.098 16.938 14.695 1 96.75 381 ALA B N 1
ATOM 6829 C CA . ALA B 1 381 ? 6.363 15.781 13.859 1 96.75 381 ALA B CA 1
ATOM 6830 C C . ALA B 1 381 ? 6.77 16.188 12.445 1 96.75 381 ALA B C 1
ATOM 6832 O O . ALA B 1 381 ? 7.695 15.625 11.867 1 96.75 381 ALA B O 1
ATOM 6833 N N . ASN B 1 382 ? 6.117 17.172 11.914 1 97.44 382 ASN B N 1
ATOM 6834 C CA . ASN B 1 382 ? 6.453 17.688 10.586 1 97.44 382 ASN B CA 1
ATOM 6835 C C . ASN B 1 382 ? 7.887 18.203 10.531 1 97.44 382 ASN B C 1
ATOM 6837 O O . ASN B 1 382 ? 8.641 17.859 9.617 1 97.44 382 ASN B O 1
ATOM 6841 N N . ALA B 1 383 ? 8.172 19 11.523 1 97.62 383 ALA B N 1
ATOM 6842 C CA . ALA B 1 383 ? 9.492 19.609 11.562 1 97.62 383 ALA B CA 1
ATOM 6843 C C . ALA B 1 383 ? 10.586 18.562 11.781 1 97.62 383 ALA B C 1
ATOM 6845 O O . ALA B 1 383 ? 11.672 18.672 11.211 1 97.62 383 ALA B O 1
ATOM 6846 N N . ALA B 1 384 ? 10.273 17.609 12.578 1 97.75 384 ALA B N 1
ATOM 6847 C CA . ALA B 1 384 ? 11.227 16.531 12.812 1 97.75 384 ALA B CA 1
ATOM 6848 C C . ALA B 1 384 ? 11.523 15.766 11.523 1 97.75 384 ALA B C 1
ATOM 6850 O O . ALA B 1 384 ? 12.672 15.438 11.234 1 97.75 384 ALA B O 1
ATOM 6851 N N . LYS B 1 385 ? 10.547 15.469 10.797 1 98.19 385 LYS B N 1
ATOM 6852 C CA . LYS B 1 385 ? 10.711 14.766 9.523 1 98.19 385 LYS B CA 1
ATOM 6853 C C . LYS B 1 385 ? 11.492 15.609 8.523 1 98.19 385 LYS B C 1
ATOM 6855 O O . LYS B 1 385 ? 12.359 15.102 7.816 1 98.19 385 LYS B O 1
ATOM 6860 N N . ALA B 1 386 ? 11.188 16.891 8.461 1 98.56 386 ALA B N 1
ATOM 6861 C CA . ALA B 1 386 ? 11.898 17.797 7.574 1 98.56 386 ALA B CA 1
ATOM 6862 C C . ALA B 1 386 ? 13.391 17.844 7.914 1 98.56 386 ALA B C 1
ATOM 6864 O O . ALA B 1 386 ? 14.234 17.844 7.02 1 98.56 386 ALA B O 1
ATOM 6865 N N . ALA B 1 387 ? 13.633 17.906 9.18 1 98.44 387 ALA B N 1
ATOM 6866 C CA . ALA B 1 387 ? 15.016 17.891 9.633 1 98.44 387 ALA B CA 1
ATOM 6867 C C . ALA B 1 387 ? 15.703 16.578 9.281 1 98.44 387 ALA B C 1
ATOM 6869 O O . ALA B 1 387 ? 16.844 16.562 8.82 1 98.44 387 ALA B O 1
ATOM 6870 N N . ALA B 1 388 ? 14.992 15.492 9.484 1 97.62 388 ALA B N 1
ATOM 6871 C CA . ALA B 1 388 ? 15.523 14.172 9.164 1 97.62 388 ALA B CA 1
ATOM 6872 C C . ALA B 1 388 ? 15.82 14.047 7.668 1 97.62 388 ALA B C 1
ATOM 6874 O O . ALA B 1 388 ? 16.781 13.367 7.273 1 97.62 388 ALA B O 1
ATOM 6875 N N . ASP B 1 389 ? 15.039 14.695 6.867 1 97.94 389 ASP B N 1
ATOM 6876 C CA . ASP B 1 389 ? 15.234 14.664 5.418 1 97.94 389 ASP B CA 1
ATOM 6877 C C . ASP B 1 389 ? 16.391 15.562 4.996 1 97.94 389 ASP B C 1
ATOM 6879 O O . ASP B 1 389 ? 16.844 15.5 3.855 1 97.94 389 ASP B O 1
ATOM 6883 N N . GLY B 1 390 ? 16.781 16.469 5.82 1 98.38 390 GLY B N 1
ATOM 6884 C CA . GLY B 1 390 ? 18.031 17.172 5.641 1 98.38 390 GLY B CA 1
ATOM 6885 C C . GLY B 1 390 ? 17.844 18.594 5.145 1 98.38 390 GLY B C 1
ATOM 6886 O O . GLY B 1 390 ? 18.812 19.359 5.066 1 98.38 390 GLY B O 1
ATOM 6887 N N . TYR B 1 391 ? 16.562 19.016 4.887 1 98.69 391 TYR B N 1
ATOM 6888 C CA . TYR B 1 391 ? 16.391 20.312 4.258 1 98.69 391 TYR B CA 1
ATOM 6889 C C . TYR B 1 391 ? 15.914 21.344 5.27 1 98.69 391 TYR B C 1
ATOM 6891 O O . TYR B 1 391 ? 15.648 22.5 4.914 1 98.69 391 TYR B O 1
ATOM 6899 N N . ALA B 1 392 ? 15.852 20.984 6.613 1 98.81 392 ALA B N 1
ATOM 6900 C CA . ALA B 1 392 ? 15.305 21.922 7.59 1 98.81 392 ALA B CA 1
ATOM 6901 C C . ALA B 1 392 ? 16.109 21.891 8.891 1 98.81 392 ALA B C 1
ATOM 6903 O O . ALA B 1 392 ? 16.672 20.859 9.258 1 98.81 392 ALA B O 1
ATOM 6904 N N . LEU B 1 393 ? 16.188 23.078 9.477 1 98.5 393 LEU B N 1
ATOM 6905 C CA . LEU B 1 393 ? 16.578 23.188 10.875 1 98.5 393 LEU B CA 1
ATOM 6906 C C . LEU B 1 393 ? 15.359 23.391 11.766 1 98.5 393 LEU B C 1
ATOM 6908 O O . LEU B 1 393 ? 14.461 24.172 11.43 1 98.5 393 LEU B O 1
ATOM 6912 N N . ARG B 1 394 ? 15.273 22.594 12.781 1 97.5 394 ARG B N 1
ATOM 6913 C CA . ARG B 1 394 ? 14.188 22.719 13.742 1 97.5 394 ARG B CA 1
ATOM 6914 C C . ARG B 1 394 ? 14.641 23.453 15 1 97.5 394 ARG B C 1
ATOM 6916 O O . ARG B 1 394 ? 15.625 23.062 15.625 1 97.5 394 ARG B O 1
ATOM 6923 N N . LEU B 1 395 ? 13.961 24.547 15.328 1 96.5 395 LEU B N 1
ATOM 6924 C CA . LEU B 1 395 ? 14.258 25.312 16.531 1 96.5 395 LEU B CA 1
ATOM 6925 C C . LEU B 1 395 ? 13.062 25.328 17.469 1 96.5 395 LEU B C 1
ATOM 6927 O O . LEU B 1 395 ? 11.914 25.406 17.031 1 96.5 395 LEU B O 1
ATOM 6931 N N . GLU B 1 396 ? 13.352 25.312 18.719 1 93.62 396 GLU B N 1
ATOM 6932 C CA . GLU B 1 396 ? 12.312 25.406 19.734 1 93.62 396 GLU B CA 1
ATOM 6933 C C . GLU B 1 396 ? 12.047 26.859 20.125 1 93.62 396 GLU B C 1
ATOM 6935 O O . GLU B 1 396 ? 12.984 27.656 20.234 1 93.62 396 GLU B O 1
ATOM 6940 N N . LEU B 1 397 ? 10.82 27.141 20.266 1 91.38 397 LEU B N 1
ATOM 6941 C CA . LEU B 1 397 ? 10.469 28.5 20.672 1 91.38 397 LEU B CA 1
ATOM 6942 C C . LEU B 1 397 ? 10.891 28.75 22.125 1 91.38 397 LEU B C 1
ATOM 6944 O O . LEU B 1 397 ? 11.211 29.891 22.484 1 91.38 397 LEU B O 1
ATOM 6948 N N . ARG B 1 398 ? 10.922 27.578 22.766 1 88.62 398 ARG B N 1
ATOM 6949 C CA . ARG B 1 398 ? 11.359 27.719 24.141 1 88.62 398 ARG B CA 1
ATOM 6950 C C . ARG B 1 398 ? 12.82 28.141 24.219 1 88.62 398 ARG B C 1
ATOM 6952 O O . ARG B 1 398 ? 13.688 27.5 23.625 1 88.62 398 ARG B O 1
ATOM 6959 N N . ALA B 1 399 ? 13.117 29.281 24.812 1 81.75 399 ALA B N 1
ATOM 6960 C CA . ALA B 1 399 ? 14.453 29.812 25.031 1 81.75 399 ALA B CA 1
ATOM 6961 C C . ALA B 1 399 ? 15.086 30.266 23.719 1 81.75 399 ALA B C 1
ATOM 6963 O O . ALA B 1 399 ? 16.312 30.281 23.578 1 81.75 399 ALA B O 1
ATOM 6964 N N . LEU B 1 400 ? 14.266 30.531 22.734 1 92.12 400 LEU B N 1
ATOM 6965 C CA . LEU B 1 400 ? 14.766 31.047 21.469 1 92.12 400 LEU B CA 1
ATOM 6966 C C . LEU B 1 400 ? 15.367 32.438 21.656 1 92.12 400 LEU B C 1
ATOM 6968 O O . LEU B 1 400 ? 14.82 33.281 22.375 1 92.12 400 LEU B O 1
ATOM 6972 N N . SER B 1 401 ? 16.5 32.688 21.062 1 95.56 401 SER B N 1
ATOM 6973 C CA . SER B 1 401 ? 17.094 34 21.016 1 95.56 401 SER B CA 1
ATOM 6974 C C . SER B 1 401 ? 17.203 34.531 19.594 1 95.56 401 SER B C 1
ATOM 6976 O O . SER B 1 401 ? 17.141 33.75 18.641 1 95.56 401 SER B O 1
ATOM 6978 N N . ALA B 1 402 ? 17.281 35.812 19.5 1 96.56 402 ALA B N 1
ATOM 6979 C CA . ALA B 1 402 ? 17.422 36.438 18.188 1 96.56 402 ALA B CA 1
ATOM 6980 C C . ALA B 1 402 ? 18.672 35.938 17.469 1 96.56 402 ALA B C 1
ATOM 6982 O O . ALA B 1 402 ? 18.656 35.656 16.266 1 96.56 402 ALA B O 1
ATOM 6983 N N . GLN B 1 403 ? 19.719 35.781 18.203 1 97.69 403 GLN B N 1
ATOM 6984 C CA . GLN B 1 403 ? 20.984 35.281 17.641 1 97.69 403 GLN B CA 1
ATOM 6985 C C . GLN B 1 403 ? 20.844 33.875 17.125 1 97.69 403 GLN B C 1
ATOM 6987 O O . GLN B 1 403 ? 21.328 33.562 16.047 1 97.69 403 GLN B O 1
ATOM 6992 N N . ARG B 1 404 ? 20.219 33.062 17.891 1 97.38 404 ARG B N 1
ATOM 6993 C CA . ARG B 1 404 ? 20.062 31.672 17.5 1 97.38 404 ARG B CA 1
ATOM 6994 C C . ARG B 1 404 ? 19.25 31.547 16.203 1 97.38 404 ARG B C 1
ATOM 6996 O O . ARG B 1 404 ? 19.594 30.75 15.336 1 97.38 404 ARG B O 1
ATOM 7003 N N . LEU B 1 405 ? 18.188 32.25 16.141 1 97.94 405 LEU B N 1
ATOM 7004 C CA . LEU B 1 405 ? 17.359 32.219 14.938 1 97.94 405 LEU B CA 1
ATOM 7005 C C . LEU B 1 405 ? 18.125 32.75 13.734 1 97.94 405 LEU B C 1
ATOM 7007 O O . LEU B 1 405 ? 18.094 32.156 12.656 1 97.94 405 LEU B O 1
ATOM 7011 N N . ALA B 1 406 ? 18.812 33.906 13.914 1 98.31 406 ALA B N 1
ATOM 7012 C CA . ALA B 1 406 ? 19.594 34.469 12.828 1 98.31 406 ALA B CA 1
ATOM 7013 C C . ALA B 1 406 ? 20.672 33.5 12.344 1 98.31 406 ALA B C 1
ATOM 7015 O O . ALA B 1 406 ? 20.875 33.344 11.141 1 98.31 406 ALA B O 1
ATOM 7016 N N . ASP B 1 407 ? 21.281 32.875 13.273 1 98.25 407 ASP B N 1
ATOM 7017 C CA . ASP B 1 407 ? 22.328 31.891 12.945 1 98.25 407 ASP B CA 1
ATOM 7018 C C . ASP B 1 407 ? 21.75 30.703 12.164 1 98.25 407 ASP B C 1
ATOM 7020 O O . ASP B 1 407 ? 22.375 30.219 11.227 1 98.25 407 ASP B O 1
ATOM 7024 N N . ALA B 1 408 ? 20.609 30.266 12.594 1 98.38 408 ALA B N 1
ATOM 7025 C CA . ALA B 1 408 ? 19.969 29.125 11.938 1 98.38 408 ALA B CA 1
ATOM 7026 C C . ALA B 1 408 ? 19.594 29.469 10.492 1 98.38 408 ALA B C 1
ATOM 7028 O O . ALA B 1 408 ? 19.797 28.656 9.594 1 98.38 408 ALA B O 1
ATOM 7029 N N . VAL B 1 409 ? 19.062 30.656 10.312 1 98.62 409 VAL B N 1
ATOM 7030 C CA . VAL B 1 409 ? 18.688 31.078 8.961 1 98.62 409 VAL B CA 1
ATOM 7031 C C . VAL B 1 409 ? 19.922 31.172 8.078 1 98.62 409 VAL B C 1
ATOM 7033 O O . VAL B 1 409 ? 19.922 30.688 6.945 1 98.62 409 VAL B O 1
ATOM 7036 N N . GLN B 1 410 ? 20.938 31.781 8.602 1 98.19 410 GLN B N 1
ATOM 7037 C CA . GLN B 1 410 ? 22.172 31.906 7.836 1 98.19 410 GLN B CA 1
ATOM 7038 C C . GLN B 1 410 ? 22.766 30.547 7.516 1 98.19 410 GLN B C 1
ATOM 7040 O O . GLN B 1 410 ? 23.281 30.312 6.414 1 98.19 410 GLN B O 1
ATOM 7045 N N . ARG B 1 411 ? 22.719 29.656 8.461 1 98.5 411 ARG B N 1
ATOM 7046 C CA . ARG B 1 411 ? 23.203 28.297 8.227 1 98.5 411 ARG B CA 1
ATOM 7047 C C . ARG B 1 411 ? 22.391 27.609 7.129 1 98.5 411 ARG B C 1
ATOM 7049 O O . ARG B 1 411 ? 22.969 26.953 6.246 1 98.5 411 ARG B O 1
ATOM 7056 N N . ALA B 1 412 ? 21.078 27.719 7.18 1 98.56 412 ALA B N 1
ATOM 7057 C CA . ALA B 1 412 ? 20.219 27.125 6.168 1 98.56 412 ALA B CA 1
ATOM 7058 C C . ALA B 1 412 ? 20.562 27.641 4.773 1 98.56 412 ALA B C 1
ATOM 7060 O O . ALA B 1 412 ? 20.453 26.906 3.787 1 98.56 412 ALA B O 1
ATOM 7061 N N . VAL B 1 413 ? 21 28.906 4.719 1 97.88 413 VAL B N 1
ATOM 7062 C CA . VAL B 1 413 ? 21.266 29.547 3.439 1 97.88 413 VAL B CA 1
ATOM 7063 C C . VAL B 1 413 ? 22.672 29.203 2.971 1 97.88 413 VAL B C 1
ATOM 7065 O O . VAL B 1 413 ? 22.891 28.891 1.796 1 97.88 413 VAL B O 1
ATOM 7068 N N . ARG B 1 414 ? 23.578 29.156 3.848 1 97.25 414 ARG B N 1
ATOM 7069 C CA . ARG B 1 414 ? 25 29.109 3.469 1 97.25 414 ARG B CA 1
ATOM 7070 C C . ARG B 1 414 ? 25.484 27.672 3.361 1 97.25 414 ARG B C 1
ATOM 7072 O O . ARG B 1 414 ? 26.391 27.375 2.584 1 97.25 414 ARG B O 1
ATOM 7079 N N . ASP B 1 415 ? 24.984 26.828 4.188 1 98.31 415 ASP B N 1
ATOM 7080 C CA . ASP B 1 415 ? 25.344 25.422 4.105 1 98.31 415 ASP B CA 1
ATOM 7081 C C . ASP B 1 415 ? 24.641 24.734 2.945 1 98.31 415 ASP B C 1
ATOM 7083 O O . ASP B 1 415 ? 23.422 24.531 2.99 1 98.31 415 ASP B O 1
ATOM 7087 N N . PRO B 1 416 ? 25.344 24.359 1.938 1 98.06 416 PRO B N 1
ATOM 7088 C CA . PRO B 1 416 ? 24.719 23.812 0.733 1 98.06 416 PRO B CA 1
ATOM 7089 C C . PRO B 1 416 ? 23.969 22.516 0.998 1 98.06 416 PRO B C 1
ATOM 7091 O O . PRO B 1 416 ? 23.141 22.094 0.187 1 98.06 416 PRO B O 1
ATOM 7094 N N . ARG B 1 417 ? 24.297 21.891 2.064 1 97.5 417 ARG B N 1
ATOM 7095 C CA . ARG B 1 417 ? 23.641 20.625 2.391 1 97.5 417 ARG B CA 1
ATOM 7096 C C . ARG B 1 417 ? 22.125 20.781 2.443 1 97.5 417 ARG B C 1
ATOM 7098 O O . ARG B 1 417 ? 21.391 19.875 2.055 1 97.5 417 ARG B O 1
ATOM 7105 N N . TYR B 1 418 ? 21.641 21.844 2.936 1 98.81 418 TYR B N 1
ATOM 7106 C CA . TYR B 1 418 ? 20.203 22.047 3.084 1 98.81 418 TYR B CA 1
ATOM 7107 C C . TYR B 1 418 ? 19.547 22.266 1.729 1 98.81 418 TYR B C 1
ATOM 7109 O O . TYR B 1 418 ? 18.5 21.656 1.438 1 98.81 418 TYR B O 1
ATOM 7117 N N . ARG B 1 419 ? 20.125 23.094 0.918 1 98.38 419 ARG B N 1
ATOM 7118 C CA . ARG B 1 419 ? 19.594 23.312 -0.423 1 98.38 419 ARG B CA 1
ATOM 7119 C C . ARG B 1 419 ? 19.656 22.031 -1.253 1 98.38 419 ARG B C 1
ATOM 7121 O O . ARG B 1 419 ? 18.719 21.719 -1.997 1 98.38 419 ARG B O 1
ATOM 7128 N N . ASN B 1 420 ? 20.734 21.312 -1.175 1 98.62 420 ASN B N 1
ATOM 7129 C CA . ASN B 1 420 ? 20.875 20.047 -1.892 1 98.62 420 ASN B CA 1
ATOM 7130 C C . ASN B 1 420 ? 19.828 19.047 -1.454 1 98.62 420 ASN B C 1
ATOM 7132 O O . ASN B 1 420 ? 19.234 18.344 -2.287 1 98.62 420 ASN B O 1
ATOM 7136 N N . ALA B 1 421 ? 19.594 18.969 -0.181 1 98.69 421 ALA B N 1
ATOM 7137 C CA . ALA B 1 421 ? 18.578 18.062 0.341 1 98.69 421 ALA B CA 1
ATOM 7138 C C . ALA B 1 421 ? 17.172 18.453 -0.138 1 98.69 421 ALA B C 1
ATOM 7140 O O . ALA B 1 421 ? 16.359 17.594 -0.486 1 98.69 421 ALA B O 1
ATOM 7141 N N . ALA B 1 422 ? 16.922 19.719 -0.11 1 98.81 422 ALA B N 1
ATOM 7142 C CA . ALA B 1 422 ? 15.633 20.203 -0.593 1 98.81 422 ALA B CA 1
ATOM 7143 C C . ALA B 1 422 ? 15.43 19.844 -2.061 1 98.81 422 ALA B C 1
ATOM 7145 O O . ALA B 1 422 ? 14.344 19.406 -2.451 1 98.81 422 ALA B O 1
ATOM 7146 N N . ARG B 1 423 ? 16.438 20.031 -2.828 1 98.62 423 ARG B N 1
ATOM 7147 C CA . ARG B 1 423 ? 16.375 19.719 -4.25 1 98.62 423 ARG B CA 1
ATOM 7148 C C . ARG B 1 423 ? 16.141 18.219 -4.465 1 98.62 423 ARG B C 1
ATOM 7150 O O . ARG B 1 423 ? 15.328 17.828 -5.301 1 98.62 423 ARG B O 1
ATOM 7157 N N . GLU B 1 424 ? 16.922 17.484 -3.738 1 98.06 424 GLU B N 1
ATOM 7158 C CA . GLU B 1 424 ? 16.766 16.031 -3.842 1 98.06 424 GLU B CA 1
ATOM 7159 C C . GLU B 1 424 ? 15.336 15.609 -3.492 1 98.06 424 GLU B C 1
ATOM 7161 O O . GLU B 1 424 ? 14.734 14.805 -4.199 1 98.06 424 GLU B O 1
ATOM 7166 N N . ARG B 1 425 ? 14.812 16.156 -2.438 1 98.25 425 ARG B N 1
ATOM 7167 C CA . ARG B 1 425 ? 13.453 15.828 -2.021 1 98.25 425 ARG B CA 1
ATOM 7168 C C . ARG B 1 425 ? 12.43 16.312 -3.049 1 98.25 425 ARG B C 1
ATOM 7170 O O . ARG B 1 425 ? 11.414 15.648 -3.275 1 98.25 425 ARG B O 1
ATOM 7177 N N . SER B 1 426 ? 12.68 17.422 -3.592 1 98.69 426 SER B N 1
ATOM 7178 C CA . SER B 1 426 ? 11.805 17.969 -4.621 1 98.69 426 SER B CA 1
ATOM 7179 C C . SER B 1 426 ? 11.727 17.031 -5.828 1 98.69 426 SER B C 1
ATOM 7181 O O . SER B 1 426 ? 10.641 16.766 -6.34 1 98.69 426 SER B O 1
ATOM 7183 N N . VAL B 1 427 ? 12.875 16.562 -6.266 1 98.44 427 VAL B N 1
ATOM 7184 C CA . VAL B 1 427 ? 12.938 15.633 -7.391 1 98.44 427 VAL B CA 1
ATOM 7185 C C . VAL B 1 427 ? 12.125 14.383 -7.074 1 98.44 427 VAL B C 1
ATOM 7187 O O . VAL B 1 427 ? 11.328 13.93 -7.898 1 98.44 427 VAL B O 1
ATOM 7190 N N . LEU B 1 428 ? 12.297 13.836 -5.91 1 98.38 428 LEU B N 1
ATOM 7191 C CA . LEU B 1 428 ? 11.594 12.625 -5.504 1 98.38 428 LEU B CA 1
ATOM 7192 C C . LEU B 1 428 ? 10.094 12.875 -5.418 1 98.38 428 LEU B C 1
ATOM 7194 O O . LEU B 1 428 ? 9.297 12.047 -5.879 1 98.38 428 LEU B O 1
ATOM 7198 N N . LEU B 1 429 ? 9.711 13.984 -4.805 1 98.38 429 LEU B N 1
ATOM 7199 C CA . LEU B 1 429 ? 8.297 14.289 -4.629 1 98.38 429 LEU B CA 1
ATOM 7200 C C . LEU B 1 429 ? 7.609 14.477 -5.98 1 98.38 429 LEU B C 1
ATOM 7202 O O . LEU B 1 429 ? 6.445 14.094 -6.145 1 98.38 429 LEU B O 1
ATOM 7206 N N . ARG B 1 430 ? 8.32 15.016 -6.938 1 97.88 430 ARG B N 1
ATOM 7207 C CA . ARG B 1 430 ? 7.723 15.359 -8.227 1 97.88 430 ARG B CA 1
ATOM 7208 C C . ARG B 1 430 ? 7.781 14.18 -9.188 1 97.88 430 ARG B C 1
ATOM 7210 O O . ARG B 1 430 ? 7.07 14.156 -10.195 1 97.88 430 ARG B O 1
ATOM 7217 N N . ASP B 1 431 ? 8.633 13.234 -8.922 1 98 431 ASP B N 1
ATOM 7218 C CA . ASP B 1 431 ? 8.742 12.062 -9.797 1 98 431 ASP B CA 1
ATOM 7219 C C . ASP B 1 431 ? 7.684 11.023 -9.445 1 98 431 ASP B C 1
ATOM 7221 O O . ASP B 1 431 ? 7.973 10.031 -8.773 1 98 431 ASP B O 1
ATOM 7225 N N . GLN B 1 432 ? 6.516 11.227 -9.906 1 97.19 432 GLN B N 1
ATOM 7226 C CA . GLN B 1 432 ? 5.367 10.344 -9.766 1 97.19 432 GLN B CA 1
ATOM 7227 C C . GLN B 1 432 ? 4.684 10.109 -11.109 1 97.19 432 GLN B C 1
ATOM 7229 O O . GLN B 1 432 ? 4.812 10.922 -12.023 1 97.19 432 GLN B O 1
ATOM 7234 N N . PRO B 1 433 ? 4.016 8.961 -11.258 1 95.44 433 PRO B N 1
ATOM 7235 C CA . PRO B 1 433 ? 3.393 8.672 -12.555 1 95.44 433 PRO B CA 1
ATOM 7236 C C . PRO B 1 433 ? 2.295 9.664 -12.922 1 95.44 433 PRO B C 1
ATOM 7238 O O . PRO B 1 433 ? 2.016 9.875 -14.102 1 95.44 433 PRO B O 1
ATOM 7241 N N . GLU B 1 434 ? 1.601 10.18 -12.016 1 97.19 434 GLU B N 1
ATOM 7242 C CA . GLU B 1 434 ? 0.581 11.219 -12.141 1 97.19 434 GLU B CA 1
ATOM 7243 C C . GLU B 1 434 ? 0.668 12.211 -10.984 1 97.19 434 GLU B C 1
ATOM 7245 O O . GLU B 1 434 ? 1.325 11.945 -9.977 1 97.19 434 GLU B O 1
ATOM 7250 N N . THR B 1 435 ? 0.042 13.391 -11.148 1 97.81 435 THR B N 1
ATOM 7251 C CA . THR B 1 435 ? 0.053 14.367 -10.062 1 97.81 435 THR B CA 1
ATOM 7252 C C . THR B 1 435 ? -0.843 13.914 -8.914 1 97.81 435 THR B C 1
ATOM 7254 O O . THR B 1 435 ? -1.775 13.133 -9.117 1 97.81 435 THR B O 1
ATOM 7257 N N . PRO B 1 436 ? -0.541 14.414 -7.75 1 98.44 436 PRO B N 1
ATOM 7258 C CA . PRO B 1 436 ? -1.4 14.07 -6.617 1 98.44 436 PRO B CA 1
ATOM 7259 C C . PRO B 1 436 ? -2.867 14.414 -6.859 1 98.44 436 PRO B C 1
ATOM 7261 O O . PRO B 1 436 ? -3.76 13.664 -6.461 1 98.44 436 PRO B O 1
ATOM 7264 N N . LEU B 1 437 ? -3.145 15.516 -7.488 1 98.62 437 LEU B N 1
ATOM 7265 C CA . LEU B 1 437 ? -4.52 15.914 -7.77 1 98.62 437 LEU B CA 1
ATOM 7266 C C . LEU B 1 437 ? -5.184 14.93 -8.727 1 98.62 437 LEU B C 1
ATOM 7268 O O . LEU B 1 437 ? -6.324 14.516 -8.508 1 98.62 437 LEU B O 1
ATOM 7272 N N . GLN B 1 438 ? -4.504 14.555 -9.805 1 98.44 438 GLN B N 1
ATOM 7273 C CA . GLN B 1 438 ? -5.035 13.578 -10.742 1 98.44 438 GLN B CA 1
ATOM 7274 C C . GLN B 1 438 ? -5.367 12.266 -10.047 1 98.44 438 GLN B C 1
ATOM 7276 O O . GLN B 1 438 ? -6.41 11.656 -10.312 1 98.44 438 GLN B O 1
ATOM 7281 N N . ARG B 1 439 ? -4.469 11.836 -9.211 1 98.56 439 ARG B N 1
ATOM 7282 C CA . ARG B 1 439 ? -4.664 10.617 -8.438 1 98.56 439 ARG B CA 1
ATOM 7283 C C . ARG B 1 439 ? -5.906 10.719 -7.555 1 98.56 439 ARG B C 1
ATOM 7285 O O . ARG B 1 439 ? -6.715 9.789 -7.496 1 98.56 439 ARG B O 1
ATOM 7292 N N . ALA B 1 440 ? -6.02 11.836 -6.859 1 98.88 440 ALA B N 1
ATOM 7293 C CA . ALA B 1 440 ? -7.16 12.062 -5.98 1 98.88 440 ALA B CA 1
ATOM 7294 C C . ALA B 1 440 ? -8.469 12.039 -6.762 1 98.88 440 ALA B C 1
ATOM 7296 O O . ALA B 1 440 ? -9.461 11.453 -6.316 1 98.88 440 ALA B O 1
ATOM 7297 N N . ILE B 1 441 ? -8.5 12.68 -7.883 1 98.69 441 ILE B N 1
ATOM 7298 C CA . ILE B 1 441 ? -9.688 12.727 -8.727 1 98.69 441 ILE B CA 1
ATOM 7299 C C . ILE B 1 441 ? -10.047 11.32 -9.195 1 98.69 441 ILE B C 1
ATOM 7301 O O . ILE B 1 441 ? -11.211 10.906 -9.117 1 98.69 441 ILE B O 1
ATOM 7305 N N . TYR B 1 442 ? -9.086 10.594 -9.688 1 98.62 442 TYR B N 1
ATOM 7306 C CA . TYR B 1 442 ? -9.328 9.242 -10.195 1 98.62 442 TYR B CA 1
ATOM 7307 C C . TYR B 1 442 ? -10.016 8.375 -9.148 1 98.62 442 TYR B C 1
ATOM 7309 O O . TYR B 1 442 ? -11.016 7.719 -9.445 1 98.62 442 TYR B O 1
ATOM 7317 N N . TRP B 1 443 ? -9.508 8.336 -7.961 1 98.69 443 TRP B N 1
ATOM 7318 C CA . TRP B 1 443 ? -10.016 7.422 -6.945 1 98.69 443 TRP B CA 1
ATOM 7319 C C . TRP B 1 443 ? -11.359 7.902 -6.402 1 98.69 443 TRP B C 1
ATOM 7321 O O . TRP B 1 443 ? -12.211 7.09 -6.039 1 98.69 443 TRP B O 1
ATOM 7331 N N . SER B 1 444 ? -11.508 9.25 -6.309 1 98.81 444 SER B N 1
ATOM 7332 C CA . SER B 1 444 ? -12.828 9.758 -5.969 1 98.81 444 SER B CA 1
ATOM 7333 C C . SER B 1 444 ? -13.883 9.273 -6.965 1 98.81 444 SER B C 1
ATOM 7335 O O . SER B 1 444 ? -14.938 8.773 -6.57 1 98.81 444 SER B O 1
ATOM 7337 N N . GLU B 1 445 ? -13.609 9.398 -8.211 1 98.69 445 GLU B N 1
ATOM 7338 C CA . GLU B 1 445 ? -14.516 8.938 -9.266 1 98.69 445 GLU B CA 1
ATOM 7339 C C . GLU B 1 445 ? -14.672 7.422 -9.242 1 98.69 445 GLU B C 1
ATOM 7341 O O . GLU B 1 445 ? -15.742 6.898 -9.555 1 98.69 445 GLU B O 1
ATOM 7346 N N . TYR B 1 446 ? -13.578 6.734 -8.93 1 98.62 446 TYR B N 1
ATOM 7347 C CA . TYR B 1 446 ? -13.617 5.281 -8.812 1 98.62 446 TYR B CA 1
ATOM 7348 C C . TYR B 1 446 ? -14.656 4.84 -7.789 1 98.62 446 TYR B C 1
ATOM 7350 O O . TYR B 1 446 ? -15.438 3.92 -8.039 1 98.62 446 TYR B O 1
ATOM 7358 N N . VAL B 1 447 ? -14.656 5.488 -6.629 1 98.62 447 VAL B N 1
ATOM 7359 C CA . VAL B 1 447 ? -15.602 5.172 -5.566 1 98.62 447 VAL B CA 1
ATOM 7360 C C . VAL B 1 447 ? -17.031 5.449 -6.047 1 98.62 447 VAL B C 1
ATOM 7362 O O . VAL B 1 447 ? -17.953 4.691 -5.738 1 98.62 447 VAL B O 1
ATOM 7365 N N . ILE B 1 448 ? -17.203 6.539 -6.797 1 98.12 448 ILE B N 1
ATOM 7366 C CA . ILE B 1 448 ? -18.516 6.887 -7.316 1 98.12 448 ILE B CA 1
ATOM 7367 C C . ILE B 1 448 ? -19 5.812 -8.297 1 98.12 448 ILE B C 1
ATOM 7369 O O . ILE B 1 448 ? -20.078 5.258 -8.141 1 98.12 448 ILE B O 1
ATOM 7373 N N . ARG B 1 449 ? -18.172 5.445 -9.219 1 96.88 449 ARG B N 1
ATOM 7374 C CA . ARG B 1 449 ? -18.656 4.59 -10.305 1 96.88 449 ARG B CA 1
ATOM 7375 C C . ARG B 1 449 ? -18.734 3.133 -9.859 1 96.88 449 ARG B C 1
ATOM 7377 O O . ARG B 1 449 ? -19.469 2.336 -10.445 1 96.88 449 ARG B O 1
ATOM 7384 N N . HIS B 1 450 ? -17.984 2.766 -8.82 1 97.5 450 HIS B N 1
ATOM 7385 C CA . HIS B 1 450 ? -18.094 1.409 -8.297 1 97.5 450 HIS B CA 1
ATOM 7386 C C . HIS B 1 450 ? -18.906 1.382 -7.004 1 97.5 450 HIS B C 1
ATOM 7388 O O . HIS B 1 450 ? -18.781 0.445 -6.211 1 97.5 450 HIS B O 1
ATOM 7394 N N . ARG B 1 451 ? -19.656 2.398 -6.715 1 95.75 451 ARG B N 1
ATOM 7395 C CA . ARG B 1 451 ? -20.672 2.457 -5.668 1 95.75 451 ARG B CA 1
ATOM 7396 C C . ARG B 1 451 ? -20.078 2.105 -4.309 1 95.75 451 ARG B C 1
ATOM 7398 O O . ARG B 1 451 ? -20.594 1.221 -3.615 1 95.75 451 ARG B O 1
ATOM 7405 N N . GLY B 1 452 ? -18.984 2.748 -4.023 1 97.56 452 GLY B N 1
ATOM 7406 C CA . GLY B 1 452 ? -18.391 2.582 -2.709 1 97.56 452 GLY B CA 1
ATOM 7407 C C . GLY B 1 452 ? -17.125 1.746 -2.732 1 97.56 452 GLY B C 1
ATOM 7408 O O . GLY B 1 452 ? -16.375 1.715 -1.754 1 97.56 452 GLY B O 1
ATOM 7409 N N . ALA B 1 453 ? -16.906 0.906 -3.83 1 97.88 453 ALA B N 1
ATOM 7410 C CA . ALA B 1 453 ? -15.695 0.115 -4.047 1 97.88 453 ALA B CA 1
ATOM 7411 C C . ALA B 1 453 ? -15.438 -0.822 -2.873 1 97.88 453 ALA B C 1
ATOM 7413 O O . ALA B 1 453 ? -14.328 -0.861 -2.336 1 97.88 453 ALA B O 1
ATOM 7414 N N . GLU B 1 454 ? -16.375 -1.595 -2.447 1 96.69 454 GLU B N 1
ATOM 7415 C CA . GLU B 1 454 ? -16.281 -2.465 -1.278 1 96.69 454 GLU B CA 1
ATOM 7416 C C . GLU B 1 454 ? -15.219 -3.533 -1.472 1 96.69 454 GLU B C 1
ATOM 7418 O O . GLU B 1 454 ? -14.648 -4.035 -0.499 1 96.69 454 GLU B O 1
ATOM 7423 N N . HIS B 1 455 ? -14.898 -3.854 -2.736 1 96.44 455 HIS B N 1
ATOM 7424 C CA . HIS B 1 455 ? -13.938 -4.895 -3.064 1 96.44 455 HIS B CA 1
ATOM 7425 C C . HIS B 1 455 ? -12.523 -4.492 -2.643 1 96.44 455 HIS B C 1
ATOM 7427 O O . HIS B 1 455 ? -11.625 -5.328 -2.602 1 96.44 455 HIS B O 1
ATOM 7433 N N . LEU B 1 456 ? -12.312 -3.252 -2.266 1 97.69 456 LEU B N 1
ATOM 7434 C CA . LEU B 1 456 ? -10.992 -2.787 -1.854 1 97.69 456 LEU B CA 1
ATOM 7435 C C . LEU B 1 456 ? -10.82 -2.898 -0.343 1 97.69 456 LEU B C 1
ATOM 7437 O O . LEU B 1 456 ? -9.711 -2.756 0.174 1 97.69 456 LEU B O 1
ATOM 7441 N N . LEU B 1 457 ? -11.867 -3.158 0.387 1 97.44 457 LEU B N 1
ATOM 7442 C CA . LEU B 1 457 ? -11.82 -3.168 1.846 1 97.44 457 LEU B CA 1
ATOM 7443 C C . LEU B 1 457 ? -11.312 -4.508 2.365 1 97.44 457 LEU B C 1
ATOM 7445 O O . LEU B 1 457 ? -11.633 -5.559 1.805 1 97.44 457 LEU B O 1
ATOM 7449 N N . SER B 1 458 ? -10.531 -4.5 3.389 1 97 458 SER B N 1
ATOM 7450 C CA . SER B 1 458 ? -10 -5.695 4.043 1 97 458 SER B CA 1
ATOM 7451 C C . SER B 1 458 ? -10.875 -6.113 5.219 1 97 458 SER B C 1
ATOM 7453 O O . SER B 1 458 ? -11.398 -5.266 5.941 1 97 458 SER B O 1
ATOM 7455 N N . PRO B 1 459 ? -10.992 -7.41 5.449 1 96.38 459 PRO B N 1
ATOM 7456 C CA . PRO B 1 459 ? -11.695 -7.863 6.652 1 96.38 459 PRO B CA 1
ATOM 7457 C C . PRO B 1 459 ? -10.977 -7.469 7.941 1 96.38 459 PRO B C 1
ATOM 7459 O O . PRO B 1 459 ? -11.555 -7.566 9.023 1 96.38 459 PRO B O 1
ATOM 7462 N N . ALA B 1 460 ? -9.773 -6.996 7.801 1 96.75 460 ALA B N 1
ATOM 7463 C CA . ALA B 1 460 ? -9.031 -6.527 8.969 1 96.75 460 ALA B CA 1
ATOM 7464 C C . ALA B 1 460 ? -9.82 -5.473 9.734 1 96.75 460 ALA B C 1
ATOM 7466 O O . ALA B 1 460 ? -9.719 -5.379 10.961 1 96.75 460 ALA B O 1
ATOM 7467 N N . ARG B 1 461 ? -10.633 -4.707 9.055 1 96.69 461 ARG B N 1
ATOM 7468 C CA . ARG B 1 461 ? -11.367 -3.6 9.656 1 96.69 461 ARG B CA 1
ATOM 7469 C C . ARG B 1 461 ? -12.398 -4.109 10.656 1 96.69 461 ARG B C 1
ATOM 7471 O O . ARG B 1 461 ? -12.867 -3.352 11.508 1 96.69 461 ARG B O 1
ATOM 7478 N N . GLU B 1 462 ? -12.711 -5.418 10.555 1 95.56 462 GLU B N 1
ATOM 7479 C CA . GLU B 1 462 ? -13.727 -6.008 11.414 1 95.56 462 GLU B CA 1
ATOM 7480 C C . GLU B 1 462 ? -13.094 -6.828 12.539 1 95.56 462 GLU B C 1
ATOM 7482 O O . GLU B 1 462 ? -13.789 -7.332 13.422 1 95.56 462 GLU B O 1
ATOM 7487 N N . MET B 1 463 ? -11.844 -6.93 12.516 1 95.25 463 MET B N 1
ATOM 7488 C CA . MET B 1 463 ? -11.164 -7.812 13.453 1 95.25 463 MET B CA 1
ATOM 7489 C C . MET B 1 463 ? -10.781 -7.066 14.727 1 95.25 463 MET B C 1
ATOM 7491 O O . MET B 1 463 ? -10.398 -5.895 14.672 1 95.25 463 MET B O 1
ATOM 7495 N N . SER B 1 464 ? -10.867 -7.781 15.828 1 93.94 464 SER B N 1
ATOM 7496 C CA . SER B 1 464 ? -10.266 -7.285 17.062 1 93.94 464 SER B CA 1
ATOM 7497 C C . SER B 1 464 ? -8.75 -7.473 17.047 1 93.94 464 SER B C 1
ATOM 7499 O O . SER B 1 464 ? -8.219 -8.195 16.219 1 93.94 464 SER B O 1
ATOM 7501 N N . LEU B 1 465 ? -8.117 -6.812 17.984 1 91.69 465 LEU B N 1
ATOM 7502 C CA . LEU B 1 465 ? -6.68 -6.988 18.125 1 91.69 465 LEU B CA 1
ATOM 7503 C C . LEU B 1 465 ? -6.34 -8.438 18.469 1 91.69 465 LEU B C 1
ATOM 7505 O O . LEU B 1 465 ? -5.309 -8.953 18.031 1 91.69 465 LEU B O 1
ATOM 7509 N N . VAL B 1 466 ? -7.203 -9.086 19.188 1 95.81 466 VAL B N 1
ATOM 7510 C CA . VAL B 1 466 ? -7.016 -10.469 19.609 1 95.81 466 VAL B CA 1
ATOM 7511 C C . VAL B 1 466 ? -7.012 -11.383 18.375 1 95.81 466 VAL B C 1
ATOM 7513 O O . VAL B 1 466 ? -6.16 -12.266 18.266 1 95.81 466 VAL B O 1
ATOM 7516 N N . GLN B 1 467 ? -7.91 -11.094 17.484 1 96.75 467 GLN B N 1
ATOM 7517 C CA . GLN B 1 467 ? -8.008 -11.898 16.266 1 96.75 467 GLN B CA 1
ATOM 7518 C C . GLN B 1 467 ? -6.875 -11.57 15.297 1 96.75 467 GLN B C 1
ATOM 7520 O O . GLN B 1 467 ? -6.242 -12.477 14.75 1 96.75 467 GLN B O 1
ATOM 7525 N N . TYR B 1 468 ? -6.617 -10.297 15.164 1 95.38 468 TYR B N 1
ATOM 7526 C CA . TYR B 1 468 ? -5.633 -9.852 14.188 1 95.38 468 TYR B CA 1
ATOM 7527 C C . TYR B 1 468 ? -4.242 -10.375 14.531 1 95.38 468 TYR B C 1
ATOM 7529 O O . TYR B 1 468 ? -3.496 -10.797 13.648 1 95.38 468 TYR B O 1
ATOM 7537 N N . PHE B 1 469 ? -3.926 -10.398 15.82 1 94.12 469 PHE B N 1
ATOM 7538 C CA . PHE B 1 469 ? -2.594 -10.805 16.25 1 94.12 469 PHE B CA 1
ATOM 7539 C C . PHE B 1 469 ? -2.584 -12.266 16.656 1 94.12 469 PHE B C 1
ATOM 7541 O O . PHE B 1 469 ? -1.595 -12.758 17.219 1 94.12 469 PHE B O 1
ATOM 7548 N N . LEU B 1 470 ? -3.648 -12.992 16.453 1 97.62 470 LEU B N 1
ATOM 7549 C CA . LEU B 1 470 ? -3.773 -14.438 16.641 1 97.62 470 LEU B CA 1
ATOM 7550 C C . LEU B 1 470 ? -3.58 -14.82 18.094 1 97.62 470 LEU B C 1
ATOM 7552 O O . LEU B 1 470 ? -3.018 -15.875 18.406 1 97.62 470 LEU B O 1
ATOM 7556 N N . LEU B 1 471 ? -3.934 -13.914 18.969 1 96.94 471 LEU B N 1
ATOM 7557 C CA . LEU B 1 471 ? -3.822 -14.242 20.391 1 96.94 471 LEU B CA 1
ATOM 7558 C C . LEU B 1 471 ? -4.777 -15.367 20.766 1 96.94 471 LEU B C 1
ATOM 7560 O O . LEU B 1 471 ? -4.461 -16.203 21.609 1 96.94 471 LEU B O 1
ATOM 7564 N N . ASP B 1 472 ? -5.961 -15.352 20.172 1 97.88 472 ASP B N 1
ATOM 7565 C CA . ASP B 1 472 ? -6.914 -16.438 20.391 1 97.88 472 ASP B CA 1
ATOM 7566 C C . ASP B 1 472 ? -6.375 -17.766 19.859 1 97.88 472 ASP B C 1
ATOM 7568 O O . ASP B 1 472 ? -6.555 -18.812 20.484 1 97.88 472 ASP B O 1
ATOM 7572 N N . VAL B 1 473 ? -5.688 -17.75 18.734 1 98.44 473 VAL B N 1
ATOM 7573 C CA . VAL B 1 473 ? -5.082 -18.938 18.156 1 98.44 473 VAL B CA 1
ATOM 7574 C C . VAL B 1 473 ? -3.951 -19.438 19.047 1 98.44 473 VAL B C 1
ATOM 7576 O O . VAL B 1 473 ? -3.818 -20.641 19.281 1 98.44 473 VAL B O 1
ATOM 7579 N N . ILE B 1 474 ? -3.107 -18.562 19.547 1 97.75 474 ILE B N 1
ATOM 7580 C CA . ILE B 1 474 ? -2.033 -18.922 20.469 1 97.75 474 ILE B CA 1
ATOM 7581 C C . ILE B 1 474 ? -2.617 -19.578 21.703 1 97.75 474 ILE B C 1
ATOM 7583 O O . ILE B 1 474 ? -2.104 -20.594 22.188 1 97.75 474 ILE B O 1
ATOM 7587 N N . ALA B 1 475 ? -3.645 -19 22.234 1 98 475 ALA B N 1
ATOM 7588 C CA . ALA B 1 475 ? -4.32 -19.562 23.406 1 98 475 ALA B CA 1
ATOM 7589 C C . ALA B 1 475 ? -4.84 -20.969 23.109 1 98 475 ALA B C 1
ATOM 7591 O O . ALA B 1 475 ? -4.762 -21.859 23.953 1 98 475 ALA B O 1
ATOM 7592 N N . LEU B 1 476 ? -5.418 -21.078 21.953 1 98.06 476 LEU B N 1
ATOM 7593 C CA . LEU B 1 476 ? -5.918 -22.375 21.531 1 98.06 476 LEU B CA 1
ATOM 7594 C C . LEU B 1 476 ? -4.797 -23.406 21.516 1 98.06 476 LEU B C 1
ATOM 7596 O O . LEU B 1 476 ? -4.961 -24.516 22.031 1 98.06 476 LEU B O 1
ATOM 7600 N N . TYR B 1 477 ? -3.689 -23.125 20.938 1 97.81 477 TYR B N 1
ATOM 7601 C CA . TYR B 1 477 ? -2.553 -24.031 20.875 1 97.81 477 TYR B CA 1
ATOM 7602 C C . TYR B 1 477 ? -2.002 -24.312 22.266 1 97.81 477 TYR B C 1
ATOM 7604 O O . TYR B 1 477 ? -1.593 -25.438 22.578 1 97.81 477 TYR B O 1
ATOM 7612 N N . ALA B 1 478 ? -1.908 -23.297 23.109 1 97.62 478 ALA B N 1
ATOM 7613 C CA . ALA B 1 478 ? -1.45 -23.484 24.484 1 97.62 478 ALA B CA 1
ATOM 7614 C C . ALA B 1 478 ? -2.363 -24.438 25.25 1 97.62 478 ALA B C 1
ATOM 7616 O O . ALA B 1 478 ? -1.889 -25.328 25.969 1 97.62 478 ALA B O 1
ATOM 7617 N N . ALA B 1 479 ? -3.615 -24.219 25.141 1 97.75 479 ALA B N 1
ATOM 7618 C CA . ALA B 1 479 ? -4.586 -25.094 25.797 1 97.75 479 ALA B CA 1
ATOM 7619 C C . ALA B 1 479 ? -4.441 -26.531 25.312 1 97.75 479 ALA B C 1
ATOM 7621 O O . ALA B 1 479 ? -4.523 -27.469 26.109 1 97.75 479 ALA B O 1
ATOM 7622 N N . ALA B 1 480 ? -4.297 -26.688 24.016 1 97.56 480 ALA B N 1
ATOM 7623 C CA . ALA B 1 480 ? -4.113 -28.031 23.453 1 97.56 480 ALA B CA 1
ATOM 7624 C C . ALA B 1 480 ? -2.852 -28.688 24 1 97.56 480 ALA B C 1
ATOM 7626 O O . ALA B 1 480 ? -2.846 -29.891 24.281 1 97.56 480 ALA B O 1
ATOM 7627 N N . LEU B 1 481 ? -1.82 -27.922 24.125 1 97.25 481 LEU B N 1
ATOM 7628 C CA . LEU B 1 481 ? -0.563 -28.453 24.656 1 97.25 481 LEU B CA 1
ATOM 7629 C C . LEU B 1 481 ? -0.72 -28.875 26.109 1 97.25 481 LEU B C 1
ATOM 7631 O O . LEU B 1 481 ? -0.21 -29.922 26.5 1 97.25 481 LEU B O 1
ATOM 7635 N N . VAL B 1 482 ? -1.396 -28.062 26.859 1 97.06 482 VAL B N 1
ATOM 7636 C CA . VAL B 1 482 ? -1.636 -28.391 28.25 1 97.06 482 VAL B CA 1
ATOM 7637 C C . VAL B 1 482 ? -2.441 -29.688 28.344 1 97.06 482 VAL B C 1
ATOM 7639 O O . VAL B 1 482 ? -2.127 -30.562 29.156 1 97.06 482 VAL B O 1
ATOM 7642 N N . LEU B 1 483 ? -3.383 -29.781 27.562 1 97.12 483 LEU B N 1
ATOM 7643 C CA . LEU B 1 483 ? -4.215 -30.969 27.562 1 97.12 483 LEU B CA 1
ATOM 7644 C C . LEU B 1 483 ? -3.398 -32.188 27.172 1 97.12 483 LEU B C 1
ATOM 7646 O O . LEU B 1 483 ? -3.578 -33.281 27.766 1 97.12 483 LEU B O 1
ATOM 7650 N N . LEU B 1 484 ? -2.605 -32.062 26.234 1 96.69 484 LEU B N 1
ATOM 7651 C CA . LEU B 1 484 ? -1.748 -33.156 25.797 1 96.69 484 LEU B CA 1
ATOM 7652 C C . LEU B 1 484 ? -0.812 -33.594 26.922 1 96.69 484 LEU B C 1
ATOM 7654 O O . LEU B 1 484 ? -0.624 -34.812 27.156 1 96.69 484 LEU B O 1
ATOM 7658 N N . VAL B 1 485 ? -0.26 -32.625 27.609 1 96.5 485 VAL B N 1
ATOM 7659 C CA . VAL B 1 485 ? 0.676 -32.938 28.688 1 96.5 485 VAL B CA 1
ATOM 7660 C C . VAL B 1 485 ? -0.061 -33.594 29.844 1 96.5 485 VAL B C 1
ATOM 7662 O O . VAL B 1 485 ? 0.426 -34.594 30.406 1 96.5 485 VAL B O 1
ATOM 7665 N N . VAL B 1 486 ? -1.17 -33.094 30.156 1 96.19 486 VAL B N 1
ATOM 7666 C CA . VAL B 1 486 ? -1.959 -33.625 31.25 1 96.19 486 VAL B CA 1
ATOM 7667 C C . VAL B 1 486 ? -2.375 -35.062 30.922 1 96.19 486 VAL B C 1
ATOM 7669 O O . VAL B 1 486 ? -2.309 -35.969 31.766 1 96.19 486 VAL B O 1
ATOM 7672 N N . THR B 1 487 ? -2.82 -35.312 29.75 1 95.94 487 THR B N 1
ATOM 7673 C CA . THR B 1 487 ? -3.238 -36.656 29.312 1 95.94 487 THR B CA 1
ATOM 7674 C C . THR B 1 487 ? -2.059 -37.594 29.312 1 95.94 487 THR B C 1
ATOM 7676 O O . THR B 1 487 ? -2.197 -38.781 29.719 1 95.94 487 THR B O 1
ATOM 7679 N N . ALA B 1 488 ? -0.986 -37.156 28.828 1 95.44 488 ALA B N 1
ATOM 7680 C CA . ALA B 1 488 ? 0.217 -37.969 28.828 1 95.44 488 ALA B CA 1
ATOM 7681 C C . ALA B 1 488 ? 0.634 -38.344 30.25 1 95.44 488 ALA B C 1
ATOM 7683 O O . ALA B 1 488 ? 1.006 -39.5 30.516 1 95.44 488 ALA B O 1
ATOM 7684 N N . LYS B 1 489 ? 0.632 -37.344 31.094 1 94.5 489 LYS B N 1
ATOM 7685 C CA . LYS B 1 489 ? 0.987 -37.594 32.5 1 94.5 489 LYS B CA 1
ATOM 7686 C C . LYS B 1 489 ? 0.037 -38.625 33.125 1 94.5 489 LYS B C 1
ATOM 7688 O O . LYS B 1 489 ? 0.469 -39.5 33.875 1 94.5 489 LYS B O 1
ATOM 7693 N N . ARG B 1 490 ? -1.118 -38.5 32.875 1 94.19 490 ARG B N 1
ATOM 7694 C CA . ARG B 1 490 ? -2.119 -39.406 33.406 1 94.19 490 ARG B CA 1
ATOM 7695 C C . ARG B 1 490 ? -1.933 -40.812 32.844 1 94.19 490 ARG B C 1
ATOM 7697 O O . ARG B 1 490 ? -2.104 -41.812 33.562 1 94.19 490 ARG B O 1
ATOM 7704 N N . ALA B 1 491 ? -1.651 -40.844 31.578 1 93.88 491 ALA B N 1
ATOM 7705 C CA . ALA B 1 491 ? -1.416 -42.125 30.938 1 93.88 491 ALA B CA 1
ATOM 7706 C C . ALA B 1 491 ? -0.196 -42.812 31.531 1 93.88 491 ALA B C 1
ATOM 7708 O O . ALA B 1 491 ? -0.22 -44.031 31.766 1 93.88 491 ALA B O 1
ATOM 7709 N N . VAL B 1 492 ? 0.788 -42.062 31.766 1 91.88 492 VAL B N 1
ATOM 7710 C CA . VAL B 1 492 ? 2.008 -42.625 32.344 1 91.88 492 VAL B CA 1
ATOM 7711 C C . VAL B 1 492 ? 1.727 -43.094 33.781 1 91.88 492 VAL B C 1
ATOM 7713 O O . VAL B 1 492 ? 2.207 -44.156 34.188 1 91.88 492 VAL B O 1
ATOM 7716 N N . ARG B 1 493 ? 0.969 -42.375 34.469 1 91.19 493 ARG B N 1
ATOM 7717 C CA . ARG B 1 493 ? 0.637 -42.719 35.844 1 91.19 493 ARG B CA 1
ATOM 7718 C C . ARG B 1 493 ? -0.223 -43.969 35.906 1 91.19 493 ARG B C 1
ATOM 7720 O O . ARG B 1 493 ? -0.134 -44.75 36.844 1 91.19 493 ARG B O 1
ATOM 7727 N N . LEU B 1 494 ? -0.996 -44.156 34.938 1 90.38 494 LEU B N 1
ATOM 7728 C CA . LEU B 1 494 ? -1.88 -45.312 34.875 1 90.38 494 LEU B CA 1
ATOM 7729 C C . LEU B 1 494 ? -1.124 -46.562 34.406 1 90.38 494 LEU B C 1
ATOM 7731 O O . LEU B 1 494 ? -1.424 -47.688 34.844 1 90.38 494 LEU B O 1
ATOM 7735 N N . LEU B 1 495 ? -0.205 -46.312 33.594 1 86.38 495 LEU B N 1
ATOM 7736 C CA . LEU B 1 495 ? 0.475 -47.469 32.969 1 86.38 495 LEU B CA 1
ATOM 7737 C C . LEU B 1 495 ? 1.708 -47.844 33.781 1 86.38 495 LEU B C 1
ATOM 7739 O O . LEU B 1 495 ? 2.146 -49 33.719 1 86.38 495 LEU B O 1
ATOM 7743 N N . LEU B 1 496 ? 2.295 -47 34.562 1 78.81 496 LEU B N 1
ATOM 7744 C CA . LEU B 1 496 ? 3.516 -47.25 35.312 1 78.81 496 LEU B CA 1
ATOM 7745 C C . LEU B 1 496 ? 3.295 -48.344 36.375 1 78.81 496 LEU B C 1
ATOM 7747 O O . LEU B 1 496 ? 4.133 -49.219 36.531 1 78.81 496 LEU B O 1
ATOM 7751 N N . PRO B 1 497 ? 2.26 -48.25 37.125 1 75.81 497 PRO B N 1
ATOM 7752 C CA . PRO B 1 497 ? 2.156 -49.375 38.094 1 75.81 497 PRO B CA 1
ATOM 7753 C C . PRO B 1 497 ? 2.043 -50.719 37.406 1 75.81 497 PRO B C 1
ATOM 7755 O O . PRO B 1 497 ? 2.521 -51.719 37.938 1 75.81 497 PRO B O 1
ATOM 7758 N N . SER B 1 498 ? 1.457 -50.75 36.375 1 63.38 498 SER B N 1
ATOM 7759 C CA . SER B 1 498 ? 1.274 -52.031 35.688 1 63.38 498 SER B CA 1
ATOM 7760 C C . SER B 1 498 ? 2.598 -52.562 35.156 1 63.38 498 SER B C 1
ATOM 7762 O O . SER B 1 498 ? 2.803 -53.781 35.094 1 63.38 498 SER B O 1
ATOM 7764 N N . PHE B 1 499 ? 3.453 -51.719 34.906 1 64.62 499 PHE B N 1
ATOM 7765 C CA . PHE B 1 499 ? 4.746 -52.156 34.406 1 64.62 499 PHE B CA 1
ATOM 7766 C C . PHE B 1 499 ? 5.672 -52.562 35.531 1 64.62 499 PHE B C 1
ATOM 7768 O O . PHE B 1 499 ? 6.469 -53.5 35.375 1 64.62 499 PHE B O 1
ATOM 7775 N N . VAL B 1 500 ? 5.543 -52.031 36.719 1 67.38 500 VAL B N 1
ATOM 7776 C CA . VAL B 1 500 ? 6.352 -52.438 37.875 1 67.38 500 VAL B CA 1
ATOM 7777 C C . VAL B 1 500 ? 5.852 -53.75 38.438 1 67.38 500 VAL B C 1
ATOM 7779 O O . VAL B 1 500 ? 6.652 -54.625 38.812 1 67.38 500 VAL B O 1
ATOM 7782 N N . THR B 1 501 ? 4.648 -53.969 38.469 1 62.28 501 THR B N 1
ATOM 7783 C CA . THR B 1 501 ? 4.125 -55.219 39 1 62.28 501 THR B CA 1
ATOM 7784 C C . THR B 1 501 ? 4.352 -56.375 38.031 1 62.28 501 THR B C 1
ATOM 7786 O O . THR B 1 501 ? 4.602 -57.5 38.406 1 62.28 501 THR B O 1
ATOM 7789 N N . ALA B 1 502 ? 4.297 -56.094 36.906 1 59.78 502 ALA B N 1
ATOM 7790 C CA . ALA B 1 502 ? 4.52 -57.156 35.906 1 59.78 502 ALA B CA 1
ATOM 7791 C C . ALA B 1 502 ? 5.977 -57.594 35.906 1 59.78 502 ALA B C 1
ATOM 7793 O O . ALA B 1 502 ? 6.27 -58.781 35.719 1 59.78 502 ALA B O 1
ATOM 7794 N N . LYS B 1 503 ? 6.883 -56.875 36.219 1 62.34 503 LYS B N 1
ATOM 7795 C CA . LYS B 1 503 ? 8.289 -57.25 36.344 1 62.34 503 LYS B CA 1
ATOM 7796 C C . LYS B 1 503 ? 8.539 -58.031 37.656 1 62.34 503 LYS B C 1
ATOM 7798 O O . LYS B 1 503 ? 9.406 -58.875 37.688 1 62.34 503 LYS B O 1
ATOM 7803 N N . LYS B 1 504 ? 7.727 -57.719 38.562 1 61.03 504 LYS B N 1
ATOM 7804 C CA . LYS B 1 504 ? 7.91 -58.438 39.844 1 61.03 504 LYS B CA 1
ATOM 7805 C C . LYS B 1 504 ? 7.371 -59.875 39.719 1 61.03 504 LYS B C 1
ATOM 7807 O O . LYS B 1 504 ? 7.91 -60.781 40.344 1 61.03 504 LYS B O 1
ATOM 7812 N N . LEU B 1 505 ? 6.586 -60.281 39.062 1 53.22 505 LEU B N 1
ATOM 7813 C CA . LEU B 1 505 ? 6.008 -61.594 38.906 1 53.22 505 LEU B CA 1
ATOM 7814 C C . LEU B 1 505 ? 6.875 -62.469 38 1 53.22 505 LEU B C 1
ATOM 7816 O O . LEU B 1 505 ? 6.988 -63.688 38.219 1 53.22 505 LEU B O 1
ATOM 7820 N N . LYS B 1 506 ? 7.488 -62.062 37.094 1 62.84 506 LYS B N 1
ATOM 7821 C CA . LYS B 1 506 ? 8.359 -62.875 36.25 1 62.84 506 LYS B CA 1
ATOM 7822 C C . LYS B 1 506 ? 9.656 -63.219 36.969 1 62.84 506 LYS B C 1
ATOM 7824 O O . LYS B 1 506 ? 10.398 -64.125 36.562 1 62.84 506 LYS B O 1
ATOM 7829 N N . ALA B 1 507 ? 10 -62.469 37.938 1 65.88 507 ALA B N 1
ATOM 7830 C CA . ALA B 1 507 ? 11.203 -62.781 38.719 1 65.88 507 ALA B CA 1
ATOM 7831 C C . ALA B 1 507 ? 10.922 -63.812 39.812 1 65.88 507 ALA B C 1
ATOM 7833 O O . ALA B 1 507 ? 11.852 -64.375 40.406 1 65.88 507 ALA B O 1
ATOM 7834 N N . GLN B 1 508 ? 9.805 -64.25 40.031 1 49.56 508 GLN B N 1
ATOM 7835 C CA . GLN B 1 508 ? 9.547 -65.375 40.906 1 49.56 508 GLN B CA 1
ATOM 7836 C C . GLN B 1 508 ? 9.5 -66.688 40.094 1 49.56 508 GLN B C 1
ATOM 7838 O O . GLN B 1 508 ? 9.977 -67.688 40.562 1 49.56 508 GLN B O 1
#

Nearest PDB structures (foldseek):
  2o6l-assembly1_B  TM=9.505E-01  e=1.831E-14  Homo sapiens
  7cjx-assembly2_B  TM=9.440E-01  e=3.816E-14  Homo sapiens
  2o6l-assembly1_A  TM=9.298E-01  e=4.467E-14  Homo sapiens
  7yf5-assembly1_B  TM=9.424E-01  e=1.089E-13  Homo sapiens
  7yan-assembly2_D-2  TM=9.434E-01  e=1.344E-13  Homo sapiens

InterPro domains:
  IPR002213 UDP-glucuronosyl/UDP-glucosyltransferase [PF00201] (97-504)
  IPR002213 UDP-glucuronosyl/UDP-glucosyltransferase [cd03784] (3-430)
  IPR035595 UDP-glycosyltransferase family, conserved site [PS00375] (336-379)
  IPR050271 UDP-glycosyltransferase [PTHR48043] (23-482)

pLDDT: mean 91.67, std 11.71, range [33.59, 98.88]

Organism: NCBI:txid2509291

Radius of gyration: 33.11 Å; Cα contacts (8 Å, |Δi|>4): 1855; chains: 2; bounding box: 65×116×117 Å

Foldseek 3Di:
DAFEEEEEEADLFPLLCLLVQLLQLLSLVVVYAAEYEYLDDDDVPVPPDPPDPSRHHHYDHFPLLVVVSVVLLLWLLLVCQQVVHARADLVSVLCCLAVSLLSQLVGVSNVCVLPDDDQGLEYEYALCRRLSVLLSVVLRPPRAYEYEHSQQLDCVLQVLLQFDDDLQQRADLWALDHRDDDPVSSVVSVVSVVVVVVSVVCSQVPRRVVSSCVRRHVPDDRSSVSSNQHLAYARQDDCLQGNDGDHFPRYDYQHLSNADAADDDDPVVVCLQVVQPQGEEEEDADRSDALVSDDPVVLVQQQLLRLVASHAYEHQHADPDDRDPDHRPSYDYDNDDPLLNRLLDPRYQAYEYQQDRNSVSSNLLNLHAYEHEHRGGNRSHRQSSLVVLQQYHYDRSHVDGSNVSNVRSVCSRPVCRNSVSSPVSNVVQPPDPDHSSVVSNVSSVVCSVVVSNSVRRDCSSVDDPCVVVVVVVVVVVVVVVVVVVVVVVVVCVVCVVVVVVVVVVVVD/DAFEEEEEEADLFPLLCLLVQLLQLLSLVVQYAAEYEYLDDDDVPVPPDPPPPSRDHHYDHFPLLVVVSVVLLLWLLLVCQQVVHARADLVSVLCCLAVSLLSQLVGVSNVCVLPDDDQGLEYEYALCRRLSVLLSVVLRPPRAYEYEHSQQQDCVLQVLLQFDDDLQQRADLWALDHRDDDPVSSVVSVVSVVVVVVSVVCSQVPRRVVSSCVRRHVPDDRSSVSSNQHLAYAHQDDCLQGNDGDHFPRYDYQHLSNADAADDDDPVVCCLQVVQPQGEEEEDADRSDALVSDDPVVLVQQQLLRLVASHAYEHQHADPDDRPPDHRPSYDYDNDDPLLNRLLDPRYQAYEYQQDRNSVSSNLLNLHAYEHEHRGGNRSHRQSSLVVLQQYHYDRSHVDGSNVSNVRSVCSRPVCRNSVSSPVSNVVQPPDPDHSSVVSNVSSVVCSVVVSNSVRRDCSSVDDPCVVVVVVVVVVVVVVVVVVVVVVVVVCVVCVVVVVVVVVVVVD

Secondary structure (DSSP, 8-state):
---EEEEEE--SSGGGHHHHHHHHHHHHHTT-EEEEEESS---SS-------GGGSPEEE--HHHHHHHHHHT---HHHHHHTT--SS-HHHHHHHHHHHHHHHHH-HHHHHHHHSSS--SEEEEETTS-HHHHHHHHHTTTS-EEEEE--SS--HHHHHTT----TTTS--TTS---S---HHHHHHHHHHHHHHHHHHHHIIIIIIHHHHHHHT-TTPPPHHHHHTT-S-EEES--TTTS----B-TTEEE-TTTT--PPPPPPHHHHHHHHHSTT-EEEEE-TTTS-GGGS-HHHHHHHHHHHHTSSSEEEEE--SSSPPPSS--TTEEEES---HHHHHTSTTEEEEEE---HHHHHHHHHTT--EEE---STTHHHHHHHHHHHTSEEE--STT--HHHHHHHHHHHHH-HHHHHHHHHHHHHHH-SSS-HHHHHHHHHHHHHHTTT-GGG--GGGG--HHHHTTHHHHHHHHHHHHHHHHHHHHHHHHHHHHHHHHHHHHT-/---EEEEE---SSGGGHHHHHHHHHHHHHTT-EEEEE-SS---SS---S---GGGS-EEE--HHHHHHHHHHT---HHHHHHTT--SS-HHHHHHHHHHHHHHHHH-HHHHHHHHSSS--SEEEEETTS-HHHHHHHHHTTTS-EEEEE--SS--HHHHHTT----TTTS--TTS---S---HHHHHHHHHHHHHHHHHHHHIIIIIIHHHHHHHH-TTPPPHHHHHTT-S-EEES--TTTS----B-TTEEE-TTTT--PPPPPPHHHHHHHHHSTT-EEEEE-TTTS-GGGS-HHHHHHHHHHHHTSSSEEEEE--SSSPPPS---TTEEEES---HHHHHTSTTEEEEEE---HHHHHHHHHTT--EEE---STTHHHHHHHHHHHTSEEE--STT--HHHHHHHHHHHHH-HHHHHHHHHHHHHHH-SSS-HHHHHHHHHHHHHHTTT-GGG--GGGG--HHHHTTHHHHHHHHHHHHHHHHHHHHHHHHHHHHHHHHHHHHT-

Sequence (1016 aa):
MAANILMITMGGTRSHKIPFLALGHGLLDRGHQVTLLSAFPPAGEAAGAARNASQSIREVTPAALVFYVRNYTDWDLLGARMRGEDPVSPAMMVRYGYEACEALLSDPETWALVRSRPRPDLLVLDGAYPECALGLAHRLRPAPFIYLNTVGFYTGSLSLAGNPAPFALTPFLGAAFTDRMGLLGRAANAAWHCAAQLLHAAMVHFFLQPVLRRHIGPSMPGVYELSRNVSFVLQNGHAVVSYPRAYLPNVAEVACIHCRAPRPLPQELEEWVSGGAGGFVYVSMGSSVRAANMPAELRVLLADALGRLPFRVLWKWDGGAPAPAHLPPNVRTGHWFPQQDLLGHPRIRAFVTHGGLLSLHEAVHHAVPVVALPVFCDHDANAAKAAADGYALRLELRALSAQRLADAVQRAVRDPRYRNAARERSVLLRDQPETPLQRAIYWSEYVIRHRGAEHLLSPAREMSLVQYFLLDVIALYAAALVLLVVTAKRAVRLLLPSFVTAKKLKAQMAANILMITMGGTRSHKIPFLALGHGLLDRGHQVTLLSAFPPAGEAAGAARNASQSIREVTPAALVFYVRNYTDWDLLGARMRGEDPVSPAMMVRYGYEACEALLSDPETWALVRSRPRPDLLVLDGAYPECALGLAHRLRPAPFIYLNTVGFYTGSLSLAGNPAPFALTPFLGAAFTDRMGLLGRAANAAWHCAAQLLHAAMVHFFLQPVLRRHIGPSMPGVYELSRNVSFVLQNGHAVVSYPRAYLPNVAEVACIHCRAPRPLPQELEEWVSGGAGGFVYVSMGSSVRAANMPAELRVLLADALGRLPFRVLWKWDGGAPAPAHLPPNVRTGHWFPQQDLLGHPRIRAFVTHGGLLSLHEAVHHAVPVVALPVFCDHDANAAKAAADGYALRLELRALSAQRLADAVQRAVRDPRYRNAARERSVLLRDQPETPLQRAIYWSEYVIRHRGAEHLLSPAREMSLVQYFLLDVIALYAAALVLLVVTAKRAVRLLLPSFVTAKKLKAQ